Protein AF-0000000065803450 (afdb_homodimer)

Organism: Chlorobaculum limnaeum (NCBI:txid274537)

Foldseek 3Di:
DPQFQADDPLNLLVQLQQQFQAAAEDEPDAAPVGDDQQFWKAFPRNRFTARGDHDPVGQWYWYHDHQKIWIARVNHTRTIIGGADDDPLQQDAFPVGHGLVVLFDPDDLAEGEQELAQAAVCVVVVQAQQQDDSHQPCPPPPHVCRNPPDNVVSLVSLLSNLRSVLSCVVVPRAAEYEHDYHHDDPVCCVVCVVVLLSNLVSNPVRPPPVSLVLHQYEYADDQDPDLVCVLVSVVSRHLAYELAQQAQDQVLSCVRRVSVCVVPGPVVSLVSQLSQCVRNNADQRAEYEHAAQSDDLVRRLVRLLVSLLSRYHYQYFHRDHDPRRNCHPVGGDHSVRVLVSLLSVLVSCVVSVVSYPDRQLPDQGHGSSRQQAHDHGGSSSSNNNNVVVVVPGRHDDHDNND/DPQFQADDPLNLLVQLQQQFQAAAEDEPDAAPVGDDQQFWKAFPRNRFTARGDDDPVGQWYWYHDHQKIWIARVNHTRTIIGGADDDPLQQDAFPVGHGLVVLQDPDDLAEGEQELAQDAPCVVVPQAQQQDDSPQCVVPDPDVCRLVPDNVVSLVSLLSNLRSVLSCVVVPRAAEYEHDYHHRDPVCCVVCVVVLLSNLVSNPVRDPPVSLVLHQYEYADPQDPDLVCVLVSVVSRHLAYELAQQAQDQVLSCVRRVPVCVVPGPVVSLVSQLSQCVRNNADQRAEYEHAAQSDDLVRRLVRCLVSLLSRYHYQYFHRDHDPRGNCHPVGGDHSVRLLVSLLSSLVSCVVSVVSYPDRQQPDQGHGSSRQQAHDHGGSSSSNNNNVVVVVPGRHDDHDNND

Sequence (804 aa):
MSTKRVITKEDIHLKARLLSEGAKVTVNKPPASGFNPFRAMVLNGSDLATLVRQEPYTRLEVQVNGDDVEFYDCGQHLASGRMQEAFSWRSGKLSNGRPVDAAVIGMNQDIINIHYSYSCDNNNTGRSCRFCFFFADQHIGVGKELAKMPFSKIEELAKEQAEAVKIATDAGWRGTLVIIGGLVDPSRRAQVADLVELVMAPLREQVSPEVLNELHITANLYPPDDFKEMEKWKASGLNSTEFDLEVTHPDYFKAICPGKSATYPLEYWLEAQEASVKIFGPGRGTTSFILMGLEPMNIMLEGVEERMSKGVYPNMLVYQPVPGADMFRMPPPNADWLVEASEKVADLYIKYQDRFDMPLAKDHRPGYTRMGRSQYIILAGDMLAYKLQEQGYELPEAYPVCMSTKRVITKEDIHLKARLLSEGAKVTVNKPPASGFNPFRAMVLNGSDLATLVRQEPYTRLEVQVNGDDVEFYDCGQHLASGRMQEAFSWRSGKLSNGRPVDAAVIGMNQDIINIHYSYSCDNNNTGRSCRFCFFFADQHIGVGKELAKMPFSKIEELAKEQAEAVKIATDAGWRGTLVIIGGLVDPSRRAQVADLVELVMAPLREQVSPEVLNELHITANLYPPDDFKEMEKWKASGLNSTEFDLEVTHPDYFKAICPGKSATYPLEYWLEAQEASVKIFGPGRGTTSFILMGLEPMNIMLEGVEERMSKGVYPNMLVYQPVPGADMFRMPPPNADWLVEASEKVADLYIKYQDRFDMPLAKDHRPGYTRMGRSQYIILAGDMLAYKLQEQGYELPEAYPVC

Solvent-accessible surface area (backbone atoms only — not comparable to full-atom values): 41063 Å² total; per-residue (Å²): 127,84,75,76,70,50,67,48,73,65,55,53,50,49,49,30,34,30,54,29,49,17,18,39,76,44,73,80,33,59,24,95,90,52,77,54,78,82,55,35,35,25,36,61,62,45,49,44,31,28,43,58,46,78,27,92,74,33,34,30,34,34,42,27,51,36,49,39,31,38,35,26,52,76,83,43,82,72,49,51,31,27,53,53,84,78,63,73,70,44,76,39,61,41,96,86,63,46,52,26,48,77,41,36,55,86,43,56,83,50,35,41,39,44,58,66,38,72,22,34,39,33,46,75,68,76,26,41,47,32,60,35,60,84,59,40,36,46,68,56,80,58,39,76,64,40,51,63,51,53,69,70,51,32,52,54,44,21,43,48,31,18,50,38,48,32,53,42,42,72,73,44,49,44,25,22,40,32,39,31,44,41,52,67,46,77,92,46,42,78,79,42,70,55,45,64,52,56,45,35,50,37,34,61,71,56,35,54,70,74,59,55,70,56,38,25,31,27,41,39,46,81,76,61,95,52,66,71,56,51,57,56,44,40,73,58,64,37,52,23,39,29,60,63,59,41,50,64,48,66,41,48,30,41,50,45,27,37,28,59,37,71,76,41,52,64,67,54,57,54,50,47,50,49,51,33,22,73,73,45,30,27,22,78,9,14,32,23,42,32,36,46,55,80,54,38,61,71,57,41,50,55,36,52,49,56,40,30,74,63,14,36,35,73,44,50,32,52,39,62,56,31,80,56,17,58,35,42,52,38,49,27,27,37,33,69,49,49,48,52,52,16,48,54,49,26,50,48,51,62,73,38,37,84,46,30,79,47,56,64,85,71,36,66,56,44,42,97,66,20,45,43,51,46,42,40,51,33,54,27,61,45,41,35,42,38,52,41,42,75,72,67,47,76,68,54,84,46,72,75,54,86,126,85,75,74,69,50,66,49,73,66,55,54,49,48,49,29,35,31,54,28,49,18,18,39,76,44,73,79,33,59,25,93,88,52,77,54,78,81,54,35,34,24,35,60,62,43,47,45,30,28,44,56,46,79,26,93,75,33,35,30,34,34,42,29,52,35,50,37,31,39,35,26,52,76,82,42,80,73,49,52,31,26,53,54,84,79,64,73,71,43,75,38,61,41,96,86,63,47,52,27,47,75,42,37,55,87,42,58,83,51,36,41,40,45,59,65,37,72,23,34,39,32,47,76,69,75,26,40,46,33,61,36,57,84,59,41,32,36,77,54,83,57,41,80,62,38,57,63,50,52,68,70,52,35,50,54,44,20,43,49,31,19,49,38,49,32,54,42,43,74,73,44,49,45,24,23,39,33,39,30,44,41,52,67,46,76,93,46,41,77,78,43,68,54,46,63,51,55,44,36,51,38,33,61,72,56,34,53,70,73,60,56,69,55,39,25,33,27,41,38,48,80,77,61,94,54,68,70,56,51,56,56,46,40,73,60,63,38,53,23,38,30,60,61,59,40,51,64,47,66,41,47,28,41,49,44,26,36,28,59,36,70,75,42,51,64,66,54,56,54,50,48,49,49,51,33,22,73,72,44,30,27,22,79,10,14,31,22,42,33,36,45,55,80,54,38,61,72,57,40,50,54,37,51,49,55,41,30,76,63,13,36,34,74,43,50,32,52,40,63,55,32,75,57,16,57,36,42,54,37,49,28,28,37,33,69,50,49,48,52,52,16,50,54,48,26,50,47,50,63,72,38,38,85,47,31,77,47,57,62,84,72,36,68,58,43,42,97,65,19,45,41,51,45,42,41,51,34,55,27,61,48,43,34,39,37,52,41,42,76,73,67,47,76,69,55,85,46,73,75,52,87

Secondary structure (DSSP, 8-state):
--------HHHHHHHHHHHHH-BEEEEEE--TT---TTS-EEETTT--EE---B-TT-SEEEEEETTEEEEEETTEEEEEEEEPPPPGGGGSB-TTS-BGGGGSTT--SSEEEEES-S--HHHHTT---TT-SSSSSTTSSS-HHHHT--HHHHHHHHHHHHHHHHHHHHTT---EEEEE-PPPPHHHHGGGTTHHHHHHHHHHHHS-HHHHTTSEEEEESPPPSSGGGHHHHHHTT--EEE---BS-SHHHHHHH-HHHHHHS-HHHHHHHHHHHHHHH-SEEEEEEEEEETSS-HHHHHHHHHHHHHTTEEEEEEEP---TTSTTTT-----HHHHHHHHHHHHHHHHHTGGGSSS-TTT--SSSTT-TTPPPTTBSHHHHHHHHHHHTTPPPPP-SS--/--------HHHHHHHHHHHHH-BEEEEEE--TT---TTS-EEETTT--EE---B-TT-SEEEEEETTEEEEEETTEEEEEEEEPPPPGGGGSB-TTS-BGGGGSTT--SSEEEEES-S--HHHHTT---TT-STTTTTTSSS-HHHHT--HHHHHHHHHHHHHHHHHHHHTT---EEEEE-PPPPGGGGGGGTTHHHHHHHHHHHHS-HHHHTTSEEEEESPPPSSGGGHHHHHHHT--EEE---BS-SHHHHHHH-HHHHHHS-HHHHHHHHHHHHHHH-SEEEEEEEEEETSS-HHHHHHHHHHHHHTTEEEEEEEP---TTSTTTT-----HHHHHHHHHHHHHHHHHTGGGSSS-TTT--SSSTT-TTPPPTTBSHHHHHHHHHHHTTPPPPP-SS--

Nearest PDB structures (foldseek):
  4jc0-assembly2_B  TM=5.734E-01  e=2.309E-03  Thermotoga maritima
  3wqo-assembly1_B  TM=3.934E-01  e=5.341E-01  Methanocaldococcus jannaschii DSM 2661
  1sgj-assembly1_C  TM=3.993E-01  e=3.027E+00  Deinococcus radiodurans
  1ak5-assembly1_A  TM=2.942E-01  e=5.187E+00  Tritrichomonas suis
  4jc0-assembly2_B  TM=5.226E-01  e=2.133E-03  Thermotoga maritima

Structure (mmCIF, N/CA/C/O backbone):
data_AF-0000000065803450-model_v1
#
loop_
_entity.id
_entity.type
_entity.pdbx_description
1 polymer 'Bacteriochlorophyllide c C-7(1)-hydroxylase'
#
loop_
_atom_site.group_PDB
_atom_site.id
_atom_site.type_symbol
_atom_site.label_atom_id
_atom_site.label_alt_id
_atom_site.label_comp_id
_atom_site.label_asym_id
_atom_site.label_entity_id
_atom_site.label_seq_id
_atom_site.pdbx_PDB_ins_code
_atom_site.Cartn_x
_atom_site.Cartn_y
_atom_site.Cartn_z
_atom_site.occupancy
_atom_site.B_iso_or_equiv
_atom_site.auth_seq_id
_atom_site.auth_comp_id
_atom_site.auth_asym_id
_atom_site.auth_atom_id
_atom_site.pdbx_PDB_model_num
ATOM 1 N N . MET A 1 1 ? 10.375 -20.5 -40.219 1 29.22 1 MET A N 1
ATOM 2 C CA . MET A 1 1 ? 11.531 -20.141 -39.406 1 29.22 1 MET A CA 1
ATOM 3 C C . MET A 1 1 ? 11.109 -19.781 -38 1 29.22 1 MET A C 1
ATOM 5 O O . MET A 1 1 ? 10.25 -18.922 -37.781 1 29.22 1 MET A O 1
ATOM 9 N N . SER A 1 2 ? 10.984 -20.625 -37.031 1 41.16 2 SER A N 1
ATOM 10 C CA . SER A 1 2 ? 10.508 -20.469 -35.656 1 41.16 2 SER A CA 1
ATOM 11 C C . SER A 1 2 ? 11.039 -19.188 -35.031 1 41.16 2 SER A C 1
ATOM 13 O O . SER A 1 2 ? 12.258 -19 -34.938 1 41.16 2 SER A O 1
ATOM 15 N N . THR A 1 3 ? 10.609 -18 -35.344 1 53.75 3 THR A N 1
ATOM 16 C CA . THR A 1 3 ? 11.148 -16.719 -34.969 1 53.75 3 THR A CA 1
ATOM 17 C C . THR A 1 3 ? 11.562 -16.719 -33.5 1 53.75 3 THR A C 1
ATOM 19 O O . THR A 1 3 ? 10.789 -17.141 -32.625 1 53.75 3 THR A O 1
ATOM 22 N N . LYS A 1 4 ? 12.93 -16.734 -33.188 1 70.75 4 LYS A N 1
ATOM 23 C CA . LYS A 1 4 ? 13.617 -16.781 -31.922 1 70.75 4 LYS A CA 1
ATOM 24 C C . LYS A 1 4 ? 13.008 -15.781 -30.938 1 70.75 4 LYS A C 1
ATOM 26 O O . LYS A 1 4 ? 12.828 -14.602 -31.281 1 70.75 4 LYS A O 1
ATOM 31 N N . ARG A 1 5 ? 12.477 -16.359 -29.891 1 87.81 5 ARG A N 1
ATOM 32 C CA . ARG A 1 5 ? 11.953 -15.562 -28.781 1 87.81 5 ARG A CA 1
ATOM 33 C C . ARG A 1 5 ? 13.031 -14.656 -28.203 1 87.81 5 ARG A C 1
ATOM 35 O O . ARG A 1 5 ? 14.148 -15.102 -27.938 1 87.81 5 ARG A O 1
ATOM 42 N N . VAL A 1 6 ? 12.773 -13.312 -28.219 1 92.38 6 VAL A N 1
ATOM 43 C CA . VAL A 1 6 ? 13.711 -12.352 -27.641 1 92.38 6 VAL A CA 1
ATOM 44 C C . VAL A 1 6 ? 12.992 -11.461 -26.625 1 92.38 6 VAL A C 1
ATOM 46 O O . VAL A 1 6 ? 11.984 -10.828 -26.953 1 92.38 6 VAL A O 1
ATOM 49 N N . ILE A 1 7 ? 13.469 -11.477 -25.438 1 95.56 7 ILE A N 1
ATOM 50 C CA . ILE A 1 7 ? 12.938 -10.594 -24.422 1 95.56 7 ILE A CA 1
ATOM 51 C C . ILE A 1 7 ? 13.734 -9.289 -24.391 1 95.56 7 ILE A C 1
ATOM 53 O O . ILE A 1 7 ? 14.969 -9.305 -24.328 1 95.56 7 ILE A O 1
ATOM 57 N N . THR A 1 8 ? 13.078 -8.133 -24.469 1 96.81 8 THR A N 1
ATOM 58 C CA . THR A 1 8 ? 13.742 -6.836 -24.422 1 96.81 8 THR A CA 1
ATOM 59 C C . THR A 1 8 ? 13.43 -6.121 -23.109 1 96.81 8 THR A C 1
ATOM 61 O O . THR A 1 8 ? 12.5 -6.508 -22.391 1 96.81 8 THR A O 1
ATOM 64 N N . LYS A 1 9 ? 14.25 -5.141 -22.828 1 97.25 9 LYS A N 1
ATOM 65 C CA . LYS A 1 9 ? 13.984 -4.297 -21.672 1 97.25 9 LYS A CA 1
ATOM 66 C C . LYS A 1 9 ? 12.617 -3.621 -21.781 1 97.25 9 LYS A C 1
ATOM 68 O O . LYS A 1 9 ? 11.938 -3.416 -20.781 1 97.25 9 LYS A O 1
ATOM 73 N N . GLU A 1 10 ? 12.227 -3.301 -22.969 1 97.56 10 GLU A N 1
ATOM 74 C CA . GLU A 1 10 ? 10.945 -2.656 -23.234 1 97.56 10 GLU A CA 1
ATOM 75 C C . GLU A 1 10 ? 9.781 -3.59 -22.906 1 97.56 10 GLU A C 1
ATOM 77 O O . GLU A 1 10 ? 8.75 -3.152 -22.391 1 97.56 10 GLU A O 1
ATOM 82 N N . ASP A 1 11 ? 9.953 -4.875 -23.188 1 97.38 11 ASP A N 1
ATOM 83 C CA . ASP A 1 11 ? 8.93 -5.859 -22.859 1 97.38 11 ASP A CA 1
ATOM 84 C C . ASP A 1 11 ? 8.734 -5.969 -21.344 1 97.38 11 ASP A C 1
ATOM 86 O O . ASP A 1 11 ? 7.605 -6.012 -20.859 1 97.38 11 ASP A O 1
ATOM 90 N N . ILE A 1 12 ? 9.859 -6.02 -20.656 1 98.25 12 ILE A N 1
ATOM 91 C CA . ILE A 1 12 ? 9.836 -6.121 -19.203 1 98.25 12 ILE A CA 1
ATOM 92 C C . ILE A 1 12 ? 9.156 -4.891 -18.609 1 98.25 12 ILE A C 1
ATOM 94 O O . ILE A 1 12 ? 8.297 -5.008 -17.734 1 98.25 12 ILE A O 1
ATOM 98 N N . HIS A 1 13 ? 9.547 -3.75 -19.109 1 98.62 13 HIS A N 1
ATOM 99 C CA . HIS A 1 13 ? 8.984 -2.498 -18.609 1 98.62 13 HIS A CA 1
ATOM 100 C C . HIS A 1 13 ? 7.488 -2.412 -18.891 1 98.62 13 HIS A C 1
ATOM 102 O O . HIS A 1 13 ? 6.715 -1.972 -18.047 1 98.62 13 HIS A O 1
ATOM 108 N N . LEU A 1 14 ? 7.059 -2.793 -20.062 1 98.44 14 LEU A N 1
ATOM 109 C CA . LEU A 1 14 ? 5.641 -2.762 -20.406 1 98.44 14 LEU A CA 1
ATOM 110 C C . LEU A 1 14 ? 4.84 -3.684 -19.5 1 98.44 14 LEU A C 1
ATOM 112 O O . LEU A 1 14 ? 3.775 -3.303 -19 1 98.44 14 LEU A O 1
ATOM 116 N N . LYS A 1 15 ? 5.34 -4.902 -19.328 1 98.44 15 LYS A N 1
ATOM 117 C CA . LYS A 1 15 ? 4.652 -5.812 -18.406 1 98.44 15 LYS A CA 1
ATOM 118 C C . LYS A 1 15 ? 4.566 -5.219 -17 1 98.44 15 LYS A C 1
ATOM 120 O O . LYS A 1 15 ? 3.529 -5.324 -16.344 1 98.44 15 LYS A O 1
ATOM 125 N N . ALA A 1 16 ? 5.664 -4.586 -16.531 1 98.69 16 ALA A N 1
ATOM 126 C CA . ALA A 1 16 ? 5.648 -3.918 -15.227 1 98.69 16 ALA A CA 1
ATOM 127 C C . ALA A 1 16 ? 4.559 -2.854 -15.172 1 98.69 16 ALA A C 1
ATOM 129 O O . ALA A 1 16 ? 3.832 -2.748 -14.18 1 98.69 16 ALA A O 1
ATOM 130 N N . ARG A 1 17 ? 4.426 -2.057 -16.219 1 98.25 17 ARG A N 1
ATOM 131 C CA . ARG A 1 17 ? 3.418 -1.005 -16.281 1 98.25 17 ARG A CA 1
ATOM 132 C C . ARG A 1 17 ? 2.012 -1.591 -16.234 1 98.25 17 ARG A C 1
ATOM 134 O O . ARG A 1 17 ? 1.144 -1.087 -15.523 1 98.25 17 ARG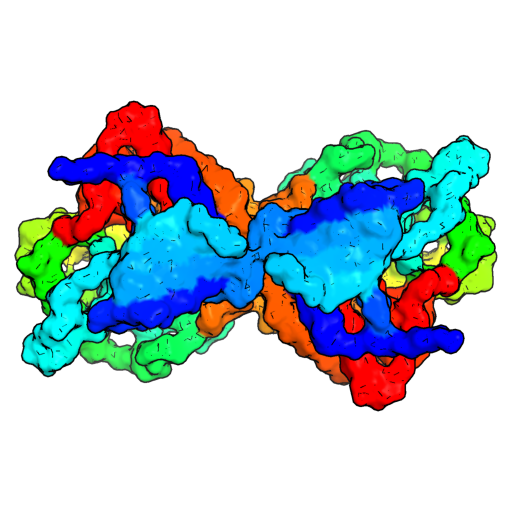 A O 1
ATOM 141 N N . LEU A 1 18 ? 1.809 -2.635 -17 1 98.31 18 LEU A N 1
ATOM 142 C CA . LEU A 1 18 ? 0.494 -3.264 -17.062 1 98.31 18 LEU A CA 1
ATOM 143 C C . LEU A 1 18 ? 0.114 -3.838 -15.695 1 98.31 18 LEU A C 1
ATOM 145 O O . LEU A 1 18 ? -1.038 -3.723 -15.266 1 98.31 18 LEU A O 1
ATOM 149 N N . LEU A 1 19 ? 1.071 -4.441 -15.008 1 98 19 LEU A N 1
ATOM 150 C CA . LEU A 1 19 ? 0.823 -5.023 -13.695 1 98 19 LEU A CA 1
ATOM 151 C C . LEU A 1 19 ? 0.635 -3.932 -12.648 1 98 19 LEU A C 1
ATOM 153 O O . LEU A 1 19 ? -0.099 -4.121 -11.672 1 98 19 LEU A O 1
ATOM 157 N N . SER A 1 20 ? 1.255 -2.777 -12.812 1 97.56 20 SER A N 1
ATOM 158 C CA . SER A 1 20 ? 1.2 -1.678 -11.852 1 97.56 20 SER A CA 1
ATOM 159 C C . SER A 1 20 ? -0.033 -0.81 -12.078 1 97.56 20 SER A C 1
ATOM 161 O O . SER A 1 20 ? -0.888 -0.698 -11.195 1 97.56 20 SER A O 1
ATOM 163 N N . GLU A 1 21 ? -0.22 -0.302 -13.312 1 95.12 21 GLU A N 1
ATOM 164 C CA . GLU A 1 21 ? -1.208 0.721 -13.641 1 95.12 21 GLU A CA 1
ATOM 165 C C . GLU A 1 21 ? -2.523 0.094 -14.086 1 95.12 21 GLU A C 1
ATOM 167 O O . GLU A 1 21 ? -3.562 0.759 -14.102 1 95.12 21 GLU A O 1
ATOM 172 N N . GLY A 1 22 ? -2.488 -1.131 -14.461 1 96.12 22 GLY A N 1
ATOM 173 C CA . GLY A 1 22 ? -3.625 -1.657 -15.203 1 96.12 22 GLY A CA 1
ATOM 174 C C . GLY A 1 22 ? -3.805 -1.01 -16.562 1 96.12 22 GLY A C 1
ATOM 175 O O . GLY A 1 22 ? -2.863 -0.427 -17.109 1 96.12 22 GLY A O 1
ATOM 176 N N . ALA A 1 23 ? -4.922 -1.255 -17.172 1 97.38 23 ALA A N 1
ATOM 177 C CA . ALA A 1 23 ? -5.234 -0.671 -18.469 1 97.38 23 ALA A CA 1
ATOM 178 C C . ALA A 1 23 ? -6.742 -0.542 -18.672 1 97.38 23 ALA A C 1
ATOM 180 O O . ALA A 1 23 ? -7.523 -1.179 -17.953 1 97.38 23 ALA A O 1
ATOM 181 N N . LYS A 1 24 ? -7.09 0.367 -19.5 1 96.31 24 LYS A N 1
ATOM 182 C CA . LYS A 1 24 ? -8.438 0.349 -20.062 1 96.31 24 LYS A CA 1
ATOM 183 C C . LYS A 1 24 ? -8.531 -0.648 -21.219 1 96.31 24 LYS A C 1
ATOM 185 O O . LYS A 1 24 ? -7.812 -0.533 -22.203 1 96.31 24 LYS A O 1
ATOM 190 N N . VAL A 1 25 ? -9.438 -1.623 -21.062 1 96.75 25 VAL A N 1
ATOM 191 C CA . VAL A 1 25 ? -9.547 -2.676 -22.078 1 96.75 25 VAL A CA 1
ATOM 192 C C . VAL A 1 25 ? -10.797 -2.461 -22.922 1 96.75 25 VAL A C 1
ATOM 194 O O . VAL A 1 25 ? -11.898 -2.35 -22.391 1 96.75 25 VAL A O 1
ATOM 197 N N . THR A 1 26 ? -10.625 -2.314 -24.188 1 97.12 26 THR A N 1
ATOM 198 C CA . THR A 1 26 ? -11.727 -2.236 -25.141 1 97.12 26 THR A CA 1
ATOM 199 C C . THR A 1 26 ? -11.781 -3.492 -26 1 97.12 26 THR A C 1
ATOM 201 O O . THR A 1 26 ? -10.812 -3.836 -26.672 1 97.12 26 THR A O 1
ATOM 204 N N . VAL A 1 27 ? -12.891 -4.152 -26 1 97.69 27 VAL A N 1
ATOM 205 C CA . VAL A 1 27 ? -13.102 -5.34 -26.812 1 97.69 27 VAL A CA 1
ATOM 206 C C . VAL A 1 27 ? -13.844 -4.965 -28.094 1 97.69 27 VAL A C 1
ATOM 208 O O . VAL A 1 27 ? -15.078 -4.895 -28.109 1 97.69 27 VAL A O 1
ATOM 211 N N . ASN A 1 28 ? -13.109 -4.781 -29.156 1 97.81 28 ASN A N 1
ATOM 212 C CA . ASN A 1 28 ? -13.711 -4.453 -30.438 1 97.81 28 ASN A CA 1
ATOM 213 C C . ASN A 1 28 ? -14.359 -5.676 -31.078 1 97.81 28 ASN A C 1
ATOM 215 O O . ASN A 1 28 ? -15.422 -5.57 -31.688 1 97.81 28 ASN A O 1
ATOM 219 N N . LYS A 1 29 ? -13.641 -6.766 -31.016 1 97.06 29 LYS A N 1
ATOM 220 C CA . LYS A 1 29 ? -14.094 -8.086 -31.438 1 97.06 29 LYS A CA 1
ATOM 221 C C . LYS A 1 29 ? -13.656 -9.156 -30.453 1 97.06 29 LYS A C 1
ATOM 223 O O . LYS A 1 29 ? -12.461 -9.336 -30.203 1 97.06 29 LYS A O 1
ATOM 228 N N . PRO A 1 30 ? -14.594 -9.805 -29.891 1 95.19 30 PRO A N 1
ATOM 229 C CA . PRO A 1 30 ? -14.188 -10.844 -28.938 1 95.19 30 PRO A CA 1
ATOM 230 C C . PRO A 1 30 ? -13.516 -12.039 -29.609 1 95.19 30 PRO A C 1
ATOM 232 O O . PRO A 1 30 ? -13.789 -12.32 -30.781 1 95.19 30 PRO A O 1
ATOM 235 N N . PRO A 1 31 ? -12.641 -12.734 -28.875 1 92.69 31 PRO A N 1
ATOM 236 C CA . PRO A 1 31 ? -12.164 -14.023 -29.375 1 92.69 31 PRO A CA 1
ATOM 237 C C . PRO A 1 31 ? -13.289 -15.016 -29.641 1 92.69 31 PRO A C 1
ATOM 239 O O . PRO A 1 31 ? -14.398 -14.852 -29.109 1 92.69 31 PRO A O 1
ATOM 242 N N . ALA A 1 32 ? -12.977 -16 -30.406 1 86.31 32 ALA A N 1
ATOM 243 C CA . ALA A 1 32 ? -13.992 -17.016 -30.734 1 86.31 32 ALA A CA 1
ATOM 244 C C . ALA A 1 32 ? -14.469 -17.719 -29.469 1 86.31 32 ALA A C 1
ATOM 246 O O . ALA A 1 32 ? -15.641 -18.094 -29.359 1 86.31 32 ALA A O 1
ATOM 247 N N . SER A 1 33 ? -13.602 -17.875 -28.531 1 83.06 33 SER A N 1
ATOM 248 C CA . SER A 1 33 ? -13.922 -18.562 -27.281 1 83.06 33 SER A CA 1
ATOM 249 C C . SER A 1 33 ? -14.562 -17.609 -26.266 1 83.06 33 SER A C 1
ATOM 251 O O . SER A 1 33 ? -14.867 -18.016 -25.141 1 83.06 33 SER A O 1
ATOM 253 N N . GLY A 1 34 ? -14.805 -16.344 -26.641 1 87.94 34 GLY A N 1
ATOM 254 C CA . GLY A 1 34 ? -15.289 -15.336 -25.703 1 87.94 34 GLY A CA 1
ATOM 255 C C . GLY A 1 34 ? -14.172 -14.562 -25.031 1 87.94 34 GLY A C 1
ATOM 256 O O . GLY A 1 34 ? -13.023 -15.008 -25 1 87.94 34 GLY A O 1
ATOM 257 N N . PHE A 1 35 ? -14.555 -13.406 -24.547 1 90.12 35 PHE A N 1
ATOM 258 C CA . PHE A 1 35 ? -13.57 -12.586 -23.844 1 90.12 35 PHE A CA 1
ATOM 259 C C . PHE A 1 35 ? -13.625 -12.852 -22.344 1 90.12 35 PHE A C 1
ATOM 261 O O . PHE A 1 35 ? -14.688 -12.781 -21.734 1 90.12 35 PHE A O 1
ATOM 268 N N . ASN A 1 36 ? -12.516 -13.219 -21.766 1 86 36 ASN A N 1
ATOM 269 C CA . ASN A 1 36 ? -12.281 -13.391 -20.344 1 86 36 ASN A CA 1
ATOM 270 C C . ASN A 1 36 ? -11.203 -12.438 -19.828 1 86 36 ASN A C 1
ATOM 272 O O . ASN A 1 36 ? -10.039 -12.547 -20.219 1 86 36 ASN A O 1
ATOM 276 N N . PRO A 1 37 ? -11.625 -11.547 -18.922 1 86.19 37 PRO A N 1
ATOM 277 C CA . PRO A 1 37 ? -10.664 -10.547 -18.453 1 86.19 37 PRO A CA 1
ATOM 278 C C . PRO A 1 37 ? -9.531 -11.156 -17.641 1 86.19 37 PRO A C 1
ATOM 280 O O . PRO A 1 37 ? -8.523 -10.492 -17.391 1 86.19 37 PRO A O 1
ATOM 283 N N . PHE A 1 38 ? -9.656 -12.375 -17.281 1 82.81 38 PHE A N 1
ATOM 284 C CA . PHE A 1 38 ? -8.625 -13.016 -16.469 1 82.81 38 PHE A CA 1
ATOM 285 C C . PHE A 1 38 ? -7.711 -13.867 -17.344 1 82.81 38 PHE A C 1
ATOM 287 O O . PHE A 1 38 ? -6.734 -14.438 -16.859 1 82.81 38 PHE A O 1
ATOM 294 N N . ARG A 1 39 ? -8.07 -13.945 -18.609 1 87.81 39 ARG A N 1
ATOM 295 C CA . ARG A 1 39 ? -7.176 -14.633 -19.531 1 87.81 39 ARG A CA 1
ATOM 296 C C . ARG A 1 39 ? -5.934 -13.789 -19.812 1 87.81 39 ARG A C 1
ATOM 298 O O . ARG A 1 39 ? -6.035 -12.602 -20.125 1 87.81 39 ARG A O 1
ATOM 305 N N . ALA A 1 40 ? -4.797 -14.398 -19.734 1 92.44 40 ALA A N 1
ATOM 306 C CA . ALA A 1 40 ? -3.535 -13.688 -19.906 1 92.44 40 ALA A CA 1
ATOM 307 C C . ALA A 1 40 ? -3.379 -13.211 -21.359 1 92.44 40 ALA A C 1
ATOM 309 O O . ALA A 1 40 ? -3.928 -13.812 -22.281 1 92.44 40 ALA A O 1
ATOM 310 N N . MET A 1 41 ? -2.73 -12.156 -21.5 1 95.06 41 MET A N 1
ATOM 311 C CA . MET A 1 41 ? -2.273 -11.656 -22.797 1 95.06 41 MET A CA 1
ATOM 312 C C . MET A 1 41 ? -0.771 -11.867 -22.953 1 95.06 41 MET A C 1
ATOM 314 O O . MET A 1 41 ? -0.017 -11.773 -21.984 1 95.06 41 MET A O 1
ATOM 318 N N . VAL A 1 42 ? -0.355 -12.195 -24.172 1 94.62 42 VAL A N 1
ATOM 319 C CA . VAL A 1 42 ? 1.039 -12.539 -24.438 1 94.62 42 VAL A CA 1
ATOM 320 C C . VAL A 1 42 ? 1.645 -11.539 -25.422 1 94.62 42 VAL A C 1
ATOM 322 O O . VAL A 1 42 ? 1.094 -11.312 -26.5 1 94.62 42 VAL A O 1
ATOM 325 N N . LEU A 1 43 ? 2.744 -10.93 -25.016 1 95.69 43 LEU A N 1
ATOM 326 C CA . LEU A 1 43 ? 3.426 -9.984 -25.891 1 95.69 43 LEU A CA 1
ATOM 327 C C . LEU A 1 43 ? 4.113 -10.703 -27.047 1 95.69 43 LEU A C 1
ATOM 329 O O . LEU A 1 43 ? 4.875 -11.648 -26.828 1 95.69 43 LEU A O 1
ATOM 333 N N . ASN A 1 44 ? 3.857 -10.242 -28.297 1 94.62 44 ASN A N 1
ATOM 334 C CA . ASN A 1 44 ? 4.535 -10.828 -29.453 1 94.62 44 ASN A CA 1
ATOM 335 C C . ASN A 1 44 ? 6.043 -10.602 -29.375 1 94.62 44 ASN A C 1
ATOM 337 O O . ASN A 1 44 ? 6.5 -9.562 -28.906 1 94.62 44 ASN A O 1
ATOM 341 N N . GLY A 1 45 ? 6.785 -11.531 -29.859 1 91.94 45 GLY A N 1
ATOM 342 C CA . GLY A 1 45 ? 8.234 -11.422 -29.891 1 91.94 45 GLY A CA 1
ATOM 343 C C . GLY A 1 45 ? 8.906 -11.961 -28.641 1 91.94 45 GLY A C 1
ATOM 344 O O . GLY A 1 45 ? 9.758 -12.844 -28.719 1 91.94 45 GLY A O 1
ATOM 345 N N . SER A 1 46 ? 8.422 -11.555 -27.469 1 93 46 SER A N 1
ATOM 346 C CA . SER A 1 46 ? 9.039 -11.969 -26.219 1 93 46 SER A CA 1
ATOM 347 C C . SER A 1 46 ? 8.281 -13.133 -25.578 1 93 46 SER A C 1
ATOM 349 O O . SER A 1 46 ? 8.82 -13.844 -24.734 1 93 46 SER A O 1
ATOM 351 N N . ASP A 1 47 ? 7.023 -13.234 -25.844 1 92.25 47 ASP A N 1
ATOM 352 C CA . ASP A 1 47 ? 6.109 -14.219 -25.281 1 92.25 47 ASP A CA 1
ATOM 353 C C . ASP A 1 47 ? 5.945 -14.008 -23.766 1 92.25 47 ASP A C 1
ATOM 355 O O . ASP A 1 47 ? 5.672 -14.953 -23.031 1 92.25 47 ASP A O 1
ATOM 359 N N . LEU A 1 48 ? 6.156 -12.805 -23.328 1 94.38 48 LEU A N 1
ATOM 360 C CA . LEU A 1 48 ? 5.816 -12.5 -21.938 1 94.38 48 LEU A CA 1
ATOM 361 C C . LEU A 1 48 ? 4.305 -12.453 -21.75 1 94.38 48 LEU A C 1
ATOM 363 O O . LEU A 1 48 ? 3.596 -11.805 -22.516 1 94.38 48 LEU A O 1
ATOM 367 N N . ALA A 1 49 ? 3.889 -13.188 -20.797 1 93.94 49 ALA A N 1
ATOM 368 C CA . ALA A 1 49 ? 2.469 -13.203 -20.453 1 93.94 49 ALA A CA 1
ATOM 369 C C . ALA A 1 49 ? 2.156 -12.195 -19.344 1 93.94 49 ALA A C 1
ATOM 371 O O . ALA A 1 49 ? 2.961 -11.992 -18.438 1 93.94 49 ALA A O 1
ATOM 372 N N . THR A 1 50 ? 1.005 -11.555 -19.453 1 95.44 50 THR A N 1
ATOM 373 C CA . THR A 1 50 ? 0.632 -10.578 -18.438 1 95.44 50 THR A CA 1
ATOM 374 C C . THR A 1 50 ? -0.875 -10.602 -18.203 1 95.44 50 THR A C 1
ATOM 376 O O . THR A 1 50 ? -1.652 -10.859 -19.125 1 95.44 50 THR A O 1
ATOM 379 N N . LEU A 1 51 ? -1.229 -10.422 -16.938 1 93.06 51 LEU A N 1
ATOM 380 C CA . LEU A 1 51 ? -2.592 -10.047 -16.578 1 93.06 51 LEU A CA 1
ATOM 381 C C . LEU A 1 51 ? -2.818 -8.555 -16.766 1 93.06 51 LEU A C 1
ATOM 383 O O . LEU A 1 51 ? -1.949 -7.742 -16.438 1 93.06 51 LEU A O 1
ATOM 387 N N . VAL A 1 52 ? -3.934 -8.211 -17.297 1 94.12 52 VAL A N 1
ATOM 388 C CA . VAL A 1 52 ? -4.27 -6.797 -17.453 1 94.12 52 VAL A CA 1
ATOM 389 C C . VAL A 1 52 ? -5.48 -6.461 -16.578 1 94.12 52 VAL A C 1
ATOM 391 O O . VAL A 1 52 ? -6.617 -6.773 -16.938 1 94.12 52 VAL A O 1
ATOM 394 N N . ARG A 1 53 ? -5.164 -5.895 -15.445 1 92.19 53 ARG A N 1
ATOM 395 C CA . ARG A 1 53 ? -6.242 -5.434 -14.578 1 92.19 53 ARG A CA 1
ATOM 396 C C . ARG A 1 53 ? -6.898 -4.18 -15.148 1 92.19 53 ARG A C 1
ATOM 398 O O . ARG A 1 53 ? -6.211 -3.273 -15.625 1 92.19 53 ARG A O 1
ATOM 405 N N . GLN A 1 54 ? -8.172 -4.164 -15.062 1 92.5 54 GLN A N 1
ATOM 406 C CA . GLN A 1 54 ? -8.883 -2.969 -15.508 1 92.5 54 GLN A CA 1
ATOM 407 C C . GLN A 1 54 ? -8.766 -1.848 -14.477 1 92.5 54 GLN A C 1
ATOM 409 O O . GLN A 1 54 ? -9 -2.064 -13.289 1 92.5 54 GLN A O 1
ATOM 414 N N . GLU A 1 55 ? -8.367 -0.736 -14.945 1 92.62 55 GLU A N 1
ATOM 415 C CA . GLU A 1 55 ? -8.211 0.455 -14.109 1 92.62 55 GLU A CA 1
ATOM 416 C C . GLU A 1 55 ? -8.656 1.71 -14.859 1 92.62 55 GLU A C 1
ATOM 418 O O . GLU A 1 55 ? -8.109 2.035 -15.914 1 92.62 55 GLU A O 1
ATOM 423 N N . PRO A 1 56 ? -9.594 2.447 -14.305 1 91.25 56 PRO A N 1
ATOM 424 C CA . PRO A 1 56 ? -10.156 3.584 -15.039 1 91.25 56 PRO A CA 1
ATOM 425 C C . PRO A 1 56 ? -9.203 4.777 -15.094 1 91.25 56 PRO A C 1
ATOM 427 O O . PRO A 1 56 ? -9.336 5.641 -15.961 1 91.25 56 PRO A O 1
ATOM 430 N N . TYR A 1 57 ? -8.211 4.828 -14.297 1 94.12 57 TYR A N 1
ATOM 431 C CA . TYR A 1 57 ? -7.395 6.039 -14.188 1 94.12 57 TYR A CA 1
ATOM 432 C C . TYR A 1 57 ? -6.031 5.84 -14.836 1 94.12 57 TYR A C 1
ATOM 434 O O . TYR A 1 57 ? -5.137 6.672 -14.68 1 94.12 57 TYR A O 1
ATOM 442 N N . THR A 1 58 ? -5.871 4.777 -15.508 1 95.56 58 THR A N 1
ATOM 443 C CA . THR A 1 58 ? -4.613 4.445 -16.172 1 95.56 58 THR A CA 1
ATOM 444 C C . THR A 1 58 ? -4.504 5.152 -17.516 1 95.56 58 THR A C 1
ATOM 446 O O . THR A 1 58 ? -5.516 5.562 -18.094 1 95.56 58 THR A O 1
ATOM 449 N N . ARG A 1 59 ? -3.295 5.418 -17.953 1 95.44 59 ARG A N 1
ATOM 450 C CA . ARG A 1 59 ? -3.061 5.965 -19.281 1 95.44 59 ARG A CA 1
ATOM 451 C C . ARG A 1 59 ? -2.889 4.852 -20.312 1 95.44 59 ARG A C 1
ATOM 453 O O . ARG A 1 59 ? -2.836 5.113 -21.516 1 95.44 59 ARG A O 1
ATOM 460 N N . LEU A 1 60 ? -2.785 3.588 -19.891 1 97.5 60 LEU A N 1
ATOM 461 C CA . LEU A 1 60 ? -2.602 2.451 -20.797 1 97.5 60 LEU A CA 1
ATOM 462 C C . LEU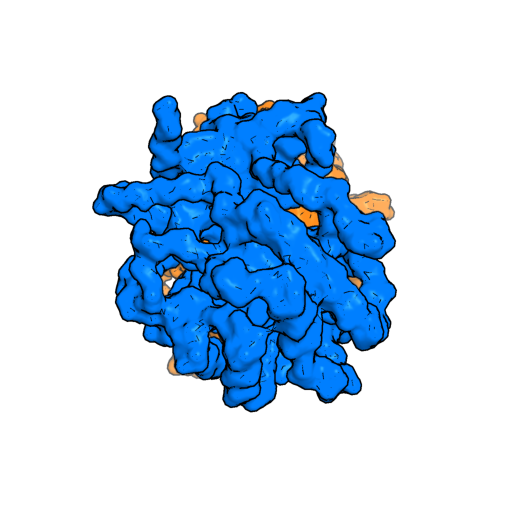 A 1 60 ? -3.941 1.959 -21.328 1 97.5 60 LEU A C 1
ATOM 464 O O . LEU A 1 60 ? -4.941 1.966 -20.609 1 97.5 60 LEU A O 1
ATOM 468 N N . GLU A 1 61 ? -3.932 1.585 -22.547 1 97.56 61 GLU A N 1
ATOM 469 C CA . GLU A 1 61 ? -5.102 1.024 -23.219 1 97.56 61 GLU A CA 1
ATOM 470 C C . GLU A 1 61 ? -4.758 -0.279 -23.922 1 97.56 61 GLU A C 1
ATOM 472 O O . GLU A 1 61 ? -3.668 -0.417 -24.484 1 97.56 61 GLU A O 1
ATOM 477 N N . VAL A 1 62 ? -5.68 -1.182 -23.906 1 98.19 62 VAL A N 1
ATOM 478 C CA . VAL A 1 62 ? -5.551 -2.434 -24.641 1 98.19 62 VAL A CA 1
ATOM 479 C C . VAL A 1 62 ? -6.762 -2.617 -25.562 1 98.19 62 VAL A C 1
ATOM 481 O O . VAL A 1 62 ? -7.906 -2.51 -25.109 1 98.19 62 VAL A O 1
ATOM 484 N N . GLN A 1 63 ? -6.504 -2.822 -26.812 1 98.19 63 GLN A N 1
ATOM 485 C CA . GLN A 1 63 ? -7.539 -3.139 -27.797 1 98.19 63 GLN A CA 1
ATOM 486 C C . GLN A 1 63 ? -7.543 -4.629 -28.125 1 98.19 63 GLN A C 1
ATOM 488 O O . GLN A 1 63 ? -6.52 -5.184 -28.531 1 98.19 63 GLN A O 1
ATOM 493 N N . VAL A 1 64 ? -8.68 -5.238 -27.922 1 97.94 64 VAL A N 1
ATOM 494 C CA . VAL A 1 64 ? -8.828 -6.66 -28.203 1 97.94 64 VAL A CA 1
ATOM 495 C C . VAL A 1 64 ? -9.594 -6.848 -29.516 1 97.94 64 VAL A C 1
ATOM 497 O O . VAL A 1 64 ? -10.727 -6.395 -29.641 1 97.94 64 VAL A O 1
ATOM 500 N N . ASN A 1 65 ? -8.992 -7.441 -30.484 1 97.75 65 ASN A N 1
ATOM 501 C CA . ASN A 1 65 ? -9.555 -7.777 -31.781 1 97.75 65 ASN A CA 1
ATOM 502 C C . ASN A 1 65 ? -9.445 -9.266 -32.094 1 97.75 65 ASN A C 1
ATOM 504 O O . ASN A 1 65 ? -8.531 -9.703 -32.781 1 97.75 65 ASN A O 1
ATOM 508 N N . GLY A 1 66 ? -10.547 -9.977 -31.641 1 95.75 66 GLY A N 1
ATOM 509 C CA . GLY A 1 66 ? -10.391 -11.422 -31.656 1 95.75 66 GLY A CA 1
ATOM 510 C C . GLY A 1 66 ? -9.32 -11.914 -30.688 1 95.75 66 GLY A C 1
ATOM 511 O O . GLY A 1 66 ? -9.352 -11.586 -29.5 1 95.75 66 GLY A O 1
ATOM 512 N N . ASP A 1 67 ? -8.344 -12.578 -31.25 1 94.25 67 ASP A N 1
ATOM 513 C CA . ASP A 1 67 ? -7.246 -13.062 -30.422 1 94.25 67 ASP A CA 1
ATOM 514 C C . ASP A 1 67 ? -6.078 -12.078 -30.422 1 94.25 67 ASP A C 1
ATOM 516 O O . ASP A 1 67 ? -5.16 -12.195 -29.609 1 94.25 67 ASP A O 1
ATOM 520 N N . ASP A 1 68 ? -6.191 -11.117 -31.266 1 96.81 68 ASP A N 1
ATOM 521 C CA . ASP A 1 68 ? -5.125 -10.125 -31.344 1 96.81 68 ASP A CA 1
ATOM 522 C C . ASP A 1 68 ? -5.34 -9.008 -30.328 1 96.81 68 ASP A C 1
ATOM 524 O O . ASP A 1 68 ? -6.469 -8.562 -30.109 1 96.81 68 ASP A O 1
ATOM 528 N N . VAL A 1 69 ? -4.273 -8.594 -29.703 1 97.88 69 VAL A N 1
ATOM 529 C CA . VAL A 1 69 ? -4.359 -7.488 -28.75 1 97.88 69 VAL A CA 1
ATOM 530 C C . VAL A 1 69 ? -3.312 -6.43 -29.094 1 97.88 69 VAL A C 1
ATOM 532 O O . VAL A 1 69 ? -2.229 -6.754 -29.578 1 97.88 69 VAL A O 1
ATOM 535 N N . GLU A 1 70 ? -3.668 -5.164 -28.938 1 98.62 70 GLU A N 1
ATOM 536 C CA . GLU A 1 70 ? -2.771 -4.031 -29.141 1 98.62 70 GLU A CA 1
ATOM 537 C C . GLU A 1 70 ? -2.678 -3.174 -27.891 1 98.62 70 GLU A C 1
ATOM 539 O O . GLU A 1 70 ? -3.695 -2.834 -27.281 1 98.62 70 GLU A O 1
ATOM 544 N N . PHE A 1 71 ? -1.447 -2.865 -27.484 1 98.5 71 PHE A N 1
ATOM 545 C CA . PHE A 1 71 ? -1.195 -2.072 -26.281 1 98.5 71 PHE A CA 1
ATOM 546 C C . PHE A 1 71 ? -0.821 -0.642 -26.656 1 98.5 71 PHE A C 1
ATOM 548 O O . PHE A 1 71 ? 0.036 -0.419 -27.516 1 98.5 71 PHE A O 1
ATOM 555 N N . TYR A 1 72 ? -1.457 0.324 -25.969 1 97.94 72 TYR A N 1
ATOM 556 C CA . TYR A 1 72 ? -1.225 1.736 -26.25 1 97.94 72 TYR A CA 1
ATOM 557 C C . TYR A 1 72 ? -0.949 2.508 -24.953 1 97.94 72 TYR A C 1
ATOM 559 O O . TYR A 1 72 ? -1.368 2.094 -23.875 1 97.94 72 TYR A O 1
ATOM 567 N N . ASP A 1 73 ? -0.208 3.533 -25.016 1 96.75 73 ASP A N 1
ATOM 568 C CA . ASP A 1 73 ? -0.026 4.586 -24.016 1 96.75 73 ASP A CA 1
ATOM 569 C C . ASP A 1 73 ? -0.566 5.922 -24.531 1 96.75 73 ASP A C 1
ATOM 571 O O . ASP A 1 73 ? 0.119 6.637 -25.266 1 96.75 73 ASP A O 1
ATOM 575 N N . CYS A 1 74 ? -1.748 6.266 -24.078 1 91.12 74 CYS A N 1
ATOM 576 C CA . CYS A 1 74 ? -2.41 7.492 -24.516 1 91.12 74 CYS A CA 1
ATOM 577 C C . CYS A 1 74 ? -2.342 7.648 -26.031 1 91.12 74 CYS A C 1
ATOM 579 O O . CYS A 1 74 ? -1.89 8.68 -26.531 1 91.12 74 CYS A O 1
ATOM 581 N N . GLY A 1 75 ? -2.643 6.652 -26.766 1 91 75 GLY A N 1
ATOM 582 C CA . GLY A 1 75 ? -2.752 6.68 -28.203 1 91 75 GLY A CA 1
ATOM 583 C C . GLY A 1 75 ? -1.491 6.215 -28.906 1 91 75 GLY A C 1
ATOM 584 O O . GLY A 1 75 ? -1.52 5.895 -30.109 1 91 75 GLY A O 1
ATOM 585 N N . GLN A 1 76 ? -0.376 6.227 -28.219 1 95.31 76 GLN A N 1
ATOM 586 C CA . GLN A 1 76 ? 0.877 5.766 -28.812 1 95.31 76 GLN A CA 1
ATOM 587 C C . GLN A 1 76 ? 0.993 4.246 -28.719 1 95.31 76 GLN A C 1
ATOM 589 O O . GLN A 1 76 ? 0.898 3.668 -27.641 1 95.31 76 GLN A O 1
ATOM 594 N N . HIS A 1 77 ? 1.198 3.592 -29.891 1 98.12 77 HIS A N 1
ATOM 595 C CA . HIS A 1 77 ? 1.321 2.141 -29.922 1 98.12 77 HIS A CA 1
ATOM 596 C C . HIS A 1 77 ? 2.596 1.676 -29.219 1 98.12 77 HIS A C 1
ATOM 598 O O . HIS A 1 77 ? 3.678 2.205 -29.484 1 98.12 77 HIS A O 1
ATOM 604 N N . LEU A 1 78 ? 2.451 0.713 -28.297 1 98.06 78 LEU A N 1
ATOM 605 C CA . LEU A 1 78 ? 3.586 0.21 -27.531 1 98.06 78 LEU A CA 1
ATOM 606 C C . LEU A 1 78 ? 4.004 -1.17 -28.016 1 98.06 78 LEU A C 1
ATOM 608 O O . LEU A 1 78 ? 5.199 -1.445 -28.172 1 98.06 78 LEU A O 1
ATOM 612 N N . ALA A 1 79 ? 3.068 -2.037 -28.219 1 98.31 79 ALA A N 1
ATOM 613 C CA . ALA A 1 79 ? 3.365 -3.424 -28.562 1 98.31 79 ALA A CA 1
ATOM 614 C C . ALA A 1 79 ? 2.123 -4.133 -29.094 1 98.31 79 ALA A C 1
ATOM 616 O O . ALA A 1 79 ? 1.002 -3.648 -28.922 1 98.31 79 ALA A O 1
ATOM 617 N N . SER A 1 80 ? 2.35 -5.191 -29.797 1 98.19 80 SER A N 1
ATOM 618 C CA . SER A 1 80 ? 1.309 -6.125 -30.219 1 98.19 80 SER A CA 1
ATOM 619 C C . SER A 1 80 ? 1.406 -7.438 -29.438 1 98.19 80 SER A C 1
ATOM 621 O O . SER A 1 80 ? 2.482 -7.805 -28.969 1 98.19 80 SER A O 1
ATOM 623 N N . GLY A 1 81 ? 0.26 -8.016 -29.281 1 96.81 81 GLY A N 1
ATOM 624 C CA . GLY A 1 81 ? 0.201 -9.305 -28.609 1 96.81 81 GLY A CA 1
ATOM 625 C C . GLY A 1 81 ? -1.004 -10.133 -29.016 1 96.81 81 GLY A C 1
ATOM 626 O O . GLY A 1 81 ? -1.582 -9.922 -30.078 1 96.81 81 GLY A O 1
ATOM 627 N N . ARG A 1 82 ? -1.249 -11.141 -28.219 1 94.44 82 ARG A N 1
ATOM 628 C CA . ARG A 1 82 ? -2.367 -12.047 -28.453 1 94.44 82 ARG A CA 1
ATOM 629 C C . ARG A 1 82 ? -2.922 -12.57 -27.125 1 94.44 82 ARG A C 1
ATOM 631 O O . ARG A 1 82 ? -2.219 -12.586 -26.109 1 94.44 82 ARG A O 1
ATOM 638 N N . MET A 1 83 ? -4.223 -12.938 -27.25 1 92.81 83 MET A N 1
ATOM 639 C CA . MET A 1 83 ? -4.762 -13.68 -26.109 1 92.81 83 MET A CA 1
ATOM 640 C C . MET A 1 83 ? -4.027 -15.008 -25.938 1 92.81 83 MET A C 1
ATOM 642 O O . MET A 1 83 ? -3.705 -15.68 -26.922 1 92.81 83 MET A O 1
ATOM 646 N N . GLN A 1 84 ? -3.732 -15.305 -24.656 1 89.81 84 GLN A N 1
ATOM 647 C CA . GLN A 1 84 ? -3.117 -16.609 -24.422 1 89.81 84 GLN A CA 1
ATOM 648 C C . GLN A 1 84 ? -3.961 -17.734 -25 1 89.81 84 GLN A C 1
ATOM 650 O O . GLN A 1 84 ? -5.191 -17.688 -24.953 1 89.81 84 GLN A O 1
ATOM 655 N N . GLU A 1 85 ? -3.316 -18.734 -25.469 1 82.62 85 GLU A N 1
ATOM 656 C CA . GLU A 1 85 ? -3.984 -19.828 -26.172 1 82.62 85 GLU A CA 1
ATOM 657 C C . GLU A 1 85 ? -4.953 -20.547 -25.25 1 82.62 85 GLU A C 1
ATOM 659 O O . GLU A 1 85 ? -4.656 -20.766 -24.078 1 82.62 85 GLU A O 1
ATOM 664 N N . ALA A 1 86 ? -6.074 -20.891 -25.844 1 79.19 86 ALA A N 1
ATOM 665 C CA . ALA A 1 86 ? -7.055 -21.719 -25.156 1 79.19 86 ALA A CA 1
ATOM 666 C C . ALA A 1 86 ? -6.867 -23.188 -25.484 1 79.19 86 ALA A C 1
ATOM 668 O O . ALA A 1 86 ? -6.562 -23.547 -26.625 1 79.19 86 ALA A O 1
ATOM 669 N N . PHE A 1 87 ? -7.012 -24.062 -24.516 1 85 87 PHE A N 1
ATOM 670 C CA . PHE A 1 87 ? -6.902 -25.5 -24.75 1 85 87 PHE A CA 1
ATOM 671 C C . PHE A 1 87 ? -8.242 -26.078 -25.188 1 85 87 PHE A C 1
ATOM 673 O O . PHE A 1 87 ? -9.234 -25.984 -24.469 1 85 87 PHE A O 1
ATOM 680 N N . SER A 1 88 ? -8.211 -26.734 -26.297 1 84.62 88 SER A N 1
ATOM 681 C CA . SER A 1 88 ? -9.445 -27.266 -26.859 1 84.62 88 SER A CA 1
ATOM 682 C C . SER A 1 88 ? -10.055 -28.328 -25.969 1 84.62 88 SER A C 1
ATOM 684 O O . SER A 1 88 ? -11.273 -28.484 -25.922 1 84.62 88 SER A O 1
ATOM 686 N N . TRP A 1 89 ? -9.141 -29 -25.25 1 89.38 89 TRP A N 1
ATOM 687 C CA . TRP A 1 89 ? -9.625 -30.094 -24.406 1 89.38 89 TRP A CA 1
ATOM 688 C C . TRP A 1 89 ? -10.492 -29.578 -23.266 1 89.38 89 TRP A C 1
ATOM 690 O O . TRP A 1 89 ? -11.219 -30.344 -22.641 1 89.38 89 TRP A O 1
ATOM 700 N N . ARG A 1 90 ? -10.469 -28.281 -22.953 1 88.38 90 ARG A N 1
ATOM 701 C CA . ARG A 1 90 ? -11.25 -27.688 -21.859 1 88.38 90 ARG A CA 1
ATOM 702 C C . ARG A 1 90 ? -12.734 -27.672 -22.219 1 88.38 90 ARG A C 1
ATOM 704 O O . ARG A 1 90 ? -13.586 -27.578 -21.328 1 88.38 90 ARG A O 1
ATOM 711 N N . SER A 1 91 ? -13.062 -27.734 -23.5 1 86.81 91 SER A N 1
ATOM 712 C CA . SER A 1 91 ? -14.453 -27.672 -23.938 1 86.81 91 SER A CA 1
ATOM 713 C C . SER A 1 91 ? -15.109 -29.047 -23.922 1 86.81 91 SER A C 1
ATOM 715 O O . SER A 1 91 ? -16.312 -29.172 -24.156 1 86.81 91 SER A O 1
ATOM 717 N N . GLY A 1 92 ? -14.344 -30.047 -23.562 1 90.56 92 GLY A N 1
ATOM 718 C CA . GLY A 1 92 ? -14.898 -31.391 -23.5 1 90.56 92 GLY A CA 1
ATOM 719 C C . GLY A 1 92 ? -15.719 -31.656 -22.25 1 90.56 92 GLY A C 1
ATOM 720 O O . GLY A 1 92 ? -16.078 -30.719 -21.547 1 90.56 92 GLY A O 1
ATOM 721 N N . LYS A 1 93 ? -16.125 -32.906 -22.125 1 94.81 93 LYS A N 1
ATOM 722 C CA . LYS A 1 93 ? -16.938 -33.312 -20.984 1 94.81 93 LYS A CA 1
ATOM 723 C C . LYS A 1 93 ? -16.266 -34.438 -20.219 1 94.81 93 LYS A C 1
ATOM 725 O O . LYS A 1 93 ? -15.547 -35.25 -20.812 1 94.81 93 LYS A O 1
ATOM 730 N N . LEU A 1 94 ? -16.594 -34.438 -18.984 1 96.31 94 LEU A N 1
ATOM 731 C CA . LEU A 1 94 ? -16.203 -35.562 -18.141 1 96.31 94 LEU A CA 1
ATOM 732 C C . LEU A 1 94 ? -17.109 -36.75 -18.375 1 96.31 94 LEU A C 1
ATOM 734 O O . LEU A 1 94 ? -18.109 -36.656 -19.078 1 96.31 94 LEU A O 1
ATOM 738 N N . SER A 1 95 ? -16.75 -37.844 -17.781 1 95.44 95 SER A N 1
ATOM 739 C CA . SER A 1 95 ? -17.516 -39.062 -17.938 1 95.44 95 SER A CA 1
ATOM 740 C C . SER A 1 95 ? -18.938 -38.906 -17.391 1 95.44 95 SER A C 1
ATOM 742 O O . SER A 1 95 ? -19.875 -39.531 -17.875 1 95.44 95 SER A O 1
ATOM 744 N N . ASN A 1 96 ? -19.078 -38 -16.453 1 94.06 96 ASN A N 1
ATOM 745 C CA . ASN A 1 96 ? -20.391 -37.781 -15.852 1 94.06 96 ASN A CA 1
ATOM 746 C C . ASN A 1 96 ? -21.188 -36.719 -16.594 1 94.06 96 ASN A C 1
ATOM 748 O O . ASN A 1 96 ? -22.25 -36.312 -16.141 1 94.06 96 ASN A O 1
ATOM 752 N N . GLY A 1 97 ? -20.625 -36.156 -17.594 1 94.62 97 GLY A N 1
ATOM 753 C CA . GLY A 1 97 ? -21.328 -35.219 -18.438 1 94.62 97 GLY A CA 1
ATOM 754 C C . GLY A 1 97 ? -21.016 -33.781 -18.094 1 94.62 97 GLY A C 1
ATOM 755 O O . GLY A 1 97 ? -21.359 -32.875 -18.859 1 94.62 97 GLY A O 1
ATOM 756 N N . ARG A 1 98 ? -20.344 -33.531 -17.062 1 92.19 98 ARG A N 1
ATOM 757 C CA . ARG A 1 98 ? -20 -32.156 -16.672 1 92.19 98 ARG A CA 1
ATOM 758 C C . ARG A 1 98 ? -18.844 -31.625 -17.531 1 92.19 98 ARG A C 1
ATOM 760 O O . ARG A 1 98 ? -18.016 -32.406 -18.016 1 92.19 98 ARG A O 1
ATOM 767 N N . PRO A 1 99 ? -18.906 -30.344 -17.703 1 91.31 99 PRO A N 1
ATOM 768 C CA . PRO A 1 99 ? -17.812 -29.766 -18.484 1 91.31 99 PRO A CA 1
ATOM 769 C C . PRO A 1 99 ? -16.453 -29.922 -17.797 1 91.31 99 PRO A C 1
ATOM 771 O O . PRO A 1 99 ? -16.344 -29.797 -16.578 1 91.31 99 PRO A O 1
ATOM 774 N N . VAL A 1 100 ? -15.375 -30.156 -18.594 1 92.38 100 VAL A N 1
ATOM 775 C CA . VAL A 1 100 ? -14.008 -30.266 -18.078 1 92.38 100 VAL A CA 1
ATOM 776 C C . VAL A 1 100 ? -13.602 -28.953 -17.406 1 92.38 100 VAL A C 1
ATOM 778 O O . VAL A 1 100 ? -12.977 -28.953 -16.344 1 92.38 100 VAL A O 1
ATOM 781 N N . ASP A 1 101 ? -14.055 -27.844 -17.922 1 86.44 101 ASP A N 1
ATOM 782 C CA . ASP A 1 101 ? -13.695 -26.516 -17.438 1 86.44 101 ASP A CA 1
ATOM 783 C C . ASP A 1 101 ? -14.148 -26.328 -15.992 1 86.44 101 ASP A C 1
ATOM 785 O O . ASP A 1 101 ? -13.492 -25.625 -15.227 1 86.44 101 ASP A O 1
ATOM 789 N N . ALA A 1 102 ? -15.141 -26.922 -15.672 1 84.12 102 ALA A N 1
ATOM 790 C CA . ALA A 1 102 ? -15.688 -26.766 -14.328 1 84.12 102 ALA A CA 1
ATOM 791 C C . ALA A 1 102 ? -14.828 -27.516 -13.305 1 84.12 102 ALA A C 1
ATOM 793 O O . ALA A 1 102 ? -14.906 -27.234 -12.102 1 84.12 102 ALA A O 1
ATOM 794 N N . ALA A 1 103 ? -14.016 -28.453 -13.781 1 87.88 103 ALA A N 1
ATOM 795 C CA . ALA A 1 103 ? -13.188 -29.266 -12.891 1 87.88 103 ALA A CA 1
ATOM 796 C C . ALA A 1 103 ? -11.797 -28.656 -12.742 1 87.88 103 ALA A C 1
ATOM 798 O O . ALA A 1 103 ? -11.016 -29.078 -11.875 1 87.88 103 ALA A O 1
ATOM 799 N N . VAL A 1 104 ? -11.516 -27.703 -13.539 1 85.88 104 VAL A N 1
ATOM 800 C CA . VAL A 1 104 ? -10.172 -27.125 -13.5 1 85.88 104 VAL A CA 1
ATOM 801 C C . VAL A 1 104 ? -10.266 -25.609 -13.359 1 85.88 104 VAL A C 1
ATOM 803 O O . VAL A 1 104 ? -9.602 -24.875 -14.094 1 85.88 104 VAL A O 1
ATOM 806 N N . ILE A 1 105 ? -10.961 -25.188 -12.43 1 75 105 ILE A N 1
ATOM 807 C CA . ILE A 1 105 ? -11.18 -23.766 -12.203 1 75 105 ILE A CA 1
ATOM 808 C C . ILE A 1 105 ? -9.859 -23.109 -11.812 1 75 105 ILE A C 1
ATOM 810 O O . ILE A 1 105 ? -9.086 -23.656 -11.023 1 75 105 ILE A O 1
ATOM 814 N N . GLY A 1 106 ? -9.609 -21.938 -12.43 1 74 106 GLY A N 1
ATOM 815 C CA . GLY A 1 106 ? -8.453 -21.141 -12.062 1 74 106 GLY A CA 1
ATOM 816 C C . GLY A 1 106 ? -7.168 -21.609 -12.727 1 74 106 GLY A C 1
ATOM 817 O O . GLY A 1 106 ? -6.082 -21.125 -12.398 1 74 106 GLY A O 1
ATOM 818 N N . MET A 1 107 ? -7.32 -22.531 -13.633 1 74.94 107 MET A N 1
ATOM 819 C CA . MET A 1 107 ? -6.133 -23.016 -14.336 1 74.94 107 MET A CA 1
ATOM 820 C C . MET A 1 107 ? -5.59 -21.953 -15.281 1 74.94 107 MET A C 1
ATOM 822 O O . MET A 1 107 ? -6.332 -21.078 -15.719 1 74.94 107 MET A O 1
ATOM 826 N N . ASN A 1 108 ? -4.297 -22 -15.461 1 79.75 108 ASN A N 1
ATOM 827 C CA . ASN A 1 108 ? -3.682 -21.297 -16.578 1 79.75 108 ASN A CA 1
ATOM 828 C C . ASN A 1 108 ? -2.871 -22.234 -17.453 1 79.75 108 ASN A C 1
ATOM 830 O O . ASN A 1 108 ? -3.111 -23.453 -17.469 1 79.75 108 ASN A O 1
ATOM 834 N N . GLN A 1 109 ? -2.035 -21.75 -18.281 1 81.12 109 GLN A N 1
ATOM 835 C CA . GLN A 1 109 ? -1.336 -22.594 -19.25 1 81.12 109 GLN A CA 1
ATOM 836 C C . GLN A 1 109 ? -0.394 -23.562 -18.547 1 81.12 109 GLN A C 1
ATOM 838 O O . GLN A 1 109 ? -0.149 -24.672 -19.047 1 81.12 109 GLN A O 1
ATOM 843 N N . ASP A 1 110 ? -0.026 -23.156 -17.328 1 85.75 110 ASP A N 1
ATOM 844 C CA . ASP A 1 110 ? 1.03 -23.938 -16.703 1 85.75 110 ASP A CA 1
ATOM 845 C C . ASP A 1 110 ? 0.528 -24.625 -15.43 1 85.75 110 ASP A C 1
ATOM 847 O O . ASP A 1 110 ? 1.182 -25.516 -14.898 1 85.75 110 ASP A O 1
ATOM 851 N N . ILE A 1 111 ? -0.627 -24.203 -15.023 1 90.75 111 ILE A N 1
ATOM 852 C CA . ILE A 1 111 ? -1.055 -24.656 -13.703 1 90.75 111 ILE A CA 1
ATOM 853 C C . ILE A 1 111 ? -2.488 -25.172 -13.766 1 90.75 111 ILE A C 1
ATOM 855 O O . ILE A 1 111 ? -3.355 -24.547 -14.375 1 90.75 111 ILE A O 1
ATOM 859 N N . ILE A 1 112 ? -2.668 -26.312 -13.258 1 92.81 112 ILE A N 1
ATOM 860 C CA . ILE A 1 112 ? -3.998 -26.812 -12.914 1 92.81 112 ILE A CA 1
ATOM 861 C C . ILE A 1 112 ? -4.137 -26.906 -11.398 1 92.81 112 ILE A C 1
ATOM 863 O O . ILE A 1 112 ? -3.355 -27.594 -10.742 1 92.81 112 ILE A O 1
ATOM 867 N N . ASN A 1 113 ? -5.07 -26.219 -10.867 1 92.25 113 ASN A N 1
ATOM 868 C CA . ASN A 1 113 ? -5.359 -26.281 -9.438 1 92.25 113 ASN A CA 1
ATOM 869 C C . ASN A 1 113 ? -6.289 -27.438 -9.102 1 92.25 113 ASN A C 1
ATOM 871 O O . ASN A 1 113 ? -7.363 -27.562 -9.688 1 92.25 113 ASN A O 1
ATOM 875 N N . ILE A 1 114 ? -5.852 -28.234 -8.219 1 93 114 ILE A N 1
ATOM 876 C CA . ILE A 1 114 ? -6.676 -29.297 -7.672 1 93 114 ILE A CA 1
ATOM 877 C C . ILE A 1 114 ? -7.219 -28.891 -6.309 1 93 114 ILE A C 1
ATOM 879 O O . ILE A 1 114 ? -6.539 -29.031 -5.289 1 93 114 ILE A O 1
ATOM 883 N N . HIS A 1 115 ? -8.477 -28.453 -6.297 1 88.25 115 HIS A N 1
ATOM 884 C CA . HIS A 1 115 ? -9.086 -27.906 -5.09 1 88.25 115 HIS A CA 1
ATOM 885 C C . HIS A 1 115 ? -9.648 -29.016 -4.199 1 88.25 115 HIS A C 1
ATOM 887 O O . HIS A 1 115 ? -10.43 -29.844 -4.656 1 88.25 115 HIS A O 1
ATOM 893 N N . TYR A 1 116 ? -9.273 -29.031 -2.955 1 84 116 TYR A N 1
ATOM 894 C CA . TYR A 1 116 ? -9.938 -29.938 -2.016 1 84 116 TYR A CA 1
ATOM 895 C C . TYR A 1 116 ? -11.062 -29.219 -1.284 1 84 116 TYR A C 1
ATOM 897 O O . TYR A 1 116 ? -11.914 -29.859 -0.664 1 84 116 TYR A O 1
ATOM 905 N N . SER A 1 117 ? -10.922 -27.906 -1.298 1 79.25 117 SER A N 1
ATOM 906 C CA . SER A 1 117 ? -11.953 -27.078 -0.688 1 79.25 117 SER A CA 1
ATOM 907 C C . SER A 1 117 ? -11.992 -25.688 -1.329 1 79.25 117 SER A C 1
ATOM 909 O O . SER A 1 117 ? -10.977 -25.188 -1.795 1 79.25 117 SER A O 1
ATOM 911 N N . TYR A 1 118 ? -13.164 -25.156 -1.34 1 78.69 118 TYR A N 1
ATOM 912 C CA . TYR A 1 118 ? -13.328 -23.797 -1.829 1 78.69 118 TYR A CA 1
ATOM 913 C C . TYR A 1 118 ? -13.648 -22.828 -0.686 1 78.69 118 TYR A C 1
ATOM 915 O O . TYR A 1 118 ? -14.156 -21.734 -0.911 1 78.69 118 TYR A O 1
ATOM 923 N N . SER A 1 119 ? -13.367 -23.344 0.507 1 79.94 119 SER A N 1
ATOM 924 C CA . SER A 1 119 ? -13.602 -22.547 1.708 1 79.94 119 SER A CA 1
ATOM 925 C C . SER A 1 119 ? -12.32 -22.391 2.525 1 79.94 119 SER A C 1
ATOM 927 O O . SER A 1 119 ? -11.453 -23.25 2.496 1 79.94 119 SER A O 1
ATOM 929 N N . CYS A 1 120 ? -12.234 -21.219 3.111 1 88.44 120 CYS A N 1
ATOM 930 C CA . CYS A 1 120 ? -11.109 -20.953 4.004 1 88.44 120 CYS A CA 1
ATOM 931 C C . CYS A 1 120 ? -11.594 -20.469 5.363 1 88.44 120 CYS A C 1
ATOM 933 O O . CYS A 1 120 ? -12.289 -19.453 5.457 1 88.44 120 CYS A O 1
ATOM 935 N N . ASP A 1 121 ? -11.141 -21.141 6.363 1 87.44 121 ASP A N 1
ATOM 936 C CA . ASP A 1 121 ? -11.578 -20.812 7.719 1 87.44 121 ASP A CA 1
ATOM 937 C C . ASP A 1 121 ? -11.156 -19.391 8.102 1 87.44 121 ASP A C 1
ATOM 939 O O . ASP A 1 121 ? -11.875 -18.703 8.836 1 87.44 121 ASP A O 1
ATOM 943 N N . ASN A 1 122 ? -10.062 -18.953 7.625 1 90.69 122 ASN A N 1
ATOM 944 C CA . ASN A 1 122 ? -9.648 -17.578 7.887 1 90.69 122 ASN A CA 1
ATOM 945 C C . ASN A 1 122 ? -10.703 -16.578 7.406 1 90.69 122 ASN A C 1
ATOM 947 O O . ASN A 1 122 ? -11.062 -15.648 8.133 1 90.69 122 ASN A O 1
ATOM 951 N N . ASN A 1 123 ? -11.109 -16.781 6.25 1 87.69 123 ASN A N 1
ATOM 952 C CA . ASN A 1 123 ? -12.133 -15.898 5.695 1 87.69 123 ASN A CA 1
ATOM 953 C C . ASN A 1 123 ? -13.445 -16 6.465 1 87.69 123 ASN A C 1
ATOM 955 O O . ASN A 1 123 ? -14.07 -14.984 6.773 1 87.69 123 ASN A O 1
ATOM 959 N N . ASN A 1 124 ? -13.781 -17.25 6.793 1 83.81 124 ASN A N 1
ATOM 960 C CA . ASN A 1 124 ? -15.055 -17.5 7.461 1 83.81 124 ASN A CA 1
ATOM 961 C C . ASN A 1 124 ? -15.094 -16.891 8.852 1 83.81 124 ASN A C 1
ATOM 963 O O . ASN A 1 124 ? -16.172 -16.641 9.398 1 83.81 124 ASN A O 1
ATOM 967 N N . THR A 1 125 ? -14.008 -16.672 9.359 1 87.75 125 THR A N 1
ATOM 968 C CA . THR A 1 125 ? -13.945 -16.172 10.727 1 87.75 125 THR A CA 1
ATOM 969 C C . THR A 1 125 ? -13.523 -14.711 10.75 1 87.75 125 THR A C 1
ATOM 971 O O . THR A 1 125 ? -13.117 -14.188 11.789 1 87.75 125 THR A O 1
ATOM 974 N N . GLY A 1 126 ? -13.492 -14.07 9.633 1 86.44 126 GLY A N 1
ATOM 975 C CA . GLY A 1 126 ? -13.227 -12.641 9.555 1 86.44 126 GLY A CA 1
ATOM 976 C C . GLY A 1 126 ? -11.75 -12.305 9.633 1 86.44 126 GLY A C 1
ATOM 977 O O . GLY A 1 126 ? -11.383 -11.164 9.945 1 86.44 126 GLY A O 1
ATOM 978 N N . ARG A 1 127 ? -10.875 -13.273 9.367 1 93 127 ARG A N 1
ATOM 979 C CA . ARG A 1 127 ? -9.438 -13.078 9.453 1 93 127 ARG A CA 1
ATOM 980 C C . ARG A 1 127 ? -8.758 -13.367 8.117 1 93 127 ARG A C 1
ATOM 982 O O . ARG A 1 127 ? -7.66 -13.93 8.078 1 93 127 ARG A O 1
ATOM 989 N N . SER A 1 128 ? -9.406 -13.086 7.031 1 91.81 128 SER A N 1
ATOM 990 C CA . SER A 1 128 ? -8.891 -13.328 5.688 1 91.81 128 SER A CA 1
ATOM 991 C C . SER A 1 128 ? -7.57 -12.602 5.465 1 91.81 128 SER A C 1
ATOM 993 O O . SER A 1 128 ? -7.34 -11.531 6.035 1 91.81 128 SER A O 1
ATOM 995 N N . CYS A 1 129 ? -6.723 -13.305 4.691 1 95.75 129 CYS A N 1
ATOM 996 C CA . CYS A 1 129 ? -5.633 -12.508 4.133 1 95.75 129 CYS A CA 1
ATOM 997 C C . CYS A 1 129 ? -6.172 -11.281 3.402 1 95.75 129 CYS A C 1
ATOM 999 O O . CYS A 1 129 ? -7.121 -11.391 2.621 1 95.75 129 CYS A O 1
ATOM 1001 N N . ARG A 1 130 ? -5.621 -10.18 3.543 1 96.44 130 ARG A N 1
ATOM 1002 C CA . ARG A 1 130 ? -6.246 -8.906 3.191 1 96.44 130 ARG A CA 1
ATOM 1003 C C . ARG A 1 130 ? -6.211 -8.68 1.684 1 96.44 130 ARG A C 1
ATOM 1005 O O . ARG A 1 130 ? -6.914 -7.805 1.165 1 96.44 130 ARG A O 1
ATOM 1012 N N . PHE A 1 131 ? -5.441 -9.477 0.959 1 96 131 PHE A N 1
ATOM 1013 C CA . PHE A 1 131 ? -5.277 -9.367 -0.485 1 96 131 PHE A CA 1
ATOM 1014 C C . PHE A 1 131 ? -6.023 -10.484 -1.203 1 96 131 PHE A C 1
ATOM 1016 O O . PHE A 1 131 ? -6.043 -10.531 -2.436 1 96 131 PHE A O 1
ATOM 1023 N N . CYS A 1 132 ? -6.562 -11.367 -0.539 1 91.31 132 CYS A N 1
ATOM 1024 C CA . CYS A 1 132 ? -6.934 -12.672 -1.092 1 91.31 132 CYS A CA 1
ATOM 1025 C C . CYS A 1 132 ? -8.094 -12.531 -2.07 1 91.31 132 CYS A C 1
ATOM 1027 O O . CYS A 1 132 ? -9.133 -11.977 -1.729 1 91.31 132 CYS A O 1
ATOM 1029 N N . PHE A 1 133 ? -7.836 -13.016 -3.186 1 77.81 133 PHE A N 1
ATOM 1030 C CA . PHE A 1 133 ? -8.82 -13.039 -4.262 1 77.81 133 PHE A CA 1
ATOM 1031 C C . PHE A 1 133 ? -9.75 -14.242 -4.125 1 77.81 133 PHE A C 1
ATOM 1033 O O . PHE A 1 133 ? -10.945 -14.141 -4.395 1 77.81 133 PHE A O 1
ATOM 1040 N N . PHE A 1 134 ? -9.234 -15.289 -3.693 1 72.19 134 PHE A N 1
ATOM 1041 C CA . PHE A 1 134 ? -9.906 -16.578 -3.783 1 72.19 134 PHE A CA 1
ATOM 1042 C C . PHE A 1 134 ? -11.141 -16.625 -2.891 1 72.19 134 PHE A C 1
ATOM 1044 O O . PHE A 1 134 ? -12.172 -17.156 -3.279 1 72.19 134 PHE A O 1
ATOM 1051 N N . PHE A 1 135 ? -11.008 -15.969 -1.674 1 68.06 135 PHE A N 1
ATOM 1052 C CA . PHE A 1 135 ? -12.094 -16.156 -0.727 1 68.06 135 PHE A CA 1
ATOM 1053 C C . PHE A 1 135 ? -12.766 -14.828 -0.399 1 68.06 135 PHE A C 1
ATOM 1055 O O . PHE A 1 135 ? -13.625 -14.758 0.477 1 68.06 135 PHE A O 1
ATOM 1062 N N . ALA A 1 136 ? -12.227 -13.672 -0.769 1 59.34 136 ALA A N 1
ATOM 1063 C CA . ALA A 1 136 ? -12.852 -12.383 -0.478 1 59.34 136 ALA A CA 1
ATOM 1064 C C . ALA A 1 136 ? -14.336 -12.406 -0.808 1 59.34 136 ALA A C 1
ATOM 1066 O O . ALA A 1 136 ? -15.18 -12.242 0.08 1 59.34 136 ALA A O 1
ATOM 1067 N N . ASP A 1 137 ? -14.781 -11.891 -1.969 1 53.31 137 ASP A N 1
ATOM 1068 C CA . ASP A 1 137 ? -16.203 -11.953 -2.32 1 53.31 137 ASP A CA 1
ATOM 1069 C C . ASP A 1 137 ? -16.578 -13.344 -2.826 1 53.31 137 ASP A C 1
ATOM 1071 O O . ASP A 1 137 ? -16 -13.828 -3.807 1 53.31 137 ASP A O 1
ATOM 1075 N N . GLN A 1 138 ? -16.812 -14.172 -1.851 1 45.25 138 GLN A N 1
ATOM 1076 C CA . GLN A 1 138 ? -17.578 -15.391 -2.107 1 45.25 138 GLN A CA 1
ATOM 1077 C C . GLN A 1 138 ? -18.344 -15.281 -3.422 1 45.25 138 GLN A C 1
ATOM 1079 O O . GLN A 1 138 ? -19.078 -16.203 -3.797 1 45.25 138 GLN A O 1
ATOM 1084 N N . HIS A 1 139 ? -18.5 -14.094 -3.717 1 39.75 139 HIS A N 1
ATOM 1085 C CA . HIS A 1 139 ? -19.281 -14.117 -4.953 1 39.75 139 HIS A CA 1
ATOM 1086 C C . HIS A 1 139 ? -18.547 -14.891 -6.047 1 39.75 139 HIS A C 1
ATOM 1088 O O . HIS A 1 139 ? -19.016 -14.945 -7.188 1 39.75 139 HIS A O 1
ATOM 1094 N N . ILE A 1 140 ? -17.141 -14.773 -5.898 1 37.91 140 ILE A N 1
ATOM 1095 C CA . ILE A 1 140 ? -16.812 -15.656 -7.012 1 37.91 140 ILE A CA 1
ATOM 1096 C C . ILE A 1 140 ? -17.438 -17.031 -6.777 1 37.91 140 ILE A C 1
ATOM 1098 O O . ILE A 1 140 ? -17.234 -17.625 -5.715 1 37.91 140 ILE A O 1
ATOM 1102 N N . GLY A 1 141 ? -18.156 -17.266 -7.734 1 41.44 141 GLY A N 1
ATOM 1103 C CA . GLY A 1 141 ? -18.984 -18.359 -8.211 1 41.44 141 GLY A CA 1
ATOM 1104 C C . GLY A 1 141 ? -19 -19.547 -7.262 1 41.44 141 GLY A C 1
ATOM 1105 O O . GLY A 1 141 ? -19.734 -20.5 -7.469 1 41.44 141 GLY A O 1
ATOM 1106 N N . VAL A 1 142 ? -17.922 -19.578 -6.594 1 46.59 142 VAL A N 1
ATOM 1107 C CA . VAL A 1 142 ? -18 -20.828 -5.824 1 46.59 142 VAL A CA 1
ATOM 1108 C C . VAL A 1 142 ? -18.75 -20.578 -4.52 1 46.59 142 VAL A C 1
ATOM 1110 O O . VAL A 1 142 ? -18.391 -19.703 -3.732 1 46.59 142 VAL A O 1
ATOM 1113 N N . GLY A 1 143 ? -19.906 -20.266 -4.488 1 45.09 143 GLY A N 1
ATOM 1114 C CA . GLY A 1 143 ? -21 -20.047 -3.551 1 45.09 143 GLY A CA 1
ATOM 1115 C C . GLY A 1 143 ? -20.719 -20.594 -2.166 1 45.09 143 GLY A C 1
ATOM 1116 O O . GLY A 1 143 ? -19.859 -21.469 -2 1 45.09 143 GLY A O 1
ATOM 1117 N N . LYS A 1 144 ? -21.234 -19.891 -1.041 1 51.12 144 LYS A N 1
ATOM 1118 C CA . LYS A 1 144 ? -21.375 -20.328 0.346 1 51.12 144 LYS A CA 1
ATOM 1119 C C . LYS A 1 144 ? -21.516 -21.844 0.44 1 51.12 144 LYS A C 1
ATOM 1121 O O . LYS A 1 144 ? -21.062 -22.453 1.408 1 51.12 144 LYS A O 1
ATOM 1126 N N . GLU A 1 145 ? -22.016 -22.297 -0.597 1 51.84 145 GLU A N 1
ATOM 1127 C CA . GLU A 1 145 ? -22.312 -23.734 -0.608 1 51.84 145 GLU A CA 1
ATOM 1128 C C . GLU A 1 145 ? -21.016 -24.547 -0.715 1 51.84 145 GLU A C 1
ATOM 1130 O O . GLU A 1 145 ? -20.922 -25.641 -0.144 1 51.84 145 GLU A O 1
ATOM 1135 N N . LEU A 1 146 ? -20.078 -23.906 -1.301 1 55.44 146 LEU A N 1
ATOM 1136 C CA . LEU A 1 146 ? -18.844 -24.672 -1.466 1 55.44 146 LEU A CA 1
ATOM 1137 C C . LEU A 1 146 ? -18 -24.594 -0.204 1 55.44 146 LEU A C 1
ATOM 1139 O O . LEU A 1 146 ? -17.25 -25.547 0.098 1 55.44 146 LEU A O 1
ATOM 1143 N N . ALA A 1 147 ? -18.094 -23.531 0.6 1 55.88 147 ALA A N 1
ATOM 1144 C CA . ALA A 1 147 ? -17.375 -23.422 1.868 1 55.88 147 ALA A CA 1
ATOM 1145 C C . ALA A 1 147 ? -17.812 -24.516 2.84 1 55.88 147 ALA A C 1
ATOM 1147 O O . ALA A 1 147 ? -17.031 -24.906 3.717 1 55.88 147 ALA A O 1
ATOM 1148 N N . LYS A 1 148 ? -19 -25 2.689 1 60.16 148 LYS A N 1
ATOM 1149 C CA . LYS A 1 148 ? -19.547 -26.016 3.58 1 60.16 148 LYS A CA 1
ATOM 1150 C C . LYS A 1 148 ? -19.688 -27.359 2.865 1 60.16 148 LYS A C 1
ATOM 1152 O O . LYS A 1 148 ? -20.531 -28.172 3.234 1 60.16 148 LYS A O 1
ATOM 1157 N N . MET A 1 149 ? -18.812 -27.391 1.916 1 66.88 149 MET A N 1
ATOM 1158 C CA . MET A 1 149 ? -18.922 -28.594 1.093 1 66.88 149 MET A CA 1
ATOM 1159 C C . MET A 1 149 ? -18.656 -29.844 1.922 1 66.88 149 MET A C 1
ATOM 1161 O O . MET A 1 149 ? -17.672 -29.922 2.65 1 66.88 149 MET A O 1
ATOM 1165 N N . PRO A 1 150 ? -19.719 -30.75 1.994 1 71.06 150 PRO A N 1
ATOM 1166 C CA . PRO A 1 150 ? -19.516 -32.031 2.689 1 71.06 150 PRO A CA 1
ATOM 1167 C C . PRO A 1 150 ? -18.312 -32.781 2.158 1 71.06 150 PRO A C 1
ATOM 1169 O O . PRO A 1 150 ? -17.922 -32.625 1.002 1 71.06 150 PRO A O 1
ATOM 1172 N N . PHE A 1 151 ? -17.703 -33.625 3.025 1 69.25 151 PHE A N 1
ATOM 1173 C CA . PHE A 1 151 ? -16.5 -34.406 2.695 1 69.25 151 PHE A CA 1
ATOM 1174 C C . PHE A 1 151 ? -16.75 -35.25 1.467 1 69.25 151 PHE A C 1
ATOM 1176 O O . PHE A 1 151 ? -15.844 -35.469 0.654 1 69.25 151 PHE A O 1
ATOM 1183 N N . SER A 1 152 ? -17.984 -35.812 1.423 1 72.62 152 SER A N 1
ATOM 1184 C CA . SER A 1 152 ? -18.328 -36.625 0.263 1 72.62 152 SER A CA 1
ATOM 1185 C C . SER A 1 152 ? -18.141 -35.844 -1.035 1 72.62 152 SER A C 1
ATOM 1187 O O . SER A 1 152 ? -17.719 -36.406 -2.049 1 72.62 152 SER A O 1
ATOM 1189 N N . LYS A 1 153 ? -18.266 -34.688 -0.936 1 79.69 153 LYS A N 1
ATOM 1190 C CA . LYS A 1 153 ? -18.141 -33.875 -2.131 1 79.69 153 LYS A CA 1
ATOM 1191 C C . LYS A 1 153 ? -16.688 -33.625 -2.484 1 79.69 153 LYS A C 1
ATOM 1193 O O . LYS A 1 153 ? -16.344 -33.406 -3.652 1 79.69 153 LYS A O 1
ATOM 1198 N N . ILE A 1 154 ? -15.867 -33.75 -1.476 1 80.5 154 ILE A N 1
ATOM 1199 C CA . ILE A 1 154 ? -14.438 -33.562 -1.725 1 80.5 154 ILE A CA 1
ATOM 1200 C C . ILE A 1 154 ? -13.906 -34.75 -2.541 1 80.5 154 ILE A C 1
ATOM 1202 O O . ILE A 1 154 ? -13.133 -34.562 -3.48 1 80.5 154 ILE A O 1
ATOM 1206 N N . GLU A 1 155 ? -14.359 -35.938 -2.166 1 84.5 155 GLU A N 1
ATOM 1207 C CA . GLU A 1 155 ? -13.93 -37.125 -2.885 1 84.5 155 GLU A CA 1
ATOM 1208 C C . GLU A 1 155 ? -14.406 -37.094 -4.332 1 84.5 155 GLU A C 1
ATOM 1210 O O . GLU A 1 155 ? -13.656 -37.438 -5.246 1 84.5 155 GLU A O 1
ATOM 1215 N N . GLU A 1 156 ? -15.672 -36.75 -4.434 1 88.06 156 GLU A N 1
ATOM 1216 C CA . GLU A 1 156 ? -16.234 -36.656 -5.773 1 88.06 156 GLU A CA 1
ATOM 1217 C C . GLU A 1 156 ? -15.5 -35.594 -6.605 1 88.06 156 GLU A C 1
ATOM 1219 O O . GLU A 1 156 ? -15.211 -35.812 -7.785 1 88.06 156 GLU A O 1
ATOM 1224 N N . LEU A 1 157 ? -15.227 -34.562 -6 1 88.44 157 LEU A N 1
ATOM 1225 C CA . LEU A 1 157 ? -14.508 -33.469 -6.664 1 88.44 157 LEU A CA 1
ATOM 1226 C C . LEU A 1 157 ? -13.109 -33.938 -7.078 1 88.44 157 LEU A C 1
ATOM 1228 O O . LEU A 1 157 ? -12.656 -33.625 -8.18 1 88.44 157 LEU A O 1
ATOM 1232 N N . ALA A 1 158 ? -12.453 -34.656 -6.172 1 91.75 158 ALA A N 1
ATOM 1233 C CA . ALA A 1 158 ? -11.117 -35.156 -6.461 1 91.75 158 ALA A CA 1
ATOM 1234 C C . ALA A 1 158 ? -11.125 -36.062 -7.684 1 91.75 158 ALA A C 1
ATOM 1236 O O . ALA A 1 158 ? -10.242 -36 -8.539 1 91.75 158 ALA A O 1
ATOM 1237 N N . LYS A 1 159 ? -12.102 -36.875 -7.801 1 93.81 159 LYS A N 1
ATOM 1238 C CA . LYS A 1 159 ? -12.227 -37.812 -8.938 1 93.81 159 LYS A CA 1
ATOM 1239 C C . LYS A 1 159 ? -12.469 -37.031 -10.234 1 93.81 159 LYS A C 1
ATOM 1241 O O . LYS A 1 159 ? -11.859 -37.344 -11.266 1 93.81 159 LYS A O 1
ATOM 1246 N N . GLU A 1 160 ? -13.32 -36.062 -10.156 1 94.25 160 GLU A N 1
ATOM 1247 C CA . GLU A 1 160 ? -13.594 -35.25 -11.328 1 94.25 160 GLU A CA 1
ATOM 1248 C C . GLU A 1 160 ? -12.344 -34.5 -11.797 1 94.25 160 GLU A C 1
ATOM 1250 O O . GLU A 1 160 ? -12.055 -34.469 -12.992 1 94.25 160 GLU A O 1
ATOM 1255 N N . GLN A 1 161 ? -11.656 -33.938 -10.867 1 95.75 161 GLN A N 1
ATOM 1256 C CA . GLN A 1 161 ? -10.453 -33.188 -11.195 1 95.75 161 GLN A CA 1
ATOM 1257 C C . GLN A 1 161 ? -9.359 -34.125 -11.75 1 95.75 161 GLN A C 1
ATOM 1259 O O . GLN A 1 161 ? -8.633 -33.75 -12.672 1 95.75 161 GLN A O 1
ATOM 1264 N N . ALA A 1 162 ? -9.32 -35.312 -11.211 1 97.31 162 ALA A N 1
ATOM 1265 C CA . ALA A 1 162 ? -8.367 -36.281 -11.719 1 97.31 162 ALA A CA 1
ATOM 1266 C C . ALA A 1 162 ? -8.672 -36.656 -13.172 1 97.31 162 ALA A C 1
ATOM 1268 O O . ALA A 1 162 ? -7.758 -36.781 -13.992 1 97.31 162 ALA A O 1
ATOM 1269 N N . GLU A 1 163 ? -9.898 -36.844 -13.469 1 97.69 163 GLU A N 1
ATOM 1270 C CA . GLU A 1 163 ? -10.305 -37.125 -14.844 1 97.69 163 GLU A CA 1
ATOM 1271 C C . GLU A 1 163 ? -9.945 -35.969 -15.773 1 97.69 163 GLU A C 1
ATOM 1273 O O . GLU A 1 163 ? -9.477 -36.188 -16.891 1 97.69 163 GLU A O 1
ATOM 1278 N N . ALA A 1 164 ? -10.172 -34.812 -15.297 1 96.88 164 ALA A N 1
ATOM 1279 C CA . ALA A 1 164 ? -9.82 -33.625 -16.078 1 96.88 164 ALA A CA 1
ATOM 1280 C C . ALA A 1 164 ? -8.32 -33.562 -16.344 1 96.88 164 ALA A C 1
ATOM 1282 O O . ALA A 1 164 ? -7.887 -33.219 -17.453 1 96.88 164 ALA A O 1
ATOM 1283 N N . VAL A 1 165 ? -7.539 -33.938 -15.344 1 97.12 165 VAL A N 1
ATOM 1284 C CA . VAL A 1 165 ? -6.09 -33.969 -15.508 1 97.12 165 VAL A CA 1
ATOM 1285 C C . VAL A 1 165 ? -5.707 -35.031 -16.547 1 97.12 165 VAL A C 1
ATOM 1287 O O . VAL A 1 165 ? -4.832 -34.781 -17.391 1 97.12 165 VAL A O 1
ATOM 1290 N N . LYS A 1 166 ? -6.363 -36.125 -16.547 1 97.5 166 LYS A N 1
ATOM 1291 C CA . LYS A 1 166 ? -6.121 -37.156 -17.562 1 97.5 166 LYS A CA 1
ATOM 1292 C C . LYS A 1 166 ? -6.406 -36.625 -18.953 1 97.5 166 LYS A C 1
ATOM 1294 O O . LYS A 1 166 ? -5.625 -36.844 -19.891 1 97.5 166 LYS A O 1
ATOM 1299 N N . ILE A 1 167 ? -7.504 -35.969 -19.062 1 96.31 167 ILE A N 1
ATOM 1300 C CA . ILE A 1 167 ? -7.887 -35.406 -20.359 1 96.31 167 ILE A CA 1
ATOM 1301 C C . ILE A 1 167 ? -6.82 -34.406 -20.828 1 96.31 167 ILE A C 1
ATOM 1303 O O . ILE A 1 167 ? -6.398 -34.438 -21.984 1 96.31 167 ILE A O 1
ATOM 1307 N N . ALA A 1 168 ? -6.359 -33.562 -19.953 1 94.88 168 ALA A N 1
ATOM 1308 C CA . ALA A 1 168 ? -5.34 -32.562 -20.266 1 94.88 168 ALA A CA 1
ATOM 1309 C C . ALA A 1 168 ? -4.027 -33.25 -20.672 1 94.88 168 ALA A C 1
ATOM 1311 O O . ALA A 1 168 ? -3.441 -32.875 -21.703 1 94.88 168 ALA A O 1
ATOM 1312 N N . THR A 1 169 ? -3.613 -34.25 -19.891 1 95.12 169 THR A N 1
ATOM 1313 C CA . THR A 1 169 ? -2.322 -34.875 -20.156 1 95.12 169 THR A CA 1
ATOM 1314 C C . THR A 1 169 ? -2.387 -35.75 -21.391 1 95.12 169 THR A C 1
ATOM 1316 O O . THR A 1 169 ? -1.401 -35.906 -22.125 1 95.12 169 THR A O 1
ATOM 1319 N N . ASP A 1 170 ? -3.531 -36.344 -21.641 1 95.19 170 ASP A N 1
ATOM 1320 C CA . ASP A 1 170 ? -3.711 -37.094 -22.875 1 95.19 170 ASP A CA 1
ATOM 1321 C C . ASP A 1 170 ? -3.611 -36.188 -24.094 1 95.19 170 ASP A C 1
ATOM 1323 O O . ASP A 1 170 ? -3.193 -36.625 -25.172 1 95.19 170 ASP A O 1
ATOM 1327 N N . ALA A 1 171 ? -3.99 -35 -23.875 1 92.62 171 ALA A N 1
ATOM 1328 C CA . ALA A 1 171 ? -3.92 -34.031 -24.953 1 92.62 171 ALA A CA 1
ATOM 1329 C C . ALA A 1 171 ? -2.525 -33.406 -25.031 1 92.62 171 ALA A C 1
ATOM 1331 O O . ALA A 1 171 ? -2.283 -32.531 -25.859 1 92.62 171 ALA A O 1
ATOM 1332 N N . GLY A 1 172 ? -1.623 -33.812 -24.094 1 90.81 172 GLY A N 1
ATOM 1333 C CA . GLY A 1 172 ? -0.23 -33.406 -24.219 1 90.81 172 GLY A CA 1
ATOM 1334 C C . GLY A 1 172 ? 0.18 -32.375 -23.188 1 90.81 172 GLY A C 1
ATOM 1335 O O . GLY A 1 172 ? 1.343 -31.953 -23.141 1 90.81 172 GLY A O 1
ATOM 1336 N N . TRP A 1 173 ? -0.703 -31.875 -22.297 1 91.38 173 TRP A N 1
ATOM 1337 C CA . TRP A 1 173 ? -0.384 -30.859 -21.297 1 91.38 173 TRP A CA 1
ATOM 1338 C C . TRP A 1 173 ? 0.618 -31.406 -20.281 1 91.38 173 TRP A C 1
ATOM 1340 O O . TRP A 1 173 ? 0.473 -32.531 -19.781 1 91.38 173 TRP A O 1
ATOM 1350 N N . ARG A 1 174 ? 1.709 -30.703 -20.031 1 91.44 174 ARG A N 1
ATOM 1351 C CA . ARG A 1 174 ? 2.664 -30.938 -18.953 1 91.44 174 ARG A CA 1
ATOM 1352 C C . ARG A 1 174 ? 2.91 -29.656 -18.156 1 91.44 174 ARG A C 1
ATOM 1354 O O . ARG A 1 174 ? 3.311 -28.641 -18.719 1 91.44 174 ARG A O 1
ATOM 1361 N N . GLY A 1 175 ? 2.57 -29.609 -16.906 1 92.06 175 GLY A N 1
ATOM 1362 C CA . GLY A 1 175 ? 2.723 -28.438 -16.062 1 92.06 175 GLY A CA 1
ATOM 1363 C C . GLY A 1 175 ? 2.725 -28.766 -14.578 1 92.06 175 GLY A C 1
ATOM 1364 O O . GLY A 1 175 ? 3.283 -29.781 -14.156 1 92.06 175 GLY A O 1
ATOM 1365 N N . THR A 1 176 ? 2.238 -27.859 -13.859 1 93.94 176 THR A N 1
ATOM 1366 C CA . THR A 1 176 ? 2.213 -28.016 -12.406 1 93.94 176 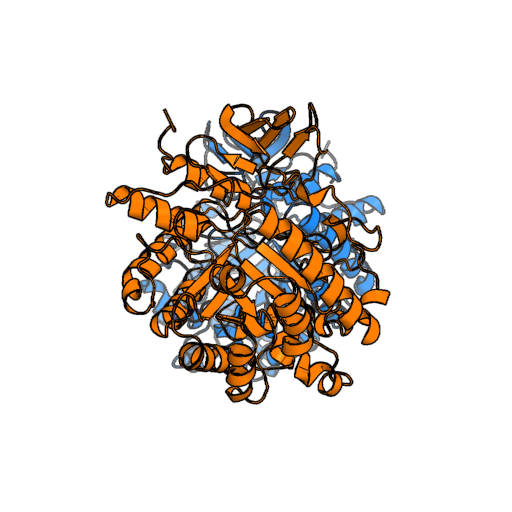THR A CA 1
ATOM 1367 C C . THR A 1 176 ? 0.792 -28.266 -11.914 1 93.94 176 THR A C 1
ATOM 1369 O O . THR A 1 176 ? -0.138 -27.547 -12.273 1 93.94 176 THR A O 1
ATOM 1372 N N . LEU A 1 177 ? 0.628 -29.359 -11.211 1 96.06 177 LEU A N 1
ATOM 1373 C CA . LEU A 1 177 ? -0.583 -29.578 -10.422 1 96.06 177 LEU A CA 1
ATOM 1374 C C . LEU A 1 177 ? -0.432 -29 -9.016 1 96.06 177 LEU A C 1
ATOM 1376 O O . LEU A 1 177 ? 0.508 -29.344 -8.305 1 96.06 177 LEU A O 1
ATOM 1380 N N . VAL A 1 178 ? -1.346 -28.109 -8.68 1 95.38 178 VAL A N 1
ATOM 1381 C CA . VAL A 1 178 ? -1.3 -27.516 -7.344 1 95.38 178 VAL A CA 1
ATOM 1382 C C . VAL A 1 178 ? -2.477 -28.016 -6.512 1 95.38 178 VAL A C 1
ATOM 1384 O O . VAL A 1 178 ? -3.631 -27.703 -6.797 1 95.38 178 VAL A O 1
ATOM 1387 N N . ILE A 1 179 ? -2.141 -28.844 -5.547 1 94.06 179 ILE A N 1
ATOM 1388 C CA . ILE A 1 179 ? -3.17 -29.219 -4.582 1 94.06 179 ILE A CA 1
ATOM 1389 C C . ILE A 1 179 ? -3.439 -28.047 -3.641 1 94.06 179 ILE A C 1
ATOM 1391 O O . ILE A 1 179 ? -2.564 -27.641 -2.871 1 94.06 179 ILE A O 1
ATOM 1395 N N . ILE A 1 180 ? -4.676 -27.516 -3.715 1 91.5 180 ILE A N 1
ATOM 1396 C CA . ILE A 1 180 ? -4.902 -26.234 -3.045 1 91.5 180 ILE A CA 1
ATOM 1397 C C . ILE A 1 180 ? -6.289 -26.234 -2.404 1 91.5 180 ILE A C 1
ATOM 1399 O O . ILE A 1 180 ? -7.184 -26.953 -2.842 1 91.5 180 ILE A O 1
ATOM 1403 N N . GLY A 1 181 ? -6.387 -25.422 -1.4 1 85.06 181 GLY A N 1
ATOM 1404 C CA . GLY A 1 181 ? -7.621 -25.156 -0.68 1 85.06 181 GLY A CA 1
ATOM 1405 C C . GLY A 1 181 ? -7.422 -24.266 0.536 1 85.06 181 GLY A C 1
ATOM 1406 O O . GLY A 1 181 ? -6.289 -24.031 0.963 1 85.06 181 GLY A O 1
ATOM 1407 N N . GLY A 1 182 ? -8.523 -23.734 1.016 1 82 182 GLY A N 1
ATOM 1408 C CA . GLY A 1 182 ? -8.438 -22.891 2.205 1 82 182 GLY A CA 1
ATOM 1409 C C . GLY A 1 182 ? -8.188 -23.688 3.475 1 82 182 GLY A C 1
ATOM 1410 O O . GLY A 1 182 ? -8.211 -24.922 3.453 1 82 182 GLY A O 1
ATOM 1411 N N . LEU A 1 183 ? -7.82 -22.938 4.512 1 84.38 183 LEU A N 1
ATOM 1412 C CA . LEU A 1 183 ? -7.672 -23.562 5.82 1 84.38 183 LEU A CA 1
ATOM 1413 C C . LEU A 1 183 ? -8.961 -24.266 6.234 1 84.38 183 LEU A C 1
ATOM 1415 O O . LEU A 1 183 ? -10.047 -23.672 6.164 1 84.38 183 LEU A O 1
ATOM 1419 N N . VAL A 1 184 ? -8.703 -25.5 6.605 1 80.44 184 VAL A N 1
ATOM 1420 C CA . VAL A 1 184 ? -9.852 -26.281 7.035 1 80.44 184 VAL A CA 1
ATOM 1421 C C . VAL A 1 184 ? -10.242 -25.891 8.461 1 80.44 184 VAL A C 1
ATOM 1423 O O . VAL A 1 184 ? -9.383 -25.672 9.312 1 80.44 184 VAL A O 1
ATOM 1426 N N . ASP A 1 185 ? -11.477 -25.859 8.648 1 81.44 185 ASP A N 1
ATOM 1427 C CA . ASP A 1 185 ? -12.008 -25.609 9.984 1 81.44 185 ASP A CA 1
ATOM 1428 C C . ASP A 1 185 ? -11.406 -26.578 11 1 81.44 185 ASP A C 1
ATOM 1430 O O . ASP A 1 185 ? -11.289 -27.781 10.734 1 81.44 185 ASP A O 1
ATOM 1434 N N . PRO A 1 186 ? -11.039 -26.016 12.148 1 78.56 186 PRO A N 1
ATOM 1435 C CA . PRO A 1 186 ? -10.422 -26.875 13.156 1 78.56 186 PRO A CA 1
ATOM 1436 C C . PRO A 1 186 ? -11.258 -28.109 13.484 1 78.56 186 PRO A C 1
ATOM 1438 O O . PRO A 1 186 ? -10.719 -29.188 13.719 1 78.56 186 PRO A O 1
ATOM 1441 N N . SER A 1 187 ? -12.57 -28.047 13.484 1 78.31 187 SER A N 1
ATOM 1442 C CA . SER A 1 187 ? -13.461 -29.156 13.836 1 78.31 187 SER A CA 1
ATOM 1443 C C . SER A 1 187 ? -13.414 -30.266 12.789 1 78.31 187 SER A C 1
ATOM 1445 O O . SER A 1 187 ? -13.812 -31.391 13.062 1 78.31 187 SER A O 1
ATOM 1447 N N . ARG A 1 188 ? -12.812 -29.922 11.664 1 75.75 188 ARG A N 1
ATOM 1448 C CA . ARG A 1 188 ? -12.836 -30.875 10.562 1 75.75 188 ARG A CA 1
ATOM 1449 C C . ARG A 1 188 ? -11.43 -31.359 10.234 1 75.75 188 ARG A C 1
ATOM 1451 O O . ARG A 1 188 ? -11.258 -32.219 9.375 1 75.75 188 ARG A O 1
ATOM 1458 N N . ARG A 1 189 ? -10.453 -30.844 10.828 1 77.12 189 ARG A N 1
ATOM 1459 C CA . ARG A 1 189 ? -9.062 -31.094 10.453 1 77.12 189 ARG A CA 1
ATOM 1460 C C . ARG A 1 189 ? -8.711 -32.562 10.633 1 77.12 189 ARG A C 1
ATOM 1462 O O . ARG A 1 189 ? -7.984 -33.156 9.82 1 77.12 189 ARG A O 1
ATOM 1469 N N . ALA A 1 190 ? -9.289 -33.125 11.625 1 72.56 190 ALA A N 1
ATOM 1470 C CA . ALA A 1 190 ? -9.047 -34.562 11.859 1 72.56 190 ALA A CA 1
ATOM 1471 C C . ALA A 1 190 ? -9.617 -35.406 10.727 1 72.56 190 ALA A C 1
ATOM 1473 O O . ALA A 1 190 ? -9.062 -36.438 10.383 1 72.56 190 ALA A O 1
ATOM 1474 N N . GLN A 1 191 ? -10.648 -34.938 10.086 1 69.94 191 GLN A N 1
ATOM 1475 C CA . GLN A 1 191 ? -11.328 -35.656 9.016 1 69.94 191 GLN A CA 1
ATOM 1476 C C . GLN A 1 191 ? -10.547 -35.562 7.711 1 69.94 191 GLN A C 1
ATOM 1478 O O . GLN A 1 191 ? -10.75 -36.375 6.805 1 69.94 191 GLN A O 1
ATOM 1483 N N . VAL A 1 192 ? -9.711 -34.625 7.707 1 69.12 192 VAL A N 1
ATOM 1484 C CA . VAL A 1 192 ? -9.008 -34.406 6.445 1 69.12 192 VAL A CA 1
ATOM 1485 C C . VAL A 1 192 ? -7.516 -34.688 6.633 1 69.12 192 VAL A C 1
ATOM 1487 O O . VAL A 1 192 ? -6.688 -34.219 5.848 1 69.12 192 VAL A O 1
ATOM 1490 N N . ALA A 1 193 ? -7.27 -35.375 7.629 1 69.75 193 ALA A N 1
ATOM 1491 C CA . ALA A 1 193 ? -5.871 -35.688 7.91 1 69.75 193 ALA A CA 1
ATOM 1492 C C . ALA A 1 193 ? -5.191 -36.312 6.699 1 69.75 193 ALA A C 1
ATOM 1494 O O . ALA A 1 193 ? -4 -36.094 6.465 1 69.75 193 ALA A O 1
ATOM 1495 N N . ASP A 1 194 ? -6.027 -36.969 5.93 1 82.12 194 ASP A N 1
ATOM 1496 C CA . ASP A 1 194 ? -5.453 -37.656 4.762 1 82.12 194 ASP A CA 1
ATOM 1497 C C . ASP A 1 194 ? -5.887 -36.969 3.473 1 82.12 194 ASP A C 1
ATOM 1499 O O . ASP A 1 194 ? -6.199 -37.625 2.48 1 82.12 194 ASP A O 1
ATOM 1503 N N . LEU A 1 195 ? -5.941 -35.688 3.615 1 85.5 195 LEU A N 1
ATOM 1504 C CA . LEU A 1 195 ? -6.418 -34.875 2.498 1 85.5 195 LEU A CA 1
ATOM 1505 C C . LEU A 1 195 ? -5.543 -35.094 1.268 1 85.5 195 LEU A C 1
ATOM 1507 O O . LEU A 1 195 ? -6.051 -35.188 0.149 1 85.5 195 LEU A O 1
ATOM 1511 N N . VAL A 1 196 ? -4.297 -35.156 1.414 1 90.44 196 VAL A N 1
ATOM 1512 C CA . VAL A 1 196 ? -3.357 -35.344 0.307 1 90.44 196 VAL A CA 1
ATOM 1513 C C . VAL A 1 196 ? -3.605 -36.656 -0.39 1 90.44 196 VAL A C 1
ATOM 1515 O O . VAL A 1 196 ? -3.689 -36.719 -1.619 1 90.44 196 VAL A O 1
ATOM 1518 N N . GLU A 1 197 ? -3.797 -37.688 0.412 1 91.5 197 GLU A N 1
ATOM 1519 C CA . GLU A 1 197 ? -4.059 -39 -0.18 1 91.5 197 GLU A CA 1
ATOM 1520 C C . GLU A 1 197 ? -5.41 -39 -0.894 1 91.5 197 GLU A C 1
ATOM 1522 O O . GLU A 1 197 ? -5.547 -39.625 -1.95 1 91.5 197 GLU A O 1
ATOM 1527 N N . LEU A 1 198 ? -6.34 -38.344 -0.354 1 89.25 198 LEU A N 1
ATOM 1528 C CA . LEU A 1 198 ? -7.672 -38.25 -0.944 1 89.25 198 LEU A CA 1
ATOM 1529 C C . LEU A 1 198 ? -7.609 -37.656 -2.35 1 89.25 198 LEU A C 1
ATOM 1531 O O . LEU A 1 198 ? -8.367 -38.094 -3.234 1 89.25 198 LEU A O 1
ATOM 1535 N N . VAL A 1 199 ? -6.742 -36.75 -2.531 1 92.06 199 VAL A N 1
ATOM 1536 C CA . VAL A 1 199 ? -6.625 -36.062 -3.814 1 92.06 199 VAL A CA 1
ATOM 1537 C C . VAL A 1 199 ? -5.684 -36.844 -4.73 1 92.06 199 VAL A C 1
ATOM 1539 O O . VAL A 1 199 ? -5.941 -36.969 -5.93 1 92.06 199 VAL A O 1
ATOM 1542 N N . MET A 1 200 ? -4.625 -37.469 -4.207 1 94.88 200 MET A N 1
ATOM 1543 C CA . MET A 1 200 ? -3.584 -38.094 -5.004 1 94.88 200 MET A CA 1
ATOM 1544 C C . MET A 1 200 ? -4.035 -39.469 -5.492 1 94.88 200 MET A C 1
ATOM 1546 O O . MET A 1 200 ? -3.662 -39.906 -6.586 1 94.88 200 MET A O 1
ATOM 1550 N N . ALA A 1 201 ? -4.895 -40.125 -4.754 1 95.5 201 ALA A N 1
ATOM 1551 C CA . ALA A 1 201 ? -5.316 -41.469 -5.117 1 95.5 201 ALA A CA 1
ATOM 1552 C C . ALA A 1 201 ? -6.023 -41.5 -6.469 1 95.5 201 ALA A C 1
ATOM 1554 O O . ALA A 1 201 ? -5.629 -42.219 -7.379 1 95.5 201 ALA A O 1
ATOM 1555 N N . PRO A 1 202 ? -7.016 -40.625 -6.621 1 96.44 202 PRO A N 1
ATOM 1556 C CA . PRO A 1 202 ? -7.656 -40.594 -7.938 1 96.44 202 PRO A CA 1
ATOM 1557 C C . PRO A 1 202 ? -6.691 -40.188 -9.055 1 96.44 202 PRO A C 1
ATOM 1559 O O . PRO A 1 202 ? -6.816 -40.688 -10.18 1 96.44 202 PRO A O 1
ATOM 1562 N N . LEU A 1 203 ? -5.777 -39.344 -8.844 1 97.19 203 LEU A N 1
ATOM 1563 C CA . LEU A 1 203 ? -4.793 -38.938 -9.836 1 97.19 203 LEU A CA 1
ATOM 1564 C C . LEU A 1 203 ? -3.943 -40.125 -10.273 1 97.19 203 LEU A C 1
ATOM 1566 O O . LEU A 1 203 ? -3.725 -40.344 -11.469 1 97.19 203 LEU A O 1
ATOM 1570 N N . ARG A 1 204 ? -3.525 -40.969 -9.32 1 97.31 204 ARG A N 1
ATOM 1571 C CA . ARG A 1 204 ? -2.707 -42.156 -9.602 1 97.31 204 ARG A CA 1
ATOM 1572 C C . ARG A 1 204 ? -3.508 -43.219 -10.352 1 97.31 204 ARG A C 1
ATOM 1574 O O . ARG A 1 204 ? -2.939 -44 -11.094 1 97.31 204 ARG A O 1
ATOM 1581 N N . GLU A 1 205 ? -4.75 -43.156 -10.172 1 97 205 GLU A N 1
ATOM 1582 C CA . GLU A 1 205 ? -5.625 -44.094 -10.875 1 97 205 GLU A CA 1
ATOM 1583 C C . GLU A 1 205 ? -5.836 -43.688 -12.32 1 97 205 GLU A C 1
ATOM 1585 O O . GLU A 1 205 ? -5.879 -44.531 -13.219 1 97 205 GLU A O 1
ATOM 1590 N N . GLN A 1 206 ? -5.926 -42.438 -12.523 1 96.75 206 GLN A N 1
ATOM 1591 C CA . GLN A 1 206 ? -6.332 -41.906 -13.82 1 96.75 206 GLN A CA 1
ATOM 1592 C C . GLN A 1 206 ? -5.125 -41.688 -14.727 1 96.75 206 GLN A C 1
ATOM 1594 O O . GLN A 1 206 ? -5.215 -41.844 -15.945 1 96.75 206 GLN A O 1
ATOM 1599 N N . VAL A 1 207 ? -4.043 -41.312 -14.18 1 97.31 207 VAL A N 1
ATOM 1600 C CA . VAL A 1 207 ? -2.879 -40.875 -14.953 1 97.31 207 VAL A CA 1
ATOM 1601 C C . VAL A 1 207 ? -1.745 -41.875 -14.766 1 97.31 207 VAL A C 1
ATOM 1603 O O . VAL A 1 207 ? -1.454 -42.312 -13.633 1 97.31 207 VAL A O 1
ATOM 1606 N N . SER A 1 208 ? -1.021 -42.312 -15.82 1 96.75 208 SER A N 1
ATOM 1607 C CA . SER A 1 208 ? 0.045 -43.312 -15.727 1 96.75 208 SER A CA 1
ATOM 1608 C C . SER A 1 208 ? 1.217 -42.781 -14.898 1 96.75 208 SER A C 1
ATOM 1610 O O . SER A 1 208 ? 1.462 -41.562 -14.859 1 96.75 208 SER A O 1
ATOM 1612 N N . PRO A 1 209 ? 1.904 -43.688 -14.273 1 95.69 209 PRO A N 1
ATOM 1613 C CA . PRO A 1 209 ? 3.072 -43.25 -13.492 1 95.69 209 PRO A CA 1
ATOM 1614 C C . PRO A 1 209 ? 4.098 -42.5 -14.336 1 95.69 209 PRO A C 1
ATOM 1616 O O . PRO A 1 209 ? 4.738 -41.562 -13.836 1 95.69 209 PRO A O 1
ATOM 1619 N N . GLU A 1 210 ? 4.23 -42.906 -15.539 1 95.94 210 GLU A N 1
ATOM 1620 C CA . GLU A 1 210 ? 5.172 -42.25 -16.438 1 95.94 210 GLU A CA 1
ATOM 1621 C C . GLU A 1 210 ? 4.797 -40.781 -16.641 1 95.94 210 GLU A C 1
ATOM 1623 O O . GLU A 1 210 ? 5.652 -39.906 -16.547 1 95.94 210 GLU A O 1
ATOM 1628 N N . VAL A 1 211 ? 3.508 -40.562 -16.828 1 95.56 211 VAL A N 1
ATOM 1629 C CA . VAL A 1 211 ? 3.029 -39.188 -17.062 1 95.56 211 VAL A CA 1
ATOM 1630 C C . VAL A 1 211 ? 3.082 -38.406 -15.75 1 95.56 211 VAL A C 1
ATOM 1632 O O . VAL A 1 211 ? 3.5 -37.25 -15.734 1 95.56 211 VAL A O 1
ATOM 1635 N N . LEU A 1 212 ? 2.688 -38.969 -14.664 1 95.5 212 LEU A N 1
ATOM 1636 C CA . LEU A 1 212 ? 2.719 -38.312 -13.367 1 95.5 212 LEU A CA 1
ATOM 1637 C C . LEU A 1 212 ? 4.133 -37.844 -13.023 1 95.5 212 LEU A C 1
ATOM 1639 O O . LEU A 1 212 ? 4.32 -36.781 -12.445 1 95.5 212 LEU A O 1
ATOM 1643 N N . ASN A 1 213 ? 5.125 -38.625 -13.43 1 94 213 ASN A N 1
ATOM 1644 C CA . ASN A 1 213 ? 6.52 -38.312 -13.133 1 94 213 ASN A CA 1
ATOM 1645 C C . ASN A 1 213 ? 7.02 -37.125 -13.953 1 94 213 ASN A C 1
ATOM 1647 O O . ASN A 1 213 ? 8.07 -36.562 -13.656 1 94 213 ASN A O 1
ATOM 1651 N N . GLU A 1 214 ? 6.297 -36.781 -14.953 1 93.44 214 GLU A N 1
ATOM 1652 C CA . GLU A 1 214 ? 6.668 -35.656 -15.789 1 93.44 214 GLU A CA 1
ATOM 1653 C C . GLU A 1 214 ? 6.07 -34.375 -15.242 1 93.44 214 GLU A C 1
ATOM 1655 O O . GLU A 1 214 ? 6.469 -33.281 -15.656 1 93.44 214 GLU A O 1
ATOM 1660 N N . LEU A 1 215 ? 5.137 -34.469 -14.328 1 95.38 215 LEU A N 1
ATOM 1661 C CA . LEU A 1 215 ? 4.441 -33.281 -13.805 1 95.38 215 LEU A CA 1
ATOM 1662 C C . LEU A 1 215 ? 5.113 -32.781 -12.523 1 95.38 215 LEU A C 1
ATOM 1664 O O . LEU A 1 215 ? 5.809 -33.531 -11.852 1 95.38 215 LEU A O 1
ATOM 1668 N N . HIS A 1 216 ? 5.082 -31.516 -12.344 1 95.5 216 HIS A N 1
ATOM 1669 C CA . HIS A 1 216 ? 5.348 -30.922 -11.039 1 95.5 216 HIS A CA 1
ATOM 1670 C C . HIS A 1 216 ? 4.098 -30.922 -10.164 1 95.5 216 HIS A C 1
ATOM 1672 O O . HIS A 1 216 ? 3.074 -30.344 -10.531 1 95.5 216 HIS A O 1
ATOM 1678 N N . ILE A 1 217 ? 4.102 -31.641 -9.094 1 97.19 217 ILE A N 1
ATOM 1679 C CA . ILE A 1 217 ? 2.93 -31.797 -8.242 1 97.19 217 ILE A CA 1
ATOM 1680 C C . ILE A 1 217 ? 3.234 -31.234 -6.852 1 97.19 217 ILE A C 1
ATOM 1682 O O . ILE A 1 217 ? 4.016 -31.812 -6.098 1 97.19 217 ILE A O 1
ATOM 1686 N N . THR A 1 218 ? 2.547 -30.125 -6.531 1 96.69 218 THR A N 1
ATOM 1687 C CA . THR A 1 218 ? 2.92 -29.391 -5.324 1 96.69 218 THR A CA 1
ATOM 1688 C C . THR A 1 218 ? 1.726 -29.266 -4.383 1 96.69 218 THR A C 1
ATOM 1690 O O . THR A 1 218 ? 0.591 -29.094 -4.832 1 96.69 218 THR A O 1
ATOM 1693 N N . ALA A 1 219 ? 2.004 -29.375 -3.086 1 95.81 219 ALA A N 1
ATOM 1694 C CA . ALA A 1 219 ? 0.996 -29.109 -2.062 1 95.81 219 ALA A CA 1
ATOM 1695 C C . ALA A 1 219 ? 1.049 -27.656 -1.602 1 95.81 219 ALA A C 1
ATOM 1697 O O . ALA A 1 219 ? 1.993 -27.25 -0.921 1 95.81 219 ALA A O 1
ATOM 1698 N N . ASN A 1 220 ? 0.076 -26.875 -2.002 1 94.88 220 ASN A N 1
ATOM 1699 C CA . ASN A 1 220 ? -0.125 -25.531 -1.464 1 94.88 220 ASN A CA 1
ATOM 1700 C C . ASN A 1 220 ? -1.152 -25.531 -0.335 1 94.88 220 ASN A C 1
ATOM 1702 O O . ASN A 1 220 ? -2.299 -25.125 -0.533 1 94.88 220 ASN A O 1
ATOM 1706 N N . LEU A 1 221 ? -0.679 -26.031 0.792 1 92 221 LEU A N 1
ATOM 1707 C CA . LEU A 1 221 ? -1.473 -26.266 1.992 1 92 221 LEU A CA 1
ATOM 1708 C C . LEU A 1 221 ? -0.786 -25.688 3.223 1 92 221 LEU A C 1
ATOM 1710 O O . LEU A 1 221 ? 0.395 -25.328 3.172 1 92 221 LEU A O 1
ATOM 1714 N N . TYR A 1 222 ? -1.595 -25.594 4.273 1 92.5 222 TYR A N 1
ATOM 1715 C CA . TYR A 1 222 ? -0.926 -25.328 5.543 1 92.5 222 TYR A CA 1
ATOM 1716 C C . TYR A 1 222 ? 0.021 -26.469 5.902 1 92.5 222 TYR A C 1
ATOM 1718 O O . TYR A 1 222 ? -0.3 -27.641 5.688 1 92.5 222 TYR A O 1
ATOM 1726 N N . PRO A 1 223 ? 1.154 -26.125 6.438 1 93.0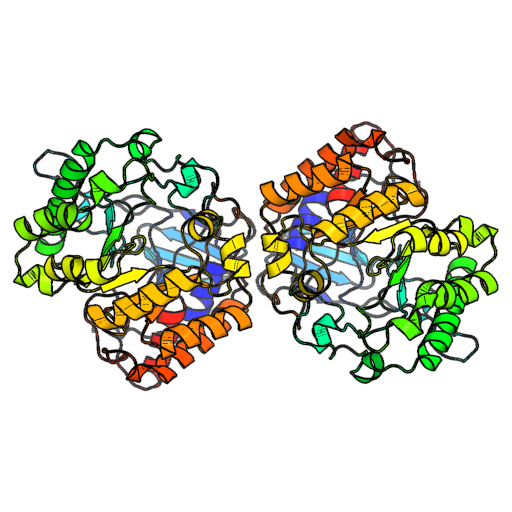6 223 PRO A N 1
ATOM 1727 C CA . PRO A 1 223 ? 2.021 -27.203 6.898 1 93.06 223 PRO A CA 1
ATOM 1728 C C . PRO A 1 223 ? 1.368 -28.062 7.98 1 93.06 223 PRO A C 1
ATOM 1730 O O . PRO A 1 223 ? 0.57 -27.562 8.773 1 93.06 223 PRO A O 1
ATOM 1733 N N . PRO A 1 224 ? 1.748 -29.328 7.953 1 91.31 224 PRO A N 1
ATOM 1734 C CA . PRO A 1 224 ? 1.235 -30.172 9.039 1 91.31 224 PRO A CA 1
ATOM 1735 C C . PRO A 1 224 ? 1.857 -29.828 10.391 1 91.31 224 PRO A C 1
ATOM 1737 O O . PRO A 1 224 ? 2.936 -29.234 10.445 1 91.31 224 PRO A O 1
ATOM 1740 N N . ASP A 1 225 ? 1.169 -30.219 11.469 1 89.88 225 ASP A N 1
ATOM 1741 C CA . ASP A 1 225 ? 1.685 -29.969 12.812 1 89.88 225 ASP A CA 1
ATOM 1742 C C . ASP A 1 225 ? 3 -30.703 13.039 1 89.88 225 ASP A C 1
ATOM 1744 O O . ASP A 1 225 ? 3.906 -30.188 13.688 1 89.88 225 ASP A O 1
ATOM 1748 N N . ASP A 1 226 ? 3.006 -31.891 12.547 1 93.5 226 ASP A N 1
ATOM 1749 C CA . ASP A 1 226 ? 4.238 -32.656 12.523 1 93.5 226 ASP A CA 1
ATOM 1750 C C . ASP A 1 226 ? 4.82 -32.719 11.109 1 93.5 226 ASP A C 1
ATOM 1752 O O . ASP A 1 226 ? 4.281 -33.406 10.242 1 93.5 226 ASP A O 1
ATOM 1756 N N . PHE A 1 227 ? 5.973 -32.094 10.93 1 96.62 227 PHE A N 1
ATOM 1757 C CA . PHE A 1 227 ? 6.551 -31.922 9.602 1 96.62 227 PHE A CA 1
ATOM 1758 C C . PHE A 1 227 ? 6.902 -33.281 8.992 1 96.62 227 PHE A C 1
ATOM 1760 O O . PHE A 1 227 ? 7.004 -33.406 7.773 1 96.62 227 PHE A O 1
ATOM 1767 N N . LYS A 1 228 ? 7.055 -34.25 9.805 1 95.44 228 LYS A N 1
ATOM 1768 C CA . LYS A 1 228 ? 7.391 -35.594 9.312 1 95.44 228 LYS A CA 1
ATOM 1769 C C . LYS A 1 228 ? 6.258 -36.156 8.461 1 95.44 228 LYS A C 1
ATOM 1771 O O . LYS A 1 228 ? 6.473 -37.094 7.656 1 95.44 228 LYS A O 1
ATOM 1776 N N . GLU A 1 229 ? 5.121 -35.656 8.68 1 93.75 229 GLU A N 1
ATOM 1777 C CA . GLU A 1 229 ? 3.965 -36.062 7.898 1 93.75 229 GLU A CA 1
ATOM 1778 C C . GLU A 1 229 ? 4.168 -35.781 6.414 1 93.75 229 GLU A C 1
ATOM 1780 O O . GLU A 1 229 ? 3.533 -36.406 5.562 1 93.75 229 GLU A O 1
ATOM 1785 N N . MET A 1 230 ? 5.035 -34.906 6.074 1 96.62 230 MET A N 1
ATOM 1786 C CA . MET A 1 230 ? 5.293 -34.562 4.676 1 96.62 230 MET A CA 1
ATOM 1787 C C . MET A 1 230 ? 5.949 -35.719 3.943 1 96.62 230 MET A C 1
ATOM 1789 O O . MET A 1 230 ? 5.883 -35.812 2.715 1 96.62 230 MET A O 1
ATOM 1793 N N . GLU A 1 231 ? 6.559 -36.625 4.711 1 97.19 231 GLU A N 1
ATOM 1794 C CA . GLU A 1 231 ? 7.082 -37.844 4.09 1 97.19 231 GLU A CA 1
ATOM 1795 C C . GLU A 1 231 ? 5.965 -38.688 3.477 1 97.19 231 GLU A C 1
ATOM 1797 O O . GLU A 1 231 ? 6.152 -39.312 2.428 1 97.19 231 GLU A O 1
ATOM 1802 N N . LYS A 1 232 ? 4.875 -38.688 4.156 1 95.62 232 LYS A N 1
ATOM 1803 C CA . LYS A 1 232 ? 3.709 -39.375 3.611 1 95.62 232 LYS A CA 1
ATOM 1804 C C . LYS A 1 232 ? 3.203 -38.688 2.348 1 95.62 232 LYS A C 1
ATOM 1806 O O . LYS A 1 232 ? 2.73 -39.344 1.42 1 95.62 232 LYS A O 1
ATOM 1811 N N . TRP A 1 233 ? 3.258 -37.312 2.32 1 96.19 233 TRP A N 1
ATOM 1812 C CA . TRP A 1 233 ? 2.887 -36.562 1.119 1 96.19 233 TRP A CA 1
ATOM 1813 C C . TRP A 1 233 ? 3.758 -36.969 -0.064 1 96.19 233 TRP A C 1
ATOM 1815 O O . TRP A 1 233 ? 3.248 -37.25 -1.156 1 96.19 233 TRP A O 1
ATOM 1825 N N . LYS A 1 234 ? 5.035 -37.062 0.22 1 97 234 LYS A N 1
ATOM 1826 C CA . LYS A 1 234 ? 5.973 -37.469 -0.826 1 97 234 LYS A CA 1
ATOM 1827 C C . LYS A 1 234 ? 5.695 -38.875 -1.311 1 97 234 LYS A C 1
ATOM 1829 O O . LYS A 1 234 ? 5.695 -39.156 -2.516 1 97 234 LYS A O 1
ATOM 1834 N N . ALA A 1 235 ? 5.406 -39.781 -0.412 1 96.12 235 ALA A N 1
ATOM 1835 C CA . ALA A 1 235 ? 5.129 -41.156 -0.742 1 96.12 235 ALA A CA 1
ATOM 1836 C C . ALA A 1 235 ? 3.855 -41.281 -1.574 1 96.12 235 ALA A C 1
ATOM 1838 O O . ALA A 1 235 ? 3.713 -42.219 -2.365 1 96.12 235 ALA A O 1
ATOM 1839 N N . SER A 1 236 ? 2.984 -40.312 -1.415 1 95.12 236 SER A N 1
ATOM 1840 C CA . SER A 1 236 ? 1.722 -40.344 -2.146 1 95.12 236 SER A CA 1
ATOM 1841 C C . SER A 1 236 ? 1.91 -39.906 -3.59 1 95.12 236 SER A C 1
ATOM 1843 O O . SER A 1 236 ? 1.023 -40.062 -4.426 1 95.12 236 SER A O 1
ATOM 1845 N N . GLY A 1 237 ? 3.084 -39.25 -3.854 1 95.75 237 GLY A N 1
ATOM 1846 C CA . GLY A 1 237 ? 3.352 -38.844 -5.23 1 95.75 237 GLY A CA 1
ATOM 1847 C C . GLY A 1 237 ? 3.662 -37.375 -5.391 1 95.75 237 GLY A C 1
ATOM 1848 O O . GLY A 1 237 ? 4.031 -36.938 -6.477 1 95.75 237 GLY A O 1
ATOM 1849 N N . LEU A 1 238 ? 3.52 -36.625 -4.32 1 96.81 238 LEU A N 1
ATOM 1850 C CA . LEU A 1 238 ? 3.93 -35.219 -4.387 1 96.81 238 LEU A CA 1
ATOM 1851 C C . LEU A 1 238 ? 5.441 -35.094 -4.562 1 96.81 238 LEU A C 1
ATOM 1853 O O . LEU A 1 238 ? 6.195 -35.906 -3.996 1 96.81 238 LEU A O 1
ATOM 1857 N N . ASN A 1 239 ? 5.867 -34.094 -5.32 1 96.88 239 ASN A N 1
ATOM 1858 C CA . ASN A 1 239 ? 7.309 -33.906 -5.457 1 96.88 239 ASN A CA 1
ATOM 1859 C C . ASN A 1 239 ? 7.707 -32.469 -5.078 1 96.88 239 ASN A C 1
ATOM 1861 O O . ASN A 1 239 ? 8.836 -32.062 -5.328 1 96.88 239 ASN A O 1
ATOM 1865 N N . SER A 1 240 ? 6.773 -31.734 -4.406 1 97 240 SER A N 1
ATOM 1866 C CA . SER A 1 240 ? 7.039 -30.359 -3.99 1 97 240 SER A CA 1
ATOM 1867 C C . SER A 1 240 ? 6.027 -29.891 -2.947 1 97 240 SER A C 1
ATOM 1869 O O . SER A 1 240 ? 4.934 -30.453 -2.844 1 97 240 SER A O 1
ATOM 1871 N N . THR A 1 241 ? 6.43 -28.922 -2.162 1 97.38 241 THR A N 1
ATOM 1872 C CA . THR A 1 241 ? 5.508 -28.141 -1.344 1 97.38 241 THR A CA 1
ATOM 1873 C C . THR A 1 241 ? 5.641 -26.656 -1.651 1 97.38 241 THR A C 1
ATOM 1875 O O . THR A 1 241 ? 6.684 -26.203 -2.131 1 97.38 241 THR A O 1
ATOM 1878 N N . GLU A 1 242 ? 4.566 -25.984 -1.443 1 97 242 GLU A N 1
ATOM 1879 C CA . GLU A 1 242 ? 4.508 -24.531 -1.549 1 97 242 GLU A CA 1
ATOM 1880 C C . GLU A 1 242 ? 3.877 -23.906 -0.306 1 97 242 GLU A C 1
ATOM 1882 O O . GLU A 1 242 ? 2.656 -23.75 -0.235 1 97 242 GLU A O 1
ATOM 1887 N N . PHE A 1 243 ? 4.68 -23.562 0.626 1 97.25 243 PHE A N 1
ATOM 1888 C CA . PHE A 1 243 ? 4.23 -22.859 1.824 1 97.25 243 PHE A CA 1
ATOM 1889 C C . PHE A 1 243 ? 4.383 -21.359 1.663 1 97.25 243 PHE A C 1
ATOM 1891 O O . PHE A 1 243 ? 5.453 -20.797 1.925 1 97.25 243 PHE A O 1
ATOM 1898 N N . ASP A 1 244 ? 3.281 -20.719 1.336 1 97.06 244 ASP A N 1
ATOM 1899 C CA . ASP A 1 244 ? 3.293 -19.312 0.932 1 97.06 244 ASP A CA 1
ATOM 1900 C C . ASP A 1 244 ? 3.359 -18.391 2.146 1 97.06 244 ASP A C 1
ATOM 1902 O O . ASP A 1 244 ? 2.559 -18.516 3.074 1 97.06 244 ASP A O 1
ATOM 1906 N N . LEU A 1 245 ? 4.273 -17.516 2.076 1 97.94 245 LEU A N 1
ATOM 1907 C CA . LEU A 1 245 ? 4.391 -16.516 3.131 1 97.94 245 LEU A CA 1
ATOM 1908 C C . LEU A 1 245 ? 3.65 -15.234 2.752 1 97.94 245 LEU A C 1
ATOM 1910 O O . LEU A 1 245 ? 3.115 -14.539 3.621 1 97.94 245 LEU A O 1
ATOM 1914 N N . GLU A 1 246 ? 3.693 -14.898 1.512 1 97.69 246 GLU A N 1
ATOM 1915 C CA . GLU A 1 246 ? 3.113 -13.688 0.947 1 97.69 246 GLU A CA 1
ATOM 1916 C C . GLU A 1 246 ? 3.947 -12.461 1.306 1 97.69 246 GLU A C 1
ATOM 1918 O O . GLU A 1 246 ? 4.207 -11.609 0.453 1 97.69 246 GLU A O 1
ATOM 1923 N N . VAL A 1 247 ? 4.297 -12.297 2.52 1 98.5 247 VAL A N 1
ATOM 1924 C CA . VAL A 1 247 ? 5.211 -11.281 3.021 1 98.5 247 VAL A CA 1
ATOM 1925 C C . VAL A 1 247 ? 6.246 -11.922 3.941 1 98.5 247 VAL A C 1
ATOM 1927 O O . VAL A 1 247 ? 6.012 -13.008 4.492 1 98.5 247 VAL A O 1
ATOM 1930 N N . THR A 1 248 ? 7.398 -11.242 4.137 1 98.25 248 THR A N 1
ATOM 1931 C CA . THR A 1 248 ? 8.523 -11.914 4.777 1 98.25 248 THR A CA 1
ATOM 1932 C C . THR A 1 248 ? 8.734 -11.391 6.195 1 98.25 248 THR A C 1
ATOM 1934 O O . THR A 1 248 ? 9.383 -12.039 7.012 1 98.25 248 THR A O 1
ATOM 1937 N N . HIS A 1 249 ? 8.312 -10.242 6.488 1 98 249 HIS A N 1
ATOM 1938 C CA . HIS A 1 249 ? 8.539 -9.633 7.793 1 98 249 HIS A CA 1
ATOM 1939 C C . HIS A 1 249 ? 7.438 -10.023 8.773 1 98 249 HIS A C 1
ATOM 1941 O O . HIS A 1 249 ? 6.254 -9.984 8.438 1 98 249 HIS A O 1
ATOM 1947 N N . PRO A 1 250 ? 7.781 -10.328 10.062 1 97.81 250 PRO A N 1
ATOM 1948 C CA . PRO A 1 250 ? 6.789 -10.836 11.016 1 97.81 250 PRO A CA 1
ATOM 1949 C C . PRO A 1 250 ? 5.66 -9.844 11.273 1 97.81 250 PRO A C 1
ATOM 1951 O O . PRO A 1 250 ? 4.5 -10.25 11.406 1 97.81 250 PRO A O 1
ATOM 1954 N N . ASP A 1 251 ? 5.957 -8.602 11.414 1 97.88 251 ASP A N 1
ATOM 1955 C CA . ASP A 1 251 ? 4.922 -7.617 11.695 1 97.88 251 ASP A CA 1
ATOM 1956 C C . ASP A 1 251 ? 4.004 -7.422 10.492 1 97.88 251 ASP A C 1
ATOM 1958 O O . ASP A 1 251 ? 2.791 -7.266 10.648 1 97.88 251 ASP A O 1
ATOM 1962 N N . TYR A 1 252 ? 4.566 -7.387 9.281 1 98.38 252 TYR A N 1
ATOM 1963 C CA . TYR A 1 252 ? 3.732 -7.355 8.086 1 98.38 252 TYR A CA 1
ATOM 1964 C C . TYR A 1 252 ? 2.889 -8.617 7.977 1 98.38 252 TYR A C 1
ATOM 1966 O O . TYR A 1 252 ? 1.735 -8.57 7.539 1 98.38 252 TYR A O 1
ATOM 1974 N N . PHE A 1 253 ? 3.502 -9.789 8.367 1 98.69 253 PHE A N 1
ATOM 1975 C CA . PHE A 1 253 ? 2.771 -11.047 8.32 1 98.69 253 PHE A CA 1
ATOM 1976 C C . PHE A 1 253 ? 1.518 -10.977 9.188 1 98.69 253 PHE A C 1
ATOM 1978 O O . PHE A 1 253 ? 0.435 -11.375 8.75 1 98.69 253 PHE A O 1
ATOM 1985 N N . LYS A 1 254 ? 1.581 -10.406 10.344 1 98.19 254 LYS A N 1
ATOM 1986 C CA . LYS A 1 254 ? 0.44 -10.258 11.25 1 98.19 254 LYS A CA 1
ATOM 1987 C C . LYS A 1 254 ? -0.612 -9.328 10.648 1 98.19 254 LYS A C 1
ATOM 1989 O O . LYS A 1 254 ? -1.812 -9.586 10.766 1 98.19 254 LYS A O 1
ATOM 1994 N N . ALA A 1 255 ? -0.168 -8.297 10.008 1 98.12 255 ALA A N 1
ATOM 1995 C CA . ALA A 1 255 ? -1.075 -7.27 9.5 1 98.12 255 ALA A CA 1
ATOM 1996 C C . ALA A 1 255 ? -1.787 -7.746 8.234 1 98.12 255 ALA A C 1
ATOM 1998 O O . ALA A 1 255 ? -2.988 -7.52 8.07 1 98.12 255 ALA A O 1
ATOM 1999 N N . ILE A 1 256 ? -1.084 -8.422 7.336 1 98.19 256 ILE A N 1
ATOM 2000 C CA . ILE A 1 256 ? -1.558 -8.719 5.988 1 98.19 256 ILE A CA 1
ATOM 2001 C C . ILE A 1 256 ? -2.252 -10.078 5.977 1 98.19 256 ILE A C 1
ATOM 2003 O O . ILE A 1 256 ? -3.219 -10.289 5.238 1 98.19 256 ILE A O 1
ATOM 2007 N N . CYS A 1 257 ? -1.731 -10.992 6.793 1 97.56 257 CYS A N 1
ATOM 2008 C CA . CYS A 1 257 ? -2.26 -12.352 6.879 1 97.56 257 CYS A CA 1
ATOM 2009 C C . CYS A 1 257 ? -2.672 -12.688 8.305 1 97.56 257 CYS A C 1
ATOM 2011 O O . CYS A 1 257 ? -2.168 -13.648 8.891 1 97.56 257 CYS A O 1
ATOM 2013 N N . PRO A 1 258 ? -3.686 -12.008 8.797 1 97 258 PRO A N 1
ATOM 2014 C CA . PRO A 1 258 ? -4.008 -12.164 10.219 1 97 258 PRO A CA 1
ATOM 2015 C C . PRO A 1 258 ? -4.457 -13.586 10.562 1 97 258 PRO A C 1
ATOM 2017 O O . PRO A 1 258 ? -4.121 -14.102 11.633 1 97 258 PRO A O 1
ATOM 2020 N N . GLY A 1 259 ? -5.223 -14.227 9.711 1 95.38 259 GLY A N 1
ATOM 2021 C CA . GLY A 1 259 ? -5.652 -15.594 9.961 1 95.38 259 GLY A CA 1
ATOM 2022 C C . GLY A 1 259 ? -4.5 -16.578 10 1 95.38 259 GLY A C 1
ATOM 2023 O O . GLY A 1 259 ? -4.426 -17.422 10.898 1 95.38 259 GLY A O 1
ATOM 2024 N N . LYS A 1 260 ? -3.596 -16.5 9.016 1 96 260 LYS A N 1
ATOM 2025 C CA . LYS A 1 260 ? -2.416 -17.359 9.008 1 96 260 LYS A CA 1
ATOM 2026 C C . LYS A 1 260 ? -1.61 -17.188 10.297 1 96 260 LYS A C 1
ATOM 2028 O O . LYS A 1 260 ? -1.191 -18.172 10.906 1 96 260 LYS A O 1
ATOM 2033 N N . SER A 1 261 ? -1.427 -15.914 10.656 1 96.75 261 SER A N 1
ATOM 2034 C CA . SER A 1 261 ? -0.626 -15.586 11.828 1 96.75 261 SER A CA 1
ATOM 2035 C C . SER A 1 261 ? -1.273 -16.125 13.109 1 96.75 261 SER A C 1
ATOM 2037 O O . SER A 1 261 ? -0.578 -16.531 14.039 1 96.75 261 SER A O 1
ATOM 2039 N N . ALA A 1 262 ? -2.553 -16.094 13.18 1 95 262 ALA A N 1
ATOM 2040 C CA . ALA A 1 262 ? -3.277 -16.562 14.352 1 95 262 ALA A CA 1
ATOM 2041 C C . ALA A 1 262 ? -3.154 -18.078 14.5 1 95 262 ALA A C 1
ATOM 2043 O O . ALA A 1 262 ? -3.137 -18.594 15.617 1 95 262 ALA A O 1
ATOM 2044 N N . THR A 1 263 ? -3.104 -18.797 13.391 1 92.94 263 THR A N 1
ATOM 2045 C CA . THR A 1 263 ? -2.973 -20.25 13.406 1 92.94 263 THR A CA 1
ATOM 2046 C C . THR A 1 263 ? -1.545 -20.656 13.75 1 92.94 263 THR A C 1
ATOM 2048 O O . THR A 1 263 ? -1.329 -21.484 14.648 1 92.94 263 THR A O 1
ATOM 2051 N N . TYR A 1 264 ? -0.616 -20.078 13 1 94.12 264 TYR A N 1
ATOM 2052 C CA . TYR A 1 264 ? 0.803 -20.312 13.242 1 94.12 264 TYR A CA 1
ATOM 2053 C C . TYR A 1 264 ? 1.599 -19.016 13.125 1 94.12 264 TYR A C 1
ATOM 2055 O O . TYR A 1 264 ? 1.377 -18.219 12.203 1 94.12 264 TYR A O 1
ATOM 2063 N N . PRO A 1 265 ? 2.537 -18.828 14.047 1 95.44 265 PRO A N 1
ATOM 2064 C CA . PRO A 1 265 ? 3.426 -17.688 13.844 1 95.44 265 PRO A CA 1
ATOM 2065 C C . PRO A 1 265 ? 4.312 -17.844 12.609 1 95.44 265 PRO A C 1
ATOM 2067 O O . PRO A 1 265 ? 4.484 -18.953 12.102 1 95.44 265 PRO A O 1
ATOM 2070 N N . LEU A 1 266 ? 4.879 -16.781 12.109 1 97.75 266 LEU A N 1
ATOM 2071 C CA . LEU A 1 266 ? 5.699 -16.797 10.898 1 97.75 266 LEU A CA 1
ATOM 2072 C C . LEU A 1 266 ? 6.832 -17.797 11.031 1 97.75 266 LEU A C 1
ATOM 2074 O O . LEU A 1 266 ? 7.152 -18.516 10.07 1 97.75 266 LEU A O 1
ATOM 2078 N N . GLU A 1 267 ? 7.414 -17.875 12.211 1 97.56 267 GLU A N 1
ATOM 2079 C CA . GLU A 1 267 ? 8.539 -18.781 12.445 1 97.56 267 GLU A CA 1
ATOM 2080 C C . GLU A 1 267 ? 8.172 -20.219 12.109 1 97.56 267 GLU A C 1
ATOM 2082 O O . GLU A 1 267 ? 9 -20.969 11.586 1 97.56 267 GLU A O 1
ATOM 2087 N N . TYR A 1 268 ? 7.004 -20.578 12.398 1 97.75 268 TYR A N 1
ATOM 2088 C CA . TYR A 1 268 ? 6.535 -21.922 12.094 1 97.75 268 TYR A CA 1
ATOM 2089 C C . TYR A 1 268 ? 6.539 -22.172 10.594 1 97.75 268 TYR A C 1
ATOM 2091 O O . TYR A 1 268 ? 6.945 -23.25 10.141 1 97.75 268 TYR A O 1
ATOM 2099 N N . TRP A 1 269 ? 6.078 -21.281 9.812 1 98 269 TRP A N 1
ATOM 2100 C CA . TRP A 1 269 ? 6.059 -21.391 8.352 1 98 269 TRP A CA 1
ATOM 2101 C C . TRP A 1 269 ? 7.477 -21.5 7.801 1 98 269 TRP A C 1
ATOM 2103 O O . TRP A 1 269 ? 7.73 -22.297 6.891 1 98 269 TRP A O 1
ATOM 2113 N N . LEU A 1 270 ? 8.344 -20.688 8.367 1 98.56 270 LEU A N 1
ATOM 2114 C CA . LEU A 1 270 ? 9.742 -20.734 7.949 1 98.56 270 LEU A CA 1
ATOM 2115 C C . LEU A 1 270 ? 10.352 -22.094 8.234 1 98.56 270 LEU A C 1
ATOM 2117 O O . LEU A 1 270 ? 11.047 -22.656 7.391 1 98.56 270 LEU A O 1
ATOM 2121 N N . GLU A 1 271 ? 10.078 -22.609 9.383 1 98.56 271 GLU A N 1
ATOM 2122 C CA . GLU A 1 271 ? 10.578 -23.938 9.758 1 98.56 271 GLU A CA 1
ATOM 2123 C C . GLU A 1 271 ? 9.992 -25.016 8.852 1 98.56 271 GLU A C 1
ATOM 2125 O O . GLU A 1 271 ? 10.68 -25.984 8.516 1 98.56 271 GLU A O 1
ATOM 2130 N N . ALA A 1 272 ? 8.758 -24.859 8.539 1 98.38 272 ALA A N 1
ATOM 2131 C CA . ALA A 1 272 ? 8.109 -25.812 7.645 1 98.38 272 ALA A CA 1
ATOM 2132 C C . ALA A 1 272 ? 8.805 -25.828 6.281 1 98.38 272 ALA A C 1
ATOM 2134 O O . ALA A 1 272 ? 8.984 -26.906 5.691 1 98.38 272 ALA A O 1
ATOM 2135 N N . GLN A 1 273 ? 9.18 -24.688 5.766 1 98.69 273 GLN A N 1
ATOM 2136 C CA . GLN A 1 273 ? 9.906 -24.609 4.504 1 98.69 273 GLN A CA 1
ATOM 2137 C C . GLN A 1 273 ? 11.25 -25.328 4.602 1 98.69 273 GLN A C 1
ATOM 2139 O O . GLN A 1 273 ? 11.656 -26.031 3.68 1 98.69 273 GLN A O 1
ATOM 2144 N N . GLU A 1 274 ? 11.891 -25.141 5.703 1 98.56 274 GLU A N 1
ATOM 2145 C CA . GLU A 1 274 ? 13.18 -25.797 5.895 1 98.56 274 GLU A CA 1
ATOM 2146 C C . GLU A 1 274 ? 13.023 -27.312 5.973 1 98.56 274 GLU A C 1
ATOM 2148 O O . GLU A 1 274 ? 13.828 -28.062 5.422 1 98.56 274 GLU A O 1
ATOM 2153 N N . ALA A 1 275 ? 12 -27.75 6.66 1 98.75 275 ALA A N 1
ATOM 2154 C CA . ALA A 1 275 ? 11.688 -29.172 6.691 1 98.75 275 ALA A CA 1
ATOM 2155 C C . ALA A 1 275 ? 11.383 -29.688 5.289 1 98.75 275 ALA A C 1
ATOM 2157 O O . ALA A 1 275 ? 11.797 -30.797 4.926 1 98.75 275 ALA A O 1
ATOM 2158 N N . SER A 1 276 ? 10.656 -28.922 4.535 1 98.56 276 SER A N 1
ATOM 2159 C CA . SER A 1 276 ? 10.336 -29.281 3.156 1 98.56 276 SER A CA 1
ATOM 2160 C C . SER A 1 276 ? 11.609 -29.438 2.324 1 98.56 276 SER A C 1
ATOM 2162 O O . SER A 1 276 ? 11.711 -30.375 1.521 1 98.56 276 SER A O 1
ATOM 2164 N N . VAL A 1 277 ? 12.539 -28.547 2.51 1 98.62 277 VAL A N 1
ATOM 2165 C CA . VAL A 1 277 ? 13.797 -28.625 1.778 1 98.62 277 VAL A CA 1
ATOM 2166 C C . VAL A 1 277 ? 14.477 -29.969 2.061 1 98.62 277 VAL A C 1
ATOM 2168 O O . VAL A 1 277 ? 15.039 -30.594 1.153 1 98.62 277 VAL A O 1
ATOM 2171 N N . LYS A 1 278 ? 14.398 -30.438 3.271 1 98.44 278 LYS A N 1
ATOM 2172 C CA . LYS A 1 278 ? 15.008 -31.719 3.648 1 98.44 278 LYS A CA 1
ATOM 2173 C C . LYS A 1 278 ? 14.266 -32.875 3.012 1 98.44 278 LYS A C 1
ATOM 2175 O O . LYS A 1 278 ? 14.883 -33.875 2.611 1 98.44 278 LYS A O 1
ATOM 2180 N N . ILE A 1 279 ? 13.039 -32.75 2.861 1 98.56 279 ILE A N 1
ATOM 2181 C CA . ILE A 1 279 ? 12.203 -33.875 2.461 1 98.56 279 ILE A CA 1
ATOM 2182 C C . ILE A 1 279 ? 12.039 -33.906 0.942 1 98.56 279 ILE A C 1
ATOM 2184 O O . ILE A 1 279 ? 12.203 -34.938 0.294 1 98.56 279 ILE A O 1
ATOM 2188 N N . PHE A 1 280 ? 11.773 -32.781 0.36 1 98 280 PHE A N 1
ATOM 2189 C CA . PHE A 1 280 ? 11.43 -32.688 -1.054 1 98 280 PHE A CA 1
ATOM 2190 C C . PHE A 1 280 ? 12.602 -32.156 -1.865 1 98 280 PHE A C 1
ATOM 2192 O O . PHE A 1 280 ? 12.609 -32.25 -3.094 1 98 280 PHE A O 1
ATOM 2199 N N . GLY A 1 281 ? 13.617 -31.578 -1.165 1 97.25 281 GLY A N 1
ATOM 2200 C CA . GLY A 1 281 ? 14.766 -31.016 -1.848 1 97.25 281 GLY A CA 1
ATOM 2201 C C . GLY A 1 281 ? 14.656 -29.516 -2.035 1 97.25 281 GLY A C 1
ATOM 2202 O O . GLY A 1 281 ? 13.57 -28.938 -1.929 1 97.25 281 GLY A O 1
ATOM 2203 N N . PRO A 1 282 ? 15.805 -28.797 -2.256 1 97.31 282 PRO A N 1
ATOM 2204 C CA . PRO A 1 282 ? 15.828 -27.344 -2.502 1 97.31 282 PRO A CA 1
ATOM 2205 C C . PRO A 1 282 ? 15.383 -26.984 -3.916 1 97.31 282 PRO A C 1
ATOM 2207 O O . PRO A 1 282 ? 15.469 -27.812 -4.828 1 97.31 282 PRO A O 1
ATOM 2210 N N . GLY A 1 283 ? 14.914 -25.844 -4.113 1 94.62 283 GLY A N 1
ATOM 2211 C CA . GLY A 1 283 ? 14.531 -25.359 -5.434 1 94.62 283 GLY A CA 1
ATOM 2212 C C . GLY A 1 283 ? 13.18 -25.891 -5.879 1 94.62 283 GLY A C 1
ATOM 2213 O O . GLY A 1 283 ? 12.148 -25.562 -5.277 1 94.62 283 GLY A O 1
ATOM 2214 N N . ARG A 1 284 ? 13.156 -26.812 -6.758 1 93.75 284 ARG A N 1
ATOM 2215 C CA . ARG A 1 284 ? 11.93 -27.312 -7.371 1 93.75 284 ARG A CA 1
ATOM 2216 C C . ARG A 1 284 ? 11.047 -28 -6.336 1 93.75 284 ARG A C 1
ATOM 2218 O O . ARG A 1 284 ? 9.812 -27.984 -6.445 1 93.75 284 ARG A O 1
ATOM 2225 N N . GLY A 1 285 ? 11.688 -28.531 -5.352 1 96.31 285 GLY A N 1
ATOM 2226 C CA . GLY A 1 285 ? 10.961 -29.312 -4.359 1 96.31 285 GLY A CA 1
ATOM 2227 C C . GLY A 1 285 ? 10.32 -28.453 -3.283 1 96.31 285 GLY A C 1
ATOM 2228 O O . GLY A 1 285 ? 9.438 -28.906 -2.559 1 96.31 285 GLY A O 1
ATOM 2229 N N . THR A 1 286 ? 10.82 -27.203 -3.117 1 97.75 286 THR A N 1
ATOM 2230 C CA . THR A 1 286 ? 10.328 -26.312 -2.072 1 97.75 286 THR A CA 1
ATOM 2231 C C . THR A 1 286 ? 10.195 -24.891 -2.596 1 97.75 286 THR A C 1
ATOM 2233 O O . THR A 1 286 ? 11.195 -24.203 -2.783 1 97.75 286 THR A O 1
ATOM 2236 N N . THR A 1 287 ? 8.93 -24.469 -2.771 1 96.25 287 THR A N 1
ATOM 2237 C CA . THR A 1 287 ? 8.672 -23.125 -3.293 1 96.25 287 THR A CA 1
ATOM 2238 C C . THR A 1 287 ? 7.797 -22.328 -2.328 1 96.25 287 THR A C 1
ATOM 2240 O O . THR A 1 287 ? 7.328 -22.859 -1.323 1 96.25 287 THR A O 1
ATOM 2243 N N . SER A 1 288 ? 7.73 -21.047 -2.561 1 96.81 288 SER A N 1
ATOM 2244 C CA . SER A 1 288 ? 6.914 -20.156 -1.747 1 96.81 288 SER A CA 1
ATOM 2245 C C . SER A 1 288 ? 6.516 -18.906 -2.527 1 96.81 288 SER A C 1
ATOM 2247 O O . SER A 1 288 ? 7.348 -18.312 -3.219 1 96.81 288 SER A O 1
ATOM 2249 N N . PHE A 1 289 ? 5.246 -18.531 -2.438 1 96 289 PHE A N 1
ATOM 2250 C CA . PHE A 1 289 ? 4.816 -17.266 -3.037 1 96 289 PHE A CA 1
ATOM 2251 C C . PHE A 1 289 ? 5.121 -16.094 -2.113 1 96 289 PHE A C 1
ATOM 2253 O O . PHE A 1 289 ? 4.879 -16.172 -0.907 1 96 289 PHE A O 1
ATOM 2260 N N . ILE A 1 290 ? 5.715 -15.125 -2.682 1 98.06 290 ILE A N 1
ATOM 2261 C CA . ILE A 1 290 ? 5.855 -13.805 -2.086 1 98.06 290 ILE A CA 1
ATOM 2262 C C . ILE A 1 290 ? 5.133 -12.766 -2.951 1 98.06 290 ILE A C 1
ATOM 2264 O O . ILE A 1 290 ? 5.289 -12.758 -4.176 1 98.06 290 ILE A O 1
ATOM 2268 N N . LEU A 1 291 ? 4.305 -11.961 -2.35 1 98 291 LEU A N 1
ATOM 2269 C CA . LEU A 1 291 ? 3.604 -10.914 -3.076 1 98 291 LEU A CA 1
ATOM 2270 C C . LEU A 1 291 ? 4.422 -9.625 -3.088 1 98 291 LEU A C 1
ATOM 2272 O O . LEU A 1 291 ? 4.516 -8.938 -2.07 1 98 291 LEU A O 1
ATOM 2276 N N . MET A 1 292 ? 4.973 -9.32 -4.262 1 98 292 MET A N 1
ATOM 2277 C CA . MET A 1 292 ? 5.746 -8.094 -4.43 1 98 292 MET A CA 1
ATOM 2278 C C . MET A 1 292 ? 4.844 -6.867 -4.359 1 98 292 MET A C 1
ATOM 2280 O O . MET A 1 292 ? 3.865 -6.766 -5.102 1 98 292 MET A O 1
ATOM 2284 N N . GLY A 1 293 ? 5.191 -5.949 -3.426 1 97.81 293 GLY A N 1
ATOM 2285 C CA . GLY A 1 293 ? 4.457 -4.695 -3.363 1 97.81 293 GLY A CA 1
ATOM 2286 C C . GLY A 1 293 ? 3.67 -4.531 -2.078 1 97.81 293 GLY A C 1
ATOM 2287 O O . GLY A 1 293 ? 3.066 -3.48 -1.845 1 97.81 293 GLY A O 1
ATOM 2288 N N . LEU A 1 294 ? 3.711 -5.582 -1.211 1 98 294 LEU A N 1
ATOM 2289 C CA . LEU A 1 294 ? 2.969 -5.484 0.04 1 98 294 LEU A CA 1
ATOM 2290 C C . LEU A 1 294 ? 3.871 -5.008 1.173 1 98 294 LEU A C 1
ATOM 2292 O O . LEU A 1 294 ? 3.387 -4.512 2.193 1 98 294 LEU A O 1
ATOM 2296 N N . GLU A 1 295 ? 5.195 -5.168 0.97 1 97.19 295 GLU A N 1
ATOM 2297 C CA . GLU A 1 295 ? 6.238 -4.68 1.863 1 97.19 295 GLU A CA 1
ATOM 2298 C C . GLU A 1 295 ? 7.23 -3.789 1.118 1 97.19 295 GLU A C 1
ATOM 2300 O O . GLU A 1 295 ? 7.363 -3.887 -0.103 1 97.19 295 GLU A O 1
ATOM 2305 N N . PRO A 1 296 ? 7.887 -2.928 1.922 1 97.56 296 PRO A N 1
ATOM 2306 C CA . PRO A 1 296 ? 8.961 -2.18 1.268 1 97.56 296 PRO A CA 1
ATOM 2307 C C . PRO A 1 296 ? 10.023 -3.09 0.646 1 97.56 296 PRO A C 1
ATOM 2309 O O . PRO A 1 296 ? 10.25 -4.199 1.132 1 97.56 296 PRO A O 1
ATOM 2312 N N . MET A 1 297 ? 10.648 -2.611 -0.362 1 98.25 297 MET A N 1
ATOM 2313 C CA . MET A 1 297 ? 11.57 -3.402 -1.17 1 98.25 297 MET A CA 1
ATOM 2314 C C . MET A 1 297 ? 12.695 -3.967 -0.311 1 98.25 297 MET A C 1
ATOM 2316 O O . MET A 1 297 ? 13.031 -5.148 -0.418 1 98.25 297 MET A O 1
ATOM 2320 N N . ASN A 1 298 ? 13.273 -3.078 0.545 1 97.06 298 ASN A N 1
ATOM 2321 C CA . ASN A 1 298 ? 14.414 -3.502 1.354 1 97.06 298 ASN A CA 1
ATOM 2322 C C . ASN A 1 298 ? 14.047 -4.66 2.275 1 97.06 298 ASN A C 1
ATOM 2324 O O . ASN A 1 298 ? 14.812 -5.613 2.42 1 97.06 298 ASN A O 1
ATOM 2328 N N . ILE A 1 299 ? 12.883 -4.598 2.834 1 97.62 299 ILE A N 1
ATOM 2329 C CA . ILE A 1 299 ? 12.391 -5.629 3.742 1 97.62 299 ILE A CA 1
ATOM 2330 C C . ILE A 1 299 ? 12.125 -6.918 2.963 1 97.62 299 ILE A C 1
ATOM 2332 O O . ILE A 1 299 ? 12.562 -7.996 3.371 1 97.62 299 ILE A O 1
ATOM 2336 N N . MET A 1 300 ? 11.469 -6.789 1.865 1 98.56 300 MET A N 1
ATOM 2337 C CA . MET A 1 300 ? 11.156 -7.938 1.02 1 98.56 300 MET A CA 1
ATOM 2338 C C . MET A 1 300 ? 12.438 -8.648 0.58 1 98.56 300 MET A C 1
ATOM 2340 O O . MET A 1 300 ? 12.539 -9.867 0.681 1 98.56 300 MET A O 1
ATOM 2344 N N . LEU A 1 301 ? 13.414 -7.891 0.134 1 98.75 301 LEU A N 1
ATOM 2345 C CA . LEU A 1 301 ? 14.648 -8.461 -0.394 1 98.75 301 LEU A CA 1
ATOM 2346 C C . LEU A 1 301 ? 15.422 -9.188 0.7 1 98.75 301 LEU A C 1
ATOM 2348 O O . LEU A 1 301 ? 16 -10.25 0.454 1 98.75 301 LEU A O 1
ATOM 2352 N N . GLU A 1 302 ? 15.422 -8.625 1.874 1 98.25 302 GLU A N 1
ATOM 2353 C CA . GLU A 1 302 ? 16.094 -9.281 2.992 1 98.25 302 GLU A CA 1
ATOM 2354 C C . GLU A 1 302 ? 15.469 -10.648 3.283 1 98.25 302 GLU A C 1
ATOM 2356 O O . GLU A 1 302 ? 16.188 -11.633 3.461 1 98.25 302 GLU A O 1
ATOM 2361 N N . GLY A 1 303 ? 14.148 -10.672 3.35 1 98.56 303 GLY A N 1
ATOM 2362 C CA . GLY A 1 303 ? 13.461 -11.922 3.607 1 98.56 303 GLY A CA 1
ATOM 2363 C C . GLY A 1 303 ? 13.633 -12.938 2.494 1 98.56 303 GLY A C 1
ATOM 2364 O O . GLY A 1 303 ? 13.867 -14.117 2.756 1 98.56 303 GLY A O 1
ATOM 2365 N N . VAL A 1 304 ? 13.523 -12.508 1.275 1 98.44 304 VAL A N 1
ATOM 2366 C CA . VAL A 1 304 ? 13.648 -13.375 0.102 1 98.44 304 VAL A CA 1
ATOM 2367 C C . VAL A 1 304 ? 15.055 -13.961 0.038 1 98.44 304 VAL A C 1
ATOM 2369 O O . VAL A 1 304 ? 15.219 -15.156 -0.234 1 98.44 304 VAL A O 1
ATOM 2372 N N . GLU A 1 305 ? 16.016 -13.133 0.281 1 98.69 305 GLU A N 1
ATOM 2373 C CA . GLU A 1 305 ? 17.391 -13.609 0.272 1 98.69 305 GLU A CA 1
ATOM 2374 C C . GLU A 1 305 ? 17.609 -14.688 1.33 1 98.69 305 GLU A C 1
ATOM 2376 O O . GLU A 1 305 ? 18.266 -15.703 1.068 1 98.69 305 GLU A O 1
ATOM 2381 N N . GLU A 1 306 ? 17.094 -14.461 2.498 1 98.62 306 GLU A N 1
ATOM 2382 C CA . GLU A 1 306 ? 17.203 -15.453 3.559 1 98.62 306 GLU A CA 1
ATOM 2383 C C . GLU A 1 306 ? 16.609 -16.797 3.133 1 98.62 306 GLU A C 1
ATOM 2385 O O . GLU A 1 306 ? 17.188 -17.844 3.371 1 98.62 306 GLU A O 1
ATOM 2390 N N . ARG A 1 307 ? 15.438 -16.781 2.547 1 98.44 307 ARG A N 1
ATOM 2391 C CA . ARG A 1 307 ? 14.781 -18.016 2.117 1 98.44 307 ARG A CA 1
ATOM 2392 C C . ARG A 1 307 ? 15.594 -18.719 1.032 1 98.44 307 ARG A C 1
ATOM 2394 O O . ARG A 1 307 ? 15.766 -19.938 1.069 1 98.44 307 ARG A O 1
ATOM 2401 N N . MET A 1 308 ? 16.094 -17.953 0.064 1 98.12 308 MET A N 1
ATOM 2402 C CA . MET A 1 308 ? 16.891 -18.531 -1.01 1 98.12 308 MET A CA 1
ATOM 2403 C C . MET A 1 308 ? 18.172 -19.156 -0.457 1 98.12 308 MET A C 1
ATOM 2405 O O . MET A 1 308 ? 18.594 -20.234 -0.912 1 98.12 308 MET A O 1
ATOM 2409 N N . SER A 1 309 ? 18.75 -18.516 0.52 1 98.38 309 SER A N 1
ATOM 2410 C CA . SER A 1 309 ? 19.969 -19.031 1.12 1 98.38 309 SER A CA 1
ATOM 2411 C C . SER A 1 309 ? 19.734 -20.375 1.786 1 98.38 309 SER A C 1
ATOM 2413 O O . SER A 1 309 ? 20.672 -21.156 1.994 1 98.38 309 SER A O 1
ATOM 2415 N N . LYS A 1 310 ? 18.484 -20.688 2.053 1 98.31 310 LYS A N 1
ATOM 2416 C CA . LYS A 1 310 ? 18.125 -21.938 2.729 1 98.31 310 LYS A CA 1
ATOM 2417 C C . LYS A 1 310 ? 17.547 -22.938 1.746 1 98.31 310 LYS A C 1
ATOM 2419 O O . LYS A 1 310 ? 17 -23.969 2.154 1 98.31 310 LYS A O 1
ATOM 2424 N N . GLY A 1 311 ? 17.516 -22.594 0.519 1 97.94 311 GLY A N 1
ATOM 2425 C CA . GLY A 1 311 ? 17.141 -23.547 -0.518 1 97.94 311 GLY A CA 1
ATOM 2426 C C . GLY A 1 311 ? 15.695 -23.422 -0.937 1 97.94 311 GLY A C 1
ATOM 2427 O O . GLY A 1 311 ? 15.211 -24.219 -1.745 1 97.94 311 GLY A O 1
ATOM 2428 N N . VAL A 1 312 ? 14.969 -22.484 -0.448 1 98.25 312 VAL A N 1
ATOM 2429 C CA . VAL A 1 312 ? 13.578 -22.25 -0.845 1 98.25 312 VAL A CA 1
ATOM 2430 C C . VAL A 1 312 ? 13.539 -21.375 -2.098 1 98.25 312 VAL A C 1
ATOM 2432 O O . VAL A 1 312 ? 14.258 -20.375 -2.186 1 98.25 312 VAL A O 1
ATOM 2435 N N . TYR A 1 313 ? 12.781 -21.734 -3.09 1 96.44 313 TYR A N 1
ATOM 2436 C CA . TYR A 1 313 ? 12.633 -20.953 -4.309 1 96.44 313 TYR A CA 1
ATOM 2437 C C . TYR A 1 313 ? 11.414 -20.047 -4.223 1 96.44 313 TYR A C 1
ATOM 2439 O O . TYR A 1 313 ? 10.273 -20.5 -4.328 1 96.44 313 TYR A O 1
ATOM 2447 N N . PRO A 1 314 ? 11.602 -18.75 -4.105 1 96.44 314 PRO A N 1
ATOM 2448 C CA . PRO A 1 314 ? 10.445 -17.859 -4.008 1 96.44 314 PRO A CA 1
ATOM 2449 C C . PRO A 1 314 ? 9.828 -17.547 -5.367 1 96.44 314 PRO A C 1
ATOM 2451 O O . PRO A 1 314 ? 10.539 -17.188 -6.309 1 96.44 314 PRO A O 1
ATOM 2454 N N . ASN A 1 315 ? 8.531 -17.781 -5.516 1 95.38 315 ASN A N 1
ATOM 2455 C CA . ASN A 1 315 ? 7.73 -17.281 -6.629 1 95.38 315 ASN A CA 1
ATOM 2456 C C . ASN A 1 315 ? 7.211 -15.875 -6.352 1 95.38 315 ASN A C 1
ATOM 2458 O O . ASN A 1 315 ? 6.32 -15.688 -5.52 1 95.38 315 ASN A O 1
ATOM 2462 N N . MET A 1 316 ? 7.73 -14.93 -7.113 1 97.19 316 MET A N 1
ATOM 2463 C CA . MET A 1 316 ? 7.488 -13.523 -6.82 1 97.19 316 MET A CA 1
ATOM 2464 C C . MET A 1 316 ? 6.266 -13.016 -7.582 1 97.19 316 MET A C 1
ATOM 2466 O O . MET A 1 316 ? 6.395 -12.516 -8.703 1 97.19 316 MET A O 1
ATOM 2470 N N . LEU A 1 317 ? 5.125 -13.109 -7.023 1 97 317 LEU A N 1
ATOM 2471 C CA . LEU A 1 317 ? 3.916 -12.586 -7.652 1 97 317 LEU A CA 1
ATOM 2472 C C . LEU A 1 317 ? 3.799 -11.086 -7.438 1 97 317 LEU A C 1
ATOM 2474 O O . LEU A 1 317 ? 4.098 -10.586 -6.348 1 97 317 LEU A O 1
ATOM 2478 N N . VAL A 1 318 ? 3.418 -10.367 -8.453 1 97.94 318 VAL A N 1
ATOM 2479 C CA . VAL A 1 318 ? 3.07 -8.961 -8.258 1 97.94 318 VAL A CA 1
ATOM 2480 C C . VAL A 1 318 ? 1.667 -8.859 -7.664 1 97.94 318 VAL A C 1
ATOM 2482 O O . VAL A 1 318 ? 0.708 -9.391 -8.227 1 97.94 318 VAL A O 1
ATOM 2485 N N . TYR A 1 319 ? 1.602 -8.219 -6.512 1 97.56 319 TYR A N 1
ATOM 2486 C CA . TYR A 1 319 ? 0.312 -8.016 -5.863 1 97.56 319 TYR A CA 1
ATOM 2487 C C . TYR A 1 319 ? -0.673 -7.336 -6.809 1 97.56 319 TYR A C 1
ATOM 2489 O O . TYR A 1 319 ? -0.323 -6.371 -7.496 1 97.56 319 TYR A O 1
ATOM 2497 N N . GLN A 1 320 ? -1.905 -7.902 -6.91 1 95.75 320 GLN A N 1
ATOM 2498 C CA . GLN A 1 320 ? -3.012 -7.316 -7.66 1 95.75 320 GLN A CA 1
ATOM 2499 C C . GLN A 1 320 ? -4.227 -7.098 -6.766 1 95.75 320 GLN A C 1
ATOM 2501 O O . GLN A 1 320 ? -4.734 -8.039 -6.156 1 95.75 320 GLN A O 1
ATOM 2506 N N . PRO A 1 321 ? -4.684 -5.836 -6.703 1 94.88 321 PRO A N 1
ATOM 2507 C CA . PRO A 1 321 ? -5.91 -5.621 -5.93 1 94.88 321 PRO A CA 1
ATOM 2508 C C . PRO A 1 321 ? -7.141 -6.227 -6.598 1 94.88 321 PRO A C 1
ATOM 2510 O O . PRO A 1 321 ? -7.332 -6.066 -7.805 1 94.88 321 PRO A O 1
ATOM 2513 N N . VAL A 1 322 ? -7.977 -6.902 -5.836 1 90.81 322 VAL A N 1
ATOM 2514 C CA . VAL A 1 322 ? -9.133 -7.574 -6.41 1 90.81 322 VAL A CA 1
ATOM 2515 C C . VAL A 1 322 ? -10.398 -7.16 -5.66 1 90.81 322 VAL A C 1
ATOM 2517 O O . VAL A 1 322 ? -10.359 -6.918 -4.453 1 90.81 322 VAL A O 1
ATOM 2520 N N . PRO A 1 323 ? -11.492 -7.121 -6.395 1 89 323 PRO A N 1
ATOM 2521 C CA . PRO A 1 323 ? -12.75 -6.789 -5.723 1 89 323 PRO A CA 1
ATOM 2522 C C . PRO A 1 323 ? -13.094 -7.762 -4.598 1 89 323 PRO A C 1
ATOM 2524 O O . PRO A 1 323 ? -12.875 -8.969 -4.73 1 89 323 PRO A O 1
ATOM 2527 N N . GLY A 1 324 ? -13.539 -7.242 -3.539 1 88.19 324 GLY A N 1
ATOM 2528 C CA . GLY A 1 324 ? -13.961 -8.07 -2.424 1 88.19 324 GLY A CA 1
ATOM 2529 C C . GLY A 1 324 ? -12.914 -8.203 -1.342 1 88.19 324 GLY A C 1
ATOM 2530 O O . GLY A 1 324 ? -13.227 -8.516 -0.193 1 88.19 324 GLY A O 1
ATOM 2531 N N . ALA A 1 325 ? -11.672 -8.086 -1.701 1 93 325 ALA A N 1
ATOM 2532 C CA . ALA A 1 325 ? -10.602 -8.117 -0.708 1 93 325 ALA A CA 1
ATOM 2533 C C . ALA A 1 325 ? -10.523 -6.805 0.059 1 93 325 ALA A C 1
ATOM 2535 O O . ALA A 1 325 ? -10.914 -5.754 -0.455 1 93 325 ALA A O 1
ATOM 2536 N N . ASP A 1 326 ? -9.977 -6.812 1.232 1 95 326 ASP A N 1
ATOM 2537 C CA . ASP A 1 326 ? -9.836 -5.617 2.059 1 95 326 ASP A CA 1
ATOM 2538 C C . ASP A 1 326 ? -8.992 -4.559 1.355 1 95 326 ASP A C 1
ATOM 2540 O O . ASP A 1 326 ? -9.234 -3.359 1.503 1 95 326 ASP A O 1
ATOM 2544 N N . MET A 1 327 ? -8.039 -4.988 0.605 1 96.88 327 MET A N 1
ATOM 2545 C CA . MET A 1 327 ? -7.078 -4.074 -0.006 1 96.88 327 MET A CA 1
ATOM 2546 C C . MET A 1 327 ? -7.496 -3.717 -1.428 1 96.88 327 MET A C 1
ATOM 2548 O O . MET A 1 327 ? -6.684 -3.229 -2.213 1 96.88 327 MET A O 1
ATOM 2552 N N . PHE A 1 328 ? -8.836 -3.941 -1.754 1 94.69 328 PHE A N 1
ATOM 2553 C CA . PHE A 1 328 ? -9.352 -3.545 -3.061 1 94.69 328 PHE A CA 1
ATOM 2554 C C . PHE A 1 328 ? -9.117 -2.059 -3.303 1 94.69 328 PHE A C 1
ATOM 2556 O O . PHE A 1 328 ? -9.305 -1.24 -2.4 1 94.69 328 PHE A O 1
ATOM 2563 N N . ARG A 1 329 ? -8.547 -1.722 -4.555 1 96.25 329 ARG A N 1
ATOM 2564 C CA . ARG A 1 329 ? -8.312 -0.381 -5.082 1 96.25 329 ARG A CA 1
ATOM 2565 C C . ARG A 1 329 ? -7.059 0.233 -4.461 1 96.25 329 ARG A C 1
ATOM 2567 O O . ARG A 1 329 ? -6.781 1.417 -4.66 1 96.25 329 ARG A O 1
ATOM 2574 N N . MET A 1 330 ? -6.332 -0.483 -3.684 1 97.5 330 MET A N 1
ATOM 2575 C CA . MET A 1 330 ? -4.969 -0.15 -3.279 1 97.5 330 MET A CA 1
ATOM 2576 C C . MET A 1 330 ? -3.953 -0.78 -4.223 1 97.5 330 MET A C 1
ATOM 2578 O O . MET A 1 330 ? -3.729 -1.991 -4.184 1 97.5 330 MET A O 1
ATOM 2582 N N . PRO A 1 331 ? -3.361 -0.052 -5.062 1 96.44 331 PRO A N 1
ATOM 2583 C CA . PRO A 1 331 ? -2.584 -0.63 -6.164 1 96.44 331 PRO A CA 1
ATOM 2584 C C . PRO A 1 331 ? -1.194 -1.089 -5.723 1 96.44 331 PRO A C 1
ATOM 2586 O O . PRO A 1 3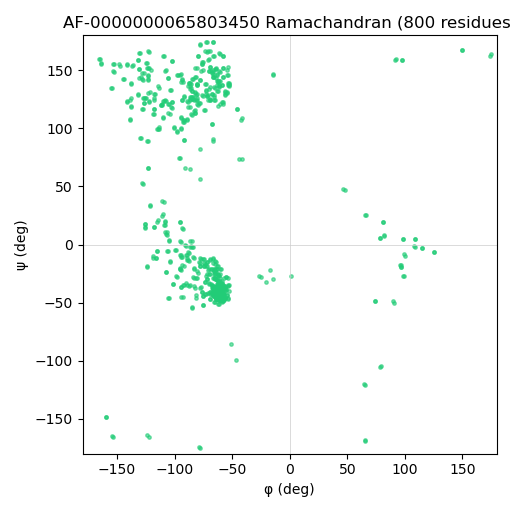31 ? -0.737 -0.73 -4.637 1 96.44 331 PRO A O 1
ATOM 2589 N N . PRO A 1 332 ? -0.53 -1.952 -6.527 1 97.5 332 PRO A N 1
ATOM 2590 C CA . PRO A 1 332 ? 0.884 -2.27 -6.316 1 97.5 332 PRO A CA 1
ATOM 2591 C C . PRO A 1 332 ? 1.802 -1.075 -6.562 1 97.5 332 PRO A C 1
ATOM 2593 O O . PRO A 1 332 ? 1.338 -0.014 -6.988 1 97.5 332 PRO A O 1
ATOM 2596 N N . PRO A 1 333 ? 3.104 -1.216 -6.289 1 98.06 333 PRO A N 1
ATOM 2597 C CA . PRO A 1 333 ? 4.062 -0.148 -6.582 1 98.06 333 PRO A CA 1
ATOM 2598 C C . PRO A 1 333 ? 4.129 0.19 -8.07 1 98.06 333 PRO A C 1
ATOM 2600 O O . PRO A 1 333 ? 3.609 -0.559 -8.898 1 98.06 333 PRO A O 1
ATOM 2603 N N . ASN A 1 334 ? 4.711 1.312 -8.359 1 97.38 334 ASN A N 1
ATOM 2604 C CA . ASN A 1 334 ? 4.762 1.723 -9.758 1 97.38 334 ASN A CA 1
ATOM 2605 C C . ASN A 1 334 ? 5.75 0.873 -10.555 1 97.38 334 ASN A C 1
ATOM 2607 O O . ASN A 1 334 ? 6.422 0.006 -9.992 1 97.38 334 ASN A O 1
ATOM 2611 N N . ALA A 1 335 ? 5.824 1.045 -11.828 1 98.12 335 ALA A N 1
ATOM 2612 C CA . ALA A 1 335 ? 6.578 0.186 -12.742 1 98.12 335 ALA A CA 1
ATOM 2613 C C . ALA A 1 335 ? 8.07 0.236 -12.438 1 98.12 335 ALA A C 1
ATOM 2615 O O . ALA A 1 335 ? 8.766 -0.778 -12.531 1 98.12 335 ALA A O 1
ATOM 2616 N N . ASP A 1 336 ? 8.57 1.422 -12.078 1 98.31 336 ASP A N 1
ATOM 2617 C CA . ASP A 1 336 ? 9.984 1.543 -11.766 1 98.31 336 ASP A CA 1
ATOM 2618 C C . ASP A 1 336 ? 10.359 0.683 -10.562 1 98.31 336 ASP A C 1
ATOM 2620 O O . ASP A 1 336 ? 11.398 0.026 -10.555 1 98.31 336 ASP A O 1
ATOM 2624 N N . TRP A 1 337 ? 9.523 0.742 -9.578 1 98.62 337 TRP A N 1
ATOM 2625 C CA . TRP A 1 337 ? 9.711 -0.097 -8.398 1 98.62 337 TRP A CA 1
ATOM 2626 C C . TRP A 1 337 ? 9.727 -1.574 -8.773 1 98.62 337 TRP A C 1
ATOM 2628 O O . TRP A 1 337 ? 10.617 -2.318 -8.367 1 98.62 337 TRP A O 1
ATOM 2638 N N . LEU A 1 338 ? 8.781 -2.014 -9.562 1 98.81 338 LEU A N 1
ATOM 2639 C CA . LEU A 1 338 ? 8.648 -3.416 -9.938 1 98.81 338 LEU A CA 1
ATOM 2640 C C . LEU A 1 338 ? 9.852 -3.885 -10.742 1 98.81 338 LEU A C 1
ATOM 2642 O O . LEU A 1 338 ? 10.352 -4.992 -10.539 1 98.81 338 LEU A O 1
ATOM 2646 N N . VAL A 1 339 ? 10.297 -3.062 -11.648 1 98.81 339 VAL A N 1
ATOM 2647 C CA . VAL A 1 339 ? 11.453 -3.418 -12.469 1 98.81 339 VAL A CA 1
ATOM 2648 C C . VAL A 1 339 ? 12.695 -3.527 -11.586 1 98.81 339 VAL A C 1
ATOM 2650 O O . VAL A 1 339 ? 13.43 -4.516 -11.656 1 98.81 339 VAL A O 1
ATOM 2653 N N . GLU A 1 340 ? 12.898 -2.525 -10.789 1 98.81 340 GLU A N 1
ATOM 2654 C CA . GLU A 1 340 ? 14.062 -2.537 -9.914 1 98.81 340 GLU A CA 1
ATOM 2655 C C . GLU 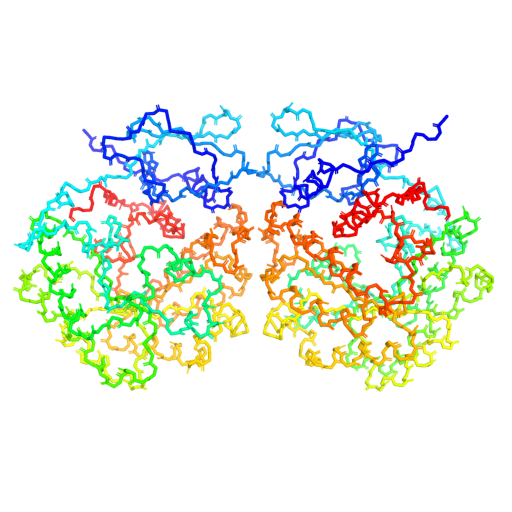A 1 340 ? 14.055 -3.75 -8.984 1 98.81 340 GLU A C 1
ATOM 2657 O O . GLU A 1 340 ? 15.055 -4.449 -8.852 1 98.81 340 GLU A O 1
ATOM 2662 N N . ALA A 1 341 ? 12.938 -3.988 -8.344 1 98.81 341 ALA A N 1
ATOM 2663 C CA . ALA A 1 341 ? 12.805 -5.137 -7.449 1 98.81 341 ALA A CA 1
ATOM 2664 C C . ALA A 1 341 ? 13.055 -6.441 -8.195 1 98.81 341 ALA A C 1
ATOM 2666 O O . ALA A 1 341 ? 13.742 -7.332 -7.684 1 98.81 341 ALA A O 1
ATOM 2667 N N . SER A 1 342 ? 12.508 -6.543 -9.398 1 98.75 342 SER A N 1
ATOM 2668 C CA . SER A 1 342 ? 12.68 -7.754 -10.195 1 98.75 342 SER A CA 1
ATOM 2669 C C . SER A 1 342 ? 14.141 -7.961 -10.578 1 98.75 342 SER A C 1
ATOM 2671 O O . SER A 1 342 ? 14.617 -9.094 -10.617 1 98.75 342 SER A O 1
ATOM 2673 N N . GLU A 1 343 ? 14.797 -6.875 -10.898 1 98.75 343 GLU A N 1
ATOM 2674 C CA . GLU A 1 343 ? 16.219 -6.953 -11.195 1 98.75 343 GLU A CA 1
ATOM 2675 C C . GLU A 1 343 ? 17.016 -7.477 -10 1 98.75 343 GLU A C 1
ATOM 2677 O O . GLU A 1 343 ? 17.844 -8.375 -10.141 1 98.75 343 GLU A O 1
ATOM 2682 N N . LYS A 1 344 ? 16.734 -6.914 -8.898 1 98.88 344 LYS A N 1
ATOM 2683 C CA . LYS A 1 344 ? 17.453 -7.305 -7.688 1 98.88 344 LYS A CA 1
ATOM 2684 C C . LYS A 1 344 ? 17.141 -8.742 -7.301 1 98.88 344 LYS A C 1
ATOM 2686 O O . LYS A 1 344 ? 18.016 -9.492 -6.871 1 98.88 344 LYS A O 1
ATOM 2691 N N . VAL A 1 345 ? 15.883 -9.188 -7.441 1 98.62 345 VAL A N 1
ATOM 2692 C CA . VAL A 1 345 ? 15.492 -10.562 -7.148 1 98.62 345 VAL A CA 1
ATOM 2693 C C . VAL A 1 345 ? 16.172 -11.516 -8.133 1 98.62 345 VAL A C 1
ATOM 2695 O O . VAL A 1 345 ? 16.656 -12.578 -7.742 1 98.62 345 VAL A O 1
ATOM 2698 N N . ALA A 1 346 ? 16.172 -11.148 -9.422 1 97.38 346 ALA A N 1
ATOM 2699 C CA . ALA A 1 346 ? 16.859 -11.961 -10.422 1 97.38 346 ALA A CA 1
ATOM 2700 C C . ALA A 1 346 ? 18.344 -12.141 -10.07 1 97.38 346 ALA A C 1
ATOM 2702 O O . ALA A 1 346 ? 18.891 -13.234 -10.211 1 97.38 346 ALA A O 1
ATOM 2703 N N . ASP A 1 347 ? 18.953 -11.055 -9.633 1 98.44 347 ASP A N 1
ATOM 2704 C CA . ASP A 1 347 ? 20.344 -11.148 -9.195 1 98.44 347 ASP A CA 1
ATOM 2705 C C . ASP A 1 347 ? 20.484 -12.125 -8.039 1 98.44 347 ASP A C 1
ATOM 2707 O O . ASP A 1 347 ? 21.469 -12.875 -7.977 1 98.44 347 ASP A O 1
ATOM 2711 N N . LEU A 1 348 ? 19.547 -12.117 -7.121 1 98.5 348 LEU A N 1
ATOM 2712 C CA . LEU A 1 348 ? 19.578 -13.039 -5.992 1 98.5 348 LEU A CA 1
ATOM 2713 C C . LEU A 1 348 ? 19.406 -14.484 -6.465 1 98.5 348 LEU A C 1
ATOM 2715 O O . LEU A 1 348 ? 20.062 -15.391 -5.957 1 98.5 348 LEU A O 1
ATOM 2719 N N . TYR A 1 349 ? 18.484 -14.711 -7.441 1 96.88 349 TYR A N 1
ATOM 2720 C CA . TYR A 1 349 ? 18.344 -16.047 -8.023 1 96.88 349 TYR A CA 1
ATOM 2721 C C . TYR A 1 349 ? 19.688 -16.562 -8.539 1 96.88 349 TYR A C 1
ATOM 2723 O O . TYR A 1 349 ? 20.062 -17.703 -8.281 1 96.88 349 TYR A O 1
ATOM 2731 N N . ILE A 1 350 ? 20.375 -15.711 -9.242 1 95.94 350 ILE A N 1
ATOM 2732 C CA . ILE A 1 350 ? 21.656 -16.078 -9.836 1 95.94 350 ILE A CA 1
ATOM 2733 C C . ILE A 1 350 ? 22.688 -16.312 -8.727 1 95.94 350 ILE A C 1
ATOM 2735 O O . ILE A 1 350 ? 23.422 -17.297 -8.75 1 95.94 350 ILE A O 1
ATOM 2739 N N . LYS A 1 351 ? 22.688 -15.422 -7.758 1 97.19 351 LYS A N 1
ATOM 2740 C CA . LYS A 1 351 ? 23.625 -15.516 -6.645 1 97.19 351 LYS A CA 1
ATOM 2741 C C . LYS A 1 351 ? 23.484 -16.844 -5.906 1 97.19 351 LYS A C 1
ATOM 2743 O O . LYS A 1 351 ? 24.469 -17.453 -5.523 1 97.19 351 LYS A O 1
ATOM 2748 N N . TYR A 1 352 ? 22.25 -17.312 -5.742 1 96.88 352 TYR A N 1
ATOM 2749 C CA . TYR A 1 352 ? 22 -18.469 -4.898 1 96.88 352 TYR A CA 1
ATOM 2750 C C . TYR A 1 352 ? 21.641 -19.688 -5.738 1 96.88 352 TYR A C 1
ATOM 2752 O O . TYR A 1 352 ? 21.078 -20.672 -5.23 1 96.88 352 TYR A O 1
ATOM 2760 N N . GLN A 1 353 ? 21.953 -19.719 -6.996 1 93.5 353 GLN A N 1
ATOM 2761 C CA . GLN A 1 353 ? 21.578 -20.781 -7.91 1 93.5 353 GLN A CA 1
ATOM 2762 C C . GLN A 1 353 ? 22.141 -22.125 -7.469 1 93.5 353 GLN A C 1
ATOM 2764 O O . GLN A 1 353 ? 21.531 -23.172 -7.68 1 93.5 353 GLN A O 1
ATOM 2769 N N . ASP A 1 354 ? 23.281 -22.109 -6.781 1 94.62 354 ASP A N 1
ATOM 2770 C CA . ASP A 1 354 ? 23.922 -23.344 -6.34 1 94.62 354 ASP A CA 1
ATOM 2771 C C . ASP A 1 354 ? 23.188 -23.969 -5.168 1 94.62 354 ASP A C 1
ATOM 2773 O O . ASP A 1 354 ? 23.438 -25.125 -4.816 1 94.62 354 ASP A O 1
ATOM 2777 N N . ARG A 1 355 ? 22.266 -23.188 -4.582 1 94.38 355 ARG A N 1
ATOM 2778 C CA . ARG A 1 355 ? 21.469 -23.703 -3.475 1 94.38 355 ARG A CA 1
ATOM 2779 C C . ARG A 1 355 ? 20.266 -24.5 -3.986 1 94.38 355 ARG A C 1
ATOM 2781 O O . ARG A 1 355 ? 19.609 -25.219 -3.221 1 94.38 355 ARG A O 1
ATOM 2788 N N . PHE A 1 356 ? 20 -24.438 -5.262 1 93.56 356 PHE A N 1
ATOM 2789 C CA . PHE A 1 356 ? 18.859 -25.109 -5.863 1 93.56 356 PHE A CA 1
ATOM 2790 C C . PHE A 1 356 ? 19.297 -26.375 -6.582 1 93.56 356 PHE A C 1
ATOM 2792 O O . PHE A 1 356 ? 20.453 -26.516 -6.973 1 93.56 356 PHE A O 1
ATOM 2799 N N . ASP A 1 357 ? 18.391 -27.25 -6.758 1 90.81 357 ASP A N 1
ATOM 2800 C CA . ASP A 1 357 ? 18.688 -28.531 -7.395 1 90.81 357 ASP A CA 1
ATOM 2801 C C . ASP A 1 357 ? 18.438 -28.469 -8.898 1 90.81 357 ASP A C 1
ATOM 2803 O O . ASP A 1 357 ? 18.344 -29.5 -9.555 1 90.81 357 ASP A O 1
ATOM 2807 N N . MET A 1 358 ? 18.281 -27.25 -9.398 1 85.31 358 MET A N 1
ATOM 2808 C CA . MET A 1 358 ? 18.016 -27.078 -10.82 1 85.31 358 MET A CA 1
ATOM 2809 C C . MET A 1 358 ? 18.812 -25.922 -11.383 1 85.31 358 MET A C 1
ATOM 2811 O O . MET A 1 358 ? 18.859 -24.844 -10.781 1 85.31 358 MET A O 1
ATOM 2815 N N . PRO A 1 359 ? 19.531 -26.234 -12.406 1 86.38 359 PRO A N 1
ATOM 2816 C CA . PRO A 1 359 ? 20.203 -25.094 -13.055 1 86.38 359 PRO A CA 1
ATOM 2817 C C . PRO A 1 359 ? 19.219 -24.109 -13.688 1 86.38 359 PRO A C 1
ATOM 2819 O O . PRO A 1 359 ? 18.422 -24.5 -14.555 1 86.38 359 PRO A O 1
ATOM 2822 N N . LEU A 1 360 ? 19.25 -22.922 -13.359 1 87.62 360 LEU A N 1
ATOM 2823 C CA . LEU A 1 360 ? 18.266 -21.922 -13.75 1 87.62 360 LEU A CA 1
ATOM 2824 C C . LEU A 1 360 ? 18.141 -21.844 -15.266 1 87.62 360 LEU A C 1
ATOM 2826 O O . LEU A 1 360 ? 17.031 -21.781 -15.805 1 87.62 360 LEU A O 1
ATOM 2830 N N . ALA A 1 361 ? 19.281 -22 -16 1 85.44 361 ALA A N 1
ATOM 2831 C CA . ALA A 1 361 ? 19.281 -21.766 -17.453 1 85.44 361 ALA A CA 1
ATOM 2832 C C . ALA A 1 361 ? 18.922 -23.047 -18.203 1 85.44 361 ALA A C 1
ATOM 2834 O O . ALA A 1 361 ? 18.531 -23 -19.375 1 85.44 361 ALA A O 1
ATOM 2835 N N . LYS A 1 362 ? 18.938 -24.156 -17.531 1 85.44 362 LYS A N 1
ATOM 2836 C CA . LYS A 1 362 ? 18.891 -25.406 -18.312 1 85.44 362 LYS A CA 1
ATOM 2837 C C . LYS A 1 362 ? 17.719 -26.281 -17.891 1 85.44 362 LYS A C 1
ATOM 2839 O O . LYS A 1 362 ? 17.344 -27.219 -18.594 1 85.44 362 LYS A O 1
ATOM 2844 N N . ASP A 1 363 ? 17.234 -26.031 -16.781 1 84.88 363 ASP A N 1
ATOM 2845 C CA . ASP A 1 363 ? 16.109 -26.844 -16.328 1 84.88 363 ASP A CA 1
ATOM 2846 C C . ASP A 1 363 ? 14.789 -26.344 -16.922 1 84.88 363 ASP A C 1
ATOM 2848 O O . ASP A 1 363 ? 14.297 -25.281 -16.547 1 84.88 363 ASP A O 1
ATOM 2852 N N . HIS A 1 364 ? 14.188 -27.172 -17.781 1 82.44 364 HIS A N 1
ATOM 2853 C CA . HIS A 1 364 ? 12.945 -26.781 -18.438 1 82.44 364 HIS A CA 1
ATOM 2854 C C . HIS A 1 364 ? 11.805 -27.719 -18.062 1 82.44 364 HIS A C 1
ATOM 2856 O O . HIS A 1 364 ? 10.773 -27.75 -18.734 1 82.44 364 HIS A O 1
ATOM 2862 N N . ARG A 1 365 ? 12.023 -28.484 -17.016 1 87.19 365 ARG A N 1
ATOM 2863 C CA . ARG A 1 365 ? 10.953 -29.328 -16.5 1 87.19 365 ARG A CA 1
ATOM 2864 C C . ARG A 1 365 ? 9.789 -28.5 -15.977 1 87.19 365 ARG A C 1
ATOM 2866 O O . ARG A 1 365 ? 9.984 -27.344 -15.578 1 87.19 365 ARG A O 1
ATOM 2873 N N . PRO A 1 366 ? 8.602 -29.109 -16.062 1 86.94 366 PRO A N 1
ATOM 2874 C CA . PRO A 1 366 ? 7.465 -28.391 -15.484 1 86.94 366 PRO A CA 1
ATOM 2875 C C . PRO A 1 366 ? 7.703 -27.969 -14.031 1 86.94 366 PRO A C 1
ATOM 2877 O O . PRO A 1 366 ? 8.32 -28.703 -13.266 1 86.94 366 PRO A O 1
ATOM 2880 N N . GLY A 1 367 ? 7.234 -26.703 -13.75 1 82.12 367 GLY A N 1
ATOM 2881 C CA . GLY A 1 367 ? 7.383 -26.125 -12.422 1 82.12 367 GLY A CA 1
ATOM 2882 C C . GLY A 1 367 ? 7.512 -24.609 -12.438 1 82.12 367 GLY A C 1
ATOM 2883 O O . GLY A 1 367 ? 7.734 -24.016 -13.492 1 82.12 367 GLY A O 1
ATOM 2884 N N . TYR A 1 368 ? 7.406 -23.969 -11.367 1 75.94 368 TYR A N 1
ATOM 2885 C CA . TYR A 1 368 ? 7.539 -22.516 -11.227 1 75.94 368 TYR A CA 1
ATOM 2886 C C . TYR A 1 368 ? 8.953 -22.062 -11.562 1 75.94 368 TYR A C 1
ATOM 2888 O O . TYR A 1 368 ? 9.18 -20.891 -11.852 1 75.94 368 TYR A O 1
ATOM 2896 N N . THR A 1 369 ? 9.805 -23.047 -11.617 1 75.19 369 THR A N 1
ATOM 2897 C CA . THR A 1 369 ? 11.211 -22.766 -11.875 1 75.19 369 THR A CA 1
ATOM 2898 C C . THR A 1 369 ? 11.531 -22.922 -13.359 1 75.19 369 THR A C 1
ATOM 2900 O O . THR A 1 369 ? 12.68 -22.781 -13.773 1 75.19 369 THR A O 1
ATOM 2903 N N . ARG A 1 370 ? 10.484 -23.203 -14.102 1 79.38 370 ARG A N 1
ATOM 2904 C CA . ARG A 1 370 ? 10.688 -23.438 -15.531 1 79.38 370 ARG A CA 1
ATOM 2905 C C . ARG A 1 370 ? 11.125 -22.156 -16.234 1 79.38 370 ARG A C 1
ATOM 2907 O O . ARG A 1 370 ? 10.305 -21.281 -16.531 1 79.38 370 ARG A O 1
ATOM 2914 N N . MET A 1 371 ? 12.391 -22.156 -16.5 1 77.19 371 MET A N 1
ATOM 2915 C CA . MET A 1 371 ? 12.945 -20.984 -17.156 1 77.19 371 MET A CA 1
ATOM 2916 C C . MET A 1 371 ? 12.297 -20.766 -18.516 1 77.19 371 MET A C 1
ATOM 2918 O O . MET A 1 371 ? 12.07 -21.719 -19.266 1 77.19 371 MET A O 1
ATOM 2922 N N . GLY A 1 372 ? 11.977 -19.578 -18.781 1 71.94 372 GLY A N 1
ATOM 2923 C CA . GLY A 1 372 ? 11.445 -19.219 -20.078 1 71.94 372 GLY A CA 1
ATOM 2924 C C . GLY A 1 372 ? 9.93 -19.156 -20.109 1 71.94 372 GLY A C 1
ATOM 2925 O O . GLY A 1 372 ? 9.344 -18.531 -21 1 71.94 372 GLY A O 1
ATOM 2926 N N . ARG A 1 373 ? 9.391 -19.766 -19.109 1 81.94 373 ARG A N 1
ATOM 2927 C CA . ARG A 1 373 ? 7.934 -19.656 -19.047 1 81.94 373 ARG A CA 1
ATOM 2928 C C . ARG A 1 373 ? 7.5 -18.422 -18.266 1 81.94 373 ARG A C 1
ATOM 2930 O O . ARG A 1 373 ? 7.82 -18.297 -17.078 1 81.94 373 ARG A O 1
ATOM 2937 N N . SER A 1 374 ? 6.82 -17.641 -19.078 1 87.56 374 SER A N 1
ATOM 2938 C CA . SER A 1 374 ? 6.34 -16.406 -18.453 1 87.56 374 SER A CA 1
ATOM 2939 C C . SER A 1 374 ? 5 -16.625 -17.75 1 87.56 374 SER A C 1
ATOM 2941 O O . SER A 1 374 ? 4.086 -17.219 -18.328 1 87.56 374 SER A O 1
ATOM 2943 N N . GLN A 1 375 ? 4.922 -16.266 -16.5 1 89.81 375 GLN A N 1
ATOM 2944 C CA . GLN A 1 375 ? 3.678 -16.281 -15.742 1 89.81 375 GLN A CA 1
ATOM 2945 C C . GLN A 1 375 ? 3.043 -14.883 -15.711 1 89.81 375 GLN A C 1
ATOM 2947 O O . GLN A 1 375 ? 3.746 -13.875 -15.609 1 89.81 375 GLN A O 1
ATOM 2952 N N . TYR A 1 376 ? 1.765 -14.812 -15.719 1 91.38 376 TYR A N 1
ATOM 2953 C CA . TYR A 1 376 ? 1.061 -13.586 -16.062 1 91.38 376 TYR A CA 1
ATOM 2954 C C . TYR A 1 376 ? 1.188 -12.555 -14.938 1 91.38 376 TYR A C 1
ATOM 2956 O O . TYR A 1 376 ? 0.986 -11.359 -15.164 1 91.38 376 TYR A O 1
ATOM 2964 N N . ILE A 1 377 ? 1.544 -12.953 -13.695 1 94.38 377 ILE A N 1
ATOM 2965 C CA . ILE A 1 377 ? 1.685 -11.914 -12.672 1 94.38 377 ILE A CA 1
ATOM 2966 C C . ILE A 1 377 ? 3.068 -12.008 -12.031 1 94.38 377 ILE A C 1
ATOM 2968 O O . ILE A 1 377 ? 3.256 -11.594 -10.891 1 94.38 377 ILE A O 1
ATOM 2972 N N . ILE A 1 378 ? 4.004 -12.688 -12.688 1 95.56 378 ILE A N 1
ATOM 2973 C CA . ILE A 1 378 ? 5.375 -12.781 -12.203 1 95.56 378 ILE A CA 1
ATOM 2974 C C . ILE A 1 378 ? 6.305 -12.016 -13.141 1 95.56 378 ILE A C 1
ATOM 2976 O O . ILE A 1 378 ? 6.41 -12.352 -14.328 1 95.56 378 ILE A O 1
ATOM 2980 N N . LEU A 1 379 ? 6.969 -11.039 -12.633 1 97.44 379 LEU A N 1
ATOM 2981 C CA . LEU A 1 379 ? 7.891 -10.227 -13.422 1 97.44 379 LEU A CA 1
ATOM 2982 C C . LEU A 1 379 ? 9.336 -10.641 -13.172 1 97.44 379 LEU A C 1
ATOM 2984 O O . LEU A 1 379 ? 10.164 -10.602 -14.086 1 97.44 379 LEU A O 1
ATOM 2988 N N . ALA A 1 380 ? 9.625 -11.055 -11.961 1 96.88 380 ALA A N 1
ATOM 2989 C CA . ALA A 1 380 ? 10.992 -11.406 -11.586 1 96.88 380 ALA A CA 1
ATOM 2990 C C . ALA A 1 380 ? 11.516 -12.57 -12.422 1 96.88 380 ALA A C 1
ATOM 2992 O O . ALA A 1 380 ? 12.68 -12.594 -12.812 1 96.88 380 ALA A O 1
ATOM 2993 N N . GLY A 1 381 ? 10.609 -13.57 -12.664 1 94.19 381 GLY A N 1
ATOM 2994 C CA . GLY A 1 381 ? 10.992 -14.672 -13.539 1 94.19 381 GLY A CA 1
ATOM 2995 C C . GLY A 1 381 ? 11.312 -14.219 -14.953 1 94.19 381 GLY A C 1
ATOM 2996 O O . GLY A 1 381 ? 12.234 -14.742 -15.578 1 94.19 381 GLY A O 1
ATOM 2997 N N . ASP A 1 382 ? 10.578 -13.281 -15.469 1 95.12 382 ASP A N 1
ATOM 2998 C CA . ASP A 1 382 ? 10.836 -12.711 -16.797 1 95.12 382 ASP A CA 1
ATOM 2999 C C . ASP A 1 382 ? 12.164 -11.969 -16.828 1 95.12 382 ASP A C 1
ATOM 3001 O O . ASP A 1 382 ? 12.914 -12.07 -17.797 1 95.12 382 ASP A O 1
ATOM 3005 N N . MET A 1 383 ? 12.406 -11.219 -15.758 1 97 383 MET A N 1
ATOM 3006 C CA . MET A 1 383 ? 13.672 -10.5 -15.648 1 97 383 MET A CA 1
ATOM 3007 C C . MET A 1 383 ? 14.844 -11.469 -15.602 1 97 383 MET A C 1
ATOM 3009 O O . MET A 1 383 ? 15.875 -11.227 -16.234 1 97 383 MET A O 1
ATOM 3013 N N . LEU A 1 384 ? 14.672 -12.555 -14.836 1 95.56 384 LEU A N 1
ATOM 3014 C CA . LEU A 1 384 ? 15.703 -13.578 -14.805 1 95.56 384 LEU A CA 1
ATOM 3015 C C . LEU A 1 384 ? 15.961 -14.133 -16.203 1 95.56 384 LEU A C 1
ATOM 3017 O O . LEU A 1 384 ? 17.109 -14.266 -16.625 1 95.56 384 LEU A O 1
ATOM 3021 N N . ALA A 1 385 ? 14.898 -14.453 -16.938 1 93.88 385 ALA A N 1
ATOM 3022 C CA . ALA A 1 385 ? 15.031 -14.961 -18.297 1 93.88 385 ALA A CA 1
ATOM 3023 C C . ALA A 1 385 ? 15.773 -13.969 -19.188 1 93.88 385 ALA A C 1
ATOM 3025 O O . ALA A 1 385 ? 16.625 -14.359 -19.984 1 93.88 385 ALA A O 1
ATOM 3026 N N . TYR A 1 386 ? 15.438 -12.719 -19.047 1 95.94 386 TYR A N 1
ATOM 3027 C CA . TYR A 1 386 ? 16.094 -11.656 -19.797 1 95.94 386 TYR A CA 1
ATOM 3028 C C . TYR A 1 386 ? 17.594 -11.633 -19.5 1 95.94 386 TYR A C 1
ATOM 3030 O O . TYR A 1 386 ? 18.406 -11.562 -20.422 1 95.94 386 TYR A O 1
ATOM 3038 N N . LYS A 1 387 ? 17.938 -11.734 -18.25 1 95.62 387 LYS A N 1
ATOM 3039 C CA . LYS A 1 387 ? 19.344 -11.711 -17.859 1 95.62 387 LYS A CA 1
ATOM 3040 C C . LYS A 1 387 ? 20.094 -12.93 -18.406 1 95.62 387 LYS A C 1
ATOM 3042 O O . LYS A 1 387 ? 21.234 -12.82 -18.844 1 95.62 387 LYS A O 1
ATOM 3047 N N . LEU A 1 388 ? 19.469 -14.055 -18.328 1 93.88 388 LEU A N 1
ATOM 3048 C CA . LEU A 1 388 ? 20.094 -15.266 -18.859 1 93.88 388 LEU A CA 1
ATOM 3049 C C . LEU A 1 388 ? 20.266 -15.172 -20.359 1 93.88 388 LEU A C 1
ATOM 3051 O O . LEU A 1 388 ? 21.281 -15.609 -20.906 1 93.88 388 LEU A O 1
ATOM 3055 N N . GLN A 1 389 ? 19.25 -14.656 -20.984 1 93.62 389 GLN A N 1
ATOM 3056 C CA . GLN A 1 389 ? 19.359 -14.391 -22.406 1 93.62 389 GLN A CA 1
ATOM 3057 C C . GLN A 1 389 ? 20.578 -13.516 -22.719 1 93.62 389 GLN A C 1
ATOM 3059 O O . GLN A 1 389 ? 21.328 -13.797 -23.656 1 93.62 389 GLN A O 1
ATOM 3064 N N . GLU A 1 390 ? 20.812 -12.484 -21.938 1 94.69 390 GLU A N 1
ATOM 3065 C CA . GLU A 1 390 ? 21.938 -11.578 -22.125 1 94.69 390 GLU A CA 1
ATOM 3066 C C . GLU A 1 390 ? 23.266 -12.289 -21.891 1 94.69 390 GLU A C 1
ATOM 3068 O O . GLU A 1 390 ? 24.297 -11.891 -22.438 1 94.69 390 GLU A O 1
ATOM 3073 N N . GLN A 1 391 ? 23.188 -13.375 -21.172 1 93.12 391 GLN A N 1
ATOM 3074 C CA . GLN A 1 391 ? 24.375 -14.164 -20.891 1 93.12 391 GLN A CA 1
ATOM 3075 C C . GLN A 1 391 ? 24.625 -15.195 -21.984 1 93.12 391 GLN A C 1
ATOM 3077 O O . GLN A 1 391 ? 25.594 -15.953 -21.922 1 93.12 391 GLN A O 1
ATOM 3082 N N . GLY A 1 392 ? 23.703 -15.32 -22.906 1 92.31 392 GLY A N 1
ATOM 3083 C CA . GLY A 1 392 ? 23.938 -16.156 -24.062 1 92.31 392 GLY A CA 1
ATOM 3084 C C . GLY A 1 392 ? 23.109 -17.438 -24.047 1 92.31 392 GLY A C 1
ATOM 3085 O O . GLY A 1 392 ? 23.219 -18.266 -24.953 1 92.31 392 GLY A O 1
ATOM 3086 N N . TYR A 1 393 ? 22.25 -17.531 -23.047 1 90.12 393 TYR A N 1
ATOM 3087 C CA . TYR A 1 393 ? 21.422 -18.734 -22.984 1 90.12 393 TYR A CA 1
ATOM 3088 C C . TYR A 1 393 ? 20.219 -18.609 -23.922 1 90.12 393 TYR A C 1
ATOM 3090 O O . TYR A 1 393 ? 19.656 -17.516 -24.078 1 90.12 393 TYR A O 1
ATOM 3098 N N . GLU A 1 394 ? 19.875 -19.703 -24.484 1 84.38 394 GLU A N 1
ATOM 3099 C CA . GLU A 1 394 ? 18.688 -19.75 -25.328 1 84.38 394 GLU A CA 1
ATOM 3100 C C . GLU A 1 394 ? 17.438 -20.016 -24.5 1 84.38 394 GLU A C 1
ATOM 3102 O O . GLU A 1 394 ? 17.422 -20.906 -23.641 1 84.38 394 GLU A O 1
ATOM 3107 N N . LEU A 1 395 ? 16.438 -19.266 -24.766 1 83 395 LEU A N 1
ATOM 3108 C CA . LEU A 1 395 ? 15.164 -19.438 -24.062 1 83 395 LEU A CA 1
ATOM 3109 C C . LEU A 1 395 ? 14.289 -20.453 -24.781 1 83 395 LEU A C 1
ATOM 3111 O O . LEU A 1 395 ? 14.234 -20.469 -26.016 1 83 395 LEU A O 1
ATOM 3115 N N . PRO A 1 396 ? 13.711 -21.297 -24.016 1 77.12 396 PRO A N 1
ATOM 3116 C CA . PRO A 1 396 ? 12.766 -22.203 -24.656 1 77.12 396 PRO A CA 1
ATOM 3117 C C . PRO A 1 396 ? 11.5 -21.5 -25.141 1 77.12 396 PRO A C 1
ATOM 3119 O O . PRO A 1 396 ? 11.258 -20.344 -24.781 1 77.12 396 PRO A O 1
ATOM 3122 N N . GLU A 1 397 ? 10.773 -22.297 -25.984 1 71.06 397 GLU A N 1
ATOM 3123 C CA . GLU A 1 397 ? 9.453 -21.781 -26.344 1 71.06 397 GLU A CA 1
ATOM 3124 C C . GLU A 1 397 ? 8.555 -21.656 -25.125 1 71.06 397 GLU A C 1
ATOM 3126 O O . GLU A 1 397 ? 8.57 -22.531 -24.25 1 71.06 397 GLU A O 1
ATOM 3131 N N . ALA A 1 398 ? 7.918 -20.453 -25.031 1 66.56 398 ALA A N 1
ATOM 3132 C CA . ALA A 1 398 ? 7.121 -20.219 -23.844 1 66.56 398 ALA A CA 1
ATOM 3133 C C . ALA A 1 398 ? 5.746 -20.859 -23.953 1 66.56 398 ALA A C 1
ATOM 3135 O O . ALA A 1 398 ? 5.25 -21.453 -22.984 1 66.56 398 ALA A O 1
ATOM 3136 N N . TYR A 1 399 ? 5.055 -20.766 -25.062 1 64.62 399 TYR A N 1
ATOM 3137 C CA . TYR A 1 399 ? 3.713 -21.312 -25.266 1 64.62 399 TYR A CA 1
ATOM 3138 C C . TYR A 1 399 ? 3.6 -21.984 -26.625 1 64.62 399 TYR A C 1
ATOM 3140 O O . TYR A 1 399 ? 4.25 -21.578 -27.594 1 64.62 399 TYR A O 1
ATOM 3148 N N . PRO A 1 400 ? 2.707 -23 -26.906 1 60.09 400 PRO A N 1
ATOM 3149 C CA . PRO A 1 400 ? 1.912 -23.719 -25.922 1 60.09 400 PRO A CA 1
ATOM 3150 C C . PRO A 1 400 ? 2.766 -24.594 -25 1 60.09 400 PRO A C 1
ATOM 3152 O O . PRO A 1 400 ? 3.883 -24.969 -25.375 1 60.09 400 PRO A O 1
ATOM 3155 N N . VAL A 1 401 ? 2.254 -24.672 -23.797 1 56 401 VAL A N 1
ATOM 3156 C CA . VAL A 1 401 ? 2.934 -25.609 -22.891 1 56 401 VAL A CA 1
ATOM 3157 C C . VAL A 1 401 ? 2.752 -27.031 -23.391 1 56 401 VAL A C 1
ATOM 3159 O O . VAL A 1 401 ? 1.625 -27.484 -23.625 1 56 401 VAL A O 1
ATOM 3162 N N . CYS A 1 402 ? 3.721 -27.562 -24.281 1 53.88 402 CYS A N 1
ATOM 3163 C CA . CYS A 1 402 ? 3.633 -28.969 -24.688 1 53.88 402 CYS A CA 1
ATOM 3164 C C . CYS A 1 402 ? 3.941 -29.891 -23.516 1 53.88 402 CYS A C 1
ATOM 3166 O O . CYS A 1 402 ? 4.691 -29.531 -22.609 1 53.88 402 CYS A O 1
ATOM 3168 N N . MET B 1 1 ? -17.312 41.656 -6.672 1 29.59 1 MET B N 1
ATOM 3169 C CA . MET B 1 1 ? -18.266 40.688 -6.129 1 29.59 1 MET B CA 1
ATOM 3170 C C . MET B 1 1 ? -17.562 39.438 -5.652 1 29.59 1 MET B C 1
ATOM 3172 O O . MET B 1 1 ? -16.844 38.781 -6.418 1 29.59 1 MET B O 1
ATOM 3176 N N . SER B 1 2 ? -17.094 39.25 -4.477 1 41.53 2 SER B N 1
ATOM 3177 C CA . SER B 1 2 ? -16.312 38.156 -3.912 1 41.53 2 SER B CA 1
ATOM 3178 C C . SER B 1 2 ? -16.859 36.812 -4.348 1 41.53 2 SER B C 1
ATOM 3180 O O . SER B 1 2 ? -18.016 36.5 -4.09 1 41.53 2 SER B O 1
ATOM 3182 N N . THR B 1 3 ? -16.703 36.344 -5.551 1 54.03 3 THR B N 1
ATOM 3183 C CA . THR B 1 3 ? -17.312 35.156 -6.133 1 54.03 3 THR B CA 1
ATOM 3184 C C . THR B 1 3 ? -17.328 34 -5.129 1 54.03 3 THR B C 1
ATOM 3186 O O . THR B 1 3 ? -16.312 33.688 -4.516 1 54.03 3 THR B O 1
ATOM 3189 N N . LYS B 1 4 ? -18.547 33.625 -4.582 1 71.25 4 LYS B N 1
ATOM 3190 C CA . LYS B 1 4 ? -18.875 32.594 -3.594 1 71.25 4 LYS B CA 1
ATOM 3191 C C . LYS B 1 4 ? -18.156 31.281 -3.914 1 71.25 4 LYS B C 1
ATOM 3193 O O . LYS B 1 4 ? -18.219 30.797 -5.043 1 71.25 4 LYS B O 1
ATOM 3198 N N . ARG B 1 5 ? -17.328 30.938 -2.994 1 88.06 5 ARG B N 1
ATOM 3199 C CA . ARG B 1 5 ? -16.641 29.656 -3.074 1 88.06 5 ARG B CA 1
ATOM 3200 C C . ARG B 1 5 ? -17.641 28.5 -3.121 1 88.06 5 ARG B C 1
ATOM 3202 O O . ARG B 1 5 ? -18.594 28.469 -2.334 1 88.06 5 ARG B O 1
ATOM 3209 N N . VAL B 1 6 ? -17.562 27.672 -4.195 1 92.62 6 VAL B N 1
ATOM 3210 C CA . VAL B 1 6 ? -18.422 26.5 -4.32 1 92.62 6 VAL B CA 1
ATOM 3211 C C . VAL B 1 6 ? -17.578 25.25 -4.559 1 92.62 6 VAL B C 1
ATOM 3213 O O . VAL B 1 6 ? -16.781 25.203 -5.5 1 92.62 6 VAL B O 1
ATOM 3216 N N . ILE B 1 7 ? -17.719 24.312 -3.691 1 95.69 7 ILE B N 1
ATOM 3217 C CA . ILE B 1 7 ? -17.047 23.031 -3.867 1 95.69 7 ILE B CA 1
ATOM 3218 C C . ILE B 1 7 ? -17.969 22.062 -4.617 1 95.69 7 ILE B C 1
ATOM 3220 O O . ILE B 1 7 ? -19.125 21.875 -4.238 1 95.69 7 ILE B O 1
ATOM 3224 N N . THR B 1 8 ? -17.5 21.469 -5.707 1 96.88 8 THR B N 1
ATOM 3225 C CA . THR B 1 8 ? -18.281 20.5 -6.469 1 96.88 8 THR B CA 1
ATOM 3226 C C . THR B 1 8 ? -17.719 19.094 -6.293 1 96.88 8 THR B C 1
ATOM 3228 O O . THR B 1 8 ? -16.594 18.922 -5.809 1 96.88 8 THR B O 1
ATOM 3231 N N . LYS B 1 9 ? -18.562 18.141 -6.633 1 97.25 9 LYS B N 1
ATOM 3232 C CA . LYS B 1 9 ? -18.094 16.75 -6.629 1 97.25 9 LYS B CA 1
ATOM 3233 C C . LYS B 1 9 ? -16.906 16.562 -7.562 1 97.25 9 LYS B C 1
ATOM 3235 O O . LYS B 1 9 ? -16.016 15.758 -7.285 1 97.25 9 LYS B O 1
ATOM 3240 N N . GLU B 1 10 ? -16.875 17.297 -8.633 1 97.56 10 GLU B N 1
ATOM 3241 C CA . GLU B 1 10 ? -15.797 17.234 -9.617 1 97.56 10 GLU B CA 1
ATOM 3242 C C . GLU B 1 10 ? -14.484 17.734 -9.023 1 97.56 10 GLU B C 1
ATOM 3244 O O . GLU B 1 10 ? -13.422 17.188 -9.312 1 97.56 10 GLU B O 1
ATOM 3249 N N . ASP B 1 11 ? -14.57 18.75 -8.188 1 97.38 11 ASP B N 1
ATOM 3250 C CA . ASP B 1 11 ? -13.383 19.281 -7.52 1 97.38 11 ASP B CA 1
ATOM 3251 C C . ASP B 1 11 ? -12.789 18.25 -6.562 1 97.38 11 ASP B C 1
ATOM 3253 O O . ASP B 1 11 ? -11.578 18.047 -6.531 1 97.38 11 ASP B O 1
ATOM 3257 N N . ILE B 1 12 ? -13.688 17.625 -5.816 1 98.25 12 ILE B N 1
ATOM 3258 C CA . ILE B 1 12 ? -13.266 16.609 -4.859 1 98.25 12 ILE B CA 1
ATOM 3259 C C . ILE B 1 12 ? -12.609 15.445 -5.602 1 98.25 12 ILE B C 1
ATOM 3261 O O . ILE B 1 12 ? -11.539 14.969 -5.207 1 98.25 12 ILE B O 1
ATOM 3265 N N . HIS B 1 13 ? -13.242 15.016 -6.652 1 98.62 13 HIS B N 1
ATOM 3266 C CA . HIS B 1 13 ? -12.734 13.898 -7.434 1 98.62 13 HIS B CA 1
ATOM 3267 C C . HIS B 1 13 ? -11.391 14.242 -8.07 1 98.62 13 HIS B C 1
ATOM 3269 O O . HIS B 1 13 ? -10.477 13.414 -8.086 1 98.62 13 HIS B O 1
ATOM 3275 N N . LEU B 1 14 ? -11.242 15.422 -8.617 1 98.5 14 LEU B N 1
ATOM 3276 C CA . LEU B 1 14 ? -9.977 15.836 -9.219 1 98.5 14 LEU B CA 1
ATOM 3277 C C . LEU B 1 14 ? -8.859 15.844 -8.18 1 98.5 14 LEU B C 1
ATOM 3279 O O . LEU B 1 14 ? -7.758 15.359 -8.445 1 98.5 14 LEU B O 1
ATOM 3283 N N . LYS B 1 15 ? -9.148 16.453 -7.023 1 98.5 15 LYS B N 1
ATOM 3284 C CA . LYS B 1 15 ? -8.133 16.438 -5.973 1 98.5 15 LYS B CA 1
ATOM 3285 C C . LYS B 1 15 ? -7.754 15.016 -5.586 1 98.5 15 LYS B C 1
ATOM 3287 O O . LYS B 1 15 ? -6.574 14.719 -5.375 1 98.5 15 LYS B O 1
ATOM 3292 N N . ALA B 1 16 ? -8.758 14.109 -5.484 1 98.69 16 ALA B N 1
ATOM 3293 C CA . ALA B 1 16 ? -8.477 12.703 -5.195 1 98.69 16 ALA B CA 1
ATOM 3294 C C . ALA B 1 16 ? -7.551 12.102 -6.246 1 98.69 16 ALA B C 1
ATOM 3296 O O . ALA B 1 16 ? -6.605 11.383 -5.91 1 98.69 16 ALA B O 1
ATOM 3297 N N . ARG B 1 17 ? -7.801 12.383 -7.516 1 98.25 17 ARG B N 1
ATOM 3298 C CA . ARG B 1 17 ? -6.977 11.859 -8.609 1 98.25 17 ARG B CA 1
ATOM 3299 C C . ARG B 1 17 ? -5.551 12.383 -8.516 1 98.25 17 ARG B C 1
ATOM 3301 O O . ARG B 1 17 ? -4.59 11.625 -8.68 1 98.25 17 ARG B O 1
ATOM 3308 N N . LEU B 1 18 ? -5.43 13.664 -8.25 1 98.38 18 LEU B N 1
ATOM 3309 C CA . LEU B 1 18 ? -4.109 14.273 -8.156 1 98.38 18 LEU B CA 1
ATOM 3310 C C . LEU B 1 18 ? -3.314 13.68 -6.996 1 98.38 18 LEU B C 1
ATOM 3312 O O . LEU B 1 18 ? -2.115 13.43 -7.125 1 98.38 18 LEU B O 1
ATOM 3316 N N . LEU B 1 19 ? -3.979 13.445 -5.875 1 98 19 LEU B N 1
ATOM 3317 C CA . LEU B 1 19 ? -3.322 12.867 -4.707 1 98 19 LEU B CA 1
ATOM 3318 C C . LEU B 1 19 ? -2.998 11.398 -4.934 1 98 19 LEU B C 1
ATOM 3320 O O . LEU B 1 19 ? -2.014 10.883 -4.398 1 98 19 LEU B O 1
ATOM 3324 N N . SER B 1 20 ? -3.775 10.688 -5.734 1 97.56 20 SER B N 1
ATOM 3325 C CA . SER B 1 20 ? -3.607 9.266 -5.988 1 97.56 20 SER B CA 1
ATOM 3326 C C . SER B 1 20 ? -2.592 9.016 -7.098 1 97.56 20 SER B C 1
ATOM 3328 O O . SER B 1 20 ? -1.558 8.383 -6.871 1 97.56 20 SER B O 1
ATOM 3330 N N . GLU B 1 21 ? -2.789 9.641 -8.273 1 95.19 21 GLU B N 1
ATOM 3331 C CA . GLU B 1 21 ? -2.055 9.336 -9.5 1 95.19 21 GLU B CA 1
ATOM 3332 C C . GLU B 1 21 ? -0.836 10.242 -9.656 1 95.19 21 GLU B C 1
ATOM 3334 O O . GLU B 1 21 ? 0.068 9.953 -10.438 1 95.19 21 GLU B O 1
ATOM 3339 N N . GLY B 1 22 ? -0.813 11.312 -8.953 1 96.12 22 GLY B N 1
ATOM 3340 C CA . GLY B 1 22 ? 0.145 12.344 -9.305 1 96.12 22 GLY B CA 1
ATOM 3341 C C . GLY B 1 22 ? -0.122 12.961 -10.672 1 96.12 22 GLY B C 1
ATOM 3342 O O . GLY B 1 22 ? -1.236 12.867 -11.188 1 96.12 22 GLY B O 1
ATOM 3343 N N . ALA B 1 23 ? 0.806 13.719 -11.148 1 97.38 23 ALA B N 1
ATOM 3344 C CA . ALA B 1 23 ? 0.688 14.344 -12.461 1 97.38 23 ALA B CA 1
ATOM 3345 C C . ALA B 1 23 ? 2.064 14.594 -13.078 1 97.38 23 ALA B C 1
ATOM 3347 O O . ALA B 1 23 ? 3.076 14.578 -12.367 1 97.38 23 ALA B O 1
ATOM 3348 N N . LYS B 1 24 ? 2.074 14.664 -14.352 1 96.25 24 LYS B N 1
ATOM 3349 C CA . LYS B 1 24 ? 3.217 15.266 -15.039 1 96.25 24 LYS B CA 1
ATOM 3350 C C . LYS B 1 24 ? 3.131 16.781 -15.016 1 96.25 24 LYS B C 1
ATOM 3352 O O . LYS B 1 24 ? 2.162 17.359 -15.516 1 96.25 24 LYS B O 1
ATOM 3357 N N . VAL B 1 25 ? 4.141 17.422 -14.43 1 96.75 25 VAL B N 1
ATOM 3358 C CA . VAL B 1 25 ? 4.105 18.875 -14.281 1 96.75 25 VAL B CA 1
ATOM 3359 C C . VAL B 1 25 ? 5.055 19.516 -15.289 1 96.75 25 VAL B C 1
ATOM 3361 O O . VAL B 1 25 ? 6.238 19.172 -15.344 1 96.75 25 VAL B O 1
ATOM 3364 N N . THR B 1 26 ? 4.543 20.344 -16.125 1 97.12 26 THR B N 1
ATOM 3365 C CA . THR B 1 26 ? 5.336 21.141 -17.062 1 97.12 26 THR B CA 1
ATOM 3366 C C . THR B 1 26 ? 5.32 22.625 -16.656 1 97.12 26 THR B C 1
ATOM 3368 O O . THR B 1 26 ? 4.254 23.234 -16.562 1 97.12 26 THR B O 1
ATOM 3371 N N . VAL B 1 27 ? 6.457 23.188 -16.453 1 97.69 27 VAL B N 1
ATOM 3372 C CA . VAL B 1 27 ? 6.59 24.594 -16.109 1 97.69 27 VAL B CA 1
ATOM 3373 C C . VAL B 1 27 ? 6.914 25.406 -17.375 1 97.69 27 VAL B C 1
ATOM 3375 O O . VAL B 1 27 ? 8.078 25.516 -17.75 1 97.69 27 VAL B O 1
ATOM 3378 N N . ASN B 1 28 ? 5.906 25.969 -17.953 1 97.88 28 ASN B N 1
ATOM 3379 C CA . ASN B 1 28 ? 6.102 26.797 -19.141 1 97.88 28 ASN B CA 1
ATOM 3380 C C . ASN B 1 28 ? 6.699 28.156 -18.797 1 97.88 28 ASN B C 1
ATOM 3382 O O . ASN B 1 28 ? 7.547 28.672 -19.516 1 97.88 28 ASN B O 1
ATOM 3386 N N . LYS B 1 29 ? 6.156 28.734 -17.75 1 96.94 29 LYS B N 1
ATOM 3387 C CA . LYS B 1 29 ? 6.645 29.969 -17.125 1 96.94 29 LYS B CA 1
ATOM 3388 C C . LYS B 1 29 ? 6.617 29.875 -15.609 1 96.94 29 LYS B C 1
ATOM 3390 O O . LYS B 1 29 ? 5.559 29.641 -15.016 1 96.94 29 LYS B O 1
ATOM 3395 N N . PRO B 1 30 ? 7.75 29.984 -15.031 1 95.19 30 PRO B N 1
ATOM 3396 C CA . PRO B 1 30 ? 7.738 29.891 -13.562 1 95.19 30 PRO B CA 1
ATOM 3397 C C . PRO B 1 30 ? 7.062 31.094 -12.906 1 95.19 30 PRO B C 1
ATOM 3399 O O . PRO B 1 30 ? 7.043 32.188 -13.484 1 95.19 30 PRO B O 1
ATOM 3402 N N . PRO B 1 31 ? 6.496 30.906 -11.711 1 92.75 31 PRO B N 1
ATOM 3403 C CA . PRO B 1 31 ? 6.059 32.062 -10.93 1 92.75 31 PRO B CA 1
ATOM 3404 C C . PRO B 1 31 ? 7.191 33.031 -10.648 1 92.75 31 PRO B C 1
ATOM 3406 O O . PRO B 1 31 ? 8.367 32.688 -10.742 1 92.75 31 PRO B O 1
ATOM 3409 N N . ALA B 1 32 ? 6.805 34.219 -10.289 1 86.38 32 ALA B N 1
ATOM 3410 C CA . ALA B 1 32 ? 7.812 35.25 -9.992 1 86.38 32 ALA B CA 1
ATOM 3411 C C . ALA B 1 32 ? 8.695 34.812 -8.82 1 86.38 32 ALA B C 1
ATOM 3413 O O . ALA B 1 32 ? 9.891 35.125 -8.797 1 86.38 32 ALA B O 1
ATOM 3414 N N . SER B 1 33 ? 8.148 34.094 -7.918 1 83.06 33 SER B N 1
ATOM 3415 C CA . SER B 1 33 ? 8.875 33.656 -6.73 1 83.06 33 SER B CA 1
ATOM 3416 C C . SER B 1 33 ? 9.625 32.375 -6.996 1 83.06 33 SER B C 1
ATOM 3418 O O . SER B 1 33 ? 10.273 31.828 -6.098 1 83.06 33 SER B O 1
ATOM 3420 N N . GLY B 1 34 ? 9.594 31.844 -8.234 1 87.94 34 GLY B N 1
ATOM 3421 C CA . GLY B 1 34 ? 10.188 30.562 -8.547 1 87.94 34 GLY B CA 1
ATOM 3422 C C . GLY B 1 34 ? 9.203 29.406 -8.422 1 87.94 34 GLY B C 1
ATOM 3423 O O . GLY B 1 34 ? 8.164 29.531 -7.766 1 87.94 34 GLY B O 1
ATOM 3424 N N . PHE B 1 35 ? 9.562 28.328 -9.086 1 90.19 35 PHE B N 1
ATOM 3425 C CA . PHE B 1 35 ? 8.711 27.156 -9.016 1 90.19 35 PHE B CA 1
ATOM 3426 C C . PHE B 1 35 ? 9.18 26.219 -7.918 1 90.19 35 PHE B C 1
ATOM 3428 O O . PHE B 1 35 ? 10.352 25.844 -7.871 1 90.19 35 PHE B O 1
ATOM 3435 N N . ASN B 1 36 ? 8.312 25.891 -7 1 86.06 36 ASN B N 1
ATOM 3436 C CA . ASN B 1 36 ? 8.484 24.906 -5.938 1 86.06 36 ASN B CA 1
ATOM 3437 C C . ASN B 1 36 ? 7.473 23.766 -6.059 1 86.06 36 ASN B C 1
ATOM 3439 O O . ASN B 1 36 ? 6.27 23.984 -5.898 1 86.06 36 ASN B O 1
ATOM 3443 N N . PRO B 1 37 ? 8.016 22.562 -6.293 1 86.38 37 PRO B N 1
ATOM 3444 C CA . PRO B 1 37 ? 7.102 21.438 -6.504 1 86.38 37 PRO B CA 1
ATOM 3445 C C . PRO B 1 37 ? 6.301 21.094 -5.25 1 86.38 37 PRO B C 1
ATOM 3447 O O . PRO B 1 37 ? 5.324 20.344 -5.332 1 86.38 37 PRO B O 1
ATOM 3450 N N . PHE B 1 38 ? 6.664 21.609 -4.148 1 83 38 PHE B N 1
ATOM 3451 C CA . PHE B 1 38 ? 5.969 21.297 -2.906 1 83 38 PHE B CA 1
ATOM 3452 C C . PHE B 1 38 ? 4.969 22.406 -2.557 1 83 38 PHE B C 1
ATOM 3454 O O . PHE B 1 38 ? 4.234 22.281 -1.57 1 83 38 PHE B O 1
ATOM 3461 N N . ARG B 1 39 ? 4.988 23.438 -3.363 1 87.81 39 ARG B N 1
ATOM 3462 C CA . ARG B 1 39 ? 3.971 24.469 -3.18 1 87.81 39 ARG B CA 1
ATOM 3463 C C . ARG B 1 39 ? 2.604 23.984 -3.646 1 87.81 39 ARG B C 1
ATOM 3465 O O . ARG B 1 39 ? 2.473 23.453 -4.75 1 87.81 39 ARG B O 1
ATOM 3472 N N . ALA B 1 40 ? 1.608 24.172 -2.846 1 92.5 40 ALA B N 1
ATOM 3473 C CA . ALA B 1 40 ? 0.262 23.703 -3.152 1 92.5 40 ALA B CA 1
ATOM 3474 C C . ALA B 1 40 ? -0.323 24.438 -4.352 1 92.5 40 ALA B C 1
ATOM 3476 O O . ALA B 1 40 ? 0.032 25.594 -4.609 1 92.5 40 ALA B O 1
ATOM 3477 N N . MET B 1 41 ? -1.104 23.781 -5.062 1 95.12 41 MET B N 1
ATOM 3478 C CA . MET B 1 41 ? -1.943 24.375 -6.105 1 95.12 41 MET B CA 1
ATOM 3479 C C . MET B 1 41 ? -3.398 24.453 -5.652 1 95.12 41 MET B C 1
ATOM 3481 O O . MET B 1 41 ? -3.877 23.578 -4.934 1 95.12 41 MET B O 1
ATOM 3485 N N . VAL B 1 42 ? -4.078 25.531 -6.039 1 94.81 42 VAL B N 1
ATOM 3486 C CA . VAL B 1 42 ? -5.438 25.781 -5.57 1 94.81 42 VAL B CA 1
ATOM 3487 C C . VAL B 1 42 ? -6.398 25.781 -6.758 1 94.81 42 VAL B C 1
ATOM 3489 O O . VAL B 1 42 ? -6.184 26.516 -7.734 1 94.81 42 VAL B O 1
ATOM 3492 N N . LEU B 1 43 ? -7.426 24.969 -6.676 1 95.88 43 LEU B N 1
ATOM 3493 C CA . LEU B 1 43 ? -8.422 24.922 -7.742 1 95.88 43 LEU B CA 1
ATOM 3494 C C . LEU B 1 43 ? -9.297 26.172 -7.723 1 95.88 43 LEU B C 1
ATOM 3496 O O . LEU B 1 43 ? -9.852 26.531 -6.684 1 95.88 43 LEU B O 1
ATOM 3500 N N . ASN B 1 44 ? -9.43 26.828 -8.898 1 95 44 ASN B N 1
ATOM 3501 C CA . ASN B 1 44 ? -10.305 27.984 -8.977 1 95 44 ASN B CA 1
ATOM 3502 C C . ASN B 1 44 ? -11.758 27.609 -8.711 1 95 44 ASN B C 1
ATOM 3504 O O . ASN B 1 44 ? -12.203 26.516 -9.094 1 95 44 ASN B O 1
ATOM 3508 N N . GLY B 1 45 ? -12.477 28.484 -8.102 1 92.25 45 GLY B N 1
ATOM 3509 C CA . GLY B 1 45 ? -13.883 28.25 -7.828 1 92.25 45 GLY B CA 1
ATOM 3510 C C . GLY B 1 45 ? -14.125 27.594 -6.484 1 92.25 45 GLY B C 1
ATOM 3511 O O . GLY B 1 45 ? -14.852 28.125 -5.645 1 92.25 45 GLY B O 1
ATOM 3512 N N . SER B 1 46 ? -13.422 26.5 -6.207 1 93.25 46 SER B N 1
ATOM 3513 C CA . SER B 1 46 ? -13.633 25.766 -4.969 1 93.25 46 SER B CA 1
ATOM 3514 C C . SER B 1 46 ? -12.602 26.141 -3.916 1 93.25 46 SER B C 1
ATOM 3516 O O . SER B 1 46 ? -12.805 25.906 -2.723 1 93.25 46 SER B O 1
ATOM 3518 N N . ASP B 1 47 ? -11.445 26.547 -4.328 1 92.44 47 ASP B N 1
ATOM 3519 C CA . ASP B 1 47 ? -10.297 26.875 -3.486 1 92.44 47 ASP B CA 1
ATOM 3520 C C . ASP B 1 47 ? -9.773 25.625 -2.773 1 92.44 47 ASP B C 1
ATOM 3522 O O . ASP B 1 47 ? -9.203 25.719 -1.688 1 92.44 47 ASP B O 1
ATOM 3526 N N . LEU B 1 48 ? -10.016 24.484 -3.352 1 94.56 48 LEU B N 1
ATOM 3527 C CA . LEU B 1 48 ? -9.367 23.297 -2.824 1 94.56 48 LEU B CA 1
ATOM 3528 C C . LEU B 1 48 ? -7.875 23.297 -3.141 1 94.56 48 LEU B C 1
ATOM 3530 O O . LEU B 1 48 ? -7.477 23.547 -4.281 1 94.56 48 LEU B O 1
ATOM 3534 N N . ALA B 1 49 ? -7.129 23.109 -2.119 1 94.06 49 ALA B N 1
ATOM 3535 C CA . ALA B 1 49 ? -5.676 23.047 -2.268 1 94.06 49 ALA B CA 1
ATOM 3536 C C . ALA B 1 49 ? -5.207 21.609 -2.434 1 94.06 49 ALA B C 1
ATOM 3538 O O . ALA B 1 49 ? -5.758 20.688 -1.812 1 94.06 49 ALA B O 1
ATOM 3539 N N . THR B 1 50 ? -4.219 21.406 -3.293 1 95.56 50 THR B N 1
ATOM 3540 C CA . THR B 1 50 ? -3.711 20.062 -3.498 1 95.56 50 THR B CA 1
ATOM 3541 C C . THR B 1 50 ? -2.203 20.078 -3.732 1 95.56 50 THR B C 1
ATOM 3543 O O . THR B 1 50 ? -1.67 21.031 -4.309 1 95.56 50 THR B O 1
ATOM 3546 N N . LEU B 1 51 ? -1.555 19.062 -3.184 1 93.12 51 LEU B N 1
ATOM 3547 C CA . LEU B 1 51 ? -0.2 18.719 -3.602 1 93.12 51 LEU B CA 1
ATOM 3548 C C . LEU B 1 51 ? -0.217 17.906 -4.898 1 93.12 51 LEU B C 1
ATOM 3550 O O . LEU B 1 51 ? -1.061 17.031 -5.074 1 93.12 51 LEU B O 1
ATOM 3554 N N . VAL B 1 52 ? 0.672 18.219 -5.77 1 94.19 52 VAL B N 1
ATOM 3555 C CA . VAL B 1 52 ? 0.787 17.453 -7.004 1 94.19 52 VAL B CA 1
ATOM 3556 C C . VAL B 1 52 ? 2.137 16.75 -7.047 1 94.19 52 VAL B C 1
ATOM 3558 O O . VAL B 1 52 ? 3.164 17.359 -7.332 1 94.19 52 VAL B O 1
ATOM 3561 N N . ARG B 1 53 ? 2.061 15.484 -6.699 1 92.25 53 ARG B N 1
ATOM 3562 C CA . ARG B 1 53 ? 3.268 14.672 -6.801 1 92.25 53 ARG B CA 1
ATOM 3563 C C . ARG B 1 53 ? 3.596 14.352 -8.258 1 92.25 53 ARG B C 1
ATOM 3565 O O . ARG B 1 53 ? 2.703 14.031 -9.039 1 92.25 53 ARG B O 1
ATOM 3572 N N . GLN B 1 54 ? 4.836 14.445 -8.562 1 92.5 54 GLN B N 1
ATOM 3573 C CA . GLN B 1 54 ? 5.254 14.078 -9.906 1 92.5 54 GLN B CA 1
ATOM 3574 C C . GLN B 1 54 ? 5.277 12.562 -10.086 1 92.5 54 GLN B C 1
ATOM 3576 O O . GLN B 1 54 ? 5.836 11.844 -9.258 1 92.5 54 GLN B O 1
ATOM 3581 N N . GLU B 1 55 ? 4.633 12.133 -11.094 1 92.69 55 GLU B N 1
ATOM 3582 C CA . GLU B 1 55 ? 4.559 10.719 -11.438 1 92.69 55 GLU B CA 1
ATOM 3583 C C . GLU B 1 55 ? 4.633 10.508 -12.945 1 92.69 55 GLU B C 1
ATOM 3585 O O . GLU B 1 55 ? 3.797 11.023 -13.695 1 92.69 55 GLU B O 1
ATOM 3590 N N . PRO B 1 56 ? 5.586 9.734 -13.406 1 91.19 56 PRO B N 1
ATOM 3591 C CA . PRO B 1 56 ? 5.785 9.602 -14.852 1 91.19 56 PRO B CA 1
ATOM 3592 C C . PRO B 1 56 ? 4.707 8.758 -15.523 1 91.19 56 PRO B C 1
ATOM 3594 O O . PRO B 1 56 ? 4.496 8.867 -16.734 1 91.19 56 PRO B O 1
ATOM 3597 N N . TYR B 1 57 ? 3.967 7.996 -14.812 1 94.12 57 TYR B N 1
ATOM 3598 C CA . TYR B 1 57 ? 3.068 7.027 -15.438 1 94.12 57 TYR B CA 1
ATOM 3599 C C . TYR B 1 57 ? 1.618 7.484 -15.328 1 94.12 57 TYR B C 1
ATOM 3601 O O . TYR B 1 57 ? 0.697 6.719 -15.625 1 94.12 57 TYR B O 1
ATOM 3609 N N . THR B 1 58 ? 1.424 8.648 -14.883 1 95.62 58 THR B N 1
ATOM 3610 C CA . THR B 1 58 ? 0.089 9.219 -14.711 1 95.62 58 THR B CA 1
ATOM 3611 C C . THR B 1 58 ? -0.456 9.742 -16.031 1 95.62 58 THR B C 1
ATOM 3613 O O . THR B 1 58 ? 0.31 10.023 -16.953 1 95.62 58 THR B O 1
ATOM 3616 N N . ARG B 1 59 ? -1.764 9.75 -16.172 1 95.44 59 ARG B N 1
ATOM 3617 C CA . ARG B 1 59 ? -2.406 10.359 -17.344 1 95.44 59 ARG B CA 1
ATOM 3618 C C . ARG B 1 59 ? -2.707 11.836 -17.094 1 95.44 59 ARG B C 1
ATOM 3620 O O . ARG B 1 59 ? -3.104 12.555 -18.016 1 95.44 59 ARG B O 1
ATOM 3627 N N . LEU B 1 60 ? -2.547 12.328 -15.867 1 97.5 60 LEU B N 1
ATOM 3628 C CA . LEU B 1 60 ? -2.82 13.719 -15.516 1 97.5 60 LEU B CA 1
ATOM 3629 C C . LEU B 1 60 ? -1.617 14.602 -15.828 1 97.5 60 LEU B C 1
ATOM 3631 O O . LEU B 1 60 ? -0.471 14.18 -15.664 1 97.5 60 LEU B O 1
ATOM 3635 N N . GLU B 1 61 ? -1.899 15.758 -16.281 1 97.56 61 GLU B N 1
ATOM 3636 C CA . GLU B 1 61 ? -0.886 16.766 -16.578 1 97.56 61 GLU B CA 1
ATOM 3637 C C . GLU B 1 61 ? -1.245 18.109 -15.953 1 97.56 61 GLU B C 1
ATOM 3639 O O . GLU B 1 61 ? -2.418 18.484 -15.906 1 97.56 61 GLU B O 1
ATOM 3644 N N . VAL B 1 62 ? -0.249 18.797 -15.5 1 98.19 62 VAL B N 1
ATOM 3645 C CA . VAL B 1 62 ? -0.413 20.141 -14.984 1 98.19 62 VAL B CA 1
ATOM 3646 C C . VAL B 1 62 ? 0.525 21.094 -15.727 1 98.19 62 VAL B C 1
ATOM 3648 O O . VAL B 1 62 ? 1.724 20.828 -15.836 1 98.19 62 VAL B O 1
ATOM 3651 N N . GLN B 1 63 ? -0.03 22.141 -16.266 1 98.19 63 GLN B N 1
ATOM 3652 C CA . GLN B 1 63 ? 0.74 23.219 -16.891 1 98.19 63 GLN B CA 1
ATOM 3653 C C . GLN B 1 63 ? 0.838 24.438 -15.984 1 98.19 63 GLN B C 1
ATOM 3655 O O . GLN B 1 63 ? -0.181 24.984 -15.555 1 98.19 63 GLN B O 1
ATOM 3660 N N . VAL B 1 64 ? 2.055 24.812 -15.703 1 97.94 64 VAL B N 1
ATOM 3661 C CA . VAL B 1 64 ? 2.301 25.969 -14.852 1 97.94 64 VAL B CA 1
ATOM 3662 C C . VAL B 1 64 ? 2.703 27.172 -15.711 1 97.94 64 VAL B C 1
ATOM 3664 O O . VAL B 1 64 ? 3.703 27.109 -16.422 1 97.94 64 VAL B O 1
ATOM 3667 N N . ASN B 1 65 ? 1.943 28.203 -15.703 1 97.75 65 ASN B N 1
ATOM 3668 C CA . ASN B 1 65 ? 2.176 29.453 -16.391 1 97.75 65 ASN B CA 1
ATOM 3669 C C . ASN B 1 65 ? 2.178 30.641 -15.43 1 97.75 65 ASN B C 1
ATOM 3671 O O . ASN B 1 65 ? 1.177 31.344 -15.312 1 97.75 65 ASN B O 1
ATOM 3675 N N . GLY B 1 66 ? 3.432 30.906 -14.914 1 95.75 66 GLY B N 1
ATOM 3676 C CA . GLY B 1 66 ? 3.455 31.828 -13.797 1 95.75 66 GLY B CA 1
ATOM 3677 C C . GLY B 1 66 ? 2.744 31.312 -12.562 1 95.75 66 GLY B C 1
ATOM 3678 O O . GLY B 1 66 ? 3.037 30.203 -12.094 1 95.75 66 GLY B O 1
ATOM 3679 N N . ASP B 1 67 ? 1.747 32.031 -12.148 1 94.31 67 ASP B N 1
ATOM 3680 C CA . ASP B 1 67 ? 0.977 31.594 -10.992 1 94.31 67 ASP B CA 1
ATOM 3681 C C . ASP B 1 67 ? -0.262 30.812 -11.422 1 94.31 67 ASP B C 1
ATOM 3683 O O . ASP B 1 67 ? -0.917 30.172 -10.602 1 94.31 67 ASP B O 1
ATOM 3687 N N . ASP B 1 68 ? -0.499 30.844 -12.688 1 96.88 68 ASP B N 1
ATOM 3688 C CA . ASP B 1 68 ? -1.66 30.125 -13.203 1 96.88 68 ASP B CA 1
ATOM 3689 C C . ASP B 1 68 ? -1.321 28.656 -13.477 1 96.88 68 ASP B C 1
ATOM 3691 O O . ASP B 1 68 ? -0.239 28.344 -13.977 1 96.88 68 ASP B O 1
ATOM 3695 N N . VAL B 1 69 ? -2.223 27.781 -13.117 1 97.88 69 VAL B N 1
ATOM 3696 C CA . VAL B 1 69 ? -2.025 26.359 -13.391 1 97.88 69 VAL B CA 1
ATOM 3697 C C . VAL B 1 69 ? -3.244 25.797 -14.117 1 97.88 69 VAL B C 1
ATOM 3699 O O . VAL B 1 69 ? -4.371 26.25 -13.883 1 97.88 69 VAL B O 1
ATOM 3702 N N . GLU B 1 70 ? -3.021 24.922 -15.07 1 98.69 70 GLU B N 1
ATOM 3703 C CA . GLU B 1 70 ? -4.07 24.219 -15.805 1 98.69 70 GLU B CA 1
ATOM 3704 C C . GLU B 1 70 ? -3.936 22.703 -15.648 1 98.69 70 GLU B C 1
ATOM 3706 O O . GLU B 1 70 ? -2.842 22.156 -15.805 1 98.69 70 GLU B O 1
ATOM 3711 N N . PHE B 1 71 ? -5.047 22.047 -15.32 1 98.56 71 PHE B N 1
ATOM 3712 C CA . PHE B 1 71 ? -5.066 20.609 -15.109 1 98.56 71 PHE B CA 1
ATOM 3713 C C . PHE B 1 71 ? -5.699 19.891 -16.312 1 98.56 71 PHE B C 1
ATOM 3715 O O . PHE B 1 71 ? -6.773 20.281 -16.766 1 98.56 71 PHE B O 1
ATOM 3722 N N . TYR B 1 72 ? -5.02 18.844 -16.766 1 97.94 72 TYR B N 1
ATOM 3723 C CA . TYR B 1 72 ? -5.488 18.094 -17.938 1 97.94 72 TYR B CA 1
ATOM 3724 C C . TYR B 1 72 ? -5.508 16.594 -17.656 1 97.94 72 TYR B C 1
ATOM 3726 O O . TYR B 1 72 ? -4.773 16.109 -16.797 1 97.94 72 TYR B O 1
ATOM 3734 N N . ASP B 1 73 ? -6.359 15.867 -18.266 1 96.75 73 ASP B N 1
ATOM 3735 C CA . ASP B 1 73 ? -6.398 14.414 -18.391 1 96.75 73 ASP B CA 1
ATOM 3736 C C . ASP B 1 73 ? -6.18 13.984 -19.844 1 96.75 73 ASP B C 1
ATOM 3738 O O . ASP B 1 73 ? -7.117 13.969 -20.641 1 96.75 73 ASP B O 1
ATOM 3742 N N . CYS B 1 74 ? -4.969 13.586 -20.141 1 91.06 74 CYS B N 1
ATOM 3743 C CA . CYS B 1 74 ? -4.598 13.18 -21.484 1 91.06 74 CYS B CA 1
ATOM 3744 C C . CYS B 1 74 ? -5.078 14.203 -22.516 1 91.06 74 CYS B C 1
ATOM 3746 O O . CYS B 1 74 ? -5.77 13.844 -23.469 1 91.06 74 CYS B O 1
ATOM 3748 N N . GLY B 1 75 ? -4.863 15.438 -22.297 1 91.06 75 GLY B N 1
ATOM 3749 C CA . GLY B 1 75 ? -5.141 16.516 -23.234 1 91.06 75 GLY B CA 1
ATOM 3750 C C . GLY B 1 75 ? -6.477 17.188 -22.984 1 91.06 75 GLY B C 1
ATOM 3751 O O . GLY B 1 75 ? -6.723 18.297 -23.469 1 91.06 75 GLY B O 1
ATOM 3752 N N . GLN B 1 76 ? -7.371 16.531 -22.281 1 95.38 76 GLN B N 1
ATOM 3753 C CA . GLN B 1 76 ? -8.664 17.125 -21.953 1 95.38 76 GLN B CA 1
ATOM 3754 C C . GLN B 1 76 ? -8.57 18.047 -20.75 1 95.38 76 GLN B C 1
ATOM 3756 O O . GLN B 1 76 ? -8.125 17.625 -19.672 1 95.38 76 GLN B O 1
ATOM 3761 N N . HIS B 1 77 ? -8.984 19.312 -20.906 1 98.12 77 HIS B N 1
ATOM 3762 C CA . HIS B 1 77 ? -8.938 20.266 -19.812 1 98.12 77 HIS B CA 1
ATOM 3763 C C . HIS B 1 77 ? -9.922 19.891 -18.719 1 98.12 77 HIS B C 1
ATOM 3765 O O . HIS B 1 77 ? -11.086 19.609 -18.984 1 98.12 77 HIS B O 1
ATOM 3771 N N . LEU B 1 78 ? -9.422 19.844 -17.453 1 98.12 78 LEU B N 1
ATOM 3772 C CA . LEU B 1 78 ? -10.25 19.469 -16.312 1 98.12 78 LEU B CA 1
ATOM 3773 C C . LEU B 1 78 ? -10.609 20.688 -15.477 1 98.12 78 LEU B C 1
ATOM 3775 O O . LEU B 1 78 ? -11.758 20.828 -15.047 1 98.12 78 LEU B O 1
ATOM 3779 N N . ALA B 1 79 ? -9.656 21.516 -15.188 1 98.31 79 ALA B N 1
ATOM 3780 C CA . ALA B 1 79 ? -9.867 22.641 -14.289 1 98.31 79 ALA B CA 1
ATOM 3781 C C . ALA B 1 79 ? -8.734 23.656 -14.406 1 98.31 79 ALA B C 1
ATOM 3783 O O . ALA B 1 79 ? -7.668 23.344 -14.953 1 98.31 79 ALA B O 1
ATOM 3784 N N . SER B 1 80 ? -9 24.844 -13.984 1 98.19 80 SER B N 1
ATOM 3785 C CA . SER B 1 80 ? -8 25.891 -13.812 1 98.19 80 SER B CA 1
ATOM 3786 C C . SER B 1 80 ? -7.73 26.156 -12.336 1 98.19 80 SER B C 1
ATOM 3788 O O . SER B 1 80 ? -8.586 25.906 -11.484 1 98.19 80 SER B O 1
ATOM 3790 N N . GLY B 1 81 ? -6.516 26.547 -12.109 1 96.88 81 GLY B N 1
ATOM 3791 C CA . GLY B 1 81 ? -6.125 26.875 -10.75 1 96.88 81 GLY B CA 1
ATOM 3792 C C . GLY B 1 81 ? -4.977 27.875 -10.688 1 96.88 81 GLY B C 1
ATOM 3793 O O . GLY B 1 81 ? -4.73 28.594 -11.648 1 96.88 81 GLY B O 1
ATOM 3794 N N . ARG B 1 82 ? -4.418 27.969 -9.523 1 94.5 82 ARG B N 1
ATOM 3795 C CA . ARG B 1 82 ? -3.295 28.875 -9.273 1 94.5 82 ARG B CA 1
ATOM 3796 C C . ARG B 1 82 ? -2.352 28.297 -8.219 1 94.5 82 ARG B C 1
ATOM 3798 O O . ARG B 1 82 ? -2.756 27.453 -7.41 1 94.5 82 ARG B O 1
ATOM 3805 N N . MET B 1 83 ? -1.095 28.766 -8.367 1 92.88 83 MET B N 1
ATOM 3806 C CA . MET B 1 83 ? -0.188 28.469 -7.262 1 92.88 83 MET B CA 1
ATOM 3807 C C . MET B 1 83 ? -0.681 29.109 -5.969 1 92.88 83 MET B C 1
ATOM 3809 O O . MET B 1 83 ? -1.17 30.25 -5.98 1 92.88 83 MET B O 1
ATOM 3813 N N . GLN B 1 84 ? -0.594 28.312 -4.891 1 89.88 84 GLN B N 1
ATOM 3814 C CA . GLN B 1 84 ? -0.959 28.906 -3.609 1 89.88 84 GLN B CA 1
ATOM 3815 C C . GLN B 1 84 ? -0.172 30.188 -3.352 1 89.88 84 GLN B C 1
ATOM 3817 O O . GLN B 1 84 ? 1.014 30.281 -3.68 1 89.88 84 GLN B O 1
ATOM 3822 N N . GLU B 1 85 ? -0.792 31.109 -2.721 1 82.5 85 GLU B N 1
ATOM 3823 C CA . GLU B 1 85 ? -0.208 32.438 -2.502 1 82.5 85 GLU B CA 1
ATOM 3824 C C . GLU B 1 85 ? 1.062 32.344 -1.661 1 82.5 85 GLU B C 1
ATOM 3826 O O . GLU B 1 85 ? 1.125 31.578 -0.705 1 82.5 85 GLU B O 1
ATOM 3831 N N . ALA B 1 86 ? 2.01 33.156 -2.084 1 79.12 86 ALA B N 1
ATOM 3832 C CA . ALA B 1 86 ? 3.24 33.312 -1.309 1 79.12 86 ALA B CA 1
ATOM 3833 C C . ALA B 1 86 ? 3.152 34.469 -0.352 1 79.12 86 ALA B C 1
ATOM 3835 O O . ALA B 1 86 ? 2.594 35.531 -0.695 1 79.12 86 ALA B O 1
ATOM 3836 N N . PHE B 1 87 ? 3.654 34.344 0.859 1 84.94 87 PHE B N 1
ATOM 3837 C CA . PHE B 1 87 ? 3.668 35.438 1.827 1 84.94 87 PHE B CA 1
ATOM 3838 C C . PHE B 1 87 ? 4.906 36.312 1.643 1 84.94 87 PHE B C 1
ATOM 3840 O O . PHE B 1 87 ? 6.035 35.812 1.75 1 84.94 87 PHE B O 1
ATOM 3847 N N . SER B 1 88 ? 4.656 37.562 1.453 1 84.38 88 SER B N 1
ATOM 3848 C CA . SER B 1 88 ? 5.754 38.469 1.181 1 84.38 88 SER B CA 1
ATOM 3849 C C . SER B 1 88 ? 6.699 38.562 2.371 1 84.38 88 SER B C 1
ATOM 3851 O O . SER B 1 88 ? 7.902 38.781 2.201 1 84.38 88 SER B O 1
ATOM 3853 N N . TRP B 1 89 ? 6.102 38.375 3.555 1 89.25 89 TRP B N 1
ATOM 3854 C CA . TRP B 1 89 ? 6.91 38.5 4.762 1 89.25 89 TRP B CA 1
ATOM 3855 C C . TRP B 1 89 ? 7.973 37.438 4.844 1 89.25 89 TRP B C 1
ATOM 3857 O O . TRP B 1 89 ? 8.93 37.531 5.609 1 89.25 89 TRP B O 1
ATOM 3867 N N . ARG B 1 90 ? 7.879 36.344 4.078 1 88.25 90 ARG B N 1
ATOM 3868 C CA . ARG B 1 90 ? 8.844 35.25 4.098 1 88.25 90 ARG B CA 1
ATOM 3869 C C . ARG B 1 90 ? 10.172 35.656 3.484 1 88.25 90 ARG B C 1
ATOM 3871 O O . ARG B 1 90 ? 11.203 35.062 3.742 1 88.25 90 ARG B O 1
ATOM 3878 N N . SER B 1 91 ? 10.156 36.719 2.65 1 86.56 91 SER B N 1
ATOM 3879 C CA . SER B 1 91 ? 11.359 37.156 1.966 1 86.56 91 SER B CA 1
ATOM 3880 C C . SER B 1 91 ? 12.156 38.125 2.838 1 86.56 91 SER B C 1
ATOM 3882 O O . SER B 1 91 ? 13.266 38.531 2.473 1 86.56 91 SER B O 1
ATOM 3884 N N . GLY B 1 92 ? 11.633 38.438 4.008 1 90.5 92 GLY B N 1
ATOM 3885 C CA . GLY B 1 92 ? 12.336 39.344 4.902 1 90.5 92 GLY B CA 1
ATOM 3886 C C . GLY B 1 92 ? 13.484 38.656 5.633 1 90.5 92 GLY B C 1
ATOM 3887 O O . GLY B 1 92 ? 13.906 37.562 5.273 1 90.5 92 GLY B O 1
ATOM 3888 N N . LYS B 1 93 ? 14.07 39.438 6.531 1 94.81 93 LYS B N 1
ATOM 3889 C CA . LYS B 1 93 ? 15.195 38.969 7.328 1 94.81 93 LYS B CA 1
ATOM 3890 C C . LYS B 1 93 ? 14.891 39.031 8.82 1 94.81 93 LYS B C 1
ATOM 3892 O O . LYS B 1 93 ? 14.141 39.906 9.258 1 94.81 93 LYS B O 1
ATOM 3897 N N . LEU B 1 94 ? 15.523 38.125 9.484 1 96.31 94 LEU B N 1
ATOM 3898 C CA . LEU B 1 94 ? 15.5 38.188 10.945 1 96.31 94 LEU B CA 1
ATOM 3899 C C . LEU B 1 94 ? 16.469 39.25 11.453 1 96.31 94 LEU B C 1
ATOM 3901 O O . LEU B 1 94 ? 17.219 39.844 10.68 1 96.31 94 LEU B O 1
ATOM 3905 N N . SER B 1 95 ? 16.391 39.5 12.734 1 95.44 95 SER B N 1
ATOM 3906 C CA . SER B 1 95 ? 17.234 40.5 13.344 1 95.44 95 SER B CA 1
ATOM 3907 C C . SER B 1 95 ? 18.703 40.156 13.188 1 95.44 95 SER B C 1
ATOM 3909 O O . SER B 1 95 ? 19.562 41.062 13.125 1 95.44 95 SER B O 1
ATOM 3911 N N . ASN B 1 96 ? 18.984 38.906 13.047 1 94.06 96 ASN B N 1
ATOM 3912 C CA . ASN B 1 96 ? 20.359 38.469 12.914 1 94.06 96 ASN B CA 1
ATOM 3913 C C . ASN B 1 96 ? 20.797 38.406 11.453 1 94.06 96 ASN B C 1
ATOM 3915 O O . ASN B 1 96 ? 21.906 37.938 11.148 1 94.06 96 ASN B O 1
ATOM 3919 N N . GLY B 1 97 ? 19.938 38.719 10.562 1 94.69 97 GLY B N 1
ATOM 3920 C CA . GLY B 1 97 ? 20.281 38.812 9.156 1 94.69 97 GLY B CA 1
ATOM 3921 C C . GLY B 1 97 ? 19.891 37.594 8.367 1 94.69 97 GLY B C 1
ATOM 3922 O O . GLY B 1 97 ? 19.906 37.594 7.137 1 94.69 97 GLY B O 1
ATOM 3923 N N . ARG B 1 98 ? 19.5 36.562 9.008 1 92.19 98 ARG B N 1
ATOM 3924 C CA . ARG B 1 98 ? 19.094 35.344 8.32 1 92.19 98 ARG B CA 1
ATOM 3925 C C . ARG B 1 98 ? 17.719 35.5 7.699 1 92.19 98 ARG B C 1
ATOM 3927 O O . ARG B 1 98 ? 16.891 36.25 8.195 1 92.19 98 ARG B O 1
ATOM 3934 N N . PRO B 1 99 ? 17.578 34.781 6.633 1 91.19 99 PRO B N 1
ATOM 3935 C CA . PRO B 1 99 ? 16.25 34.875 6.004 1 91.19 99 PRO B CA 1
ATOM 3936 C C . PRO B 1 99 ? 15.141 34.281 6.887 1 91.19 99 PRO B C 1
ATOM 3938 O O . PRO B 1 99 ? 15.352 33.281 7.566 1 91.19 99 PRO B O 1
ATOM 3941 N N . VAL B 1 100 ? 13.938 34.906 6.855 1 92.38 100 VAL B N 1
ATOM 3942 C CA . VAL B 1 100 ? 12.773 34.406 7.598 1 92.38 100 VAL B CA 1
ATOM 3943 C C . VAL B 1 100 ? 12.406 33 7.129 1 92.38 100 VAL B C 1
ATOM 3945 O O . VAL B 1 100 ? 12.086 32.156 7.945 1 92.38 100 VAL B O 1
ATOM 3948 N N . ASP B 1 101 ? 12.57 32.75 5.875 1 86.38 101 ASP B N 1
ATOM 3949 C CA . ASP B 1 101 ? 12.203 31.469 5.266 1 86.38 101 ASP B CA 1
ATOM 3950 C C . ASP B 1 101 ? 12.984 30.312 5.887 1 86.38 101 ASP B C 1
ATOM 3952 O O . ASP B 1 101 ? 12.469 29.188 6.004 1 86.38 101 ASP B O 1
ATOM 3956 N N . ALA B 1 102 ? 14.094 30.594 6.273 1 84.38 102 ALA B N 1
ATOM 3957 C CA . ALA B 1 102 ? 14.953 29.547 6.84 1 84.38 102 ALA B CA 1
ATOM 3958 C C . ALA B 1 102 ? 14.492 29.156 8.242 1 84.38 102 ALA B C 1
ATOM 3960 O O . ALA B 1 102 ? 14.836 28.094 8.742 1 84.38 102 ALA B O 1
ATOM 3961 N N . ALA B 1 103 ? 13.703 30.031 8.867 1 87.81 103 ALA B N 1
ATOM 3962 C CA . ALA B 1 103 ? 13.25 29.797 10.234 1 87.81 103 ALA B CA 1
ATOM 3963 C C . ALA B 1 103 ? 11.883 29.109 10.242 1 87.81 103 ALA B C 1
ATOM 3965 O O . ALA B 1 103 ? 11.43 28.641 11.289 1 87.81 103 ALA B O 1
ATOM 3966 N N . VAL B 1 104 ? 11.289 29.062 9.117 1 85.88 104 VAL B N 1
ATOM 3967 C CA . VAL B 1 104 ? 9.945 28.484 9.07 1 85.88 104 VAL B CA 1
ATOM 3968 C C . VAL B 1 104 ? 9.883 27.406 7.992 1 85.88 104 VAL B C 1
ATOM 3970 O O . VAL B 1 104 ? 8.961 27.391 7.172 1 85.88 104 VAL B O 1
ATOM 3973 N N . ILE B 1 105 ? 10.758 26.531 8.062 1 75.31 105 ILE B N 1
ATOM 3974 C CA . ILE B 1 105 ? 10.852 25.453 7.078 1 75.31 105 ILE B CA 1
ATOM 3975 C C . ILE B 1 105 ? 9.609 24.562 7.156 1 75.31 105 ILE B C 1
ATOM 3977 O O . ILE B 1 105 ? 9.141 24.234 8.25 1 75.31 105 ILE B O 1
ATOM 3981 N N . GLY B 1 106 ? 9.062 24.234 5.973 1 74 106 GLY B N 1
ATOM 3982 C CA . GLY B 1 106 ? 7.949 23.297 5.887 1 74 106 GLY B CA 1
ATOM 3983 C C . GLY B 1 106 ? 6.605 23.953 6.168 1 74 106 GLY B C 1
ATOM 3984 O O . GLY B 1 106 ? 5.59 23.25 6.277 1 74 106 GLY B O 1
ATOM 3985 N N . MET B 1 107 ? 6.625 25.25 6.285 1 74.94 107 MET B N 1
ATOM 3986 C CA . MET B 1 107 ? 5.363 25.938 6.531 1 74.94 107 MET B CA 1
ATOM 3987 C C . MET B 1 107 ? 4.469 25.891 5.297 1 74.94 107 MET B C 1
ATOM 3989 O O . MET B 1 107 ? 4.957 25.75 4.176 1 74.94 107 MET B O 1
ATOM 3993 N N . ASN B 1 108 ? 3.188 25.875 5.559 1 79.62 108 ASN B N 1
ATOM 3994 C CA . ASN B 1 108 ? 2.217 26.172 4.512 1 79.62 108 ASN B CA 1
ATOM 3995 C C . ASN B 1 108 ? 1.324 27.344 4.902 1 79.62 108 ASN B C 1
ATOM 3997 O O . ASN B 1 108 ? 1.698 28.172 5.746 1 79.62 108 ASN B O 1
ATOM 4001 N N . GLN B 1 109 ? 0.253 27.562 4.246 1 81.25 109 GLN B N 1
ATOM 4002 C CA . GLN B 1 109 ? -0.57 28.734 4.473 1 81.25 109 GLN B CA 1
ATOM 4003 C C . GLN B 1 109 ? -1.168 28.734 5.875 1 81.25 109 GLN B C 1
ATOM 4005 O O . GLN B 1 109 ? -1.397 29.797 6.461 1 81.25 109 GLN B O 1
ATOM 4010 N N . ASP B 1 110 ? -1.247 27.5 6.398 1 85.69 110 ASP B N 1
ATOM 4011 C CA . ASP B 1 110 ? -1.999 27.406 7.645 1 85.69 110 ASP B CA 1
ATOM 4012 C C . ASP B 1 110 ? -1.103 26.969 8.797 1 85.69 110 ASP B C 1
ATOM 4014 O O . ASP B 1 110 ? -1.481 27.078 9.969 1 85.69 110 ASP B O 1
ATOM 4018 N N . ILE B 1 111 ? 0.062 26.531 8.438 1 90.62 111 ILE B N 1
ATOM 4019 C CA . ILE B 1 111 ? 0.872 25.891 9.469 1 90.62 111 ILE B CA 1
ATOM 4020 C C . ILE B 1 111 ? 2.289 26.453 9.438 1 90.62 111 ILE B C 1
ATOM 4022 O O . ILE B 1 111 ? 2.887 26.594 8.367 1 90.62 111 ILE B O 1
ATOM 4026 N N . ILE B 1 112 ? 2.729 26.859 10.562 1 92.69 112 ILE B N 1
ATOM 4027 C CA . ILE B 1 112 ? 4.152 27.078 10.789 1 92.69 112 ILE B CA 1
ATOM 4028 C C . ILE B 1 112 ? 4.695 26.031 11.75 1 92.69 112 ILE B C 1
ATOM 4030 O O . ILE B 1 112 ? 4.199 25.891 12.875 1 92.69 112 ILE B O 1
ATOM 4034 N N . ASN B 1 113 ? 5.641 25.281 11.312 1 92.12 113 ASN B N 1
ATOM 4035 C CA . ASN B 1 113 ? 6.297 24.297 12.156 1 92.12 113 ASN B CA 1
ATOM 4036 C C . ASN B 1 113 ? 7.414 24.922 12.984 1 92.12 113 ASN B C 1
ATOM 4038 O O . ASN B 1 113 ? 8.305 25.578 12.445 1 92.12 113 ASN B O 1
ATOM 4042 N N . ILE B 1 114 ? 7.324 24.734 14.227 1 92.81 114 ILE B N 1
ATOM 4043 C CA . ILE B 1 114 ? 8.383 25.125 15.148 1 92.81 114 ILE B CA 1
ATOM 4044 C C . ILE B 1 114 ? 9.211 23.891 15.531 1 92.81 114 ILE B C 1
ATOM 4046 O O . ILE B 1 114 ? 8.844 23.156 16.438 1 92.81 114 ILE B O 1
ATOM 4050 N N . HIS B 1 115 ? 10.375 23.766 14.891 1 88.25 115 HIS B N 1
ATOM 4051 C CA . HIS B 1 115 ? 11.211 22.578 15.055 1 88.25 115 HIS B CA 1
ATOM 4052 C C . HIS B 1 115 ? 12.109 22.703 16.281 1 88.25 115 HIS B C 1
ATOM 4054 O O . HIS B 1 115 ? 12.844 23.688 16.422 1 88.25 115 HIS B O 1
ATOM 4060 N N . TYR B 1 116 ? 12.078 21.75 17.141 1 83.69 116 TYR B N 1
ATOM 4061 C CA . TYR B 1 116 ? 13.078 21.719 18.203 1 83.69 116 TYR B CA 1
ATOM 4062 C C . TYR B 1 116 ? 14.266 20.844 17.812 1 83.69 116 TYR B C 1
ATOM 4064 O O . TYR B 1 116 ? 15.328 20.906 18.438 1 83.69 116 TYR B O 1
ATOM 4072 N N . SER B 1 117 ? 13.953 19.969 16.875 1 79.06 117 SER B N 1
ATOM 4073 C CA . SER B 1 117 ? 14.992 19.094 16.344 1 79.06 117 SER B CA 1
ATOM 4074 C C . SER B 1 117 ? 14.688 18.672 14.922 1 79.06 117 SER B C 1
ATOM 4076 O O . SER B 1 117 ? 13.523 18.547 14.539 1 79.06 117 SER B O 1
ATOM 4078 N N . TYR B 1 118 ? 15.734 18.484 14.18 1 78.62 118 TYR B N 1
ATOM 4079 C CA . TYR B 1 118 ? 15.586 17.984 12.82 1 78.62 118 TYR B CA 1
ATOM 4080 C C . TYR B 1 118 ? 16.078 16.531 12.719 1 78.62 118 TYR B C 1
ATOM 4082 O O . TYR B 1 118 ? 16.375 16.047 11.625 1 78.62 118 TYR B O 1
ATOM 4090 N N . SER B 1 119 ? 16.188 15.938 13.898 1 80 119 SER B N 1
ATOM 4091 C CA . SER B 1 119 ? 16.625 14.547 13.969 1 80 119 SER B CA 1
ATOM 4092 C C . SER B 1 119 ? 15.609 13.68 14.695 1 80 119 SER B C 1
ATOM 4094 O O . SER B 1 119 ? 14.859 14.164 15.539 1 80 119 SER B O 1
ATOM 4096 N N . CYS B 1 120 ? 15.539 12.453 14.219 1 88.56 120 CYS B N 1
ATOM 4097 C CA . CYS B 1 120 ? 14.672 11.477 14.867 1 88.56 120 CYS B CA 1
ATOM 4098 C C . CYS B 1 120 ? 15.438 10.203 15.203 1 88.56 120 CYS B C 1
ATOM 4100 O O . CYS B 1 120 ? 16 9.562 14.312 1 88.56 120 CYS B O 1
ATOM 4102 N N . ASP B 1 121 ? 15.352 9.844 16.438 1 87.5 121 ASP B N 1
ATOM 4103 C CA . ASP B 1 121 ? 16.078 8.672 16.906 1 87.5 121 ASP B CA 1
ATOM 4104 C C . ASP B 1 121 ? 15.617 7.406 16.188 1 87.5 121 ASP B C 1
ATOM 4106 O O . ASP B 1 121 ? 16.406 6.5 15.922 1 87.5 121 ASP B O 1
ATOM 4110 N N . ASN B 1 122 ? 14.383 7.336 15.859 1 90.88 122 ASN B N 1
ATOM 4111 C CA . ASN B 1 122 ? 13.898 6.195 15.094 1 90.88 122 ASN B CA 1
ATOM 4112 C C . ASN B 1 122 ? 14.648 6.035 13.781 1 90.88 122 ASN B C 1
ATOM 4114 O O . ASN B 1 122 ? 15.07 4.93 13.43 1 90.88 122 ASN B O 1
ATOM 4118 N N . ASN B 1 123 ? 14.766 7.086 13.109 1 87.81 123 ASN B N 1
ATOM 4119 C CA . ASN B 1 123 ? 15.484 7.055 11.836 1 87.81 123 ASN B CA 1
ATOM 4120 C C . ASN B 1 123 ? 16.969 6.715 12.039 1 87.81 123 ASN B C 1
ATOM 4122 O O . ASN B 1 123 ? 17.516 5.898 11.305 1 87.81 123 ASN B O 1
ATOM 4126 N N . ASN B 1 124 ? 17.531 7.316 13.078 1 84 124 ASN B N 1
ATOM 4127 C CA . ASN B 1 124 ? 18.953 7.148 13.344 1 84 124 ASN B CA 1
ATOM 4128 C C . ASN B 1 124 ? 19.281 5.703 13.703 1 84 124 ASN B C 1
ATOM 4130 O O . ASN B 1 124 ? 20.422 5.27 13.562 1 84 124 ASN B O 1
ATOM 4134 N N . THR B 1 125 ? 18.344 5.059 14.156 1 87.94 125 THR B N 1
ATOM 4135 C CA . THR B 1 125 ? 18.594 3.699 14.625 1 87.94 125 THR B CA 1
ATOM 4136 C C . THR B 1 125 ? 18.016 2.674 13.656 1 87.94 125 THR B C 1
ATOM 4138 O O . THR B 1 125 ? 17.844 1.505 14 1 87.94 125 THR B O 1
ATOM 4141 N N . GLY B 1 126 ? 17.609 3.092 12.508 1 86.5 126 GLY B N 1
ATOM 4142 C CA . GLY B 1 126 ? 17.156 2.182 11.469 1 86.5 126 GLY B CA 1
ATOM 4143 C C . GLY B 1 126 ? 15.727 1.718 11.648 1 86.5 126 GLY B C 1
ATOM 4144 O O . GLY B 1 126 ? 15.32 0.702 11.086 1 86.5 126 GLY B O 1
ATOM 4145 N N . ARG B 1 127 ? 14.938 2.445 12.445 1 92.94 127 ARG B N 1
ATOM 4146 C CA . ARG B 1 127 ? 13.555 2.07 12.727 1 92.94 127 ARG B CA 1
ATOM 4147 C C . ARG B 1 127 ? 12.594 3.176 12.312 1 92.94 127 ARG B C 1
ATOM 4149 O O . ARG B 1 127 ? 11.602 3.432 12.992 1 92.94 127 ARG B O 1
ATOM 4156 N N . SER B 1 128 ? 12.898 3.881 11.266 1 91.88 128 SER B N 1
ATOM 4157 C CA . SER B 1 128 ? 12.078 4.977 10.758 1 91.88 128 SER B CA 1
ATOM 4158 C C . SER B 1 128 ? 10.664 4.508 10.43 1 91.88 128 SER B C 1
ATOM 4160 O O . SER B 1 128 ? 10.469 3.357 10.039 1 91.88 128 SER B O 1
ATOM 4162 N N . CYS B 1 129 ? 9.734 5.438 10.711 1 95.69 129 CYS B N 1
ATOM 4163 C CA . CYS B 1 129 ? 8.445 5.199 10.062 1 95.69 129 CYS B CA 1
ATOM 4164 C C . CYS B 1 129 ? 8.625 5.016 8.562 1 95.69 129 CYS B C 1
ATOM 4166 O O . CYS B 1 129 ? 9.336 5.781 7.918 1 95.69 129 CYS B O 1
ATOM 4168 N N . ARG B 1 130 ? 7.996 4.125 7.965 1 96.44 130 ARG B N 1
ATOM 4169 C CA . ARG B 1 130 ? 8.344 3.635 6.633 1 96.44 130 ARG B CA 1
ATOM 4170 C C . ARG B 1 130 ? 7.887 4.609 5.555 1 96.44 130 ARG B C 1
ATOM 4172 O O . ARG B 1 130 ? 8.312 4.512 4.402 1 96.44 130 ARG B O 1
ATOM 4179 N N . PHE B 1 131 ? 7.059 5.586 5.918 1 95.94 131 PHE B N 1
ATOM 4180 C CA . PHE B 1 131 ? 6.508 6.574 4.996 1 95.94 131 PHE B CA 1
ATOM 4181 C C . PHE B 1 131 ? 7.176 7.93 5.195 1 95.94 131 PHE B C 1
ATOM 4183 O O . PHE B 1 131 ? 6.879 8.883 4.477 1 95.94 131 PHE B O 1
ATOM 4190 N N . CYS B 1 132 ? 7.984 8.078 6.121 1 91.25 132 CYS B N 1
ATOM 4191 C CA . CYS B 1 132 ? 8.352 9.383 6.656 1 91.25 132 CYS B CA 1
ATOM 4192 C C . CYS B 1 132 ? 9.203 10.164 5.66 1 91.25 132 CYS B C 1
ATOM 4194 O O . CYS B 1 132 ? 10.227 9.664 5.188 1 91.25 132 CYS B O 1
ATOM 4196 N N . PHE B 1 133 ? 8.711 11.273 5.391 1 77.69 133 PHE B N 1
ATOM 4197 C CA . PHE B 1 133 ? 9.375 12.211 4.492 1 77.69 133 PHE B CA 1
ATOM 4198 C C . PHE B 1 133 ? 10.445 13.008 5.234 1 77.69 133 PHE B C 1
ATOM 4200 O O . PHE B 1 133 ? 11.508 13.297 4.684 1 77.69 133 PHE B O 1
ATOM 4207 N N . PHE B 1 134 ? 10.172 13.328 6.398 1 72.06 134 PHE B N 1
ATOM 4208 C CA . PHE B 1 134 ? 10.93 14.328 7.137 1 72.06 134 PHE B CA 1
ATOM 4209 C C . PHE B 1 134 ? 12.352 13.859 7.391 1 72.06 134 PHE B C 1
ATOM 4211 O O . PHE B 1 134 ? 13.305 14.641 7.285 1 72.06 134 PHE B O 1
ATOM 4218 N N . PHE B 1 135 ? 12.461 12.5 7.656 1 67.38 135 PHE B N 1
ATOM 4219 C CA . PHE B 1 135 ? 13.781 12.055 8.086 1 67.38 135 PHE B CA 1
ATOM 4220 C C . PHE B 1 135 ? 14.359 11.039 7.109 1 67.38 135 PHE B C 1
ATOM 4222 O O . PHE B 1 135 ? 15.43 10.477 7.348 1 67.38 135 PHE B O 1
ATOM 4229 N N . ALA B 1 136 ? 13.594 10.516 6.141 1 58.66 136 ALA B N 1
ATOM 4230 C CA . ALA B 1 136 ? 14.094 9.539 5.176 1 58.66 136 ALA B CA 1
ATOM 4231 C C . ALA B 1 136 ? 15.391 10.016 4.527 1 58.66 136 ALA B C 1
ATOM 4233 O O . ALA B 1 136 ? 16.391 9.289 4.512 1 58.66 136 ALA B O 1
ATOM 4234 N N . ASP B 1 137 ? 15.273 10.805 3.469 1 53.25 137 ASP B N 1
ATOM 4235 C CA . ASP B 1 137 ? 16.5 11.305 2.855 1 53.25 137 ASP B CA 1
ATOM 4236 C C . ASP B 1 137 ? 17.078 12.453 3.672 1 53.25 137 ASP B C 1
ATOM 4238 O O . ASP B 1 137 ? 16.625 13.594 3.578 1 53.25 137 ASP B O 1
ATOM 4242 N N . GLN B 1 138 ? 17.297 12.148 4.871 1 45.59 138 GLN B N 1
ATOM 4243 C CA . GLN B 1 138 ? 18.203 13.109 5.504 1 45.59 138 GLN B CA 1
ATOM 4244 C C . GLN B 1 138 ? 19.016 13.875 4.461 1 45.59 138 GLN B C 1
ATOM 4246 O O . GLN B 1 138 ? 19.812 14.75 4.809 1 45.59 138 GLN B O 1
ATOM 4251 N N . HIS B 1 139 ? 19.234 13.109 3.455 1 38.66 139 HIS B N 1
ATOM 4252 C CA . HIS B 1 139 ? 20 13.977 2.574 1 38.66 139 HIS B CA 1
ATOM 4253 C C . HIS B 1 139 ? 19.281 15.297 2.316 1 38.66 139 HIS B C 1
ATOM 4255 O O . HIS B 1 139 ? 19.766 16.141 1.555 1 38.66 139 HIS B O 1
ATOM 4261 N N . ILE B 1 140 ? 17.859 15.078 2.256 1 37.31 140 ILE B N 1
ATOM 4262 C CA . ILE B 1 140 ? 17.531 16.5 2.281 1 37.31 140 ILE B CA 1
ATOM 4263 C C . ILE B 1 140 ? 18.047 17.125 3.578 1 37.31 140 ILE B C 1
ATOM 4265 O O . ILE B 1 140 ? 17.859 16.562 4.66 1 37.31 140 ILE B O 1
ATOM 4269 N N . GLY B 1 141 ? 18.578 18.406 3.338 1 39.06 141 GLY B N 1
ATOM 4270 C CA . GLY B 1 141 ? 19.375 19.531 3.785 1 39.06 141 GLY B CA 1
ATOM 4271 C C . GLY B 1 141 ? 19.688 19.5 5.27 1 39.06 141 GLY B C 1
ATOM 4272 O O . GLY B 1 141 ? 20.453 20.328 5.77 1 39.06 141 GLY B O 1
ATOM 4273 N N . VAL B 1 142 ? 18.781 18.906 5.965 1 45.06 142 VAL B N 1
ATOM 4274 C CA . VAL B 1 142 ? 19.109 19.188 7.359 1 45.06 142 VAL B CA 1
ATOM 4275 C C . VAL B 1 142 ? 20.016 18.078 7.906 1 45.06 142 VAL B C 1
ATOM 4277 O O . VAL B 1 142 ? 19.656 16.891 7.863 1 45.06 142 VAL B O 1
ATOM 4280 N N . GLY B 1 143 ? 21.188 17.875 7.488 1 44.34 143 GLY B N 1
ATOM 4281 C CA . GLY B 1 143 ? 22.391 17.109 7.727 1 44.34 143 GLY B CA 1
ATOM 4282 C C . GLY B 1 143 ? 22.422 16.438 9.094 1 44.34 143 GLY B C 1
ATOM 4283 O O . GLY B 1 143 ? 21.703 16.859 10.008 1 44.34 143 GLY B O 1
ATOM 4284 N N . LYS B 1 144 ? 23.062 15.18 9.234 1 50.84 144 LYS B N 1
ATOM 4285 C CA . LYS B 1 144 ? 23.562 14.5 10.422 1 50.84 144 LYS B CA 1
ATOM 4286 C C . LYS B 1 144 ? 23.891 15.5 11.531 1 50.84 144 LYS B C 1
ATOM 4288 O O . LYS B 1 144 ? 23.75 15.188 12.719 1 50.84 144 LYS B O 1
ATOM 4293 N N . GLU B 1 145 ? 24.203 16.594 11.07 1 51.38 145 GLU B N 1
ATOM 4294 C CA . GLU B 1 145 ? 24.641 17.625 12 1 51.38 145 GLU B CA 1
ATOM 4295 C C . GLU B 1 145 ? 23.469 18.156 12.82 1 51.38 145 GLU B C 1
ATOM 4297 O O . GLU B 1 145 ? 23.625 18.516 13.992 1 51.38 145 GLU B O 1
ATOM 4302 N N . LEU B 1 146 ? 22.344 18.016 12.211 1 54.78 146 LEU B N 1
ATOM 4303 C CA . LEU B 1 146 ? 21.219 18.547 12.945 1 54.78 146 LEU B CA 1
ATOM 4304 C C . LEU B 1 146 ? 20.703 17.547 13.984 1 54.78 146 LEU B C 1
ATOM 4306 O O . LEU B 1 146 ? 20.203 17.953 15.031 1 54.78 146 LEU B O 1
ATOM 4310 N N . ALA B 1 147 ? 20.875 16.219 13.734 1 55.25 147 ALA B N 1
ATOM 4311 C CA . ALA B 1 147 ? 20.484 15.195 14.703 1 55.25 147 ALA B CA 1
ATOM 4312 C C . ALA B 1 147 ? 21.281 15.344 15.992 1 55.25 147 ALA B C 1
ATOM 4314 O O . ALA B 1 147 ? 20.828 14.938 17.062 1 55.25 147 ALA B O 1
ATOM 4315 N N . LYS B 1 148 ? 22.422 15.906 15.852 1 60.56 148 LYS B N 1
ATOM 4316 C CA . LYS B 1 148 ? 23.312 16.062 17 1 60.56 148 LYS B CA 1
ATOM 4317 C C . LYS B 1 148 ? 23.438 17.531 17.406 1 60.56 148 LYS B C 1
ATOM 4319 O O . LYS B 1 148 ? 24.438 17.922 18 1 60.56 148 LYS B O 1
ATOM 4324 N N . MET B 1 149 ? 22.359 18.125 16.984 1 68.06 149 MET B N 1
ATOM 4325 C CA . MET B 1 149 ? 22.406 19.562 17.266 1 68.06 149 MET B CA 1
ATOM 4326 C C . MET B 1 149 ? 22.516 19.812 18.766 1 68.06 149 MET B C 1
ATOM 4328 O O . MET B 1 149 ? 21.766 19.234 19.547 1 68.06 149 MET B O 1
ATOM 4332 N N . PRO B 1 150 ? 23.609 20.5 19.141 1 71.25 150 PRO B N 1
ATOM 4333 C CA . PRO B 1 150 ? 23.75 20.859 20.562 1 71.25 150 PRO B CA 1
ATOM 4334 C C . PRO B 1 150 ? 22.547 21.625 21.094 1 71.25 150 PRO B C 1
ATOM 4336 O O . PRO B 1 150 ? 21.844 22.281 20.328 1 71.25 150 PRO B O 1
ATOM 4339 N N . PHE B 1 151 ? 22.266 21.484 22.375 1 70.06 151 PHE B N 1
ATOM 4340 C CA . PHE B 1 151 ? 21.125 22.109 23.047 1 70.06 151 PHE B CA 1
ATOM 4341 C C . PHE B 1 151 ? 21.109 23.609 22.797 1 70.06 151 PHE B C 1
ATOM 4343 O O . PHE B 1 151 ? 20.047 24.219 22.641 1 70.06 151 PHE B O 1
ATOM 4350 N N . SER B 1 152 ? 22.328 24.156 22.828 1 73.12 152 SER B N 1
ATOM 4351 C CA . SER B 1 152 ? 22.438 25.594 22.578 1 73.12 152 SER B CA 1
ATOM 4352 C C . SER B 1 152 ? 21.844 25.969 21.234 1 73.12 152 SER B C 1
ATOM 4354 O O . SER B 1 152 ? 21.234 27.031 21.094 1 73.12 152 SER B O 1
ATOM 4356 N N . LYS B 1 153 ? 21.891 25.125 20.422 1 80.31 153 LYS B N 1
ATOM 4357 C CA . LYS B 1 153 ? 21.375 25.422 19.078 1 80.31 153 LYS B CA 1
ATOM 4358 C C . LYS B 1 153 ? 19.859 25.328 19.047 1 80.31 153 LYS B C 1
ATOM 4360 O O . LYS B 1 153 ? 19.219 25.984 18.234 1 80.31 153 LYS B O 1
ATOM 4365 N N . ILE B 1 154 ? 19.359 24.562 19.953 1 81.06 154 ILE B N 1
ATOM 4366 C CA . ILE B 1 154 ? 17.906 24.438 20.031 1 81.06 154 ILE B CA 1
ATOM 4367 C C . ILE B 1 154 ? 17.312 25.766 20.531 1 81.06 154 ILE B C 1
ATOM 4369 O O . ILE B 1 154 ? 16.297 26.234 20 1 81.06 154 ILE B O 1
ATOM 4373 N N . GLU B 1 155 ? 17.969 26.312 21.516 1 84.94 155 GLU B N 1
ATOM 4374 C CA . GLU B 1 155 ? 17.5 27.578 22.078 1 84.94 155 GLU B CA 1
ATOM 4375 C C . GLU B 1 155 ? 17.594 28.703 21.031 1 84.94 155 GLU B C 1
ATOM 4377 O O . GLU B 1 155 ? 16.672 29.516 20.922 1 84.94 155 GLU B O 1
ATOM 4382 N N . GLU B 1 156 ? 18.734 28.703 20.375 1 88.12 156 GLU B N 1
ATOM 4383 C CA . GLU B 1 156 ? 18.906 29.703 19.328 1 88.12 156 GLU B CA 1
ATOM 4384 C C . GLU B 1 156 ? 17.875 29.531 18.219 1 88.12 156 GLU B C 1
ATOM 4386 O O . GLU B 1 156 ? 17.312 30.516 17.734 1 88.12 156 GLU B O 1
ATOM 4391 N N . LEU B 1 157 ? 17.656 28.359 17.891 1 88.38 157 LEU B N 1
ATOM 4392 C CA . LEU B 1 157 ? 16.656 28.062 16.859 1 88.38 157 LEU B CA 1
ATOM 4393 C C . LEU B 1 157 ? 15.266 28.5 17.312 1 88.38 157 LEU B C 1
ATOM 4395 O O . LEU B 1 157 ? 14.508 29.062 16.516 1 88.38 157 LEU B O 1
ATOM 4399 N N . ALA B 1 158 ? 14.961 28.203 18.562 1 91.81 158 ALA B N 1
ATOM 4400 C CA . ALA B 1 158 ? 13.656 28.594 19.109 1 91.81 158 ALA B CA 1
ATOM 4401 C C . ALA B 1 158 ? 13.461 30.094 19.031 1 91.81 158 ALA B C 1
ATOM 4403 O O . ALA B 1 158 ? 12.375 30.578 18.688 1 91.81 158 ALA B O 1
ATOM 4404 N N . LYS B 1 159 ? 14.461 30.844 19.328 1 93.75 159 LYS B N 1
ATOM 4405 C CA . LYS B 1 159 ? 14.391 32.312 19.281 1 93.75 159 LYS B CA 1
ATOM 4406 C C . LYS B 1 159 ? 14.188 32.812 17.859 1 93.75 159 LYS B C 1
ATOM 4408 O O . LYS B 1 159 ? 13.383 33.688 17.625 1 93.75 159 LYS B O 1
ATOM 4413 N N . GLU B 1 160 ? 14.914 32.219 16.969 1 94 160 GLU B N 1
ATOM 4414 C CA . GLU B 1 160 ? 14.773 32.594 15.562 1 94 160 GLU B CA 1
ATOM 4415 C C . GLU B 1 160 ? 13.367 32.281 15.047 1 94 160 GLU B C 1
ATOM 4417 O O . GLU B 1 160 ? 12.773 33.125 14.352 1 94 160 GLU B O 1
ATOM 4422 N N . GLN B 1 161 ? 12.883 31.156 15.375 1 95.62 161 GLN B N 1
ATOM 4423 C CA . GLN B 1 161 ? 11.555 30.766 14.93 1 95.62 161 GLN B CA 1
ATOM 4424 C C . GLN B 1 161 ? 10.477 31.641 15.562 1 95.62 161 GLN B C 1
ATOM 4426 O O . GLN B 1 161 ? 9.492 31.984 14.906 1 95.62 161 GLN B O 1
ATOM 4431 N N . ALA B 1 162 ? 10.719 32 16.797 1 97.19 162 ALA B N 1
ATOM 4432 C CA . ALA B 1 162 ? 9.781 32.906 17.469 1 97.19 162 ALA B CA 1
ATOM 4433 C C . ALA B 1 162 ? 9.734 34.281 16.766 1 97.19 162 ALA B C 1
ATOM 4435 O O . ALA B 1 162 ? 8.664 34.844 16.594 1 97.19 162 ALA B O 1
ATOM 4436 N N . GLU B 1 163 ? 10.859 34.781 16.391 1 97.62 163 GLU B N 1
ATOM 4437 C CA . GLU B 1 163 ? 10.922 36.031 15.664 1 97.62 163 GLU B CA 1
ATOM 4438 C C . GLU B 1 163 ? 10.188 35.938 14.328 1 97.62 163 GLU B C 1
ATOM 4440 O O . GLU B 1 163 ? 9.477 36.844 13.93 1 97.62 163 GLU B O 1
ATOM 4445 N N . ALA B 1 164 ? 10.391 34.844 13.695 1 96.81 164 ALA B N 1
ATOM 4446 C CA . ALA B 1 164 ? 9.703 34.625 12.43 1 96.81 164 ALA B CA 1
ATOM 4447 C C . ALA B 1 164 ? 8.188 34.594 12.617 1 96.81 164 ALA B C 1
ATOM 4449 O O . ALA B 1 164 ? 7.449 35.156 11.797 1 96.81 164 ALA B O 1
ATOM 4450 N N . VAL B 1 165 ? 7.758 34 13.711 1 97 165 VAL B N 1
ATOM 4451 C CA . VAL B 1 165 ? 6.332 33.938 14.016 1 97 165 VAL B CA 1
ATOM 4452 C C . VAL B 1 165 ? 5.816 35.375 14.258 1 97 165 VAL B C 1
ATOM 4454 O O . VAL B 1 165 ? 4.73 35.719 13.805 1 97 165 VAL B O 1
ATOM 4457 N N . LYS B 1 166 ? 6.582 36.188 14.922 1 97.5 166 LYS B N 1
ATOM 4458 C CA . LYS B 1 166 ? 6.207 37.562 15.133 1 97.5 166 LYS B CA 1
ATOM 4459 C C . LYS B 1 166 ? 6.051 38.312 13.805 1 97.5 166 LYS B C 1
ATOM 4461 O O . LYS B 1 166 ? 5.086 39.031 13.609 1 97.5 166 LYS B O 1
ATOM 4466 N N . ILE B 1 167 ? 6.988 38.094 12.953 1 96.25 167 ILE B N 1
ATOM 4467 C CA . ILE B 1 167 ? 6.945 38.719 11.641 1 96.25 167 ILE B CA 1
ATOM 4468 C C . ILE B 1 167 ? 5.684 38.281 10.891 1 96.25 167 ILE B C 1
ATOM 4470 O O . ILE B 1 167 ? 4.977 39.125 10.32 1 96.25 167 ILE B O 1
ATOM 4474 N N . ALA B 1 168 ? 5.375 37.031 10.938 1 94.81 168 ALA B N 1
ATOM 4475 C CA . ALA B 1 168 ? 4.195 36.469 10.273 1 94.81 168 ALA B CA 1
ATOM 4476 C C . ALA B 1 168 ? 2.912 37.062 10.859 1 94.81 168 ALA B C 1
ATOM 4478 O O . ALA B 1 168 ? 2.039 37.531 10.117 1 94.81 168 ALA B O 1
ATOM 4479 N N . THR B 1 169 ? 2.846 37.094 12.195 1 95.12 169 THR B N 1
ATOM 4480 C CA . THR B 1 169 ? 1.62 37.562 12.844 1 95.12 169 THR B CA 1
ATOM 4481 C C . THR B 1 169 ? 1.463 39.062 12.727 1 95.12 169 THR B C 1
ATOM 4483 O O . THR B 1 169 ? 0.344 39.562 12.641 1 95.12 169 THR B O 1
ATOM 4486 N N . ASP B 1 170 ? 2.566 39.781 12.719 1 95.12 170 ASP B N 1
ATOM 4487 C CA . ASP B 1 170 ? 2.506 41.219 12.469 1 95.12 170 ASP B CA 1
ATOM 4488 C C . ASP B 1 170 ? 1.981 41.5 11.07 1 95.12 170 ASP B C 1
ATOM 4490 O O . ASP B 1 170 ? 1.352 42.531 10.844 1 95.12 170 ASP B O 1
ATOM 4494 N N . ALA B 1 171 ? 2.26 40.594 10.219 1 92.56 171 ALA B N 1
ATOM 4495 C CA . ALA B 1 171 ? 1.789 40.75 8.844 1 92.56 171 ALA B CA 1
ATOM 4496 C C . ALA B 1 171 ? 0.355 40.25 8.703 1 92.56 171 ALA B C 1
ATOM 4498 O O . ALA B 1 171 ? -0.201 40.25 7.598 1 92.56 171 ALA B O 1
ATOM 4499 N N . GLY B 1 172 ? -0.218 39.719 9.805 1 90.81 172 GLY B N 1
ATOM 4500 C CA . GLY B 1 172 ? -1.63 39.375 9.797 1 90.81 172 GLY B CA 1
ATOM 4501 C C . GLY B 1 172 ? -1.877 37.875 9.758 1 90.81 172 GLY B C 1
ATOM 4502 O O . GLY B 1 172 ? -3.025 37.406 9.797 1 90.81 172 GLY B O 1
ATOM 4503 N N . TRP B 1 173 ? -0.857 37 9.711 1 91.38 173 TRP B N 1
ATOM 4504 C CA . TRP B 1 173 ? -1.021 35.531 9.648 1 91.38 173 TRP B CA 1
ATOM 4505 C C . TRP B 1 173 ? -1.651 35 10.93 1 91.38 173 TRP B C 1
ATOM 4507 O O . TRP B 1 173 ? -1.251 35.375 12.031 1 91.38 173 TRP B O 1
ATOM 4517 N N . ARG B 1 174 ? -2.707 34.25 10.844 1 91.44 174 ARG B N 1
ATOM 4518 C CA . ARG B 1 174 ? -3.311 33.469 11.93 1 91.44 174 ARG B CA 1
ATOM 4519 C C . ARG B 1 174 ? -3.496 32 11.523 1 91.44 174 ARG B C 1
ATOM 4521 O O . ARG B 1 174 ? -4.156 31.719 10.523 1 91.44 174 ARG B O 1
ATOM 4528 N N . GLY B 1 175 ? -2.844 31.078 12.164 1 92 175 GLY B N 1
ATOM 4529 C CA . GLY B 1 175 ? -2.914 29.656 11.844 1 92 175 GLY B CA 1
ATOM 4530 C C . GLY B 1 175 ? -2.486 28.766 12.992 1 92 175 GLY B C 1
ATOM 4531 O O . GLY B 1 175 ? -2.787 29.047 14.148 1 92 175 GLY B O 1
ATOM 4532 N N . THR B 1 176 ? -1.943 27.703 12.633 1 93.88 176 THR B N 1
ATOM 4533 C CA . THR B 1 176 ? -1.519 26.719 13.617 1 93.88 176 THR B CA 1
ATOM 4534 C C . THR B 1 176 ? 0.002 26.703 13.742 1 93.88 176 THR B C 1
ATOM 4536 O O . THR B 1 176 ? 0.71 26.609 12.734 1 93.88 176 THR B O 1
ATOM 4539 N N . LEU B 1 177 ? 0.476 26.906 14.945 1 96 177 LEU B N 1
ATOM 4540 C CA . LEU B 1 177 ? 1.868 26.609 15.266 1 96 177 LEU B CA 1
ATOM 4541 C C . LEU B 1 177 ? 2.023 25.172 15.734 1 96 177 LEU B C 1
ATOM 4543 O O . LEU B 1 177 ? 1.354 24.734 16.688 1 96 177 LEU B O 1
ATOM 4547 N N . VAL B 1 178 ? 2.879 24.438 15.039 1 95.38 178 VAL B N 1
ATOM 4548 C CA . VAL B 1 178 ? 3.111 23.047 15.422 1 95.38 178 VAL B CA 1
ATOM 4549 C C . VAL B 1 178 ? 4.516 22.906 16 1 95.38 178 VAL B C 1
ATOM 4551 O O . VAL B 1 178 ? 5.508 23.047 15.281 1 95.38 178 VAL B O 1
ATOM 4554 N N . ILE B 1 179 ? 4.551 22.672 17.297 1 94 179 ILE B N 1
ATOM 4555 C CA . ILE B 1 179 ? 5.832 22.328 17.891 1 94 179 ILE B CA 1
ATOM 4556 C C . ILE B 1 179 ? 6.199 20.891 17.516 1 94 179 ILE B C 1
ATOM 4558 O O . ILE B 1 179 ? 5.516 19.938 17.922 1 94 179 ILE B O 1
ATOM 4562 N N . ILE B 1 180 ? 7.289 20.75 16.75 1 91.44 180 ILE B N 1
ATOM 4563 C CA . ILE B 1 180 ? 7.527 19.438 16.156 1 91.44 180 ILE B CA 1
ATOM 4564 C C . ILE B 1 180 ? 9.023 19.125 16.172 1 91.44 180 ILE B C 1
ATOM 4566 O O . ILE B 1 180 ? 9.852 20.047 16.219 1 91.44 180 ILE B O 1
ATOM 4570 N N . GLY B 1 181 ? 9.273 17.859 16.156 1 84.94 181 GLY B N 1
ATOM 4571 C CA . GLY B 1 181 ? 10.609 17.297 16.078 1 84.94 181 GLY B CA 1
ATOM 4572 C C . GLY B 1 181 ? 10.633 15.789 16.219 1 84.94 181 GLY B C 1
ATOM 4573 O O . GLY B 1 181 ? 9.633 15.18 16.594 1 84.94 181 GLY B O 1
ATOM 4574 N N . GLY B 1 182 ? 11.742 15.203 15.79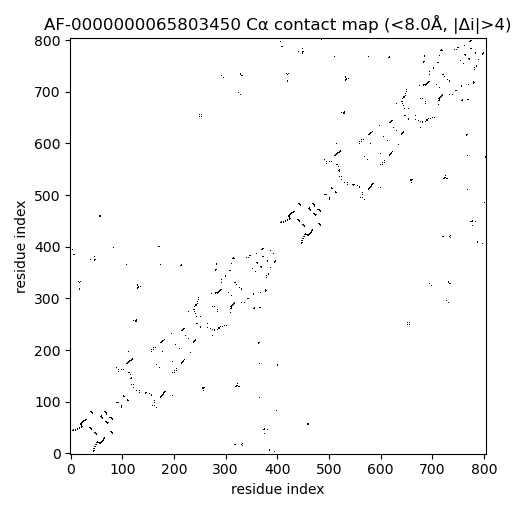7 1 82.12 182 GLY B N 1
ATOM 4575 C CA . GLY B 1 182 ? 11.875 13.766 15.922 1 82.12 182 GLY B CA 1
ATOM 4576 C C . GLY B 1 182 ? 12.078 13.297 17.344 1 82.12 182 GLY B C 1
ATOM 4577 O O . GLY B 1 182 ? 12.242 14.117 18.25 1 82.12 182 GLY B O 1
ATOM 4578 N N . LEU B 1 183 ? 11.906 11.984 17.516 1 84.69 183 LEU B N 1
ATOM 4579 C CA . LEU B 1 183 ? 12.188 11.398 18.828 1 84.69 183 LEU B CA 1
ATOM 4580 C C . LEU B 1 183 ? 13.617 11.695 19.266 1 84.69 183 LEU B C 1
ATOM 4582 O O . LEU B 1 183 ? 14.562 11.5 18.484 1 84.69 183 LEU B O 1
ATOM 4586 N N . VAL B 1 184 ? 13.609 12.18 20.469 1 80.5 184 VAL B N 1
ATOM 4587 C CA . VAL B 1 184 ? 14.922 12.508 21.031 1 80.5 184 VAL B CA 1
ATOM 4588 C C . VAL B 1 184 ? 15.617 11.234 21.5 1 80.5 184 VAL B C 1
ATOM 4590 O O . VAL B 1 184 ? 14.984 10.344 22.062 1 80.5 184 VAL B O 1
ATOM 4593 N N . ASP B 1 185 ? 16.844 11.234 21.266 1 81.44 185 ASP B N 1
ATOM 4594 C CA . ASP B 1 185 ? 17.672 10.133 21.75 1 81.44 185 ASP B CA 1
ATOM 4595 C C . ASP B 1 185 ? 17.469 9.93 23.25 1 81.44 185 ASP B C 1
ATOM 4597 O O . ASP B 1 185 ? 17.422 10.898 24.016 1 81.44 185 ASP B O 1
ATOM 4601 N N . PRO B 1 186 ? 17.359 8.664 23.641 1 78.56 186 PRO B N 1
ATOM 4602 C CA . PRO B 1 186 ? 17.125 8.383 25.047 1 78.56 186 PRO B CA 1
ATOM 4603 C C . PRO B 1 186 ? 18.156 9.039 25.969 1 78.56 186 PRO B C 1
ATOM 4605 O O . PRO B 1 186 ? 17.812 9.5 27.062 1 78.56 186 PRO B O 1
ATOM 4608 N N . SER B 1 187 ? 19.406 9.172 25.594 1 78.19 187 SER B N 1
ATOM 4609 C CA . SER B 1 187 ? 20.484 9.727 26.406 1 78.19 187 SER B CA 1
ATOM 4610 C C . SER B 1 187 ? 20.297 11.227 26.625 1 78.19 187 SER B C 1
ATOM 4612 O O . SER B 1 187 ? 20.875 11.805 27.547 1 78.19 187 SER B O 1
ATOM 4614 N N . ARG B 1 188 ? 19.391 11.781 25.828 1 75.69 188 ARG B N 1
ATOM 4615 C CA . ARG B 1 188 ? 19.25 13.234 25.875 1 75.69 188 ARG B CA 1
ATOM 4616 C C . ARG B 1 188 ? 17.875 13.625 26.406 1 75.69 188 ARG B C 1
ATOM 4618 O O . ARG B 1 188 ? 17.578 14.812 26.578 1 75.69 188 ARG B O 1
ATOM 4625 N N . ARG B 1 189 ? 17 12.711 26.641 1 77 189 ARG B N 1
ATOM 4626 C CA . ARG B 1 189 ? 15.609 12.984 26.953 1 77 189 ARG B CA 1
ATOM 4627 C C . ARG B 1 189 ? 15.484 13.766 28.25 1 77 189 ARG B C 1
ATOM 4629 O O . ARG B 1 189 ? 14.641 14.664 28.375 1 77 189 ARG B O 1
ATOM 4636 N N . ALA B 1 190 ? 16.375 13.469 29.141 1 72.38 190 ALA B N 1
ATOM 4637 C CA . ALA B 1 190 ? 16.359 14.188 30.406 1 72.38 190 ALA B CA 1
ATOM 4638 C C . ALA B 1 190 ? 16.703 15.664 30.203 1 72.38 190 ALA B C 1
ATOM 4640 O O . ALA B 1 190 ? 16.203 16.531 30.922 1 72.38 190 ALA B O 1
ATOM 4641 N N . GLN B 1 191 ? 17.484 15.969 29.188 1 69.88 191 GLN B N 1
ATOM 4642 C CA . GLN B 1 191 ? 17.953 17.328 28.906 1 69.88 191 GLN B CA 1
ATOM 4643 C C . GLN B 1 191 ? 16.844 18.156 28.234 1 69.88 191 GLN B C 1
ATOM 4645 O O . GLN B 1 191 ? 16.891 19.375 28.25 1 69.88 191 GLN B O 1
ATOM 4650 N N . VAL B 1 192 ? 15.945 17.438 27.734 1 68.88 192 VAL B N 1
ATOM 4651 C CA . VAL B 1 192 ? 14.922 18.156 26.984 1 68.88 192 VAL B CA 1
ATOM 4652 C C . VAL B 1 192 ? 13.57 18.016 27.688 1 68.88 192 VAL B C 1
ATOM 4654 O O . VAL B 1 192 ? 12.523 18.219 27.062 1 68.88 192 VAL B O 1
ATOM 4657 N N . ALA B 1 193 ? 13.688 17.719 28.875 1 69.75 193 ALA B N 1
ATOM 4658 C CA . ALA B 1 193 ? 12.453 17.547 29.641 1 69.75 193 ALA B CA 1
ATOM 4659 C C . ALA B 1 193 ? 11.57 18.797 29.562 1 69.75 193 ALA B C 1
ATOM 4661 O O . ALA B 1 193 ? 10.344 18.688 29.562 1 69.75 193 ALA B O 1
ATOM 4662 N N . ASP B 1 194 ? 12.258 19.891 29.375 1 82.12 194 ASP B N 1
ATOM 4663 C CA . ASP B 1 194 ? 11.492 21.141 29.312 1 82.12 194 ASP B CA 1
ATOM 4664 C C . ASP B 1 194 ? 11.484 21.703 27.891 1 82.12 194 ASP B C 1
ATOM 4666 O O . ASP B 1 194 ? 11.594 22.906 27.688 1 82.12 194 ASP B O 1
ATOM 4670 N N . LEU B 1 195 ? 11.422 20.781 27.016 1 85.69 195 LEU B N 1
ATOM 4671 C CA . LEU B 1 195 ? 11.484 21.141 25.594 1 85.69 195 LEU B CA 1
ATOM 4672 C C . LEU B 1 195 ? 10.352 22.078 25.234 1 85.69 195 LEU B C 1
ATOM 4674 O O . LEU B 1 195 ? 10.547 23.047 24.484 1 85.69 195 LEU B O 1
ATOM 4678 N N . VAL B 1 196 ? 9.203 21.875 25.703 1 90.44 196 VAL B N 1
ATOM 4679 C CA . VAL B 1 196 ? 8.031 22.688 25.391 1 90.44 196 VAL B CA 1
ATOM 4680 C C . VAL B 1 196 ? 8.242 24.109 25.906 1 90.44 196 VAL B C 1
ATOM 4682 O O . VAL B 1 196 ? 8.008 25.078 25.188 1 90.44 196 VAL B O 1
ATOM 4685 N N . GLU B 1 197 ? 8.758 24.203 27.109 1 91.5 197 GLU B N 1
ATOM 4686 C CA . GLU B 1 197 ? 9.008 25.531 27.656 1 91.5 197 GLU B CA 1
ATOM 4687 C C . GLU B 1 197 ? 10.109 26.25 26.891 1 91.5 197 GLU B C 1
ATOM 4689 O O . GLU B 1 197 ? 10.039 27.453 26.672 1 91.5 197 GLU B O 1
ATOM 4694 N N . LEU B 1 198 ? 11.07 25.531 26.469 1 89.38 198 LEU B N 1
ATOM 4695 C CA . LEU B 1 198 ? 12.18 26.078 25.703 1 89.38 198 LEU B CA 1
ATOM 4696 C C . LEU B 1 198 ? 11.68 26.734 24.422 1 89.38 198 LEU B C 1
ATOM 4698 O O . LEU B 1 198 ? 12.219 27.766 24 1 89.38 198 LEU B O 1
ATOM 4702 N N . VAL B 1 199 ? 10.688 26.156 23.844 1 92.12 199 VAL B N 1
ATOM 4703 C CA . VAL B 1 199 ? 10.156 26.641 22.578 1 92.12 199 VAL B CA 1
ATOM 4704 C C . VAL B 1 199 ? 9.109 27.719 22.844 1 92.12 199 VAL B C 1
ATOM 4706 O O . VAL B 1 199 ? 9.055 28.734 22.141 1 92.12 199 VAL B O 1
ATOM 4709 N N . MET B 1 200 ? 8.312 27.625 23.922 1 94.88 200 MET B N 1
ATOM 4710 C CA . MET B 1 200 ? 7.18 28.5 24.172 1 94.88 200 MET B CA 1
ATOM 4711 C C . MET B 1 200 ? 7.648 29.828 24.781 1 94.88 200 MET B C 1
ATOM 4713 O O . MET B 1 200 ? 7.055 30.875 24.531 1 94.88 200 MET B O 1
ATOM 4717 N N . ALA B 1 201 ? 8.742 29.797 25.5 1 95.44 201 ALA B N 1
ATOM 4718 C CA . ALA B 1 201 ? 9.211 31 26.188 1 95.44 201 ALA B CA 1
ATOM 4719 C C . ALA B 1 201 ? 9.539 32.094 25.188 1 95.44 201 ALA B C 1
ATOM 4721 O O . ALA B 1 201 ? 9.008 33.219 25.281 1 95.44 201 ALA B O 1
ATOM 4722 N N . PRO B 1 202 ? 10.344 31.781 24.172 1 96.31 202 PRO B N 1
ATOM 4723 C CA . PRO B 1 202 ? 10.609 32.812 23.188 1 96.31 202 PRO B CA 1
ATOM 4724 C C . PRO B 1 202 ? 9.352 33.281 22.453 1 96.31 202 PRO B C 1
ATOM 4726 O O . PRO B 1 202 ? 9.227 34.438 22.078 1 96.31 202 PRO B O 1
ATOM 4729 N N . LEU B 1 203 ? 8.422 32.438 22.172 1 97.12 203 LEU B N 1
ATOM 4730 C CA . LEU B 1 203 ? 7.172 32.812 21.516 1 97.12 203 LEU B CA 1
ATOM 4731 C C . LEU B 1 203 ? 6.383 33.812 22.359 1 97.12 203 LEU B C 1
ATOM 4733 O O . LEU B 1 203 ? 5.883 34.812 21.844 1 97.12 203 LEU B O 1
ATOM 4737 N N . ARG B 1 204 ? 6.336 33.594 23.688 1 97.31 204 ARG B N 1
ATOM 4738 C CA . ARG B 1 204 ? 5.613 34.469 24.594 1 97.31 204 ARG B CA 1
ATOM 4739 C C . ARG B 1 204 ? 6.312 35.812 24.719 1 97.31 204 ARG B C 1
ATOM 4741 O O . ARG B 1 204 ? 5.672 36.812 25.016 1 97.31 204 ARG B O 1
ATOM 4748 N N . GLU B 1 205 ? 7.551 35.812 24.484 1 96.94 205 GLU B N 1
ATOM 4749 C CA . GLU B 1 205 ? 8.312 37.062 24.531 1 96.94 205 GLU B CA 1
ATOM 4750 C C . GLU B 1 205 ? 8.086 37.906 23.266 1 96.94 205 GLU B C 1
ATOM 4752 O O . GLU B 1 205 ? 8 39.125 23.344 1 96.94 205 GLU B O 1
ATOM 4757 N N . GLN B 1 206 ? 7.973 37.219 22.188 1 96.75 206 GLN B N 1
ATOM 4758 C CA . GLN B 1 206 ? 7.957 37.906 20.891 1 96.75 206 GLN B CA 1
ATOM 4759 C C . GLN B 1 206 ? 6.535 38.281 20.484 1 96.75 206 GLN B C 1
ATOM 4761 O O . GLN B 1 206 ? 6.324 39.312 19.828 1 96.75 206 GLN B O 1
ATOM 4766 N N . VAL B 1 207 ? 5.602 37.5 20.844 1 97.25 207 VAL B N 1
ATOM 4767 C CA . VAL B 1 207 ? 4.23 37.656 20.359 1 97.25 207 VAL B CA 1
ATOM 4768 C C . VAL B 1 207 ? 3.318 38.031 21.516 1 97.25 207 VAL B C 1
ATOM 4770 O O . VAL B 1 207 ? 3.383 37.438 22.594 1 97.25 207 VAL B O 1
ATOM 4773 N N . SER B 1 208 ? 2.395 39 21.375 1 96.75 208 SER B N 1
ATOM 4774 C CA . SER B 1 208 ? 1.521 39.469 22.453 1 96.75 208 SER B CA 1
ATOM 4775 C C . SER B 1 208 ? 0.55 38.375 22.875 1 96.75 208 SER B C 1
ATOM 4777 O O . SER B 1 208 ? 0.182 37.5 22.062 1 96.75 208 SER B O 1
ATOM 4779 N N . PRO B 1 209 ? 0.171 38.406 24.109 1 95.62 209 PRO B N 1
ATOM 4780 C CA . PRO B 1 209 ? -0.794 37.406 24.578 1 95.62 209 PRO B CA 1
ATOM 4781 C C . PRO B 1 209 ? -2.086 37.406 23.766 1 95.62 209 PRO B C 1
ATOM 4783 O O . PRO B 1 209 ? -2.682 36.344 23.547 1 95.62 209 PRO B O 1
ATOM 4786 N N . GLU B 1 210 ? -2.477 38.562 23.359 1 95.88 210 GLU B N 1
ATOM 4787 C CA . GLU B 1 210 ? -3.691 38.656 22.562 1 95.88 210 GLU B CA 1
ATOM 4788 C C . GLU B 1 210 ? -3.561 37.906 21.25 1 95.88 210 GLU B C 1
ATOM 4790 O O . GLU B 1 210 ? -4.465 37.156 20.875 1 95.88 210 GLU B O 1
ATOM 4795 N N . VAL B 1 211 ? -2.408 38.062 20.625 1 95.5 211 VAL B N 1
ATOM 4796 C CA . VAL B 1 211 ? -2.17 37.406 19.344 1 95.5 211 VAL B CA 1
ATOM 4797 C C . VAL B 1 211 ? -1.974 35.906 19.562 1 95.5 211 VAL B C 1
ATOM 4799 O O . VAL B 1 211 ? -2.508 35.062 18.828 1 95.5 211 VAL B O 1
ATOM 4802 N N . LEU B 1 212 ? -1.248 35.5 20.562 1 95.44 212 LEU B N 1
ATOM 4803 C CA . LEU B 1 212 ? -1.018 34.094 20.859 1 95.44 212 LEU B CA 1
ATOM 4804 C C . LEU B 1 212 ? -2.338 33.375 21.094 1 95.44 212 LEU B C 1
ATOM 4806 O O . LEU B 1 212 ? -2.492 32.219 20.703 1 95.44 212 LEU B O 1
ATOM 4810 N N . ASN B 1 213 ? -3.301 34.062 21.688 1 94 213 ASN B N 1
ATOM 4811 C CA . ASN B 1 213 ? -4.598 33.469 22 1 94 213 ASN B CA 1
ATOM 4812 C C . ASN B 1 213 ? -5.434 33.25 20.75 1 94 213 ASN B C 1
ATOM 4814 O O . ASN B 1 213 ? -6.43 32.531 20.781 1 94 213 ASN B O 1
ATOM 4818 N N . GLU B 1 214 ? -5.035 33.875 19.703 1 93.38 214 GLU B N 1
ATOM 4819 C CA . GLU B 1 214 ? -5.75 33.688 18.438 1 93.38 214 GLU B CA 1
ATOM 4820 C C . GLU B 1 214 ? -5.195 32.531 17.641 1 93.38 214 GLU B C 1
ATOM 4822 O O . GLU B 1 214 ? -5.816 32.062 16.688 1 93.38 214 GLU B O 1
ATOM 4827 N N . LEU B 1 215 ? -4.043 32 18.031 1 95.31 215 LEU B N 1
ATOM 4828 C CA . LEU B 1 215 ? -3.381 30.938 17.297 1 95.31 215 LEU B CA 1
ATOM 4829 C C . LEU B 1 215 ? -3.746 29.578 17.875 1 95.31 215 LEU B C 1
ATOM 4831 O O . LEU B 1 215 ? -4.148 29.484 19.031 1 95.31 215 LEU B O 1
ATOM 4835 N N . HIS B 1 216 ? -3.828 28.625 17.016 1 95.44 216 HIS B N 1
ATOM 4836 C CA . HIS B 1 216 ? -3.811 27.219 17.438 1 95.44 216 HIS B CA 1
ATOM 4837 C C . HIS B 1 216 ? -2.383 26.734 17.656 1 95.44 216 HIS B C 1
ATOM 4839 O O . HIS B 1 216 ? -1.572 26.734 16.734 1 95.44 216 HIS B O 1
ATOM 4845 N N . ILE B 1 217 ? -2.023 26.391 18.859 1 97.19 217 ILE B N 1
ATOM 4846 C CA . ILE B 1 217 ? -0.659 26 19.172 1 97.19 217 ILE B CA 1
ATOM 4847 C C . ILE B 1 217 ? -0.653 24.562 19.688 1 97.19 217 ILE B C 1
ATOM 4849 O O . ILE B 1 217 ? -1.137 24.281 20.781 1 97.19 217 ILE B O 1
ATOM 4853 N N . THR B 1 218 ? -0.044 23.672 18.859 1 96.69 218 THR B N 1
ATOM 4854 C CA . THR B 1 218 ? -0.173 22.25 19.156 1 96.69 218 THR B CA 1
ATOM 4855 C C . THR B 1 218 ? 1.2 21.609 19.312 1 96.69 218 THR B C 1
ATOM 4857 O O . THR B 1 218 ? 2.15 21.969 18.625 1 96.69 218 THR B O 1
ATOM 4860 N N . ALA B 1 219 ? 1.288 20.688 20.266 1 95.75 219 ALA B N 1
ATOM 4861 C CA . ALA B 1 219 ? 2.49 19.875 20.438 1 95.75 219 ALA B CA 1
ATOM 4862 C C . ALA B 1 219 ? 2.385 18.562 19.641 1 95.75 219 ALA B C 1
ATOM 4864 O O . ALA B 1 219 ? 1.604 17.688 20 1 95.75 219 ALA B O 1
ATOM 4865 N N . ASN B 1 220 ? 3.123 18.469 18.562 1 94.81 220 ASN B N 1
ATOM 4866 C CA . ASN B 1 220 ? 3.297 17.219 17.844 1 94.81 220 ASN B CA 1
ATOM 4867 C C . ASN B 1 220 ? 4.578 16.5 18.25 1 94.81 220 ASN B C 1
ATOM 4869 O O . ASN B 1 220 ? 5.574 16.531 17.531 1 94.81 220 ASN B O 1
ATOM 4873 N N . LEU B 1 221 ? 4.488 15.938 19.438 1 91.88 221 LEU B N 1
ATOM 4874 C CA . LEU B 1 221 ? 5.594 15.297 20.141 1 91.88 221 LEU B CA 1
ATOM 4875 C C . LEU B 1 221 ? 5.188 13.914 20.625 1 91.88 221 LEU B C 1
ATOM 4877 O O . LEU B 1 221 ? 4 13.578 20.656 1 91.88 221 LEU B O 1
ATOM 4881 N N . TYR B 1 222 ? 6.223 13.156 20.984 1 92.44 222 TYR B N 1
ATOM 4882 C CA . TYR B 1 222 ? 5.883 11.953 21.75 1 92.44 222 TYR B CA 1
ATOM 4883 C C . TYR B 1 222 ? 5.207 12.32 23.062 1 92.44 222 TYR B C 1
ATOM 4885 O O . TYR B 1 222 ? 5.605 13.289 23.719 1 92.44 222 TYR B O 1
ATOM 4893 N N . PRO B 1 223 ? 4.219 11.562 23.438 1 93.12 223 PRO B N 1
ATOM 4894 C CA . PRO B 1 223 ? 3.641 11.828 24.75 1 93.12 223 PRO B CA 1
ATOM 4895 C C . PRO B 1 223 ? 4.652 11.656 25.875 1 93.12 223 PRO B C 1
ATOM 4897 O O . PRO B 1 223 ? 5.566 10.828 25.781 1 93.12 223 PRO B O 1
ATOM 4900 N N . PRO B 1 224 ? 4.43 12.445 26.906 1 91.44 224 PRO B N 1
ATOM 4901 C CA . PRO B 1 224 ? 5.309 12.25 28.062 1 91.44 224 PRO B CA 1
ATOM 4902 C C . PRO B 1 224 ? 5.027 10.945 28.797 1 91.44 224 PRO B C 1
ATOM 4904 O O . PRO B 1 224 ? 3.941 10.375 28.672 1 91.44 224 PRO B O 1
ATOM 4907 N N . ASP B 1 225 ? 6.012 10.469 29.562 1 90 225 ASP B N 1
ATOM 4908 C CA . ASP B 1 225 ? 5.844 9.242 30.328 1 90 225 ASP B CA 1
ATOM 4909 C C . ASP B 1 225 ? 4.738 9.391 31.375 1 90 225 ASP B C 1
ATOM 4911 O O . ASP B 1 225 ? 3.98 8.453 31.625 1 90 225 ASP B O 1
ATOM 4915 N N . ASP B 1 226 ? 4.762 10.523 31.969 1 93.5 226 ASP B N 1
ATOM 4916 C CA . ASP B 1 226 ? 3.668 10.906 32.844 1 93.5 226 ASP B CA 1
ATOM 4917 C C . ASP B 1 226 ? 2.746 11.922 32.188 1 93.5 226 ASP B C 1
ATOM 4919 O O . ASP B 1 226 ? 3.111 13.086 32.031 1 93.5 226 ASP B O 1
ATOM 4923 N N . PHE B 1 227 ? 1.512 11.492 31.891 1 96.62 227 PHE B N 1
ATOM 4924 C CA . PHE B 1 227 ? 0.591 12.312 31.109 1 96.62 227 PHE B CA 1
ATOM 4925 C C . PHE B 1 227 ? 0.256 13.602 31.844 1 96.62 227 PHE B C 1
ATOM 4927 O O . PHE B 1 227 ? -0.145 14.586 31.219 1 96.62 227 PHE B O 1
ATOM 4934 N N . LYS B 1 228 ? 0.429 13.633 33.125 1 95.44 228 LYS B N 1
ATOM 4935 C CA . LYS B 1 228 ? 0.138 14.828 33.906 1 95.44 228 LYS B CA 1
ATOM 4936 C C . LYS B 1 228 ? 1.07 15.977 33.531 1 95.44 228 LYS B C 1
ATOM 4938 O O . LYS B 1 228 ? 0.757 17.141 33.75 1 95.44 228 LYS B O 1
ATOM 4943 N N . GLU B 1 229 ? 2.164 15.602 32.969 1 93.75 229 GLU B N 1
ATOM 4944 C CA . GLU B 1 229 ? 3.113 16.609 32.5 1 93.75 229 GLU B CA 1
ATOM 4945 C C . GLU B 1 229 ? 2.494 17.516 31.438 1 93.75 229 GLU B C 1
ATOM 4947 O O . GLU B 1 229 ? 2.951 18.641 31.219 1 93.75 229 GLU B O 1
ATOM 4952 N N . MET B 1 230 ? 1.468 17.078 30.797 1 96.56 230 MET B N 1
ATOM 4953 C CA . MET B 1 230 ? 0.815 17.859 29.75 1 96.56 230 MET B CA 1
ATOM 4954 C C . MET B 1 230 ? 0.131 19.094 30.344 1 96.56 230 MET B C 1
ATOM 4956 O O . MET B 1 230 ? -0.121 20.062 29.641 1 96.56 230 MET B O 1
ATOM 4960 N N . GLU B 1 231 ? -0.143 19.047 31.656 1 97.19 231 GLU B N 1
ATOM 4961 C CA . GLU B 1 231 ? -0.665 20.234 32.312 1 97.19 231 GLU B CA 1
ATOM 4962 C C . GLU B 1 231 ? 0.345 21.375 32.281 1 97.19 231 GLU B C 1
ATOM 4964 O O . GLU B 1 231 ? -0.035 22.547 32.156 1 97.19 231 GLU B O 1
ATOM 4969 N N . LYS B 1 232 ? 1.569 21 32.406 1 95.69 232 LYS B N 1
ATOM 4970 C CA . LYS B 1 232 ? 2.627 22 32.281 1 95.69 232 LYS B CA 1
ATOM 4971 C C . LYS B 1 232 ? 2.697 22.547 30.859 1 95.69 232 LYS B C 1
ATOM 4973 O O . LYS B 1 232 ? 2.984 23.734 30.656 1 95.69 232 LYS B O 1
ATOM 4978 N N . TRP B 1 233 ? 2.465 21.672 29.828 1 96.19 233 TRP B N 1
ATOM 4979 C CA . TRP B 1 233 ? 2.418 22.125 28.453 1 96.19 233 TRP B CA 1
ATOM 4980 C C . TRP B 1 233 ? 1.322 23.172 28.25 1 96.19 233 TRP B C 1
ATOM 4982 O O . TRP B 1 233 ? 1.556 24.219 27.656 1 96.19 233 TRP B O 1
ATOM 4992 N N . LYS B 1 234 ? 0.187 22.859 28.844 1 97 234 LYS B N 1
ATOM 4993 C CA . LYS B 1 234 ? -0.939 23.797 28.734 1 97 234 LYS B CA 1
ATOM 4994 C C . LYS B 1 234 ? -0.63 25.109 29.438 1 97 234 LYS B C 1
ATOM 4996 O O . LYS B 1 234 ? -0.915 26.188 28.891 1 9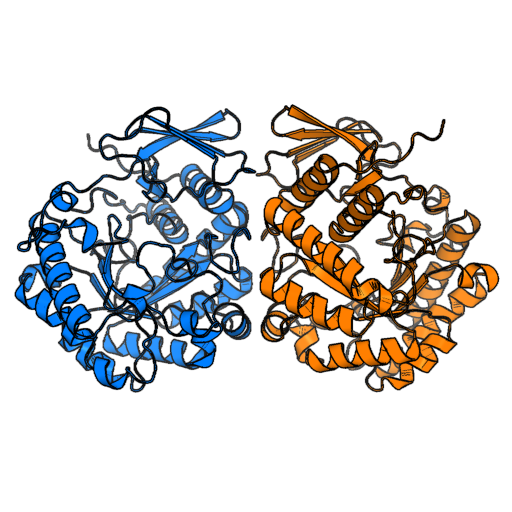7 234 LYS B O 1
ATOM 5001 N N . ALA B 1 235 ? -0.01 25.062 30.562 1 96.12 235 ALA B N 1
ATOM 5002 C CA . ALA B 1 235 ? 0.338 26.25 31.328 1 96.12 235 ALA B CA 1
ATOM 5003 C C . ALA B 1 235 ? 1.354 27.109 30.594 1 96.12 235 ALA B C 1
ATOM 5005 O O . ALA B 1 235 ? 1.396 28.328 30.766 1 96.12 235 ALA B O 1
ATOM 5006 N N . SER B 1 236 ? 2.113 26.469 29.734 1 95.12 236 SER B N 1
ATOM 5007 C CA . SER B 1 236 ? 3.133 27.188 28.969 1 95.12 236 SER B CA 1
ATOM 5008 C C . SER B 1 236 ? 2.52 27.938 27.797 1 95.12 236 SER B C 1
ATOM 5010 O O . SER B 1 236 ? 3.17 28.797 27.203 1 95.12 236 SER B O 1
ATOM 5012 N N . GLY B 1 237 ? 1.246 27.578 27.453 1 95.75 237 GLY B N 1
ATOM 5013 C CA . GLY B 1 237 ? 0.583 28.312 26.406 1 95.75 237 GLY B CA 1
ATOM 5014 C C . GLY B 1 237 ? 0.066 27.438 25.281 1 95.75 237 GLY B C 1
ATOM 5015 O O . GLY B 1 237 ? -0.63 27.906 24.375 1 95.75 237 GLY B O 1
ATOM 5016 N N . LEU B 1 238 ? 0.388 26.156 25.328 1 96.81 238 LEU B N 1
ATOM 5017 C CA . LEU B 1 238 ? -0.189 25.234 24.359 1 96.81 238 LEU B CA 1
ATOM 5018 C C . LEU B 1 238 ? -1.695 25.109 24.562 1 96.81 238 LEU B C 1
ATOM 5020 O O . LEU B 1 238 ? -2.176 25.109 25.688 1 96.81 238 LEU B O 1
ATOM 5024 N N . ASN B 1 239 ? -2.42 24.969 23.453 1 96.88 239 ASN B N 1
ATOM 5025 C CA . ASN B 1 239 ? -3.855 24.766 23.594 1 96.88 239 ASN B CA 1
ATOM 5026 C C . ASN B 1 239 ? -4.309 23.5 22.859 1 96.88 239 ASN B C 1
ATOM 5028 O O . ASN B 1 239 ? -5.508 23.281 22.688 1 96.88 239 ASN B O 1
ATOM 5032 N N . SER B 1 240 ? -3.338 22.625 22.469 1 97.06 240 SER B N 1
ATOM 5033 C CA . SER B 1 240 ? -3.648 21.375 21.766 1 97.06 240 SER B CA 1
ATOM 5034 C C . SER B 1 240 ? -2.465 20.422 21.797 1 97.06 240 SER B C 1
ATOM 5036 O O . SER B 1 240 ? -1.321 20.844 21.984 1 97.06 240 SER B O 1
ATOM 5038 N N . THR B 1 241 ? -2.762 19.156 21.656 1 97.38 241 THR B N 1
ATOM 5039 C CA . THR B 1 241 ? -1.761 18.141 21.328 1 97.38 241 THR B CA 1
ATOM 5040 C C . THR B 1 241 ? -2.146 17.391 20.062 1 97.38 241 THR B C 1
ATOM 5042 O O . THR B 1 241 ? -3.324 17.328 19.703 1 97.38 241 THR B O 1
ATOM 5045 N N . GLU B 1 242 ? -1.142 16.922 19.406 1 97 242 GLU B N 1
ATOM 5046 C CA . GLU B 1 242 ? -1.292 16.062 18.234 1 97 242 GLU B CA 1
ATOM 5047 C C . GLU B 1 242 ? -0.435 14.805 18.359 1 97 242 GLU B C 1
ATOM 5049 O O . GLU B 1 242 ? 0.726 14.797 17.953 1 97 242 GLU B O 1
ATOM 5054 N N . PHE B 1 243 ? -0.996 13.789 18.891 1 97.25 243 PHE B N 1
ATOM 5055 C CA . PHE B 1 243 ? -0.333 12.5 18.984 1 97.25 243 PHE B CA 1
ATOM 5056 C C . PHE B 1 243 ? -0.707 11.609 17.797 1 97.25 243 PHE B C 1
ATOM 5058 O O . PHE B 1 243 ? -1.737 10.938 17.828 1 97.25 243 PHE B O 1
ATOM 5065 N N . ASP B 1 244 ? 0.185 11.562 16.844 1 97.06 244 ASP B N 1
ATOM 5066 C CA . ASP B 1 244 ? -0.103 10.945 15.547 1 97.06 244 ASP B CA 1
ATOM 5067 C C . ASP B 1 244 ? 0.039 9.43 15.617 1 97.06 244 ASP B C 1
ATOM 5069 O O . ASP B 1 244 ? 1.064 8.922 16.078 1 97.06 244 ASP B O 1
ATOM 5073 N N . LEU B 1 245 ? -0.964 8.797 15.164 1 97.88 245 LEU B N 1
ATOM 5074 C CA . LEU B 1 245 ? -0.922 7.336 15.086 1 97.88 245 LEU B CA 1
ATOM 5075 C C . LEU B 1 245 ? -0.467 6.879 13.703 1 97.88 245 LEU B C 1
ATOM 5077 O O . LEU B 1 245 ? 0.191 5.844 13.578 1 97.88 245 LEU B O 1
ATOM 5081 N N . GLU B 1 246 ? -0.873 7.586 12.711 1 97.69 246 GLU B N 1
ATOM 5082 C CA . GLU B 1 246 ? -0.617 7.285 11.305 1 97.69 246 GLU B CA 1
ATOM 5083 C C . GLU B 1 246 ? -1.471 6.117 10.828 1 97.69 246 GLU B C 1
ATOM 5085 O O . GLU B 1 246 ? -2.045 6.164 9.734 1 97.69 246 GLU B O 1
ATOM 5090 N N . VAL B 1 247 ? -1.502 5.066 11.539 1 98.5 247 VAL B N 1
ATOM 5091 C CA . VAL B 1 247 ? -2.369 3.912 11.328 1 98.5 247 VAL B CA 1
ATOM 5092 C C . VAL B 1 247 ? -3.041 3.518 12.641 1 98.5 247 VAL B C 1
ATOM 5094 O O . VAL B 1 247 ? -2.543 3.84 13.719 1 98.5 247 VAL B O 1
ATOM 5097 N N . THR B 1 248 ? -4.18 2.783 12.555 1 98.19 248 THR B N 1
ATOM 5098 C CA . THR B 1 248 ? -5.004 2.607 13.742 1 98.19 248 THR B CA 1
ATOM 5099 C C . THR B 1 248 ? -4.891 1.18 14.273 1 98.19 248 THR B C 1
ATOM 5101 O O . THR B 1 248 ? -5.223 0.914 15.43 1 98.19 248 THR B O 1
ATOM 5104 N N . HIS B 1 249 ? -4.555 0.264 13.484 1 98 249 HIS B N 1
ATOM 5105 C CA . HIS B 1 249 ? -4.496 -1.138 13.883 1 98 249 HIS B CA 1
ATOM 5106 C C . HIS B 1 249 ? -3.139 -1.484 14.477 1 98 249 HIS B C 1
ATOM 5108 O O . HIS B 1 249 ? -2.1 -1.107 13.93 1 98 249 HIS B O 1
ATOM 5114 N N . PRO B 1 250 ? -3.088 -2.291 15.586 1 97.75 250 PRO B N 1
ATOM 5115 C CA . PRO B 1 250 ? -1.826 -2.547 16.281 1 97.75 250 PRO B CA 1
ATOM 5116 C C . PRO B 1 250 ? -0.797 -3.25 15.406 1 97.75 250 PRO B C 1
ATOM 5118 O O . PRO B 1 250 ? 0.396 -2.945 15.477 1 97.75 250 PRO B O 1
ATOM 5121 N N . ASP B 1 251 ? -1.202 -4.199 14.641 1 97.88 251 ASP B N 1
ATOM 5122 C CA . ASP B 1 251 ? -0.256 -4.93 13.805 1 97.88 251 ASP B CA 1
ATOM 5123 C C . ASP B 1 251 ? 0.283 -4.047 12.68 1 97.88 251 ASP B C 1
ATOM 5125 O O . ASP B 1 251 ? 1.466 -4.117 12.344 1 97.88 251 ASP B O 1
ATOM 5129 N N . TYR B 1 252 ? -0.581 -3.227 12.062 1 98.38 252 TYR B N 1
ATOM 5130 C CA . TYR B 1 252 ? -0.1 -2.252 11.094 1 98.38 252 TYR B CA 1
ATOM 5131 C C . TYR B 1 252 ? 0.833 -1.241 11.75 1 98.38 252 TYR B C 1
ATOM 5133 O O . TYR B 1 252 ? 1.815 -0.808 11.141 1 98.38 252 TYR B O 1
ATOM 5141 N N . PHE B 1 253 ? 0.482 -0.844 13.016 1 98.69 253 PHE B N 1
ATOM 5142 C CA . PHE B 1 253 ? 1.323 0.1 13.742 1 98.69 253 PHE B CA 1
ATOM 5143 C C . PHE B 1 253 ? 2.742 -0.438 13.883 1 98.69 253 PHE B C 1
ATOM 5145 O O . PHE B 1 253 ? 3.713 0.28 13.633 1 98.69 253 PHE B O 1
ATOM 5152 N N . LYS B 1 254 ? 2.926 -1.688 14.18 1 98.19 254 LYS B N 1
ATOM 5153 C CA . LYS B 1 254 ? 4.234 -2.316 14.312 1 98.19 254 LYS B CA 1
ATOM 5154 C C . LYS B 1 254 ? 4.969 -2.35 12.977 1 98.19 254 LYS B C 1
ATOM 5156 O O . LYS B 1 254 ? 6.18 -2.113 12.914 1 98.19 254 LYS B O 1
ATOM 5161 N N . ALA B 1 255 ? 4.246 -2.602 11.93 1 98.12 255 ALA B N 1
ATOM 5162 C CA . ALA B 1 255 ? 4.852 -2.779 10.609 1 98.12 255 ALA B CA 1
ATOM 5163 C C . ALA B 1 255 ? 5.258 -1.438 10.008 1 98.12 255 ALA B C 1
ATOM 5165 O O . ALA B 1 255 ? 6.332 -1.315 9.414 1 98.12 255 ALA B O 1
ATOM 5166 N N . ILE B 1 256 ? 4.434 -0.402 10.164 1 98.19 256 ILE B N 1
ATOM 5167 C CA . ILE B 1 256 ? 4.57 0.861 9.445 1 98.19 256 ILE B CA 1
ATOM 5168 C C . ILE B 1 256 ? 5.406 1.837 10.273 1 98.19 256 ILE B C 1
ATOM 5170 O O . ILE B 1 256 ? 6.164 2.639 9.719 1 98.19 256 ILE B O 1
ATOM 5174 N N . CYS B 1 257 ? 5.23 1.75 11.594 1 97.56 257 CYS B N 1
ATOM 5175 C CA . CYS B 1 257 ? 5.93 2.633 12.523 1 97.56 257 CYS B CA 1
ATOM 5176 C C . CYS B 1 257 ? 6.738 1.832 13.531 1 97.56 257 CYS B C 1
ATOM 5178 O O . CYS B 1 257 ? 6.527 1.955 14.742 1 97.56 257 CYS B O 1
ATOM 5180 N N . PRO B 1 258 ? 7.75 1.146 13.055 1 97 258 PRO B N 1
ATOM 5181 C CA . PRO B 1 258 ? 8.453 0.227 13.953 1 97 258 PRO B CA 1
ATOM 5182 C C . PRO B 1 258 ? 9.148 0.945 15.109 1 97 258 PRO B C 1
ATOM 5184 O O . PRO B 1 258 ? 9.172 0.436 16.234 1 97 258 PRO B O 1
ATOM 5187 N N . GLY B 1 259 ? 9.742 2.096 14.867 1 95.44 259 GLY B N 1
ATOM 5188 C CA . GLY B 1 259 ? 10.383 2.848 15.93 1 95.44 259 GLY B CA 1
ATOM 5189 C C . GLY B 1 259 ? 9.414 3.322 17 1 95.44 259 GLY B C 1
ATOM 5190 O O . GLY B 1 259 ? 9.68 3.189 18.188 1 95.44 259 GLY B O 1
ATOM 5191 N N . LYS B 1 260 ? 8.273 3.898 16.562 1 96.06 260 LYS B N 1
ATOM 5192 C CA . LYS B 1 260 ? 7.25 4.316 17.516 1 96.06 260 LYS B CA 1
ATOM 5193 C C . LYS B 1 260 ? 6.797 3.145 18.391 1 96.06 260 LYS B C 1
ATOM 5195 O O . LYS B 1 260 ? 6.676 3.277 19.609 1 96.06 260 LYS B O 1
ATOM 5200 N N . SER B 1 261 ? 6.559 2.027 17.703 1 96.81 261 SER B N 1
ATOM 5201 C CA . SER B 1 261 ? 6.062 0.839 18.391 1 96.81 261 SER B CA 1
ATOM 5202 C C . SER B 1 261 ? 7.082 0.311 19.391 1 96.81 261 SER B C 1
ATOM 5204 O O . SER B 1 261 ? 6.711 -0.206 20.453 1 96.81 261 SER B O 1
ATOM 5206 N N . ALA B 1 262 ? 8.32 0.388 19.062 1 95.06 262 ALA B N 1
ATOM 5207 C CA . ALA B 1 262 ? 9.383 -0.097 19.938 1 95.06 262 ALA B CA 1
ATOM 5208 C C . ALA B 1 262 ? 9.492 0.765 21.203 1 95.06 262 ALA B C 1
ATOM 5210 O O . ALA B 1 262 ? 9.836 0.266 22.281 1 95.06 262 ALA B O 1
ATOM 5211 N N . THR B 1 263 ? 9.242 2.059 21.078 1 93 263 THR B N 1
ATOM 5212 C CA . THR B 1 263 ? 9.305 2.977 22.203 1 93 263 THR B CA 1
ATOM 5213 C C . THR B 1 263 ? 8.086 2.814 23.109 1 93 263 THR B C 1
ATOM 5215 O O . THR B 1 263 ? 8.219 2.652 24.328 1 93 263 THR B O 1
ATOM 5218 N N . TYR B 1 264 ? 6.922 2.891 22.453 1 94.06 264 TYR B N 1
ATOM 5219 C CA . TYR B 1 264 ? 5.656 2.689 23.156 1 94.06 264 TYR B CA 1
ATOM 5220 C C . TYR B 1 264 ? 4.703 1.841 22.328 1 94.06 264 TYR B C 1
ATOM 5222 O O . TYR B 1 264 ? 4.578 2.041 21.109 1 94.06 264 TYR B O 1
ATOM 5230 N N . PRO B 1 265 ? 4.008 0.919 23 1 95.44 265 PRO B N 1
ATOM 5231 C CA . PRO B 1 265 ? 2.965 0.215 22.25 1 95.44 265 PRO B CA 1
ATOM 5232 C C . PRO B 1 265 ? 1.809 1.129 21.844 1 95.44 265 PRO B C 1
ATOM 5234 O O . PRO B 1 265 ? 1.647 2.213 22.406 1 95.44 265 PRO B O 1
ATOM 5237 N N . LEU B 1 266 ? 1.012 0.737 20.906 1 97.75 266 LEU B N 1
ATOM 5238 C CA . LEU B 1 266 ? -0.087 1.551 20.391 1 97.75 266 LEU B CA 1
ATOM 5239 C C . LEU B 1 266 ? -1.017 1.978 21.516 1 97.75 266 LEU B C 1
ATOM 5241 O O . LEU B 1 266 ? -1.489 3.115 21.547 1 97.75 266 LEU B O 1
ATOM 5245 N N . GLU B 1 267 ? -1.251 1.083 22.453 1 97.56 267 GLU B N 1
ATOM 5246 C CA . GLU B 1 267 ? -2.154 1.357 23.562 1 97.56 267 GLU B CA 1
ATOM 5247 C C . GLU B 1 267 ? -1.717 2.598 24.344 1 97.56 267 GLU B C 1
ATOM 5249 O O . GLU B 1 267 ? -2.555 3.377 24.797 1 97.56 267 GLU B O 1
ATOM 5254 N N . TYR B 1 268 ? -0.473 2.742 24.469 1 97.75 268 TYR B N 1
ATOM 5255 C CA . TYR B 1 268 ? 0.062 3.908 25.156 1 97.75 268 TYR B CA 1
ATOM 5256 C C . TYR B 1 268 ? -0.311 5.195 24.438 1 97.75 268 TYR B C 1
ATOM 5258 O O . TYR B 1 268 ? -0.689 6.184 25.062 1 97.75 268 TYR B O 1
ATOM 5266 N N . TRP B 1 269 ? -0.187 5.258 23.172 1 98 269 TRP B N 1
ATOM 5267 C CA . TRP B 1 269 ? -0.541 6.414 22.359 1 98 269 TRP B CA 1
ATOM 5268 C C . TRP B 1 269 ? -2.027 6.734 22.484 1 98 269 TRP B C 1
ATOM 5270 O O . TRP B 1 269 ? -2.412 7.902 22.578 1 98 269 TRP B O 1
ATOM 5280 N N . LEU B 1 270 ? -2.811 5.676 22.453 1 98.56 270 LEU B N 1
ATOM 5281 C CA . LEU B 1 270 ? -4.254 5.844 22.594 1 98.56 270 LEU B CA 1
ATOM 5282 C C . LEU B 1 270 ? -4.602 6.445 23.953 1 98.56 270 LEU B C 1
ATOM 5284 O O . LEU B 1 270 ? -5.418 7.363 24.031 1 98.56 270 LEU B O 1
ATOM 5288 N N . GLU B 1 271 ? -3.971 5.969 24.953 1 98.56 271 GLU B N 1
ATOM 5289 C CA . GLU B 1 271 ? -4.191 6.488 26.312 1 98.56 271 GLU B CA 1
ATOM 5290 C C . GLU B 1 271 ? -3.736 7.945 26.406 1 98.56 271 GLU B C 1
ATOM 5292 O O . GLU B 1 271 ? -4.367 8.742 27.109 1 98.56 271 GLU B O 1
ATOM 5297 N N . ALA B 1 272 ? -2.654 8.219 25.766 1 98.38 272 ALA B N 1
ATOM 5298 C CA . ALA B 1 272 ? -2.158 9.594 25.766 1 98.38 272 ALA B CA 1
ATOM 5299 C C . ALA B 1 272 ? -3.174 10.539 25.141 1 98.38 272 ALA B C 1
ATOM 5301 O O . ALA B 1 272 ? -3.373 11.656 25.609 1 98.38 272 ALA B O 1
ATOM 5302 N N . GLN B 1 273 ? -3.809 10.125 24.062 1 98.69 273 GLN B N 1
ATOM 5303 C CA . GLN B 1 273 ? -4.844 10.938 23.422 1 98.69 273 GLN B CA 1
ATOM 5304 C C . GLN B 1 273 ? -6.02 11.156 24.359 1 98.69 273 GLN B C 1
ATOM 5306 O O . GLN B 1 273 ? -6.562 12.266 24.438 1 98.69 273 GLN B O 1
ATOM 5311 N N . GLU B 1 274 ? -6.367 10.148 25.078 1 98.62 274 GLU B N 1
ATOM 5312 C CA . GLU B 1 274 ? -7.473 10.273 26.016 1 98.62 274 GLU B CA 1
ATOM 5313 C C . GLU B 1 274 ? -7.117 11.227 27.156 1 98.62 274 GLU B C 1
ATOM 5315 O O . GLU B 1 274 ? -7.949 12.023 27.594 1 98.62 274 GLU B O 1
ATOM 5320 N N . ALA B 1 275 ? -5.902 11.117 27.625 1 98.75 275 ALA B N 1
ATOM 5321 C CA . ALA B 1 275 ? -5.43 12.07 28.625 1 98.75 275 ALA B CA 1
ATOM 5322 C C . ALA B 1 275 ? -5.438 13.492 28.078 1 98.75 275 ALA B C 1
ATOM 5324 O O . ALA B 1 275 ? -5.797 14.438 28.797 1 98.75 275 ALA B O 1
ATOM 5325 N N . SER B 1 276 ? -5.039 13.625 26.844 1 98.56 276 SER B N 1
ATOM 5326 C CA . SER B 1 276 ? -5.055 14.93 26.188 1 98.56 276 SER B CA 1
ATOM 5327 C C . SER B 1 276 ? -6.465 15.508 26.141 1 98.56 276 SER B C 1
ATOM 5329 O O . SER B 1 276 ? -6.664 16.703 26.375 1 98.56 276 SER B O 1
ATOM 5331 N N . VAL B 1 277 ? -7.418 14.672 25.844 1 98.62 277 VAL B N 1
ATOM 5332 C CA . VAL B 1 277 ? -8.805 15.117 25.781 1 98.62 277 VAL B CA 1
ATOM 5333 C C . VAL B 1 277 ? -9.219 15.695 27.141 1 98.62 277 VAL B C 1
ATOM 5335 O O . VAL B 1 277 ? -9.914 16.719 27.188 1 98.62 277 VAL B O 1
ATOM 5338 N N . LYS B 1 278 ? -8.773 15.109 28.203 1 98.44 278 LYS B N 1
ATOM 5339 C CA . LYS B 1 278 ? -9.102 15.578 29.547 1 98.44 278 LYS B CA 1
ATOM 5340 C C . LYS B 1 278 ? -8.414 16.906 29.844 1 98.44 278 LYS B C 1
ATOM 5342 O O . LYS B 1 278 ? -8.992 17.781 30.5 1 98.44 278 LYS B O 1
ATOM 5347 N N . ILE B 1 279 ? -7.297 17.094 29.328 1 98.56 279 ILE B N 1
ATOM 5348 C CA . ILE B 1 279 ? -6.473 18.234 29.703 1 98.56 279 ILE B CA 1
ATOM 5349 C C . ILE B 1 279 ? -6.711 19.391 28.734 1 98.56 279 ILE B C 1
ATOM 5351 O O . ILE B 1 279 ? -6.918 20.531 29.172 1 98.56 279 ILE B O 1
ATOM 5355 N N . PHE B 1 280 ? -6.742 19.125 27.484 1 98.06 280 PHE B N 1
ATOM 5356 C CA . PHE B 1 280 ? -6.793 20.172 26.453 1 98.06 280 PHE B CA 1
ATOM 5357 C C . PHE B 1 280 ? -8.195 20.281 25.875 1 98.06 280 PHE B C 1
ATOM 5359 O O . PHE B 1 280 ? -8.516 21.266 25.203 1 98.06 280 PHE B O 1
ATOM 5366 N N . GLY B 1 281 ? -9.047 19.266 26.141 1 97.31 281 GLY B N 1
ATOM 5367 C CA . GLY B 1 281 ? -10.398 19.266 25.609 1 97.31 281 GLY B CA 1
ATOM 5368 C C . GLY B 1 281 ? -10.523 18.438 24.344 1 97.31 281 GLY B C 1
ATOM 5369 O O . GLY B 1 281 ? -9.523 18.125 23.688 1 97.31 281 GLY B O 1
ATOM 5370 N N . PRO B 1 282 ? -11.773 17.984 23.969 1 97.38 282 PRO B N 1
ATOM 5371 C CA . PRO B 1 282 ? -12.039 17.219 22.75 1 97.38 282 PRO B CA 1
ATOM 5372 C C . PRO B 1 282 ? -12.031 18.094 21.5 1 97.38 282 PRO B C 1
ATOM 5374 O O . PRO B 1 282 ? -12.25 19.297 21.578 1 97.38 282 PRO B O 1
ATOM 5377 N N . GLY B 1 283 ? -11.781 17.562 20.406 1 94.75 283 GLY B N 1
ATOM 5378 C CA . GLY B 1 283 ? -11.812 18.281 19.141 1 94.75 283 GLY B CA 1
ATOM 5379 C C . GLY B 1 283 ? -10.57 19.125 18.906 1 94.75 283 GLY B C 1
ATOM 5380 O O . GLY B 1 283 ? -9.469 18.578 18.75 1 94.75 283 GLY B O 1
ATOM 5381 N N . ARG B 1 284 ? -10.672 20.375 19.047 1 93.88 284 ARG B N 1
ATOM 5382 C CA . ARG B 1 284 ? -9.602 21.312 18.734 1 93.88 284 ARG B CA 1
ATOM 5383 C C . ARG B 1 284 ? -8.398 21.109 19.641 1 93.88 284 ARG B C 1
ATOM 5385 O O . ARG B 1 284 ? -7.258 21.328 19.234 1 93.88 284 ARG B O 1
ATOM 5392 N N . GLY B 1 285 ? -8.688 20.641 20.797 1 96.38 285 GLY B N 1
ATOM 5393 C CA . GLY B 1 285 ? -7.633 20.484 21.797 1 96.38 285 GLY B CA 1
ATOM 5394 C C . GLY B 1 285 ? -6.844 19.203 21.641 1 96.38 285 GLY B C 1
ATOM 5395 O O . GLY B 1 285 ? -5.75 19.078 22.203 1 96.38 285 GLY B O 1
ATOM 5396 N N . THR B 1 286 ? -7.422 18.203 20.953 1 97.75 286 THR B N 1
ATOM 5397 C CA . THR B 1 286 ? -6.781 16.906 20.797 1 97.75 286 THR B CA 1
ATOM 5398 C C . THR B 1 286 ? -6.965 16.375 19.375 1 97.75 286 THR B C 1
ATOM 5400 O O . THR B 1 286 ? -8.055 15.938 19.016 1 97.75 286 THR B O 1
ATOM 5403 N N . THR B 1 287 ? -5.852 16.406 18.609 1 96.25 287 THR B N 1
ATOM 5404 C CA . THR B 1 287 ? -5.898 15.953 17.219 1 96.25 287 THR B CA 1
ATOM 5405 C C . THR B 1 287 ? -4.906 14.82 16.984 1 96.25 287 THR B C 1
ATOM 5407 O O . THR B 1 287 ? -4.125 14.477 17.875 1 96.25 287 THR B O 1
ATOM 5410 N N . SER B 1 288 ? -5.062 14.156 15.875 1 96.81 288 SER B N 1
ATOM 5411 C CA . SER B 1 288 ? -4.176 13.062 15.484 1 96.81 288 SER B CA 1
ATOM 5412 C C . SER B 1 288 ? -4.148 12.883 13.977 1 96.81 288 SER B C 1
ATOM 5414 O O . SER B 1 288 ? -5.195 12.898 13.32 1 96.81 288 SER B O 1
ATOM 5416 N N . PHE B 1 289 ? -2.947 12.727 13.414 1 96 289 PHE B N 1
ATOM 5417 C CA . PHE B 1 289 ? -2.844 12.406 12 1 96 289 PHE B CA 1
ATOM 5418 C C . PHE B 1 289 ? -3.035 10.914 11.766 1 96 289 PHE B C 1
ATOM 5420 O O . PHE B 1 289 ? -2.475 10.086 12.492 1 96 289 PHE B O 1
ATOM 5427 N N . ILE B 1 290 ? -3.873 10.633 10.852 1 98 290 ILE B N 1
ATOM 5428 C CA . ILE B 1 290 ? -4.012 9.305 10.258 1 98 290 ILE B CA 1
ATOM 5429 C C . ILE B 1 290 ? -3.672 9.359 8.773 1 98 290 ILE B C 1
ATOM 5431 O O . ILE B 1 290 ? -4.141 10.25 8.062 1 98 290 ILE B O 1
ATOM 5435 N N . LEU B 1 291 ? -2.818 8.477 8.32 1 98 291 LEU B N 1
ATOM 5436 C CA . LEU B 1 291 ? -2.465 8.422 6.906 1 98 291 LEU B CA 1
ATOM 5437 C C . LEU B 1 291 ? -3.408 7.492 6.148 1 98 291 LEU B C 1
ATOM 5439 O O . LEU B 1 291 ? -3.318 6.27 6.281 1 98 291 LEU B O 1
ATOM 5443 N N . MET B 1 292 ? -4.285 8.109 5.352 1 98.06 292 MET B N 1
ATOM 5444 C CA . MET B 1 292 ? -5.223 7.34 4.539 1 98.06 292 MET B CA 1
ATOM 5445 C C . MET B 1 292 ? -4.492 6.602 3.422 1 98.06 292 MET B C 1
ATOM 5447 O O . MET B 1 292 ? -3.768 7.215 2.635 1 98.06 292 MET B O 1
ATOM 5451 N N . GLY B 1 293 ? -4.691 5.262 3.396 1 97.81 293 GLY B N 1
ATOM 5452 C CA . GLY B 1 293 ? -4.125 4.484 2.303 1 97.81 293 GLY B CA 1
ATOM 5453 C C . GLY B 1 293 ? -3.061 3.506 2.758 1 97.81 293 GLY B C 1
ATOM 5454 O O . GLY B 1 293 ? -2.557 2.713 1.957 1 97.81 293 GLY B O 1
ATOM 5455 N N . LEU B 1 294 ? -2.74 3.541 4.074 1 98 294 LEU B N 1
ATOM 5456 C CA . LEU B 1 294 ? -1.714 2.629 4.57 1 98 294 LEU B CA 1
ATOM 5457 C C . LEU B 1 294 ? -2.342 1.361 5.141 1 98 294 LEU B C 1
ATOM 5459 O O . LEU B 1 294 ? -1.677 0.329 5.25 1 98 294 LEU B O 1
ATOM 5463 N N . GLU B 1 295 ? -3.639 1.459 5.496 1 97.25 295 GLU B N 1
ATOM 5464 C CA . GLU B 1 295 ? -4.469 0.347 5.949 1 97.25 295 GLU B CA 1
ATOM 5465 C C . GLU B 1 295 ? -5.719 0.2 5.086 1 97.25 295 GLU B C 1
ATOM 5467 O O . GLU B 1 295 ? -6.156 1.163 4.453 1 97.25 295 GLU B O 1
ATOM 5472 N N . PRO B 1 296 ? -6.242 -1.044 5.109 1 97.62 296 PRO B N 1
ATOM 5473 C CA . PRO B 1 296 ? -7.539 -1.176 4.434 1 97.62 296 PRO B CA 1
ATOM 5474 C C . PRO B 1 296 ? -8.602 -0.246 5.016 1 97.62 296 PRO B C 1
ATOM 5476 O O . PRO B 1 296 ? -8.555 0.087 6.203 1 97.62 296 PRO B O 1
ATOM 5479 N N . MET B 1 297 ? -9.523 0.123 4.207 1 98.25 297 MET B N 1
ATOM 5480 C CA . MET B 1 297 ? -10.516 1.131 4.551 1 98.25 297 MET B CA 1
ATOM 5481 C C . MET B 1 297 ? -11.305 0.719 5.789 1 98.25 297 MET B C 1
ATOM 5483 O O . MET B 1 297 ? -11.508 1.527 6.695 1 98.25 297 MET B O 1
ATOM 5487 N N . ASN B 1 298 ? -11.734 -0.57 5.797 1 97.06 298 ASN B N 1
ATOM 5488 C CA . ASN B 1 298 ? -12.562 -1.038 6.906 1 97.06 298 ASN B CA 1
ATOM 5489 C C . ASN B 1 298 ? -11.828 -0.928 8.234 1 97.06 298 ASN B C 1
ATOM 5491 O O . ASN B 1 298 ? -12.406 -0.51 9.242 1 97.06 298 ASN B O 1
ATOM 5495 N N . ILE B 1 299 ? -10.57 -1.245 8.227 1 97.69 299 ILE B N 1
ATOM 5496 C CA . ILE B 1 299 ? -9.742 -1.188 9.422 1 97.69 299 ILE B CA 1
ATOM 5497 C C . ILE B 1 299 ? -9.531 0.266 9.836 1 97.69 299 ILE B C 1
ATOM 5499 O O . ILE B 1 299 ? -9.711 0.615 11.008 1 97.69 299 ILE B O 1
ATOM 5503 N N . MET B 1 300 ? -9.203 1.082 8.898 1 98.56 300 MET B N 1
ATOM 5504 C CA . MET B 1 300 ? -8.992 2.502 9.156 1 98.56 300 MET B CA 1
ATOM 5505 C C . MET B 1 300 ? -10.242 3.139 9.758 1 98.56 300 MET B C 1
ATOM 5507 O O . MET B 1 300 ? -10.164 3.85 10.758 1 98.56 300 MET B O 1
ATOM 5511 N N . LEU B 1 301 ? -11.391 2.861 9.188 1 98.75 301 LEU B N 1
ATOM 5512 C CA . LEU B 1 301 ? -12.641 3.479 9.617 1 98.75 301 LEU B CA 1
ATOM 5513 C C . LEU B 1 301 ? -13 3.041 11.031 1 98.75 301 LEU B C 1
ATOM 5515 O O . LEU B 1 301 ? -13.492 3.846 11.82 1 98.75 301 LEU B O 1
ATOM 5519 N N . GLU B 1 302 ? -12.766 1.796 11.32 1 98.25 302 GLU B N 1
ATOM 5520 C CA . GLU B 1 302 ? -13.031 1.307 12.664 1 98.25 302 GLU B CA 1
ATOM 5521 C C . GLU B 1 302 ? -12.195 2.053 13.703 1 98.25 302 GLU B C 1
ATOM 5523 O O . GLU B 1 302 ? -12.711 2.479 14.734 1 98.25 302 GLU B O 1
ATOM 5528 N N . GLY B 1 303 ? -10.914 2.176 13.406 1 98.56 303 GLY B N 1
ATOM 5529 C CA . GLY B 1 303 ? -10.023 2.887 14.32 1 98.56 303 GLY B CA 1
ATOM 5530 C C . GLY B 1 303 ? -10.359 4.359 14.445 1 98.56 303 GLY B C 1
ATOM 5531 O O . GLY B 1 303 ? -10.375 4.91 15.547 1 98.56 303 GLY B O 1
ATOM 5532 N N . VAL B 1 304 ? -10.633 5.008 13.352 1 98.44 304 VAL B N 1
ATOM 5533 C CA . VAL B 1 304 ? -10.953 6.43 13.312 1 98.44 304 VAL B CA 1
ATOM 5534 C C . VAL B 1 304 ? -12.242 6.691 14.086 1 98.44 304 VAL B C 1
ATOM 5536 O O . VAL B 1 304 ? -12.328 7.652 14.859 1 98.44 304 VAL B O 1
ATOM 5539 N N . GLU B 1 305 ? -13.203 5.855 13.867 1 98.69 305 GLU B N 1
ATOM 5540 C CA . GLU B 1 305 ? -14.469 6.004 14.586 1 98.69 305 GLU B CA 1
ATOM 5541 C C . GLU B 1 305 ? -14.266 5.891 16.094 1 98.69 305 GLU B C 1
ATOM 5543 O O . GLU B 1 305 ? -14.836 6.668 16.859 1 98.69 305 GLU B O 1
ATOM 5548 N N . GLU B 1 306 ? -13.477 4.934 16.5 1 98.62 306 GLU B N 1
ATOM 5549 C CA . GLU B 1 306 ? -13.188 4.777 17.922 1 98.62 306 GLU B CA 1
ATOM 5550 C C . GLU B 1 306 ? -12.562 6.039 18.5 1 98.62 306 GLU B C 1
ATOM 5552 O O . GLU B 1 306 ? -12.93 6.48 19.594 1 98.62 306 GLU B O 1
ATOM 5557 N N . ARG B 1 307 ? -11.602 6.613 17.812 1 98.44 307 ARG B N 1
ATOM 5558 C CA . ARG B 1 307 ? -10.945 7.816 18.312 1 98.44 307 ARG B CA 1
ATOM 5559 C C . ARG B 1 307 ? -11.922 8.984 18.391 1 98.44 307 ARG B C 1
ATOM 5561 O O . ARG B 1 307 ? -11.93 9.727 19.375 1 98.44 307 ARG B O 1
ATOM 5568 N N . MET B 1 308 ? -12.75 9.148 17.359 1 98.12 308 MET B N 1
ATOM 5569 C CA . MET B 1 308 ? -13.734 10.227 17.344 1 98.12 308 MET B CA 1
ATOM 5570 C C . MET B 1 308 ? -14.727 10.062 18.5 1 98.12 308 MET B C 1
ATOM 5572 O O . MET B 1 308 ? -15.117 11.047 19.125 1 98.12 308 MET B O 1
ATOM 5576 N N . SER B 1 309 ? -15.102 8.852 18.75 1 98.44 309 SER B N 1
ATOM 5577 C CA . SER B 1 309 ? -16.047 8.586 19.828 1 98.44 309 SER B CA 1
ATOM 5578 C C . SER B 1 309 ? -15.484 8.992 21.188 1 98.44 309 SER B C 1
ATOM 5580 O O . SER B 1 309 ? -16.234 9.219 22.141 1 98.44 309 SER B O 1
ATOM 5582 N N . LYS B 1 310 ? -14.172 9.148 21.25 1 98.31 310 LYS B N 1
ATOM 5583 C CA . LYS B 1 310 ? -13.508 9.5 22.5 1 98.31 310 LYS B CA 1
ATOM 5584 C C . LYS B 1 310 ? -13.086 10.969 22.5 1 98.31 310 LYS B C 1
ATOM 5586 O O . LYS B 1 310 ? -12.336 11.398 23.375 1 98.31 310 LYS B O 1
ATOM 5591 N N . GLY B 1 311 ? -13.422 11.664 21.484 1 98 311 GLY B N 1
ATOM 5592 C CA . GLY B 1 311 ? -13.227 13.102 21.469 1 98 311 GLY B CA 1
ATOM 5593 C C . GLY B 1 311 ? -11.961 13.523 20.734 1 98 311 GLY B C 1
ATOM 5594 O O . GLY B 1 311 ? -11.609 14.703 20.719 1 98 311 GLY B O 1
ATOM 5595 N N . VAL B 1 312 ? -11.258 12.617 20.141 1 98.31 312 VAL B N 1
ATOM 5596 C CA . VAL B 1 312 ? -10.062 12.93 19.359 1 98.31 312 VAL B CA 1
ATOM 5597 C C . VAL B 1 312 ? -10.461 13.297 17.938 1 98.31 312 VAL B C 1
ATOM 5599 O O . VAL B 1 312 ? -11.289 12.625 17.312 1 98.31 312 VAL B O 1
ATOM 5602 N N . TYR B 1 313 ? -9.945 14.383 17.406 1 96.5 313 TYR B N 1
ATOM 5603 C CA . TYR B 1 313 ? -10.227 14.797 16.031 1 96.5 313 TYR B CA 1
ATOM 5604 C C . TYR B 1 313 ? -9.148 14.281 15.078 1 96.5 313 TYR B C 1
ATOM 5606 O O . TYR B 1 313 ? -8.023 14.797 15.062 1 96.5 313 TYR B O 1
ATOM 5614 N N . PRO B 1 314 ? -9.445 13.336 14.242 1 96.5 314 PRO B N 1
ATOM 5615 C CA . PRO B 1 314 ? -8.43 12.812 13.328 1 96.5 314 PRO B CA 1
ATOM 5616 C C . PRO B 1 314 ? -8.227 13.695 12.102 1 96.5 314 PRO B C 1
ATOM 5618 O O . PRO B 1 314 ? -9.203 14.078 11.438 1 96.5 314 PRO B O 1
ATOM 5621 N N . ASN B 1 315 ? -6.996 14.141 11.852 1 95.38 315 ASN B N 1
ATOM 5622 C CA . ASN B 1 315 ? -6.582 14.742 10.594 1 95.38 315 ASN B CA 1
ATOM 5623 C C . ASN B 1 315 ? -6.18 13.688 9.57 1 95.38 315 ASN B C 1
ATOM 5625 O O . ASN B 1 315 ? -5.129 13.055 9.695 1 95.38 315 ASN B O 1
ATOM 5629 N N . MET B 1 316 ? -7.004 13.57 8.539 1 97.19 316 MET B N 1
ATOM 5630 C CA . MET B 1 316 ? -6.859 12.461 7.602 1 97.19 316 MET B CA 1
ATOM 5631 C C . MET B 1 316 ? -5.953 12.852 6.438 1 97.19 316 MET B C 1
ATOM 5633 O O . MET B 1 316 ? -6.43 13.359 5.418 1 97.19 316 MET B O 1
ATOM 5637 N N . LEU B 1 317 ? -4.699 12.641 6.547 1 97 317 LEU B N 1
ATOM 5638 C CA . LEU B 1 317 ? -3.771 12.914 5.457 1 97 317 LEU B CA 1
ATOM 5639 C C . LEU B 1 317 ? -3.785 11.781 4.434 1 97 317 LEU B C 1
ATOM 5641 O O . LEU B 1 317 ? -3.842 10.609 4.801 1 97 317 LEU B O 1
ATOM 5645 N N . VAL B 1 318 ? -3.785 12.117 3.176 1 97.94 318 VAL B N 1
ATOM 5646 C CA . VAL B 1 318 ? -3.572 11.102 2.154 1 97.94 318 VAL B CA 1
ATOM 5647 C C . VAL B 1 318 ? -2.086 10.758 2.068 1 97.94 318 VAL B C 1
ATOM 5649 O O . VAL B 1 318 ? -1.25 11.641 1.872 1 97.94 318 VAL B O 1
ATOM 5652 N N . TYR B 1 319 ? -1.803 9.484 2.271 1 97.56 319 TYR B N 1
ATOM 5653 C CA . TYR B 1 319 ? -0.424 9.016 2.174 1 97.56 319 TYR B CA 1
ATOM 5654 C C . TYR B 1 319 ? 0.188 9.398 0.832 1 97.56 319 TYR B C 1
ATOM 5656 O O . TYR B 1 319 ? -0.443 9.234 -0.215 1 97.56 319 TYR B O 1
ATOM 5664 N N . GLN B 1 320 ? 1.406 10 0.869 1 95.75 320 GLN B N 1
ATOM 5665 C CA . GLN B 1 320 ? 2.195 10.312 -0.318 1 95.75 320 GLN B CA 1
ATOM 5666 C C . GLN B 1 320 ? 3.568 9.648 -0.255 1 95.75 320 GLN B C 1
ATOM 5668 O O . GLN B 1 320 ? 4.328 9.875 0.688 1 95.75 320 GLN B O 1
ATOM 5673 N N . PRO B 1 321 ? 3.871 8.836 -1.284 1 94.94 321 PRO B N 1
ATOM 5674 C CA . PRO B 1 321 ? 5.219 8.266 -1.295 1 94.94 321 PRO B CA 1
ATOM 5675 C C . PRO B 1 321 ? 6.301 9.305 -1.575 1 94.94 321 PRO B C 1
ATOM 5677 O O . PRO B 1 321 ? 6.156 10.117 -2.492 1 94.94 321 PRO B O 1
ATOM 5680 N N . VAL B 1 322 ? 7.375 9.305 -0.818 1 90.81 322 VAL B N 1
ATOM 5681 C CA . VAL B 1 322 ? 8.422 10.312 -0.968 1 90.81 322 VAL B CA 1
ATOM 5682 C C . VAL B 1 322 ? 9.773 9.633 -1.15 1 90.81 322 VAL B C 1
ATOM 5684 O O . VAL B 1 322 ? 10.023 8.57 -0.581 1 90.81 322 VAL B O 1
ATOM 5687 N N . PRO B 1 323 ? 10.625 10.289 -1.922 1 89 323 PRO B N 1
ATOM 5688 C CA . PRO B 1 323 ? 11.961 9.727 -2.092 1 89 323 PRO B CA 1
ATOM 5689 C C . PRO B 1 323 ? 12.703 9.562 -0.767 1 89 323 PRO B C 1
ATOM 5691 O O . PRO B 1 323 ? 12.602 10.422 0.112 1 89 323 PRO B O 1
ATOM 5694 N N . GLY B 1 324 ? 13.344 8.484 -0.63 1 88.06 324 GLY B N 1
ATOM 5695 C CA . GLY B 1 324 ? 14.148 8.25 0.56 1 88.06 324 GLY B CA 1
ATOM 5696 C C . GLY B 1 324 ? 13.445 7.395 1.595 1 88.06 324 GLY B C 1
ATOM 5697 O O . GLY B 1 324 ? 14.086 6.781 2.445 1 88.06 324 GLY B O 1
ATOM 5698 N N . ALA B 1 325 ? 12.156 7.43 1.61 1 93 325 ALA B N 1
ATOM 5699 C CA . ALA B 1 325 ? 11.398 6.582 2.525 1 93 325 ALA B CA 1
ATOM 5700 C C . ALA B 1 325 ? 11.359 5.137 2.029 1 93 325 ALA B C 1
ATOM 5702 O O . ALA B 1 325 ? 11.469 4.887 0.828 1 93 325 ALA B O 1
ATOM 5703 N N . ASP B 1 326 ? 11.148 4.195 2.9 1 95.06 326 ASP B N 1
ATOM 5704 C CA . ASP B 1 326 ? 11.086 2.781 2.547 1 95.06 326 ASP B CA 1
ATOM 5705 C C . ASP B 1 326 ? 9.969 2.512 1.546 1 95.06 326 ASP B C 1
ATOM 5707 O O . ASP B 1 326 ? 10.094 1.65 0.674 1 95.06 326 ASP B O 1
ATOM 5711 N N . MET B 1 327 ? 8.914 3.24 1.659 1 96.88 327 MET B N 1
ATOM 5712 C CA . MET B 1 327 ? 7.723 2.984 0.854 1 96.88 327 MET B CA 1
ATOM 5713 C C . MET B 1 327 ? 7.707 3.867 -0.389 1 96.88 327 MET B C 1
ATOM 5715 O O . MET B 1 327 ? 6.664 4.035 -1.022 1 96.88 327 MET B O 1
ATOM 5719 N N . PHE B 1 328 ? 8.922 4.422 -0.773 1 94.56 328 PHE B N 1
ATOM 5720 C CA . PHE B 1 328 ? 9.023 5.207 -1.999 1 94.56 328 PHE B CA 1
ATOM 5721 C C . PHE B 1 328 ? 8.555 4.391 -3.201 1 94.56 328 PHE B C 1
ATOM 5723 O O . PHE B 1 328 ? 8.867 3.205 -3.311 1 94.56 328 PHE B O 1
ATOM 5730 N N . ARG B 1 329 ? 7.641 5.027 -4.062 1 96.25 329 ARG B N 1
ATOM 5731 C CA . ARG B 1 329 ? 7.109 4.523 -5.324 1 96.25 329 ARG B CA 1
ATOM 5732 C C . ARG B 1 329 ? 6 3.502 -5.082 1 96.25 329 ARG B C 1
ATOM 5734 O O . ARG B 1 329 ? 5.543 2.84 -6.016 1 96.25 329 ARG B O 1
ATOM 5741 N N . MET B 1 330 ? 5.594 3.299 -3.883 1 97.44 330 MET B N 1
ATOM 5742 C CA . MET B 1 330 ? 4.355 2.609 -3.531 1 97.44 330 MET B CA 1
ATOM 5743 C C . MET B 1 330 ? 3.207 3.602 -3.371 1 97.44 330 MET B C 1
ATOM 5745 O O . MET B 1 330 ? 3.143 4.328 -2.379 1 97.44 330 MET B O 1
ATOM 5749 N N . PRO B 1 331 ? 2.342 3.676 -4.27 1 96.44 331 PRO B N 1
ATOM 5750 C CA . PRO B 1 331 ? 1.377 4.777 -4.301 1 96.44 331 PRO B CA 1
ATOM 5751 C C . PRO B 1 331 ? 0.219 4.578 -3.328 1 96.44 331 PRO B C 1
ATOM 5753 O O . PRO B 1 331 ? 0.022 3.475 -2.814 1 96.44 331 PRO B O 1
ATOM 5756 N N . PRO B 1 332 ? -0.52 5.66 -2.996 1 97.56 332 PRO B N 1
ATOM 5757 C CA . PRO B 1 332 ? -1.777 5.535 -2.256 1 97.56 332 PRO B CA 1
ATOM 5758 C C . PRO B 1 332 ? -2.869 4.832 -3.061 1 97.56 332 PRO B C 1
ATOM 5760 O O . PRO B 1 332 ? -2.668 4.516 -4.234 1 97.56 332 PRO B O 1
ATOM 5763 N N . PRO B 1 333 ? -4.023 4.559 -2.436 1 98.06 333 PRO B N 1
ATOM 5764 C CA . PRO B 1 333 ? -5.152 3.969 -3.162 1 98.06 333 PRO B CA 1
ATOM 5765 C C . PRO B 1 333 ? -5.648 4.855 -4.301 1 98.06 333 PRO B C 1
ATOM 5767 O O . PRO B 1 333 ? -5.281 6.031 -4.379 1 98.06 333 PRO B O 1
ATOM 5770 N N . ASN B 1 334 ? -6.414 4.266 -5.172 1 97.38 334 ASN B N 1
ATOM 5771 C CA . ASN B 1 334 ? -6.879 5.039 -6.316 1 97.38 334 ASN B CA 1
ATOM 5772 C C . ASN B 1 334 ? -7.93 6.066 -5.91 1 97.38 334 ASN B C 1
ATOM 5774 O O . ASN B 1 334 ? -8.32 6.137 -4.742 1 97.38 334 ASN B O 1
ATOM 5778 N N . ALA B 1 335 ? -8.359 6.902 -6.797 1 98.12 335 ALA B N 1
ATOM 5779 C CA . ALA B 1 335 ? -9.211 8.055 -6.508 1 98.12 335 ALA B CA 1
ATOM 5780 C C . ALA B 1 335 ? -10.57 7.605 -5.965 1 98.12 335 ALA B C 1
ATOM 5782 O O . ALA B 1 335 ? -11.133 8.258 -5.082 1 98.12 335 ALA B O 1
ATOM 5783 N N . ASP B 1 336 ? -11.094 6.508 -6.504 1 98.31 336 ASP B N 1
ATOM 5784 C CA . ASP B 1 336 ? -12.383 6.02 -6.031 1 98.31 336 ASP B CA 1
ATOM 5785 C C . ASP B 1 336 ? -12.32 5.637 -4.555 1 98.31 336 ASP B C 1
ATOM 5787 O O . ASP B 1 336 ? -13.234 5.934 -3.787 1 98.31 336 ASP B O 1
ATOM 5791 N N . TRP B 1 337 ? -11.266 4.961 -4.215 1 98.62 337 TRP B N 1
ATOM 5792 C CA . TRP B 1 337 ? -11.031 4.605 -2.82 1 98.62 337 TRP B CA 1
ATOM 5793 C C . TRP B 1 337 ? -10.969 5.848 -1.942 1 98.62 337 TRP B C 1
ATOM 5795 O O . TRP B 1 337 ? -11.625 5.918 -0.901 1 98.62 337 TRP B O 1
ATOM 5805 N N . LEU B 1 338 ? -10.227 6.844 -2.342 1 98.81 338 LEU B N 1
ATOM 5806 C CA . LEU B 1 338 ? -10.016 8.062 -1.561 1 98.81 338 LEU B CA 1
ATOM 5807 C C . LEU B 1 338 ? -11.328 8.82 -1.384 1 98.81 338 LEU B C 1
ATOM 5809 O O . LEU B 1 338 ? -11.617 9.328 -0.298 1 98.81 338 LEU B O 1
ATOM 5813 N N . VAL B 1 339 ? -12.094 8.898 -2.426 1 98.81 339 VAL B N 1
ATOM 5814 C CA . VAL B 1 339 ? -13.375 9.602 -2.357 1 98.81 339 VAL B CA 1
ATOM 5815 C C . VAL B 1 339 ? -14.32 8.859 -1.414 1 98.81 339 VAL B C 1
ATOM 5817 O O . VAL B 1 339 ? -14.922 9.469 -0.524 1 98.81 339 VAL B O 1
ATOM 5820 N N . GLU B 1 340 ? -14.422 7.586 -1.621 1 98.81 340 GLU B N 1
ATOM 5821 C CA . GLU B 1 340 ? -15.305 6.793 -0.773 1 98.81 340 GLU B CA 1
ATOM 5822 C C . GLU B 1 340 ? -14.906 6.895 0.695 1 98.81 340 GLU B C 1
ATOM 5824 O O . GLU B 1 340 ? -15.75 7.129 1.562 1 98.81 340 GLU B O 1
ATOM 5829 N N . ALA B 1 341 ? -13.633 6.703 0.97 1 98.81 341 ALA B N 1
ATOM 5830 C CA . ALA B 1 341 ? -13.133 6.801 2.338 1 98.81 341 ALA B CA 1
ATOM 5831 C C . ALA B 1 341 ? -13.414 8.18 2.93 1 98.81 341 ALA B C 1
ATOM 5833 O O . ALA B 1 341 ? -13.82 8.297 4.086 1 98.81 341 ALA B O 1
ATOM 5834 N N . SER B 1 342 ? -13.195 9.211 2.123 1 98.69 342 SER B N 1
ATOM 5835 C CA . SER B 1 342 ? -13.414 10.578 2.59 1 98.69 342 SER B CA 1
ATOM 5836 C C . SER B 1 342 ? -14.891 10.828 2.893 1 98.69 342 SER B C 1
ATOM 5838 O O . SER B 1 342 ? -15.219 11.531 3.846 1 98.69 342 SER B O 1
ATOM 5840 N N . GLU B 1 343 ? -15.734 10.266 2.059 1 98.75 343 GLU B N 1
ATOM 5841 C CA . GLU B 1 343 ? -17.172 10.375 2.309 1 98.75 343 GLU B CA 1
ATOM 5842 C C . GLU B 1 343 ? -17.547 9.719 3.635 1 98.75 343 GLU B C 1
ATOM 5844 O O . GLU B 1 343 ? -18.281 10.312 4.438 1 98.75 343 GLU B O 1
ATOM 5849 N N . LYS B 1 344 ? -17.062 8.57 3.816 1 98.88 344 LYS B N 1
ATOM 5850 C CA . LYS B 1 344 ? -17.391 7.828 5.035 1 98.88 344 LYS B CA 1
ATOM 5851 C C . LYS B 1 344 ? -16.797 8.516 6.266 1 98.88 344 LYS B C 1
ATOM 5853 O O . LYS B 1 344 ? -17.438 8.57 7.316 1 98.88 344 LYS B O 1
ATOM 5858 N N . VAL B 1 345 ? -15.586 9.07 6.18 1 98.62 345 VAL B N 1
ATOM 5859 C CA . VAL B 1 345 ? -14.969 9.797 7.281 1 98.62 345 VAL B CA 1
ATOM 5860 C C . VAL B 1 345 ? -15.758 11.062 7.574 1 98.62 345 VAL B C 1
ATOM 5862 O O . VAL B 1 345 ? -16 11.406 8.734 1 98.62 345 VAL B O 1
ATOM 5865 N N . ALA B 1 346 ? -16.156 11.781 6.527 1 97.44 346 ALA B N 1
ATOM 5866 C CA . ALA B 1 346 ? -16.969 12.977 6.707 1 97.44 346 ALA B CA 1
ATOM 5867 C C . ALA B 1 346 ? -18.266 12.648 7.441 1 97.44 346 ALA B C 1
ATOM 5869 O O . ALA B 1 346 ? -18.703 13.398 8.32 1 97.44 346 ALA B O 1
ATOM 5870 N N . ASP B 1 347 ? -18.875 11.539 7.055 1 98.44 347 ASP B N 1
ATOM 5871 C CA . ASP B 1 347 ? -20.078 11.102 7.75 1 98.44 347 ASP B CA 1
ATOM 5872 C C . ASP B 1 347 ? -19.797 10.859 9.227 1 98.44 347 ASP B C 1
ATOM 5874 O O . ASP B 1 347 ? -20.625 11.18 10.086 1 98.44 347 ASP B O 1
ATOM 5878 N N . LEU B 1 348 ? -18.656 10.281 9.523 1 98.5 348 LEU B N 1
ATOM 5879 C CA . LEU B 1 348 ? -18.281 10.031 10.914 1 98.5 348 LEU B CA 1
ATOM 5880 C C . LEU B 1 348 ? -18.062 11.344 11.656 1 98.5 348 LEU B C 1
ATOM 5882 O O . LEU B 1 348 ? -18.453 11.477 12.82 1 98.5 348 LEU B O 1
ATOM 5886 N N . TYR B 1 349 ? -17.406 12.336 11 1 96.94 349 TYR B N 1
ATOM 5887 C CA . TYR B 1 349 ? -17.266 13.656 11.609 1 96.94 349 TYR B CA 1
ATOM 5888 C C . TYR B 1 349 ? -18.625 14.211 12.023 1 96.94 349 TYR B C 1
ATOM 5890 O O . TYR B 1 349 ? -18.781 14.727 13.133 1 96.94 349 TYR B O 1
ATOM 5898 N N . ILE B 1 350 ? -19.562 14.109 11.141 1 96.06 350 ILE B N 1
ATOM 5899 C CA . ILE B 1 350 ? -20.906 14.633 11.398 1 96.06 350 ILE B CA 1
ATOM 5900 C C . ILE B 1 350 ? -21.578 13.828 12.508 1 96.06 350 ILE B C 1
ATOM 5902 O O . ILE B 1 350 ? -22.172 14.406 13.43 1 96.06 350 ILE B O 1
ATOM 5906 N N . LYS B 1 351 ? -21.422 12.531 12.438 1 97.19 351 LYS B N 1
ATOM 5907 C CA . LYS B 1 351 ? -22.031 11.641 13.43 1 97.19 351 LYS B CA 1
ATOM 5908 C C . LYS B 1 351 ? -21.531 11.969 14.836 1 97.19 351 LYS B C 1
ATOM 5910 O O . LYS B 1 351 ? -22.312 11.961 15.797 1 97.19 351 LYS B O 1
ATOM 5915 N N . TYR B 1 352 ? -20.25 12.305 14.969 1 96.94 352 TYR B N 1
ATOM 5916 C CA . TYR B 1 352 ? -19.656 12.461 16.281 1 96.94 352 TYR B CA 1
ATOM 5917 C C . TYR B 1 352 ? -19.375 13.93 16.594 1 96.94 352 TYR B C 1
ATOM 5919 O O . TYR B 1 352 ? -18.594 14.25 17.484 1 96.94 352 TYR B O 1
ATOM 5927 N N . GLN B 1 353 ? -20.016 14.836 15.922 1 93.62 353 GLN B N 1
ATOM 5928 C CA . GLN B 1 353 ? -19.75 16.266 16.062 1 93.62 353 GLN B CA 1
ATOM 5929 C C . GLN B 1 353 ? -20.031 16.734 17.484 1 93.62 353 GLN B C 1
ATOM 5931 O O . GLN B 1 353 ? -19.375 17.656 17.984 1 93.62 353 GLN B O 1
ATOM 5936 N N . ASP B 1 354 ? -20.922 16.078 18.203 1 94.75 354 ASP B N 1
ATOM 5937 C CA . ASP B 1 354 ? -21.297 16.469 19.562 1 94.75 354 ASP B CA 1
ATOM 5938 C C . ASP B 1 354 ? -20.188 16.078 20.547 1 94.75 354 ASP B C 1
ATOM 5940 O O . ASP B 1 354 ? -20.203 16.547 21.688 1 94.75 354 ASP B O 1
ATOM 5944 N N . ARG B 1 355 ? -19.25 15.25 20.078 1 94.5 355 ARG B N 1
ATOM 5945 C CA . ARG B 1 355 ? -18.125 14.859 20.922 1 94.5 355 ARG B CA 1
ATOM 5946 C C . ARG B 1 355 ? -17.016 15.914 20.906 1 94.5 355 ARG B C 1
ATOM 5948 O O . ARG B 1 355 ? -16.109 15.883 21.719 1 94.5 355 ARG B O 1
ATOM 5955 N N . PHE B 1 356 ? -17.109 16.859 20 1 93.75 356 PHE B N 1
ATOM 5956 C CA . PHE B 1 356 ? -16.094 17.891 19.844 1 93.75 356 PHE B CA 1
ATOM 5957 C C . PHE B 1 356 ? -16.547 19.203 20.469 1 93.75 356 PHE B C 1
ATOM 5959 O O . PHE B 1 356 ? -17.75 19.438 20.625 1 93.75 356 PHE B O 1
ATOM 5966 N N . ASP B 1 357 ? -15.617 20.016 20.781 1 91.12 357 ASP B N 1
ATOM 5967 C CA . ASP B 1 357 ? -15.922 21.281 21.422 1 91.12 357 ASP B CA 1
ATOM 5968 C C . ASP B 1 357 ? -16.062 22.406 20.391 1 91.12 357 ASP B C 1
ATOM 5970 O O . ASP B 1 357 ? -16.031 23.578 20.734 1 91.12 357 ASP B O 1
ATOM 5974 N N . MET B 1 358 ? -16.188 22 19.141 1 85.75 358 MET B N 1
ATOM 5975 C CA . MET B 1 358 ? -16.328 22.984 18.062 1 85.75 358 MET B CA 1
ATOM 5976 C C . MET B 1 358 ? -17.375 22.547 17.047 1 85.75 358 MET B C 1
ATOM 5978 O O . MET B 1 358 ? -17.391 21.406 16.609 1 85.75 358 MET B O 1
ATOM 5982 N N . PRO B 1 359 ? -18.312 23.422 16.859 1 86.62 359 PRO B N 1
ATOM 5983 C CA . PRO B 1 359 ? -19.266 23.078 15.797 1 86.62 359 PRO B CA 1
ATOM 5984 C C . PRO B 1 359 ? -18.609 23.047 14.414 1 86.62 359 PRO B C 1
ATOM 5986 O O . PRO B 1 359 ? -18.031 24.047 13.969 1 86.62 359 PRO B O 1
ATOM 5989 N N . LEU B 1 360 ? -18.703 22.016 13.734 1 87.88 360 LEU B N 1
ATOM 5990 C CA . LEU B 1 360 ? -17.969 21.781 12.484 1 87.88 360 LEU B CA 1
ATOM 5991 C C . LEU B 1 360 ? -18.266 22.891 11.469 1 87.88 360 LEU B C 1
ATOM 5993 O O . LEU B 1 360 ? -17.359 23.391 10.812 1 87.88 360 LEU B O 1
ATOM 5997 N N . ALA B 1 361 ? -19.516 23.375 11.438 1 85.56 361 ALA B N 1
ATOM 5998 C CA . ALA B 1 361 ? -19.938 24.312 10.383 1 85.56 361 ALA B CA 1
ATOM 5999 C C . ALA B 1 361 ? -19.641 25.75 10.781 1 85.56 361 ALA B C 1
ATOM 6001 O O . ALA B 1 361 ? -19.578 26.641 9.93 1 85.56 361 ALA B O 1
ATOM 6002 N N . LYS B 1 362 ? -19.359 25.984 12.031 1 85.75 362 LYS B N 1
ATOM 6003 C CA . LYS B 1 362 ? -19.375 27.391 12.461 1 85.75 362 LYS B CA 1
ATOM 6004 C C . LYS B 1 362 ? -18.031 27.781 13.078 1 85.75 362 LYS B C 1
ATOM 6006 O O . LYS B 1 362 ? -17.75 28.969 13.25 1 85.75 362 LYS B O 1
ATOM 6011 N N . ASP B 1 363 ? -17.297 26.859 13.445 1 85.31 363 ASP B N 1
ATOM 6012 C CA . ASP B 1 363 ? -16 27.188 14.039 1 85.31 363 ASP B CA 1
ATOM 6013 C C . ASP B 1 363 ? -14.961 27.469 12.961 1 85.31 363 ASP B C 1
ATOM 6015 O O . ASP B 1 363 ? -14.516 26.547 12.273 1 85.31 363 ASP B O 1
ATOM 6019 N N . HIS B 1 364 ? -14.508 28.719 12.883 1 82.5 364 HIS B N 1
ATOM 6020 C CA . HIS B 1 364 ? -13.539 29.094 11.859 1 82.5 364 HIS B CA 1
ATOM 6021 C C . HIS B 1 364 ? -12.234 29.578 12.484 1 82.5 364 HIS B C 1
ATOM 6023 O O . HIS B 1 364 ? -11.422 30.219 11.828 1 82.5 364 HIS B O 1
ATOM 6029 N N . ARG B 1 365 ? -12.078 29.281 13.766 1 87.06 365 ARG B N 1
ATOM 6030 C CA . ARG B 1 365 ? -10.812 29.594 14.422 1 87.06 365 ARG B CA 1
ATOM 6031 C C . ARG B 1 365 ? -9.664 28.797 13.805 1 87.06 365 ARG B C 1
ATOM 6033 O O . ARG B 1 365 ? -9.883 27.719 13.242 1 87.06 365 ARG B O 1
ATOM 6040 N N . PRO B 1 366 ? -8.477 29.391 13.891 1 86.81 366 PRO B N 1
ATOM 6041 C CA . PRO B 1 366 ? -7.32 28.641 13.406 1 86.81 366 PRO B CA 1
ATOM 6042 C C . PRO B 1 366 ? -7.211 27.25 14.039 1 86.81 366 PRO B C 1
ATOM 6044 O O . PRO B 1 366 ? -7.5 27.094 15.227 1 86.81 366 PRO B O 1
ATOM 6047 N N . GLY B 1 367 ? -6.84 26.281 13.133 1 81.81 367 GLY B N 1
ATOM 6048 C CA . GLY B 1 367 ? -6.691 24.906 13.555 1 81.81 367 GLY B CA 1
ATOM 6049 C C . GLY B 1 367 ? -7.008 23.906 12.461 1 81.81 367 GLY B C 1
ATOM 6050 O O . GLY B 1 367 ? -7.586 24.266 11.438 1 81.81 367 GLY B O 1
ATOM 6051 N N . TYR B 1 368 ? -6.691 22.688 12.602 1 76.25 368 TYR B N 1
ATOM 6052 C CA . TYR B 1 368 ? -6.957 21.609 11.641 1 76.25 368 TYR B CA 1
ATOM 6053 C C . TYR B 1 368 ? -8.461 21.391 11.484 1 76.25 368 TYR B C 1
ATOM 6055 O O . TYR B 1 368 ? -8.898 20.797 10.5 1 76.25 368 TYR B O 1
ATOM 6063 N N . THR B 1 369 ? -9.164 21.953 12.406 1 74.81 369 THR B N 1
ATOM 6064 C CA . THR B 1 369 ? -10.617 21.797 12.43 1 74.81 369 THR B CA 1
ATOM 6065 C C . THR B 1 369 ? -11.297 22.953 11.727 1 74.81 369 THR B C 1
ATOM 6067 O O . THR B 1 369 ? -12.531 23.031 11.68 1 74.81 369 THR B O 1
ATOM 6070 N N . ARG B 1 370 ? -10.477 23.828 11.203 1 79.06 370 ARG B N 1
ATOM 6071 C CA . ARG B 1 370 ? -11.039 25.016 10.547 1 79.06 370 ARG B CA 1
ATOM 6072 C C . ARG B 1 370 ? -11.789 24.625 9.273 1 79.06 370 ARG B C 1
ATOM 6074 O O . ARG B 1 370 ? -11.172 24.375 8.234 1 79.06 370 ARG B O 1
ATOM 6081 N N . MET B 1 371 ? -13.07 24.656 9.438 1 76.94 371 MET B N 1
ATOM 6082 C CA . MET B 1 371 ? -13.906 24.281 8.297 1 76.94 371 MET B CA 1
ATOM 6083 C C . MET B 1 371 ? -13.68 25.234 7.121 1 76.94 371 MET B C 1
ATOM 6085 O O . MET B 1 371 ? -13.539 26.438 7.312 1 76.94 371 MET B O 1
ATOM 6089 N N . GLY B 1 372 ? -13.586 24.688 5.996 1 72.44 372 GLY B N 1
ATOM 6090 C CA . GLY B 1 372 ? -13.477 25.469 4.777 1 72.44 372 GLY B CA 1
ATOM 6091 C C . GLY B 1 372 ? -12.047 25.656 4.316 1 72.44 372 GLY B C 1
ATOM 6092 O O . GLY B 1 372 ? -11.797 26 3.158 1 72.44 372 GLY B O 1
ATOM 6093 N N . ARG B 1 373 ? -11.195 25.422 5.246 1 82.19 373 ARG B N 1
ATOM 6094 C CA . ARG B 1 373 ? -9.797 25.5 4.836 1 82.19 373 ARG B CA 1
ATOM 6095 C C . ARG B 1 373 ? -9.312 24.172 4.273 1 82.19 373 ARG B C 1
ATOM 6097 O O . ARG B 1 373 ? -9.32 23.156 4.973 1 82.19 373 ARG B O 1
ATOM 6104 N N . SER B 1 374 ? -8.953 24.359 3.016 1 87.94 374 SER B N 1
ATOM 6105 C CA . SER B 1 374 ? -8.477 23.156 2.35 1 87.94 374 SER B CA 1
ATOM 6106 C C . SER B 1 374 ? -6.98 22.953 2.592 1 87.94 374 SER B C 1
ATOM 6108 O O . SER B 1 374 ? -6.191 23.891 2.451 1 87.94 374 SER B O 1
ATOM 6110 N N . GLN B 1 375 ? -6.613 21.797 3.064 1 89.94 375 GLN B N 1
ATOM 6111 C CA . GLN B 1 375 ? -5.219 21.391 3.203 1 89.94 375 GLN B CA 1
ATOM 6112 C C . GLN B 1 375 ? -4.777 20.531 2.018 1 89.94 375 GLN B C 1
ATOM 6114 O O . GLN B 1 375 ? -5.547 19.719 1.511 1 89.94 375 GLN B O 1
ATOM 6119 N N . TYR B 1 376 ? -3.559 20.656 1.63 1 91.44 376 TYR B N 1
ATOM 6120 C CA . TYR B 1 376 ? -3.127 20.188 0.317 1 91.44 376 TYR B CA 1
ATOM 6121 C C . TYR B 1 376 ? -3.08 18.672 0.266 1 91.44 376 TYR B C 1
ATOM 6123 O O . TYR B 1 376 ? -3.09 18.078 -0.816 1 91.44 376 TYR B O 1
ATOM 6131 N N . ILE B 1 377 ? -3.049 17.953 1.412 1 94.44 377 ILE B N 1
ATOM 6132 C CA . ILE B 1 377 ? -3.043 16.5 1.301 1 94.44 377 ILE B CA 1
ATOM 6133 C C . ILE B 1 377 ? -4.184 15.906 2.127 1 94.44 377 ILE B C 1
ATOM 6135 O O . ILE B 1 377 ? -4.109 14.758 2.572 1 94.44 377 ILE B O 1
ATOM 6139 N N . ILE B 1 378 ? -5.16 16.734 2.482 1 95.62 378 ILE B N 1
ATOM 6140 C CA . ILE B 1 378 ? -6.336 16.25 3.209 1 95.62 378 ILE B CA 1
ATOM 6141 C C . ILE B 1 378 ? -7.566 16.344 2.312 1 95.62 378 ILE B C 1
ATOM 6143 O O . ILE B 1 378 ? -7.941 17.438 1.868 1 95.62 378 ILE B O 1
ATOM 6147 N N . LEU B 1 379 ? -8.188 15.242 2.062 1 97.5 379 LEU B N 1
ATOM 6148 C CA . LEU B 1 379 ? -9.375 15.195 1.214 1 97.5 379 LEU B CA 1
ATOM 6149 C C . LEU B 1 379 ? -10.641 15.102 2.057 1 97.5 379 LEU B C 1
ATOM 6151 O O . LEU B 1 379 ? -11.68 15.656 1.689 1 97.5 379 LEU B O 1
ATOM 6155 N N . ALA B 1 380 ? -10.555 14.43 3.182 1 96.88 380 ALA B N 1
ATOM 6156 C CA . ALA B 1 380 ? -11.727 14.203 4.031 1 96.88 380 ALA B CA 1
ATOM 6157 C C . ALA B 1 380 ? -12.297 15.531 4.531 1 96.88 380 ALA B C 1
ATOM 6159 O O . ALA B 1 380 ? -13.516 15.688 4.613 1 96.88 380 ALA B O 1
ATOM 6160 N N . GLY B 1 381 ? -11.375 16.469 4.895 1 94.31 381 GLY B N 1
ATOM 6161 C CA . GLY B 1 381 ? -11.836 17.797 5.281 1 94.31 381 GLY B CA 1
ATOM 6162 C C . GLY B 1 381 ? -12.57 18.516 4.168 1 94.31 381 GLY B C 1
ATOM 6163 O O . GLY B 1 381 ? -13.555 19.219 4.418 1 94.31 381 GLY B O 1
ATOM 6164 N N . ASP B 1 382 ? -12.117 18.375 2.955 1 95.31 382 ASP B N 1
ATOM 6165 C CA . ASP B 1 382 ? -12.773 18.969 1.794 1 95.31 382 ASP B CA 1
ATOM 6166 C C . ASP B 1 382 ? -14.148 18.344 1.565 1 95.31 382 ASP B C 1
ATOM 6168 O O . ASP B 1 382 ? -15.109 19.047 1.242 1 95.31 382 ASP B O 1
ATOM 6172 N N . MET B 1 383 ? -14.195 17.031 1.723 1 97.12 383 MET B N 1
ATOM 6173 C CA . MET B 1 383 ? -15.469 16.328 1.584 1 97.12 383 MET B CA 1
ATOM 6174 C C . MET B 1 383 ? -16.453 16.781 2.648 1 97.12 383 MET B C 1
ATOM 6176 O O . MET B 1 383 ? -17.641 16.969 2.359 1 97.12 383 MET B O 1
ATOM 6180 N N . LEU B 1 384 ? -15.961 16.922 3.873 1 95.62 384 LEU B N 1
ATOM 6181 C CA . LEU B 1 384 ? -16.812 17.453 4.934 1 95.62 384 LEU B CA 1
ATOM 6182 C C . LEU B 1 384 ? -17.359 18.828 4.57 1 95.62 384 LEU B C 1
ATOM 6184 O O . LEU B 1 384 ? -18.562 19.078 4.711 1 95.62 384 LEU B O 1
ATOM 6188 N N . ALA B 1 385 ? -16.5 19.703 4.086 1 94.12 385 ALA B N 1
ATOM 6189 C CA . ALA B 1 385 ? -16.922 21.047 3.67 1 94.12 385 ALA B CA 1
ATOM 6190 C C . ALA B 1 385 ? -17.984 20.969 2.578 1 94.12 385 ALA B C 1
ATOM 6192 O O . ALA B 1 385 ? -18.953 21.719 2.604 1 94.12 385 ALA B O 1
ATOM 6193 N N . TYR B 1 386 ? -17.781 20.094 1.638 1 96.06 386 TYR B N 1
ATOM 6194 C CA . TYR B 1 386 ? -18.734 19.875 0.561 1 96.06 386 TYR B CA 1
ATOM 6195 C C . TYR B 1 386 ? -20.094 19.469 1.115 1 96.06 386 TYR B C 1
ATOM 6197 O O . TYR B 1 386 ? -21.125 20 0.716 1 96.06 386 TYR B O 1
ATOM 6205 N N . LYS B 1 387 ? -20.078 18.547 2.041 1 95.75 387 LYS B N 1
ATOM 6206 C CA . LYS B 1 387 ? -21.328 18.078 2.625 1 95.75 387 LYS B CA 1
ATOM 6207 C C . LYS B 1 387 ? -22.031 19.188 3.408 1 95.75 387 LYS B C 1
ATOM 6209 O O . LYS B 1 387 ? -23.266 19.312 3.355 1 95.75 387 LYS B O 1
ATOM 6214 N N . LEU B 1 388 ? -21.297 19.922 4.141 1 94.06 388 LEU B N 1
ATOM 6215 C CA . LEU B 1 388 ? -21.875 21.031 4.887 1 94.06 388 LEU B CA 1
ATOM 6216 C C . LEU B 1 388 ? -22.453 22.094 3.945 1 94.06 388 LEU B C 1
ATOM 6218 O O . LEU B 1 388 ? -23.516 22.641 4.211 1 94.06 388 LEU B O 1
ATOM 6222 N N . GLN B 1 389 ? -21.703 22.344 2.912 1 93.81 389 GLN B N 1
ATOM 6223 C CA . GLN B 1 389 ? -22.219 23.219 1.87 1 93.81 389 GLN B CA 1
ATOM 6224 C C . GLN B 1 389 ? -23.562 22.734 1.351 1 93.81 389 GLN B C 1
ATOM 6226 O O . GLN B 1 389 ? -24.5 23.516 1.185 1 93.81 389 GLN B O 1
ATOM 6231 N N . GLU B 1 390 ? -23.719 21.438 1.12 1 94.81 390 GLU B N 1
ATOM 6232 C CA . GLU B 1 390 ? -24.953 20.844 0.625 1 94.81 390 GLU B CA 1
ATOM 6233 C C . GLU B 1 390 ? -26.078 20.984 1.648 1 94.81 390 GLU B C 1
ATOM 6235 O O . GLU B 1 390 ? -27.25 21 1.284 1 94.81 390 GLU B O 1
ATOM 6240 N N . GLN B 1 391 ? -25.672 21.156 2.883 1 93.19 391 GLN B N 1
ATOM 6241 C CA . GLN B 1 391 ? -26.641 21.312 3.959 1 93.19 391 GLN B CA 1
ATOM 6242 C C . GLN B 1 391 ? -27.047 22.781 4.129 1 93.19 391 GLN B C 1
ATOM 6244 O O . GLN B 1 391 ? -27.859 23.109 4.988 1 93.19 391 GLN B O 1
ATOM 6249 N N . GLY B 1 392 ? -26.391 23.656 3.422 1 92.44 392 GLY B N 1
ATOM 6250 C CA . GLY B 1 392 ? -26.812 25.047 3.412 1 92.44 392 GLY B CA 1
ATOM 6251 C C . GLY B 1 392 ? -25.859 25.969 4.152 1 92.44 392 GLY B C 1
ATOM 6252 O O . GLY B 1 392 ? -26.094 27.172 4.246 1 92.44 392 GLY B O 1
ATOM 6253 N N . TYR B 1 393 ? -24.75 25.391 4.602 1 90.31 393 TYR B N 1
ATOM 6254 C CA . TYR B 1 393 ? -23.797 26.234 5.305 1 90.31 393 TYR B CA 1
ATOM 6255 C C . TYR B 1 393 ? -22.906 26.984 4.324 1 90.31 393 TYR B C 1
ATOM 6257 O O . TYR B 1 393 ? -22.547 26.469 3.27 1 90.31 393 TYR B O 1
ATOM 6265 N N . GLU B 1 394 ? -22.594 28.172 4.691 1 84.69 394 GLU B N 1
ATOM 6266 C CA . GLU B 1 394 ? -21.672 28.969 3.889 1 84.69 394 GLU B CA 1
ATOM 6267 C C . GLU B 1 394 ? -20.219 28.672 4.258 1 84.69 394 GLU B C 1
ATOM 6269 O O . GLU B 1 394 ? -19.875 28.594 5.441 1 84.69 394 GLU B O 1
ATOM 6274 N N . LEU B 1 395 ? -19.406 28.5 3.264 1 83.62 395 LEU B N 1
ATOM 6275 C CA . LEU B 1 395 ? -18 28.25 3.484 1 83.62 395 LEU B CA 1
ATOM 6276 C C . LEU B 1 395 ? -17.219 29.562 3.621 1 83.62 395 LEU B C 1
ATOM 6278 O O . LEU B 1 395 ? -17.484 30.531 2.893 1 83.62 395 LEU B O 1
ATOM 6282 N N . PRO B 1 396 ? -16.359 29.578 4.566 1 77.56 396 PRO B N 1
ATOM 6283 C CA . PRO B 1 396 ? -15.523 30.766 4.641 1 77.56 396 PRO B CA 1
ATOM 6284 C C . PRO B 1 396 ? -14.508 30.844 3.5 1 77.56 396 PRO B C 1
ATOM 6286 O O . PRO B 1 396 ? -14.32 29.875 2.768 1 77.56 396 PRO B O 1
ATOM 6289 N N . GLU B 1 397 ? -13.945 32.094 3.416 1 72.06 397 GLU B N 1
ATOM 6290 C CA . GLU B 1 397 ? -12.836 32.219 2.475 1 72.06 397 GLU B CA 1
ATOM 6291 C C . GLU B 1 397 ? -11.672 31.312 2.879 1 72.06 397 GLU B C 1
ATOM 6293 O O . GLU B 1 397 ? -11.344 31.203 4.062 1 72.06 397 GLU B O 1
ATOM 6298 N N . ALA B 1 398 ? -11.188 30.578 1.855 1 67.06 398 ALA B N 1
ATOM 6299 C CA . ALA B 1 398 ? -10.133 29.609 2.174 1 67.06 398 ALA B CA 1
ATOM 6300 C C . ALA B 1 398 ? -8.766 30.297 2.244 1 67.06 398 ALA B C 1
ATOM 6302 O O . ALA B 1 398 ? -7.98 30.031 3.154 1 67.06 398 ALA B O 1
ATOM 6303 N N . TYR B 1 399 ? -8.398 31.156 1.306 1 64.56 399 TYR B N 1
ATOM 6304 C CA . TYR B 1 399 ? -7.102 31.828 1.233 1 64.56 399 TYR B CA 1
ATOM 6305 C C . TYR B 1 399 ? -7.277 33.312 0.895 1 64.56 399 TYR B C 1
ATOM 6307 O O . TYR B 1 399 ? -8.219 33.688 0.191 1 64.56 399 TYR B O 1
ATOM 6315 N N . PRO B 1 400 ? -6.371 34.25 1.244 1 60.25 400 PRO B N 1
ATOM 6316 C CA . PRO B 1 400 ? -5.25 34.094 2.172 1 60.25 400 PRO B CA 1
ATOM 6317 C C . PRO B 1 400 ? -5.699 33.875 3.613 1 60.25 400 PRO B C 1
ATOM 6319 O O . PRO B 1 400 ? -6.824 34.219 3.975 1 60.25 400 PRO B O 1
ATOM 6322 N N . VAL B 1 401 ? -4.883 33.094 4.258 1 56.19 401 VAL B N 1
ATOM 6323 C CA . VAL B 1 401 ? -5.172 32.906 5.68 1 56.19 401 VAL B CA 1
ATOM 6324 C C . VAL B 1 401 ? -4.953 34.25 6.41 1 56.19 401 VAL B C 1
ATOM 6326 O O . VAL B 1 401 ? -3.873 34.812 6.328 1 56.19 401 VAL B O 1
ATOM 6329 N N . CYS B 1 402 ? -6.031 35.156 6.512 1 54.31 402 CYS B N 1
ATOM 6330 C CA . CYS B 1 402 ? -5.891 36.375 7.289 1 54.31 402 CYS B CA 1
ATOM 6331 C C . CYS B 1 402 ? -5.832 36.062 8.781 1 54.31 402 CYS B C 1
ATOM 6333 O O . CYS B 1 402 ? -6.398 35.062 9.242 1 54.31 402 CYS B O 1
#

pLDDT: mean 90.39, std 11.73, range [29.22, 98.88]

Radius of gyration: 29.1 Å; Cα contacts (8 Å, |Δi|>4): 1652; chains: 2; bounding box: 52×85×73 Å

InterPro domains:
  IPR006638 Elp3/MiaA/NifB-like, radical SAM core domain [SM00729] (110-351)
  IPR007197 Radical SAM [PS51918] (104-359)
  IPR013785 Aldolase-type TIM barrel [G3DSA:3.20.20.70] (108-339)
  IPR058240 Radical SAM superfamily [SSF102114] (112-340)